Protein 2YWM (pdb70)

Secondary structure (DSSP, 8-state):
---TTT--HHHHHHHH--S-EEEEEE---TT-GGGGHHHHHHHHHHHHHHHHH-TTTEEEEEE-TTT-HHHHHHTT--BSSEEEEESSS---EEEES---TTHHHHHHHHHHHHHTT--S--HHHHHHHTT--S-EEEEEEE-TT-TTHHHHH--HHHHHH-TTEEEEEEEGGG-HHHHHHTT--SSSEEEEGGGTEEEES---HHHHHHH--HHHHHHHHHH-/---TTT--HHHHHHHH--S-EEEEEE--SSS-HHHHHHHHHHHHHHHHHHHHH-TTSEEEEEE-TTTTHHHHHHTT--SSSEEEEESSS---EEEES---TTHHHHHHHHHHHHHTT--S--HHHHHHGGG--S-EEEEEEE-TTBSSHHHHH--HHHHHH-TTEEEEEEETTTTHHHHHHTT--SSSEEEEGGGTEEEES---HHHHHHH--HHHHHHHHHT-/---TTT--HHHHHHHH--S-EEEEEE--SSS-TTHHHHHHHHHHHHHHHHHHH-GGGEEEEEE-TTT-HHHHHHTT--SSSEEEEESSS---EEEES---TTHHHHHHHHHHHHHTT--S--HHHHHHHTT--S-EEEEEEE-SSBTTHHHHH--HHHHHH-TTEEEEEEETGGGHHHHHHTT--SSSEEEEGGGTEEEES---HHHHHHH--HHHHHHHHHH-/---TTT--HHHHHHHH--S-EEEEEE---TT-SGGGHHHHHHHHHHHHHHHHH-TTSEEEEEE-TTT-HHHHHHTT--BSSEEEEESSS---EEEES---TTHHHHHHHHHHHHHHT--S--HHHHHHHTT--S-EEEEEEE-SS-TTHHHHH--HHHHHH-TTEEEEEEESGGGHHHHHHTT--SSSEEEEGGGTEEEES---HHHHHHH--HHHHHHHHT-

Sequence (895 aa):
LLNLDVRQLKELAQKEFKEPVSIKLFSQAIGCESCQTAEELLKETVEVIGEAVGQDKIKLDIYSPFTHKEETEKYGVDRVPTIVIEGDKDYGIRYIGLPAGLEFTTLINGIFHVSQRKPQLSEKTLELLQVVDIPIEIWVFVTTSCGYCPSAAVAWDFALANDYITSKVIDASENQDLAEQFQVVGVPKIVINKGVAEFVGAQPENAFLGYIAVYEKLKREKEQLLNLDVRQLKELAQKEFKEPVSIKLFSQAIGCESCQTAEELLKETVEVIGEAVGQDKIKLDIYSPFTHKEETEKYGVDRVPTIVIEGDKDYGIRYIGLPAGLEFTTLINGIFHVSQRKPQLSEKTLELLQVVDIPIEIWVFVTTSCGYCPSAAVAWDFALANDYITSKVIDASENQDLAEQFQVVGVPKIVINKGVAEFVGAQPENAFLGYIAVYEKLKREKEQLLNLDVRQLKELAQKEFKEPVSIKLFSQAIGCESCQTAEELLKETVEVIGEAVGQDKIKLDIYSPFTHKEETEKYGVDRVPTIVIEGDKDYGIRYIGLPAGLEFTTLINGIFHVSQRKPQLSEKTLELLQVVDIPIEIWVFVTTSCGYCPSAAVAWDFALANDYITSKVIDASENQDLAEQFQVVGVPKIVINKGVAEFVGAQPENAFLGYIAVYEKLKREKEQLLNLDVRQLKELAQKEFKEPVSIKLFSQAIGCESCQTAEELLKETVEVIGEAVGQDKIKLDIYSPFTHKEETEKYGVDRVPTIVIEGDKDYGIRYIGLPAGLEFTTLINGIFHVSQRKPQLSEKTLELLQVVDIPIEIWVFVTTSCGYCPSAAVAWDFALANDYITSKVIDASENQDLAEQFQVVGVPKIVINKGVAEFVGAQPENAFLGYIAVYEKLKREKE

InterPro domains:
  IPR011903 Disulfide oxidoreductase TON_0319-like [TIGR02187] (7-217)
  IPR012336 Thioredoxin-like fold [PF13192] (139-213)
  IPR036249 Thioredoxin-like superfamily [SSF52833] (3-120)
  IPR036249 Thioredoxin-like superfamily [SSF52833] (123-212)

CATH classification: 3.40.30.10 (+1 more: 3.40.30.10)

Nearest PDB structures (foldseek):
  1j08-assembly8_H  TM=9.215E-01  e=8.815E-21  Pyrococcus horikoshii
  5h29-assembly1_A  TM=9.176E-01  e=6.605E-17  Enterococcus faecalis V583
  1zyp-assembly2_B  TM=8.718E-01  e=2.520E-15  Salmonella enterica subsp. enterica serovar Typhimurium
  4o5q-assembly1_A  TM=8.727E-01  e=4.109E-14  Escherichia coli K-12
  1hyu-assembly1_A  TM=8.693E-01  e=3.867E-14  Salmonella enterica subsp. enterica serovar Typhimurium

B-factor: mean 41.68, std 13.96, range [17.23, 111.93]

Foldseek 3Di:
DQDPVNLCLLVVLLVQFAAAKEKEWEADCVPPPVRCVLVVVVVVSLVSSCVNPNNVSYDYDYHYCVVCVPVCVVQVNDDPGKMFMAGPDGLQEIEHDRCDAQSVVLVSVLNRCRRVLAAPADPVLLVVLAVQDAAKEKEWEDARHDPQRSLQQSLSSSSSSDSRYHYYYYHCVVCVVLCVQVVPDAPGKMDMPNHPFIDHTNDDRVVVSVRSPSSVVVVVVVVD/DQDPVRLCLLVVLLVQFAAAKEKEWEAAPPDDDCRVVQVVLVVSSLVSSCVNVNNVRYDYHYHYCVVCVPVCVVLVHDAPGKMFMAGPDGLQEIEGTRCDAQSVVLVSVLNRCRSVLHQPADPVLLVVLVPQDAAKEKEWEDANHDPFRSLQQSLSSSSSSDSRYHYYYYHCVVCVVLCVVVVPDADGKMDMPNHPDIDHTNDDNVVVSVRCVSSVVVVVVVVD/DQDDVRLCLLVVLLVFFAAAKEKEWEAAPPPDPCQVVQVVLVVSSLVSSCVNVNNVRYDYHYHYCVVCVPVCVVLVHDAPGKMFMAGPDGLQEIEGDHCDAQSVVLVSVLNRCRSVLAAPADPVLLVVLVPQDAAKEKEWEDARHDPFRSLQQSLSSSSSRDNRYHYYYYHCVVVVVLCVQVVPDADGKMDMPSHPFIDHTNDDPVVVSVRCPSSVVVVVVVVD/DQDPVRLVLLVVLLVQFAAAKEKEWEFACVPHDVRCVLVVVVVSSLVSSCVNPHNVRYDYHYHYCVVCVPVCVVLPHDDPGKMFMAHPDGLQEIEHDRCDAQSVVLVSLLNSCRRVLAFPDDPVLLVVLAVQDAAKEKEWEDANHDNQRSLQQSLSSSSSSDSRYHYYYYHCVVPVVLCVQVVPDADRWMDMPNHPFIDHTRDDNVVVSVRSPSSVVVVVVVD

Organism: Aquifex aeolicus (strain VF5) (NCBI:txid224324)

Radius of gyration: 29.7 Å; Cα contacts (8 Å, |Δi|>4): 1821; chains: 4; bounding box: 70×74×75 Å

Structure (mmCIF, N/CA/C/O backbone):
data_2YWM
#
_entry.id   2YWM
#
_cell.length_a   201.490
_cell.length_b   99.600
_cell.length_c   105.830
_cell.angle_alpha   90.00
_cell.angle_beta   116.12
_cell.angle_gamma   90.00
#
_symmetry.space_group_name_H-M   'C 1 2 1'
#
loop_
_entity.id
_entity.type
_entity.pdbx_description
1 polymer 'Glutaredoxin-like protein'
2 water water
#
loop_
_atom_site.group_PDB
_atom_site.id
_atom_site.type_symbol
_atom_site.label_atom_id
_atom_site.label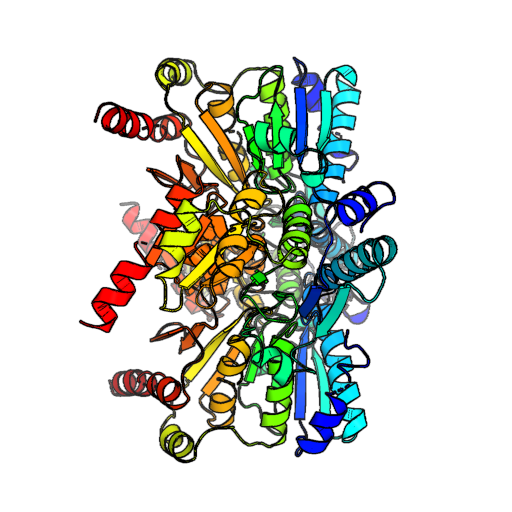_alt_id
_atom_site.label_comp_id
_atom_site.label_asym_id
_atom_site.label_entity_id
_atom_site.label_seq_id
_atom_site.pdbx_PDB_ins_code
_atom_site.Cartn_x
_atom_site.Cartn_y
_atom_site.Cartn_z
_atom_site.occupancy
_atom_site.B_iso_or_equiv
_atom_site.auth_seq_id
_atom_site.auth_comp_id
_atom_site.auth_asym_id
_atom_site.auth_atom_id
_atom_site.pdbx_PDB_model_num
ATOM 9 N N . LEU A 1 2 ? 69.435 58.767 54.273 1.00 65.61 2 LEU A N 1
ATOM 10 C CA . LEU A 1 2 ? 68.101 59.359 54.287 1.00 61.06 2 LEU A CA 1
ATOM 11 C C . LEU A 1 2 ? 67.418 59.214 55.644 1.00 58.74 2 LEU A C 1
ATOM 12 O O . LEU A 1 2 ? 66.707 60.114 56.088 1.00 56.91 2 LEU A O 1
ATOM 17 N N . LEU A 1 3 ? 67.640 58.076 56.296 1.00 56.70 3 LEU A N 1
ATOM 18 C CA . LEU A 1 3 ? 67.043 57.805 57.602 1.00 55.77 3 LEU A CA 1
ATOM 19 C C . LEU A 1 3 ? 68.051 58.074 58.721 1.00 55.18 3 LEU A C 1
ATOM 20 O O . LEU A 1 3 ? 69.023 57.326 58.886 1.00 54.59 3 LEU A O 1
ATOM 25 N N . ASN A 1 4 ? 67.818 59.135 59.491 1.00 54.33 4 ASN A N 1
ATOM 26 C CA . ASN A 1 4 ? 68.724 59.478 60.582 1.00 54.08 4 ASN A CA 1
ATOM 27 C C . ASN A 1 4 ? 68.509 58.557 61.775 1.00 54.45 4 ASN A C 1
ATOM 28 O O . ASN A 1 4 ? 67.581 57.743 61.785 1.00 54.79 4 ASN A O 1
ATOM 33 N N . LEU A 1 5 ? 69.362 58.703 62.785 1.00 53.24 5 LEU A N 1
ATOM 34 C CA . LEU A 1 5 ? 69.297 57.875 63.986 1.00 52.19 5 LEU A CA 1
ATOM 35 C C . LEU A 1 5 ? 67.925 57.817 64.673 1.00 51.40 5 LEU A C 1
ATOM 36 O O . LEU A 1 5 ? 67.461 56.735 65.045 1.00 48.71 5 LEU A O 1
ATOM 41 N N . ASP A 1 6 ? 67.279 58.968 64.838 1.00 51.88 6 ASP A N 1
ATOM 42 C CA . ASP A 1 6 ? 65.972 59.020 65.496 1.00 53.75 6 ASP A CA 1
ATOM 43 C C . ASP A 1 6 ? 64.898 58.203 64.796 1.00 52.88 6 ASP A C 1
ATOM 44 O O . ASP A 1 6 ? 64.146 57.465 65.436 1.00 51.99 6 ASP A O 1
ATOM 49 N N . VAL A 1 7 ? 64.814 58.354 63.481 1.00 52.31 7 VAL A N 1
ATOM 50 C CA . VAL A 1 7 ? 63.826 57.620 62.713 1.00 52.16 7 VAL A CA 1
ATOM 51 C C . VAL A 1 7 ? 64.119 56.128 62.819 1.00 51.18 7 VAL A C 1
ATOM 52 O O . VAL A 1 7 ? 63.214 55.333 63.065 1.00 51.41 7 VAL A O 1
ATOM 56 N N . ARG A 1 8 ? 65.386 55.755 62.657 1.00 50.05 8 ARG A N 1
ATOM 57 C CA . ARG A 1 8 ? 65.781 54.352 62.727 1.00 49.93 8 ARG A CA 1
ATOM 58 C C . ARG A 1 8 ? 65.383 53.653 64.025 1.00 49.41 8 ARG A C 1
ATOM 59 O O . ARG A 1 8 ? 65.006 52.481 64.015 1.00 48.32 8 ARG A O 1
ATOM 75 N N . GLN A 1 10 ? 62.830 54.518 66.088 1.00 49.27 10 GLN A N 1
ATOM 76 C CA . GLN A 1 10 ? 61.378 54.381 66.142 1.00 48.73 10 GLN A CA 1
ATOM 77 C C . GLN A 1 10 ? 60.938 53.231 65.255 1.00 45.15 10 GLN A C 1
ATOM 78 O O . GLN A 1 10 ? 60.069 52.448 65.629 1.00 44.92 10 GLN A O 1
ATOM 84 N N . LEU A 1 11 ? 61.550 53.137 64.079 1.00 42.88 11 LEU A N 1
ATOM 85 C CA . LEU A 1 11 ? 61.229 52.086 63.129 1.00 42.60 11 LEU A CA 1
ATOM 86 C C . LEU A 1 11 ? 61.518 50.718 63.734 1.00 43.49 11 LEU A C 1
ATOM 87 O O . LEU A 1 11 ? 60.712 49.795 63.605 1.00 42.86 11 LEU A O 1
ATOM 92 N N . LYS A 1 12 ? 62.664 50.596 64.401 1.00 44.85 12 LYS A N 1
ATOM 93 C CA . LYS A 1 12 ? 63.056 49.341 65.031 1.00 45.96 12 LYS A CA 1
ATOM 94 C C . LYS A 1 12 ? 62.041 48.830 66.042 1.00 45.33 12 LYS A C 1
ATOM 95 O O . LYS A 1 12 ? 61.667 47.657 66.004 1.00 45.49 12 LYS A O 1
ATOM 101 N N . GLU A 1 13 ? 61.595 49.689 66.952 1.00 45.40 13 GLU A N 1
ATOM 102 C CA . GLU A 1 13 ? 60.635 49.228 67.948 1.00 49.19 13 GLU A CA 1
ATOM 103 C C . GLU A 1 13 ? 59.265 48.958 67.348 1.00 48.95 13 GLU A C 1
ATOM 104 O O . GLU A 1 13 ? 58.566 48.042 67.784 1.00 49.32 13 GLU A O 1
ATOM 110 N N . LEU A 1 14 ? 58.880 49.742 66.345 1.00 47.42 14 LEU A N 1
ATOM 111 C CA . LEU A 1 14 ? 57.602 49.514 65.691 1.00 45.86 14 LEU A CA 1
ATOM 112 C C . LEU A 1 14 ? 57.660 48.130 65.060 1.00 43.86 14 LEU A C 1
ATOM 113 O O . LEU A 1 14 ? 56.730 47.344 65.189 1.00 42.39 14 LEU A O 1
ATOM 118 N N . ALA A 1 15 ? 58.775 47.834 64.400 1.00 42.32 15 ALA A N 1
ATOM 119 C CA . ALA A 1 15 ? 58.967 46.544 63.752 1.00 43.56 15 ALA A CA 1
ATOM 120 C C . ALA A 1 15 ? 58.915 45.391 64.755 1.00 46.02 15 ALA A C 1
ATOM 121 O O . ALA A 1 15 ? 58.291 44.360 64.497 1.00 45.46 15 ALA A O 1
ATOM 123 N N . GLN A 1 16 ? 59.577 45.561 65.896 1.00 47.16 16 GLN A N 1
ATOM 124 C CA . GLN A 1 16 ? 59.595 44.518 66.916 1.00 49.95 16 GLN A CA 1
ATOM 125 C C . GLN A 1 16 ? 58.184 44.254 67.420 1.00 49.60 16 GLN A C 1
ATOM 126 O O . GLN A 1 16 ? 57.819 43.119 67.721 1.00 49.90 16 GLN A O 1
ATOM 132 N N . LYS A 1 17 ? 57.385 45.310 67.478 1.00 48.67 17 LYS A N 1
ATOM 133 C CA . LYS A 1 17 ? 56.012 45.206 67.932 1.00 49.17 17 LYS A CA 1
ATOM 134 C C . LYS A 1 17 ? 55.034 44.719 66.853 1.00 48.28 17 LYS A C 1
ATOM 135 O O . LYS A 1 17 ? 54.083 44.002 67.152 1.00 46.84 17 LYS A O 1
ATOM 141 N N . GLU A 1 18 ? 55.283 45.094 65.601 1.00 47.49 18 GLU A N 1
ATOM 142 C CA . GLU A 1 18 ? 54.383 44.751 64.503 1.00 46.65 18 GLU A CA 1
ATOM 143 C C . GLU A 1 18 ? 54.760 43.614 63.561 1.00 45.15 18 GLU A C 1
ATOM 144 O O . GLU A 1 18 ? 53.880 42.942 63.035 1.00 46.92 18 GLU A O 1
ATOM 150 N N . PHE A 1 19 ? 56.048 43.397 63.331 1.00 43.17 19 PHE A N 1
ATOM 151 C CA . PHE A 1 19 ? 56.469 42.363 62.394 1.00 42.62 19 PHE A CA 1
ATOM 152 C C . PHE A 1 19 ? 56.074 40.947 62.788 1.00 43.61 19 PHE A C 1
ATOM 153 O O . PHE A 1 19 ? 56.050 40.605 63.967 1.00 43.71 19 PHE A O 1
ATOM 161 N N . LYS A 1 20 ? 55.776 40.128 61.782 1.00 44.48 20 LYS A N 1
ATOM 162 C CA . LYS A 1 20 ? 55.372 38.741 61.994 1.00 45.85 20 LYS A CA 1
ATOM 163 C C . LYS A 1 20 ? 55.971 37.830 60.917 1.00 44.29 20 LYS A C 1
ATOM 164 O O . LYS A 1 20 ? 57.112 37.387 61.054 1.00 44.64 20 LYS A O 1
ATOM 170 N N . GLU A 1 21 ? 55.221 37.560 59.850 1.00 42.44 21 GLU A N 1
ATOM 171 C CA . GLU A 1 21 ? 55.707 36.703 58.762 1.00 42.86 21 GLU A CA 1
ATOM 172 C C . GLU A 1 21 ? 56.703 37.413 57.837 1.00 41.61 21 GLU A C 1
ATOM 173 O O . GLU A 1 21 ? 56.777 38.639 57.813 1.00 41.34 21 GLU A O 1
ATOM 179 N N . PRO A 1 22 ? 57.477 36.645 57.051 1.00 41.35 22 PRO A N 1
ATOM 180 C CA . PRO A 1 22 ? 58.455 37.248 56.135 1.00 40.68 22 PRO A CA 1
ATOM 181 C C . PRO A 1 22 ? 57.808 38.134 55.065 1.00 39.06 22 PRO A C 1
ATOM 182 O O . PRO A 1 22 ? 56.658 37.923 54.678 1.00 38.72 22 PRO A O 1
ATOM 186 N N . VAL A 1 23 ? 58.562 39.121 54.594 1.00 36.56 23 VAL A N 1
ATOM 187 C CA . VAL A 1 23 ? 58.090 40.044 53.573 1.00 34.20 23 VAL A CA 1
ATOM 188 C C . VAL A 1 23 ? 59.157 40.209 52.510 1.00 33.94 23 VAL A C 1
ATOM 189 O O . VAL A 1 23 ? 60.337 40.347 52.817 1.00 35.20 23 VAL A O 1
ATOM 193 N N . SER A 1 24 ? 58.737 40.182 51.256 1.00 34.58 24 SER A N 1
ATOM 194 C CA . SER A 1 24 ? 59.658 40.346 50.144 1.00 36.06 24 SER A CA 1
ATOM 195 C C . SER A 1 24 ? 59.315 41.657 49.438 1.00 36.21 24 SER A C 1
ATOM 196 O O . SER A 1 24 ? 58.150 41.937 49.152 1.00 34.01 24 SER A O 1
ATOM 199 N N . ILE A 1 25 ? 60.334 42.466 49.178 1.00 36.67 25 ILE A N 1
ATOM 200 C CA . ILE A 1 25 ? 60.132 43.745 48.521 1.00 36.09 25 ILE A CA 1
ATOM 201 C C . ILE A 1 25 ? 60.924 43.848 47.226 1.00 36.81 25 ILE A C 1
ATOM 202 O O . ILE A 1 25 ? 62.139 43.643 47.221 1.00 36.75 25 ILE A O 1
ATOM 207 N N . LYS A 1 26 ? 60.219 44.158 46.137 1.00 35.66 26 LYS A N 1
ATOM 208 C CA . LYS A 1 26 ? 60.827 44.324 44.820 1.00 34.62 26 LYS A CA 1
ATOM 209 C C . LYS A 1 26 ? 60.681 45.761 44.340 1.00 35.43 26 LYS A C 1
ATOM 210 O O . LYS A 1 26 ? 59.600 46.361 44.415 1.00 34.63 26 LYS A O 1
ATOM 216 N N . LEU A 1 27 ? 61.782 46.308 43.842 1.00 34.23 27 LEU A N 1
ATOM 217 C CA . LEU A 1 27 ? 61.804 47.664 43.329 1.00 33.33 27 LEU A CA 1
ATOM 218 C C . LEU A 1 27 ? 62.210 47.557 41.872 1.00 33.54 27 LEU A C 1
ATOM 219 O O . LEU A 1 27 ? 63.224 46.941 41.530 1.00 34.51 27 LEU A O 1
ATOM 224 N N . PHE A 1 28 ? 61.395 48.133 41.009 1.00 30.69 28 PHE A N 1
ATOM 225 C CA . PHE A 1 28 ? 61.697 48.131 39.597 1.00 31.57 28 PHE A CA 1
ATOM 226 C C . PHE A 1 28 ? 62.004 49.581 39.273 1.00 31.30 28 PHE A C 1
ATOM 227 O O . PHE A 1 28 ? 61.181 50.463 39.505 1.00 31.42 28 PHE A O 1
ATOM 235 N N . SER A 1 29 ? 63.213 49.827 38.787 1.00 31.97 29 SER A N 1
ATOM 236 C CA . SER A 1 29 ? 63.632 51.174 38.441 1.00 35.41 29 SER A CA 1
ATOM 237 C C . SER A 1 29 ? 64.768 51.144 37.449 1.00 36.44 29 SER A C 1
ATOM 238 O O . SER A 1 29 ? 65.488 50.152 37.331 1.00 36.39 29 SER A O 1
ATOM 241 N N . GLN A 1 30 ? 64.923 52.252 36.740 1.00 38.71 30 GLN A N 1
ATOM 242 C CA . GLN A 1 30 ? 65.971 52.397 35.748 1.00 39.69 30 GLN A CA 1
ATOM 243 C C . GLN A 1 30 ? 66.338 53.877 35.782 1.00 41.73 30 GLN A C 1
ATOM 244 O O . GLN A 1 30 ? 65.777 54.699 35.049 1.00 41.10 30 GLN A O 1
ATOM 250 N N . ALA A 1 31 ? 67.279 54.206 36.661 1.00 43.62 31 ALA A N 1
ATOM 251 C CA . ALA A 1 31 ? 67.723 55.582 36.847 1.00 45.58 31 ALA A CA 1
ATOM 252 C C . ALA A 1 31 ? 68.769 56.053 35.835 1.00 46.08 31 ALA A C 1
ATOM 253 O O . ALA A 1 31 ? 69.324 57.140 35.973 1.00 46.76 31 ALA A O 1
ATOM 255 N N . ILE A 1 32 ? 69.034 55.244 34.817 1.00 47.22 32 ILE A N 1
ATOM 256 C CA . ILE A 1 32 ? 70.008 55.618 33.801 1.00 46.95 32 ILE A CA 1
ATOM 257 C C . ILE A 1 32 ? 69.845 57.079 33.392 1.00 49.31 32 ILE A C 1
ATOM 258 O O . ILE A 1 32 ? 68.776 57.484 32.935 1.00 48.19 32 ILE A O 1
ATOM 263 N N . GLY A 1 33 ? 70.904 57.866 33.569 1.00 51.66 33 GLY A N 1
ATOM 264 C CA . GLY A 1 33 ? 70.867 59.269 33.189 1.00 54.67 33 GLY A CA 1
ATOM 265 C C . GLY A 1 33 ? 70.138 60.222 34.119 1.00 57.81 33 GLY A C 1
ATOM 266 O O . GLY A 1 33 ? 70.032 61.412 33.821 1.00 57.65 33 GLY A O 1
ATOM 267 N N . CYS A 1 34 ? 69.626 59.711 35.233 1.00 60.16 34 CYS A N 1
ATOM 268 C CA . CYS A 1 34 ? 68.917 60.543 36.203 1.00 65.01 34 CYS A CA 1
ATOM 269 C C . CYS A 1 34 ? 69.327 60.179 37.630 1.00 65.91 34 CYS A C 1
ATOM 270 O O . CYS A 1 34 ? 68.745 59.285 38.248 1.00 65.89 34 CYS A O 1
ATOM 273 N N . GLU A 1 35 ? 70.327 60.877 38.157 1.00 67.20 35 GLU A N 1
ATOM 274 C CA . GLU A 1 35 ? 70.803 60.594 39.504 1.00 69.60 35 GLU A CA 1
ATOM 275 C C . GLU A 1 35 ? 69.766 60.813 40.602 1.00 68.91 35 GLU A C 1
ATOM 276 O O . GLU A 1 35 ? 69.834 60.176 41.650 1.00 69.39 35 GLU A O 1
ATOM 282 N N . SER A 1 36 ? 68.802 61.696 40.363 1.00 68.76 36 SER A N 1
ATOM 283 C CA . SER A 1 36 ? 67.756 61.958 41.351 1.00 68.52 36 SER A CA 1
ATOM 284 C C . SER A 1 36 ? 66.797 60.767 41.418 1.00 68.50 36 SER A C 1
ATOM 285 O O . SER A 1 36 ? 65.950 60.673 42.309 1.00 67.28 36 SER A O 1
ATOM 288 N N . CYS A 1 37 ? 66.953 59.851 40.468 1.00 68.49 37 CYS A N 1
ATOM 289 C CA . CYS A 1 37 ? 66.115 58.663 40.377 1.00 68.99 37 CYS A CA 1
ATOM 290 C C . CYS A 1 37 ? 66.648 57.478 41.189 1.00 67.90 37 CYS A C 1
ATOM 291 O O . CYS A 1 37 ? 66.075 56.386 41.151 1.00 68.71 37 CYS A O 1
ATOM 294 N N . GLN A 1 38 ? 67.735 57.692 41.923 1.00 65.30 38 GLN A N 1
ATOM 295 C CA . GLN A 1 38 ? 68.336 56.622 42.716 1.00 62.56 38 GLN A CA 1
ATOM 296 C C . GLN A 1 38 ? 67.915 56.668 44.181 1.00 59.45 38 GLN A C 1
ATOM 297 O O . GLN A 1 38 ? 68.269 55.786 44.961 1.00 57.16 38 GLN A O 1
ATOM 303 N N . THR A 1 39 ? 67.152 57.695 44.544 1.00 56.99 39 THR A N 1
ATOM 304 C CA . THR A 1 39 ? 66.693 57.862 45.917 1.00 54.90 39 THR A CA 1
ATOM 305 C C . THR A 1 39 ? 65.798 56.730 46.405 1.00 53.52 39 THR A C 1
ATOM 306 O O . THR A 1 39 ? 65.911 56.294 47.548 1.00 51.70 39 THR A O 1
ATOM 310 N N . ALA A 1 40 ? 64.904 56.253 45.548 1.00 53.21 40 ALA A N 1
ATOM 311 C CA . ALA A 1 40 ? 64.011 55.174 45.954 1.00 54.42 40 ALA A CA 1
ATOM 312 C C . ALA A 1 40 ? 64.836 53.963 46.381 1.00 54.54 40 ALA A C 1
ATOM 313 O O . ALA A 1 40 ? 64.539 53.322 47.392 1.00 52.14 40 ALA A O 1
ATOM 315 N N . GLU A 1 41 ? 65.883 53.669 45.615 1.00 55.34 41 GLU A N 1
ATOM 316 C CA . GLU A 1 41 ? 66.755 52.536 45.909 1.00 56.84 41 GLU A CA 1
ATOM 317 C C . GLU A 1 41 ? 67.425 52.683 47.273 1.00 56.29 41 GLU A C 1
ATOM 318 O O . GLU A 1 41 ? 67.456 51.742 48.067 1.00 55.28 41 GLU A O 1
ATOM 324 N N . GLU A 1 42 ? 67.953 53.872 47.541 1.00 55.28 42 GLU A N 1
ATOM 325 C CA . GLU A 1 42 ? 68.634 54.139 48.800 1.00 54.45 42 GLU A CA 1
ATOM 326 C C . GLU A 1 42 ? 67.682 54.088 49.987 1.00 52.52 42 GLU A C 1
ATOM 327 O O . GLU A 1 42 ? 68.010 53.518 51.030 1.00 51.26 42 GLU A O 1
ATOM 333 N N . LEU A 1 43 ? 66.503 54.682 49.826 1.00 50.80 43 LEU A N 1
ATOM 334 C CA . LEU A 1 43 ? 65.515 54.699 50.898 1.00 49.62 43 LEU A CA 1
ATOM 335 C C . LEU A 1 43 ? 65.054 53.283 51.243 1.00 49.38 43 LEU A C 1
ATOM 336 O O . LEU A 1 43 ? 64.986 52.904 52.412 1.00 48.29 43 LEU A O 1
ATOM 341 N N . LEU A 1 44 ? 64.743 52.495 50.224 1.00 47.58 44 LEU A N 1
ATOM 342 C CA . LEU A 1 44 ? 64.297 51.138 50.473 1.00 48.72 44 LEU A CA 1
ATOM 343 C C . LEU A 1 44 ? 65.398 50.301 51.111 1.00 48.62 44 LEU A C 1
ATOM 344 O O . LEU A 1 44 ? 65.129 49.510 52.013 1.00 48.56 44 LEU A O 1
ATOM 349 N N . LYS A 1 45 ? 66.634 50.474 50.648 1.00 48.00 45 LYS A N 1
ATOM 350 C CA . LYS A 1 45 ? 67.759 49.719 51.201 1.00 48.90 45 LYS A CA 1
ATOM 351 C C . LYS A 1 45 ? 67.937 49.965 52.697 1.00 47.95 45 LYS A C 1
ATOM 352 O O . LYS A 1 45 ? 68.137 49.025 53.469 1.00 46.79 45 LYS A O 1
ATOM 358 N N . GLU A 1 46 ? 67.862 51.230 53.101 1.00 48.29 46 GLU A N 1
ATOM 359 C CA . GLU A 1 46 ? 68.011 51.589 54.503 1.00 47.03 46 GLU A CA 1
ATOM 360 C C . GLU A 1 46 ? 66.826 51.073 55.300 1.00 46.88 46 GLU A C 1
ATOM 361 O O . GLU A 1 46 ? 67.001 50.473 56.362 1.00 47.16 46 GLU A O 1
ATOM 367 N N . THR A 1 47 ? 65.622 51.298 54.780 1.00 45.34 47 THR A N 1
ATOM 368 C CA . THR A 1 47 ? 64.404 50.853 55.446 1.00 42.85 47 THR A CA 1
ATOM 369 C C . THR A 1 47 ? 64.451 49.350 55.716 1.00 41.99 47 THR A C 1
ATOM 370 O O . THR A 1 47 ? 64.157 48.900 56.828 1.00 39.71 47 THR A O 1
ATOM 374 N N . VAL A 1 48 ? 64.833 48.585 54.699 1.00 40.45 48 VAL A N 1
ATOM 375 C CA . VAL A 1 48 ? 64.926 47.137 54.813 1.00 42.68 48 VAL A CA 1
ATOM 376 C C . VAL A 1 48 ? 66.074 46.704 55.728 1.00 44.78 48 VAL A C 1
ATOM 377 O O . VAL A 1 48 ? 65.961 45.709 56.442 1.00 44.19 48 VAL A O 1
ATOM 381 N N . GLU A 1 49 ? 67.175 47.448 55.705 1.00 46.56 49 GLU A N 1
ATOM 382 C CA . GLU A 1 49 ? 68.319 47.145 56.564 1.00 47.92 49 GLU A CA 1
ATOM 383 C C . GLU A 1 49 ? 67.887 47.313 58.027 1.00 46.07 49 GLU A C 1
ATOM 384 O O . GLU A 1 49 ? 68.108 46.433 58.859 1.00 45.58 49 GLU A O 1
ATOM 390 N N . VAL A 1 50 ? 67.248 48.439 58.326 1.00 42.97 50 VAL A N 1
ATOM 391 C CA . VAL A 1 50 ? 66.806 48.724 59.683 1.00 41.61 50 VAL A CA 1
ATOM 392 C C . VAL A 1 50 ? 65.769 47.746 60.223 1.00 41.62 50 VAL A C 1
ATOM 393 O O . VAL A 1 50 ? 65.829 47.347 61.387 1.00 41.06 50 VAL A O 1
ATOM 397 N N . ILE A 1 51 ? 64.812 47.360 59.388 1.00 40.84 51 ILE A N 1
ATOM 398 C CA . ILE A 1 51 ? 63.791 46.425 59.829 1.00 39.58 51 ILE A CA 1
ATOM 399 C C . ILE A 1 51 ? 64.438 45.058 60.041 1.00 39.48 51 ILE A C 1
ATOM 400 O O . ILE A 1 51 ? 64.153 44.376 61.021 1.00 38.07 51 ILE A O 1
ATOM 405 N N . GLY A 1 52 ? 65.320 44.678 59.120 1.00 41.38 52 GLY A N 1
ATOM 406 C CA . GLY A 1 52 ? 66.018 43.411 59.224 1.00 44.05 52 GLY A CA 1
ATOM 407 C C . GLY A 1 52 ? 66.830 43.325 60.507 1.00 46.60 52 GLY A C 1
ATOM 408 O O . GLY A 1 52 ? 66.877 42.274 61.148 1.00 46.76 52 GLY A O 1
ATOM 409 N N . GLU A 1 53 ? 67.469 44.432 60.885 1.00 47.97 53 GLU A N 1
ATOM 410 C CA . GLU A 1 53 ? 68.269 44.480 62.107 1.00 49.32 53 GLU A CA 1
ATOM 411 C C . GLU A 1 53 ? 67.408 44.216 63.332 1.00 49.69 53 GLU A C 1
ATOM 412 O O . GLU A 1 53 ? 67.887 43.684 64.334 1.00 50.84 53 GLU A O 1
ATOM 418 N N . ALA A 1 54 ? 66.139 44.601 63.254 1.00 48.60 54 ALA A N 1
ATOM 419 C CA . ALA A 1 54 ? 65.231 44.424 64.378 1.00 47.99 54 ALA A CA 1
ATOM 420 C C . ALA A 1 54 ? 64.522 43.082 64.416 1.00 48.56 54 ALA A C 1
ATOM 421 O O . ALA A 1 54 ? 64.166 42.611 65.490 1.00 48.82 54 ALA A O 1
ATOM 423 N N . VAL A 1 55 ? 64.331 42.454 63.261 1.00 49.93 55 VAL A N 1
ATOM 424 C CA . VAL A 1 55 ? 63.611 41.186 63.231 1.00 52.70 55 VAL A CA 1
ATOM 425 C C . VAL A 1 55 ? 64.333 40.019 62.564 1.00 55.02 55 VAL A C 1
ATOM 426 O O . VAL A 1 55 ? 63.797 38.910 62.498 1.00 56.42 55 VAL A O 1
ATOM 430 N N . GLY A 1 56 ? 65.545 40.260 62.080 1.00 56.88 56 GLY A N 1
ATOM 431 C CA . GLY A 1 56 ? 66.291 39.206 61.419 1.00 58.72 56 GLY A CA 1
ATOM 432 C C . GLY A 1 56 ? 66.443 39.542 59.953 1.00 61.25 56 GLY A C 1
ATOM 433 O O . GLY A 1 56 ? 65.453 39.634 59.227 1.00 60.48 56 GLY A O 1
ATOM 434 N N . GLN A 1 57 ? 67.685 39.728 59.516 1.00 63.85 57 GLN A N 1
ATOM 435 C CA . GLN A 1 57 ? 67.968 40.076 58.130 1.00 66.68 57 GLN A CA 1
ATOM 436 C C . GLN A 1 57 ? 67.836 38.884 57.198 1.00 66.82 57 GLN A C 1
ATOM 437 O O . GLN A 1 57 ? 68.766 38.538 56.471 1.00 68.74 57 GLN A O 1
ATOM 443 N N . ASP A 1 58 ? 66.666 38.260 57.241 1.00 65.70 58 ASP A N 1
ATOM 444 C CA . ASP A 1 58 ? 66.339 37.108 56.411 1.00 64.79 58 ASP A CA 1
ATOM 445 C C . ASP A 1 58 ? 64.821 37.006 56.445 1.00 62.73 58 ASP A C 1
ATOM 446 O O . ASP A 1 58 ? 64.214 36.174 55.769 1.00 62.13 58 ASP A O 1
ATOM 451 N N . LYS A 1 59 ? 64.224 37.872 57.257 1.00 60.58 59 LYS A N 1
ATOM 452 C CA . LYS A 1 59 ? 62.782 37.940 57.413 1.00 58.77 59 LYS A CA 1
ATOM 453 C C . LYS A 1 59 ? 62.232 38.950 56.408 1.00 56.43 59 LYS A C 1
ATOM 454 O O . LYS A 1 59 ? 61.043 38.944 56.092 1.00 56.74 59 LYS A O 1
ATOM 460 N N . ILE A 1 60 ? 63.108 39.819 55.910 1.00 52.38 60 ILE A N 1
ATOM 461 C CA . ILE A 1 60 ? 62.714 40.842 54.946 1.00 49.63 60 ILE A CA 1
ATOM 462 C C . ILE A 1 60 ? 63.845 41.104 53.951 1.00 49.24 60 ILE A C 1
ATOM 463 O O . ILE A 1 60 ? 64.960 41.446 54.344 1.00 49.58 60 ILE A O 1
ATOM 468 N N . LYS A 1 61 ? 63.570 40.927 52.663 1.00 47.47 61 LYS A N 1
ATOM 469 C CA . LYS A 1 61 ? 64.602 41.161 51.665 1.00 47.43 61 LYS A CA 1
ATOM 470 C C . LYS A 1 61 ? 64.182 42.146 50.580 1.00 46.50 61 LYS A C 1
ATOM 471 O O . LYS A 1 61 ? 63.002 42.286 50.262 1.00 44.88 61 LYS A O 1
ATOM 477 N N . LEU A 1 62 ? 65.176 42.825 50.019 1.00 45.33 62 LEU A N 1
ATOM 478 C CA . LEU A 1 62 ? 64.962 43.805 48.972 1.00 43.05 62 LEU A CA 1
ATOM 479 C C . LEU A 1 62 ? 65.686 43.434 47.686 1.00 43.28 62 LEU A C 1
ATOM 480 O O . LEU A 1 62 ? 66.914 43.351 47.651 1.00 44.98 62 LEU A O 1
ATOM 485 N N . ASP A 1 63 ? 64.931 43.199 46.627 1.00 41.70 63 ASP A N 1
ATOM 486 C CA . ASP A 1 63 ? 65.553 42.903 45.352 1.00 41.75 63 ASP A CA 1
ATOM 487 C C . ASP A 1 63 ? 65.261 44.087 44.439 1.00 41.42 63 ASP A C 1
ATOM 488 O O . ASP A 1 63 ? 64.118 44.538 44.331 1.00 38.70 63 ASP A O 1
ATOM 493 N N . ILE A 1 64 ? 66.305 44.604 43.807 1.00 40.48 64 ILE A N 1
ATOM 494 C CA . ILE A 1 64 ? 66.170 45.729 42.896 1.00 41.16 64 ILE A CA 1
ATOM 495 C C . ILE A 1 64 ? 66.396 45.230 41.479 1.00 41.22 64 ILE A C 1
ATOM 496 O O . ILE A 1 64 ? 67.407 44.590 41.192 1.00 40.48 64 ILE A O 1
ATOM 501 N N . TYR A 1 65 ? 65.449 45.515 40.595 1.00 41.73 65 TYR A N 1
ATOM 502 C CA . TYR A 1 65 ? 65.565 45.081 39.213 1.00 42.97 65 TYR A CA 1
ATOM 503 C C . TYR A 1 65 ? 65.477 46.237 38.231 1.00 43.66 65 TYR A C 1
ATOM 504 O O . TYR A 1 65 ? 64.695 47.169 38.411 1.00 44.07 65 TYR A O 1
ATOM 513 N N . SER A 1 66 ? 66.289 46.161 37.186 1.00 43.59 66 SER A N 1
ATOM 514 C CA . SER A 1 66 ? 66.279 47.159 36.133 1.00 43.95 66 SER A CA 1
ATOM 515 C C . SER A 1 66 ? 65.605 46.476 34.956 1.00 43.30 66 SER A C 1
ATOM 516 O O . SER A 1 66 ? 65.993 45.376 34.573 1.00 44.67 66 SER A O 1
ATOM 519 N N . PRO A 1 67 ? 64.565 47.098 34.384 1.00 42.98 67 PRO A N 1
ATOM 520 C CA . PRO A 1 67 ? 63.891 46.467 33.244 1.00 42.34 67 PRO A CA 1
ATOM 521 C C . PRO A 1 67 ? 64.846 46.154 32.087 1.00 41.81 67 PRO A C 1
ATOM 522 O O . PRO A 1 67 ? 64.603 45.233 31.306 1.00 41.83 67 PRO A O 1
ATOM 526 N N . PHE A 1 68 ? 65.933 46.917 31.992 1.00 41.04 68 PHE A N 1
ATOM 527 C CA . PHE A 1 68 ? 66.925 46.731 30.938 1.00 41.34 68 PHE A CA 1
ATOM 528 C C . PHE A 1 68 ? 67.649 45.396 31.091 1.00 43.50 68 PHE A C 1
ATOM 529 O O . PHE A 1 68 ? 67.921 44.715 30.104 1.00 43.43 68 PHE A O 1
ATOM 537 N N . THR A 1 69 ? 67.955 45.023 32.330 1.00 44.93 69 THR A N 1
ATOM 538 C CA . THR A 1 69 ? 68.658 43.772 32.593 1.00 47.36 69 THR A CA 1
ATOM 539 C C . THR A 1 69 ? 67.757 42.620 33.040 1.00 49.06 69 THR A C 1
ATOM 540 O O . THR A 1 69 ? 68.142 41.453 32.931 1.00 49.17 69 THR A O 1
ATOM 544 N N . HIS A 1 70 ? 66.565 42.938 33.542 1.00 49.58 70 HIS A N 1
ATOM 545 C CA . HIS A 1 70 ? 65.637 41.904 34.000 1.00 49.23 70 HIS A CA 1
ATOM 546 C C . HIS A 1 70 ? 64.248 42.065 33.393 1.00 49.06 70 HIS A C 1
ATOM 547 O O . HIS A 1 70 ? 63.262 42.209 34.113 1.00 47.68 70 HIS A O 1
ATOM 554 N N . LYS A 1 71 ? 64.169 42.015 32.070 1.00 49.31 71 LYS A N 1
ATOM 555 C CA . LYS A 1 71 ? 62.895 42.184 31.395 1.00 50.80 71 LYS A CA 1
ATOM 556 C C . LYS A 1 71 ? 61.848 41.146 31.786 1.00 50.42 71 LYS A C 1
ATOM 557 O O . LYS A 1 71 ? 60.670 41.474 31.916 1.00 49.53 71 LYS A O 1
ATOM 563 N N . GLU A 1 72 ? 62.260 39.897 31.977 1.00 50.92 72 GLU A N 1
ATOM 564 C CA . GLU A 1 72 ? 61.297 38.864 32.341 1.00 52.31 72 GLU A CA 1
ATOM 565 C C . GLU A 1 72 ? 60.691 39.085 33.723 1.00 50.13 72 GLU A C 1
ATOM 566 O O . GLU A 1 72 ? 59.481 38.956 33.905 1.00 49.12 72 GLU A O 1
ATOM 572 N N . GLU A 1 73 ? 61.531 39.425 34.693 1.00 48.26 73 GLU A N 1
ATOM 573 C CA . GLU A 1 73 ? 61.061 39.670 36.052 1.00 47.72 73 GLU A CA 1
ATOM 574 C C . GLU A 1 73 ? 60.087 40.845 36.042 1.00 46.17 73 GLU A C 1
ATOM 575 O O . GLU A 1 73 ? 59.060 40.827 36.729 1.00 45.42 73 GLU A O 1
ATOM 581 N N . THR A 1 74 ? 60.419 41.859 35.245 1.00 44.39 74 THR A N 1
ATOM 582 C CA . THR A 1 74 ? 59.597 43.055 35.122 1.00 42.59 74 THR A CA 1
ATOM 583 C C . THR A 1 74 ? 58.226 42.691 34.591 1.00 43.46 74 THR A C 1
ATOM 584 O O . THR A 1 74 ? 57.215 43.224 35.042 1.00 42.84 74 THR A O 1
ATOM 588 N N . GLU A 1 75 ? 58.199 41.783 33.626 1.00 44.97 75 GLU A N 1
ATOM 589 C CA . GLU A 1 75 ? 56.945 41.342 33.033 1.00 46.77 75 GLU A CA 1
ATOM 590 C C . GLU A 1 75 ? 56.153 40.426 33.963 1.00 45.46 75 GLU A C 1
ATOM 591 O O . GLU A 1 75 ? 54.929 40.503 34.004 1.00 44.04 75 GLU A O 1
ATOM 597 N N . LYS A 1 76 ? 56.852 39.575 34.713 1.00 45.53 76 LYS A N 1
ATOM 598 C CA . LYS A 1 76 ? 56.194 38.660 35.643 1.00 47.51 76 LYS A CA 1
ATOM 599 C C . LYS A 1 76 ? 55.222 39.469 36.505 1.00 47.15 76 LYS A C 1
ATOM 600 O O . LYS A 1 76 ? 54.047 39.117 36.648 1.00 46.70 76 LYS A O 1
ATOM 606 N N . TYR A 1 77 ? 55.721 40.549 37.092 1.00 45.20 77 TYR A N 1
ATOM 607 C CA . TYR A 1 77 ? 54.868 41.431 37.875 1.00 46.07 77 TYR A CA 1
ATOM 608 C C . TYR A 1 77 ? 54.380 42.376 36.779 1.00 46.92 77 TYR A C 1
ATOM 609 O O . TYR A 1 77 ? 55.112 42.638 35.832 1.00 51.30 77 TYR A O 1
ATOM 618 N N . GLY A 1 78 ? 53.154 42.867 36.854 1.00 46.37 78 GLY A N 1
ATOM 619 C CA . GLY A 1 78 ? 52.681 43.723 35.768 1.00 44.25 78 GLY A CA 1
ATOM 620 C C . GLY A 1 78 ? 53.271 45.120 35.719 1.00 41.20 78 GLY A C 1
ATOM 621 O O . GLY A 1 78 ? 52.534 46.089 35.559 1.00 43.05 78 GLY A O 1
ATOM 622 N N . VAL A 1 79 ? 54.591 45.228 35.837 1.00 38.67 79 VAL A N 1
ATOM 623 C CA . VAL A 1 79 ? 55.260 46.528 35.849 1.00 37.87 79 VAL A CA 1
ATOM 624 C C . VAL A 1 79 ? 55.275 47.238 34.499 1.00 35.80 79 VAL A C 1
ATOM 625 O O . VAL A 1 79 ? 55.900 46.767 33.549 1.00 34.87 79 VAL A O 1
ATOM 629 N N . ASP A 1 80 ? 54.593 48.378 34.426 1.00 34.44 80 ASP A N 1
ATOM 630 C CA . ASP A 1 80 ? 54.537 49.136 33.184 1.00 36.32 80 ASP A CA 1
ATOM 631 C C . ASP A 1 80 ? 55.120 50.540 33.272 1.00 35.10 80 ASP A C 1
ATOM 632 O O . ASP A 1 80 ? 54.981 51.339 32.348 1.00 34.82 80 ASP A O 1
ATOM 637 N N . ARG A 1 81 ? 55.768 50.845 34.387 1.00 32.95 81 ARG A N 1
ATOM 638 C CA . ARG A 1 81 ? 56.413 52.140 34.554 1.00 33.20 81 ARG A CA 1
ATOM 639 C C . ARG A 1 81 ? 57.288 52.092 35.794 1.00 33.00 81 ARG A C 1
ATOM 640 O O . ARG A 1 81 ? 57.060 51.284 36.688 1.00 33.45 81 ARG A O 1
ATOM 648 N N . VAL A 1 82 ? 58.304 52.942 35.833 1.00 31.60 82 VAL A N 1
ATOM 649 C CA . VAL A 1 82 ? 59.216 52.977 36.968 1.00 30.66 82 VAL A CA 1
ATOM 650 C C . VAL A 1 82 ? 59.259 54.384 37.559 1.00 30.42 82 VAL A C 1
ATOM 651 O O . VAL A 1 82 ? 59.074 55.371 36.842 1.00 31.28 82 VAL A O 1
ATOM 655 N N . PRO A 1 83 ? 59.502 54.493 38.878 1.00 30.15 83 PRO A N 1
ATOM 656 C CA . PRO A 1 83 ? 59.727 53.364 39.793 1.00 28.96 83 PRO A CA 1
ATOM 657 C C . PRO A 1 83 ? 58.449 52.677 40.284 1.00 29.98 83 PRO A C 1
ATOM 658 O O . PRO A 1 83 ? 57.450 53.336 40.583 1.00 31.61 83 PRO A O 1
ATOM 662 N N . THR A 1 84 ? 58.485 51.349 40.351 1.00 28.55 84 THR A N 1
ATOM 663 C CA . THR A 1 84 ? 57.362 50.561 40.845 1.00 28.24 84 THR A CA 1
ATOM 664 C C . THR A 1 84 ? 57.875 49.652 41.961 1.00 27.72 84 THR A C 1
ATOM 665 O O . THR A 1 84 ? 58.890 48.968 41.815 1.00 26.36 84 THR A O 1
ATOM 669 N N . ILE A 1 85 ? 57.167 49.664 43.079 1.00 26.83 85 ILE A N 1
ATOM 670 C CA . ILE A 1 85 ? 57.532 48.862 44.228 1.00 26.78 85 ILE A CA 1
ATOM 671 C C . ILE A 1 85 ? 56.493 47.774 44.516 1.00 26.90 85 ILE A C 1
ATOM 672 O O . ILE A 1 85 ? 55.291 48.041 44.557 1.00 26.77 85 ILE A O 1
ATOM 677 N N . VAL A 1 86 ? 56.971 46.552 44.711 1.00 27.55 86 VAL A N 1
ATOM 678 C CA . VAL A 1 86 ? 56.100 45.439 45.046 1.00 26.82 86 VAL A CA 1
ATOM 679 C C . VAL A 1 86 ? 56.385 45.067 46.504 1.00 28.21 86 VAL A C 1
ATOM 680 O O . VAL A 1 86 ? 57.545 44.981 46.917 1.00 27.79 86 VAL A O 1
ATOM 684 N N . ILE A 1 87 ? 55.325 44.889 47.282 1.00 27.45 87 ILE A N 1
ATOM 685 C CA . ILE A 1 87 ? 55.444 44.476 48.673 1.00 28.37 87 ILE A CA 1
ATOM 686 C C . ILE A 1 87 ? 54.601 43.206 48.738 1.00 29.68 87 ILE A C 1
ATOM 687 O O . ILE A 1 87 ? 53.391 43.248 48.521 1.00 28.59 87 ILE A O 1
ATOM 692 N N . GLU A 1 88 ? 55.241 42.079 49.022 1.00 31.51 88 GLU A N 1
ATOM 693 C CA . GLU A 1 88 ? 54.533 40.807 49.072 1.00 34.46 88 GLU A CA 1
ATOM 694 C C . GLU A 1 88 ? 55.074 39.858 50.138 1.00 36.54 88 GLU A C 1
ATOM 695 O O . GLU A 1 88 ? 56.129 40.100 50.734 1.00 36.52 88 GLU A O 1
ATOM 701 N N . GLY A 1 89 ? 54.335 38.777 50.371 1.00 38.83 89 GLY A N 1
ATOM 702 C CA . GLY A 1 89 ? 54.755 37.776 51.332 1.00 41.54 89 GLY A CA 1
ATOM 703 C C . GLY A 1 89 ? 55.264 36.594 50.528 1.00 44.52 89 GLY A C 1
ATOM 704 O O . GLY A 1 89 ? 56.205 36.719 49.743 1.00 44.67 89 GLY A O 1
ATOM 705 N N . ASP A 1 90 ? 54.636 35.442 50.710 1.00 46.77 90 ASP A N 1
ATOM 706 C CA . ASP A 1 90 ? 55.019 34.252 49.966 1.00 48.45 90 ASP A CA 1
ATOM 707 C C . ASP A 1 90 ? 54.209 34.299 48.676 1.00 46.35 90 ASP A C 1
ATOM 708 O O . ASP A 1 90 ? 54.531 33.641 47.690 1.00 46.80 90 ASP A O 1
ATOM 713 N N . LYS A 1 91 ? 53.157 35.109 48.705 1.00 43.81 91 LYS A N 1
ATOM 714 C CA . LYS A 1 91 ? 52.269 35.298 47.563 1.00 41.92 91 LYS A CA 1
ATOM 715 C C . LYS A 1 91 ? 52.165 36.793 47.229 1.00 38.53 91 LYS A C 1
ATOM 716 O O . LYS A 1 91 ? 52.256 37.641 48.121 1.00 34.51 91 LYS A O 1
ATOM 722 N N . ASP A 1 92 ? 51.985 37.108 45.947 1.00 35.92 92 ASP A N 1
ATOM 723 C CA . ASP A 1 92 ? 51.830 38.494 45.509 1.00 33.08 92 ASP A CA 1
ATOM 724 C C . ASP A 1 92 ? 50.355 38.857 45.649 1.00 31.83 92 ASP A C 1
ATOM 725 O O . ASP A 1 92 ? 49.503 38.256 45.012 1.00 34.15 92 ASP A O 1
ATOM 730 N N . TYR A 1 93 ? 50.058 39.828 46.503 1.00 31.30 93 TYR A N 1
ATOM 731 C CA . TYR A 1 93 ? 48.685 40.276 46.731 1.00 30.49 93 TYR A CA 1
ATOM 732 C C . TYR A 1 93 ? 48.276 41.428 45.808 1.00 28.96 93 TYR A C 1
ATOM 733 O O . TYR A 1 93 ? 47.191 41.969 45.951 1.00 29.09 93 TYR A O 1
ATOM 742 N N . GLY A 1 94 ? 49.140 41.819 44.876 1.00 28.63 94 GLY A N 1
ATOM 743 C CA . GLY A 1 94 ? 48.792 42.934 44.008 1.00 27.94 94 GLY A CA 1
ATOM 744 C C . GLY A 1 94 ? 48.955 44.289 44.700 1.00 27.83 94 GLY A C 1
ATOM 745 O O . GLY A 1 94 ? 48.272 45.263 44.378 1.00 26.22 94 GLY A O 1
ATOM 746 N N . ILE A 1 95 ? 49.843 44.347 45.682 1.00 26.14 95 ILE A N 1
ATOM 747 C CA . ILE A 1 95 ? 50.104 45.592 46.387 1.00 26.20 95 ILE A CA 1
ATOM 748 C C . ILE A 1 95 ? 51.265 46.268 45.672 1.00 24.81 95 ILE A C 1
ATOM 749 O O . ILE A 1 95 ? 52.312 45.659 45.459 1.00 22.92 95 ILE A O 1
ATOM 754 N N . ARG A 1 96 ? 51.063 47.529 45.299 1.00 23.15 96 ARG A N 1
ATOM 755 C CA . ARG A 1 96 ? 52.072 48.287 44.573 1.00 22.55 96 ARG A CA 1
ATOM 756 C C . ARG A 1 96 ? 52.165 49.755 44.979 1.00 23.49 96 ARG A C 1
ATOM 757 O O . ARG A 1 96 ? 51.170 50.398 45.346 1.00 22.43 96 ARG A O 1
ATOM 765 N N . TYR A 1 97 ? 53.380 50.282 44.906 1.00 23.71 97 TYR A N 1
ATOM 766 C CA . TYR A 1 97 ? 53.599 51.687 45.176 1.00 24.05 97 TYR A CA 1
ATOM 767 C C . TYR A 1 97 ? 54.290 52.229 43.927 1.00 25.28 97 TYR A C 1
ATOM 768 O O . TYR A 1 97 ? 55.346 51.729 43.533 1.00 23.51 97 TYR A O 1
ATOM 777 N N . ILE A 1 98 ? 53.687 53.229 43.292 1.00 25.46 98 ILE A N 1
ATOM 778 C CA . ILE A 1 98 ? 54.267 53.808 42.077 1.00 27.16 98 ILE A CA 1
ATOM 779 C C . ILE A 1 98 ? 54.864 55.169 42.390 1.00 28.38 98 ILE A C 1
ATOM 780 O O . ILE A 1 98 ? 54.145 56.173 42.432 1.00 28.41 98 ILE A O 1
ATOM 785 N N . GLY A 1 99 ? 56.178 55.193 42.604 1.00 30.95 99 GLY A N 1
ATOM 786 C CA . GLY A 1 99 ? 56.871 56.432 42.927 1.00 33.16 99 GLY A CA 1
ATOM 787 C C . GLY A 1 99 ? 57.839 56.303 44.099 1.00 34.41 99 GLY A C 1
ATOM 788 O O . GLY A 1 99 ? 58.233 55.197 44.477 1.00 35.38 99 GLY A O 1
ATOM 789 N N . LEU A 1 100 ? 58.220 57.440 44.674 1.00 34.61 100 LEU A N 1
ATOM 790 C CA . LEU A 1 100 ? 59.151 57.486 45.808 1.00 36.11 100 LEU A CA 1
ATOM 791 C C . LEU A 1 100 ? 58.370 57.703 47.099 1.00 34.89 100 LEU A C 1
ATOM 792 O O . LEU A 1 100 ? 57.806 58.778 47.315 1.00 35.72 100 LEU A O 1
ATOM 797 N N . PRO A 1 101 ? 58.315 56.687 47.971 1.00 33.76 101 PRO A N 1
ATOM 798 C CA . PRO A 1 101 ? 57.576 56.835 49.230 1.00 34.07 101 PRO A CA 1
ATOM 799 C C . PRO A 1 101 ? 58.290 57.668 50.290 1.00 34.86 101 PRO A C 1
ATOM 800 O O . PRO A 1 101 ? 58.645 57.155 51.347 1.00 38.02 101 PRO A O 1
ATOM 804 N N . ALA A 1 102 ? 58.477 58.957 50.008 1.00 34.79 102 ALA A N 1
ATOM 805 C CA . ALA A 1 102 ? 59.145 59.873 50.926 1.00 32.68 102 ALA A CA 1
ATOM 806 C C . ALA A 1 102 ? 58.131 60.663 51.745 1.00 31.26 102 ALA A C 1
ATOM 807 O O . ALA A 1 102 ? 56.919 60.504 51.573 1.00 28.38 102 ALA A O 1
ATOM 809 N N . GLY A 1 103 ? 58.636 61.519 52.633 1.00 31.50 103 GLY A N 1
ATOM 810 C CA . GLY A 1 103 ? 57.761 62.333 53.463 1.00 28.34 103 GLY A CA 1
ATOM 811 C C . GLY A 1 103 ? 56.766 61.483 54.232 1.00 29.08 103 GLY A C 1
ATOM 812 O O . GLY A 1 103 ? 57.119 60.437 54.781 1.00 27.60 103 GLY A O 1
ATOM 813 N N . LEU A 1 104 ? 55.516 61.924 54.264 1.00 27.23 104 LEU A N 1
ATOM 814 C CA . LEU A 1 104 ? 54.483 61.198 54.975 1.00 28.66 104 LEU A CA 1
ATOM 815 C C . LEU A 1 104 ? 54.164 59.830 54.382 1.00 29.27 104 LEU A C 1
ATOM 816 O O . LEU A 1 104 ? 53.645 58.956 55.078 1.00 27.11 104 LEU A O 1
ATOM 821 N N . GLU A 1 105 ? 54.486 59.631 53.107 1.00 28.23 105 GLU A N 1
ATOM 822 C CA . GLU A 1 105 ? 54.215 58.351 52.472 1.00 28.50 105 GLU A CA 1
ATOM 823 C C . GLU A 1 105 ? 55.178 57.287 52.968 1.00 29.99 105 GLU A C 1
ATOM 824 O O . GLU A 1 105 ? 55.069 56.113 52.610 1.00 27.75 105 GLU A O 1
ATOM 830 N N . PHE A 1 106 ? 56.130 57.704 53.794 1.00 30.43 106 PHE A N 1
ATOM 831 C CA . PHE A 1 106 ? 57.074 56.757 54.355 1.00 32.06 106 PHE A CA 1
ATOM 832 C C . PHE A 1 106 ? 56.288 55.889 55.330 1.00 31.44 106 PHE A C 1
ATOM 833 O O . PHE A 1 106 ? 56.532 54.688 55.432 1.00 32.37 106 PHE A O 1
ATOM 841 N N . THR A 1 107 ? 55.344 56.501 56.041 1.00 30.42 107 THR A N 1
ATOM 842 C CA . THR A 1 107 ? 54.526 55.759 56.995 1.00 32.96 107 THR A CA 1
ATOM 843 C C . THR A 1 107 ? 53.586 54.796 56.251 1.00 33.30 107 THR A C 1
ATOM 844 O O . THR A 1 107 ? 53.156 53.787 56.815 1.00 33.58 107 THR A O 1
ATOM 848 N N . THR A 1 108 ? 53.262 55.116 54.995 1.00 31.91 108 THR A N 1
ATOM 849 C CA . THR A 1 108 ? 52.408 54.248 54.182 1.00 29.80 108 THR A CA 1
ATOM 850 C C . THR A 1 108 ? 53.234 53.003 53.850 1.00 28.07 108 THR A C 1
ATOM 851 O O . THR A 1 108 ? 52.759 51.873 53.945 1.00 27.70 108 THR A O 1
ATOM 855 N N . LEU A 1 109 ? 54.484 53.224 53.470 1.00 27.85 109 LEU A N 1
ATOM 856 C CA . LEU A 1 109 ? 55.386 52.131 53.138 1.00 30.33 109 LEU A CA 1
ATOM 857 C C . LEU A 1 109 ? 55.574 51.193 54.337 1.00 30.52 109 LEU A C 1
ATOM 858 O O . LEU A 1 109 ? 55.486 49.980 54.209 1.00 31.60 109 LEU A O 1
ATOM 863 N N . ILE A 1 110 ? 55.840 51.780 55.495 1.00 31.05 110 ILE A N 1
ATOM 864 C CA . ILE A 1 110 ? 56.051 51.045 56.736 1.00 33.41 110 ILE A CA 1
ATOM 865 C C . ILE A 1 110 ? 54.816 50.229 57.144 1.00 33.18 110 ILE A C 1
ATOM 866 O O . ILE A 1 110 ? 54.922 49.023 57.382 1.00 32.06 110 ILE A O 1
ATOM 871 N N . ASN A 1 111 ? 53.656 50.881 57.230 1.00 32.43 111 ASN A N 1
ATOM 872 C CA . ASN A 1 111 ? 52.423 50.184 57.598 1.00 33.47 111 ASN A CA 1
ATOM 873 C C . ASN A 1 111 ? 52.108 49.093 56.586 1.00 32.83 111 ASN A C 1
ATOM 874 O O . ASN A 1 111 ? 51.646 48.008 56.949 1.00 33.87 111 ASN A O 1
ATOM 879 N N . GLY A 1 112 ? 52.347 49.385 55.313 1.00 29.80 112 GLY A N 1
ATOM 880 C CA . GLY A 1 112 ? 52.094 48.398 54.288 1.00 29.85 112 GLY A CA 1
ATOM 881 C C . GLY A 1 112 ? 52.932 47.159 54.546 1.00 30.83 112 GLY A C 1
ATOM 882 O O . GLY A 1 112 ? 52.439 46.033 54.462 1.00 29.23 112 GLY A O 1
ATOM 883 N N . ILE A 1 113 ? 54.205 47.366 54.872 1.00 29.65 113 ILE A N 1
ATOM 884 C CA . ILE A 1 113 ? 55.103 46.255 55.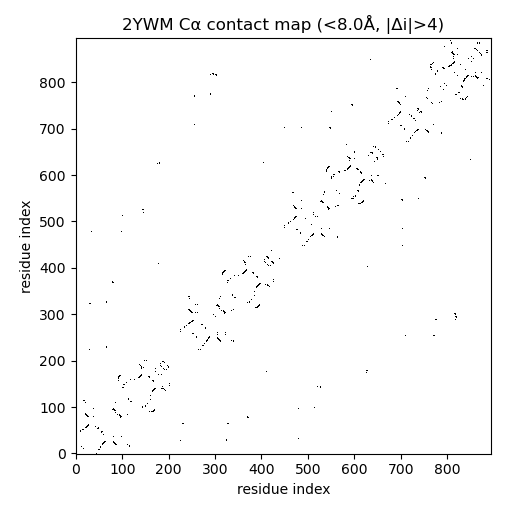139 1.00 29.02 113 ILE A CA 1
ATOM 885 C C . ILE A 1 113 ? 54.606 45.421 56.321 1.00 28.33 113 ILE A C 1
ATOM 886 O O . ILE A 1 113 ? 54.609 44.201 56.260 1.00 27.54 113 ILE A O 1
ATOM 891 N N . PHE A 1 114 ? 54.153 46.084 57.378 1.00 27.13 114 PHE A N 1
ATOM 892 C CA . PHE A 1 114 ? 53.665 45.378 58.547 1.00 29.62 114 PHE A CA 1
ATOM 893 C C . PHE A 1 114 ? 52.359 44.610 58.322 1.00 32.60 114 PHE A C 1
ATOM 894 O O . PHE A 1 114 ? 52.207 43.502 58.838 1.00 30.73 114 PHE A O 1
ATOM 902 N N . HIS A 1 115 ? 51.419 45.187 57.569 1.00 31.98 115 HIS A N 1
ATOM 903 C CA . HIS A 1 115 ? 50.158 44.491 57.317 1.00 32.57 115 HIS A CA 1
ATOM 904 C C . HIS A 1 115 ? 50.410 43.218 56.516 1.00 32.18 115 HIS A C 1
ATOM 905 O O . HIS A 1 115 ? 49.815 42.181 56.795 1.00 32.87 115 HIS A O 1
ATOM 912 N N . VAL A 1 116 ? 51.293 43.298 55.525 1.00 32.21 116 VAL A N 1
ATOM 913 C CA . VAL A 1 116 ? 51.615 42.138 54.710 1.00 32.95 116 VAL A CA 1
ATOM 914 C C . VAL A 1 116 ? 52.323 41.096 55.587 1.00 35.55 116 VAL A C 1
ATOM 915 O O . VAL A 1 116 ? 52.070 39.888 55.474 1.00 34.38 116 VAL A O 1
ATOM 919 N N . SER A 1 117 ? 53.196 41.576 56.468 1.00 34.48 117 SER A N 1
ATOM 920 C CA . SER A 1 117 ? 53.924 40.701 57.375 1.00 36.40 117 SER A CA 1
ATOM 921 C C . SER A 1 117 ? 52.930 39.929 58.250 1.00 36.22 117 SER A C 1
ATOM 922 O O . SER A 1 117 ? 53.083 38.731 58.456 1.00 33.77 117 SER A O 1
ATOM 925 N N . GLN A 1 118 ? 51.904 40.618 58.742 1.00 36.39 118 GLN A N 1
ATOM 926 C CA . GLN A 1 118 ? 50.897 39.981 59.587 1.00 38.36 118 GLN A CA 1
ATOM 927 C C . GLN A 1 118 ? 49.893 39.178 58.758 1.00 39.06 118 GLN A C 1
ATOM 928 O O . GLN A 1 118 ? 49.029 38.490 59.305 1.00 38.77 118 GLN A O 1
ATOM 934 N N . ARG A 1 119 ? 50.017 39.269 57.437 1.00 40.56 119 ARG A N 1
ATOM 935 C CA . ARG A 1 119 ? 49.137 38.549 56.530 1.00 42.44 119 ARG A CA 1
ATOM 936 C C . ARG A 1 119 ? 47.666 38.828 56.829 1.00 44.22 119 ARG A C 1
ATOM 937 O O . ARG A 1 119 ? 46.796 38.056 56.439 1.00 45.15 119 ARG A O 1
ATOM 945 N N . LYS A 1 120 ? 47.384 39.922 57.526 1.00 46.25 120 LYS A N 1
ATOM 946 C CA . LYS A 1 120 ? 46.004 40.240 57.855 1.00 47.41 120 LYS A CA 1
ATOM 947 C C . LYS A 1 120 ? 45.646 41.688 57.572 1.00 47.21 120 LYS A C 1
ATOM 948 O O . LYS A 1 120 ? 46.392 42.614 57.910 1.00 46.39 120 LYS A O 1
ATOM 954 N N . PRO A 1 121 ? 44.488 41.901 56.932 1.00 46.62 121 PRO A N 1
ATOM 955 C CA . PRO A 1 121 ? 44.031 43.251 56.609 1.00 45.76 121 PRO A CA 1
ATOM 956 C C . PRO A 1 121 ? 43.324 43.862 57.809 1.00 45.78 121 PRO A C 1
ATOM 957 O O . PRO A 1 121 ? 42.702 43.154 58.604 1.00 46.13 121 PRO A O 1
ATOM 961 N N . GLN A 1 122 ? 43.432 45.175 57.948 1.00 45.00 122 GLN A N 1
ATOM 962 C CA . GLN A 1 122 ? 42.763 45.861 59.039 1.00 43.03 122 GLN A CA 1
ATOM 963 C C . GLN A 1 122 ? 41.359 46.230 58.567 1.00 41.29 122 GLN A C 1
ATOM 964 O O . GLN A 1 122 ? 41.020 47.409 58.448 1.00 40.80 122 GLN A O 1
ATOM 970 N N . LEU A 1 123 ? 40.558 45.205 58.279 1.00 38.51 123 LEU A N 1
ATOM 971 C CA . LEU A 1 123 ? 39.183 45.388 57.814 1.00 37.03 123 LEU A CA 1
ATOM 972 C C . LEU A 1 123 ? 38.225 44.599 58.705 1.00 37.06 123 LEU A C 1
ATOM 973 O O . LEU A 1 123 ? 38.542 43.488 59.134 1.00 37.01 123 LEU A O 1
ATOM 978 N N . SER A 1 124 ? 37.053 45.171 58.970 1.00 37.82 124 SER A N 1
ATOM 979 C CA . SER A 1 124 ? 36.052 44.519 59.816 1.00 38.96 124 SER A CA 1
ATOM 980 C C . SER A 1 124 ? 35.590 43.196 59.227 1.00 38.97 124 SER A C 1
ATOM 981 O O . SER A 1 124 ? 35.762 42.937 58.032 1.00 38.73 124 SER A O 1
ATOM 984 N N . GLU A 1 125 ? 35.005 42.357 60.073 1.00 40.09 125 GLU A N 1
ATOM 985 C CA . GLU A 1 125 ? 34.505 41.062 59.625 1.00 42.34 125 GLU A CA 1
ATOM 986 C C . GLU A 1 125 ? 33.343 41.286 58.652 1.00 40.47 125 GLU A C 1
ATOM 987 O O . GLU A 1 125 ? 33.231 40.596 57.647 1.00 41.31 125 GLU A O 1
ATOM 993 N N . LYS A 1 126 ? 32.488 42.257 58.952 1.00 40.22 126 LYS A N 1
ATOM 994 C CA . LYS A 1 126 ? 31.353 42.567 58.086 1.00 40.47 126 LYS A CA 1
ATOM 995 C C . LYS A 1 126 ? 31.862 42.865 56.676 1.00 38.40 126 LYS A C 1
ATOM 996 O O . LYS A 1 126 ? 31.321 42.371 55.688 1.00 37.78 126 LYS A O 1
ATOM 1002 N N . THR A 1 127 ? 32.919 43.667 56.598 1.00 37.56 127 THR A N 1
ATOM 1003 C CA . THR A 1 127 ? 33.537 44.042 55.328 1.00 34.67 127 THR A CA 1
ATOM 1004 C C . THR A 1 127 ? 34.067 42.823 54.584 1.00 33.72 127 THR A C 1
ATOM 1005 O O . THR A 1 127 ? 33.765 42.614 53.405 1.00 32.76 127 THR A O 1
ATOM 1009 N N . LEU A 1 128 ? 34.856 42.015 55.284 1.00 33.97 128 LEU A N 1
ATOM 1010 C CA . LEU A 1 128 ? 35.436 40.828 54.685 1.00 34.67 128 LEU A CA 1
ATOM 1011 C C . LEU A 1 128 ? 34.374 39.839 54.186 1.00 35.74 128 LEU A C 1
ATOM 1012 O O . LEU A 1 128 ? 34.557 39.198 53.149 1.00 34.44 128 LEU A O 1
ATOM 1017 N N . GLU A 1 129 ? 33.258 39.724 54.900 1.00 36.53 129 GLU A N 1
ATOM 1018 C CA . GLU A 1 129 ? 32.216 38.782 54.488 1.00 38.74 129 GLU A CA 1
ATOM 1019 C C . GLU A 1 129 ? 31.615 39.119 53.123 1.00 37.47 129 GLU A C 1
ATOM 1020 O O . GLU A 1 129 ? 31.408 38.228 52.299 1.00 35.79 129 GLU A O 1
ATOM 1026 N N . LEU A 1 130 ? 31.356 40.402 52.881 1.00 36.63 130 LEU A N 1
ATOM 1027 C CA . LEU A 1 130 ? 30.788 40.841 51.608 1.00 36.14 130 LEU A CA 1
ATOM 1028 C C . LEU A 1 130 ? 31.860 40.896 50.518 1.00 36.00 130 LEU A C 1
ATOM 1029 O O . LEU A 1 130 ? 31.623 40.496 49.380 1.00 35.97 130 LEU A O 1
ATOM 1034 N N . LEU A 1 131 ? 33.044 41.376 50.879 1.00 35.80 131 LEU A N 1
ATOM 1035 C CA . LEU A 1 131 ? 34.147 41.498 49.929 1.00 37.14 131 LEU A CA 1
ATOM 1036 C C . LEU A 1 131 ? 34.497 40.177 49.255 1.00 37.50 131 LEU A C 1
ATOM 1037 O O . LEU A 1 131 ? 34.917 40.147 48.096 1.00 36.42 131 LEU A O 1
ATOM 1042 N N . GLN A 1 132 ? 34.325 39.088 49.993 1.00 38.34 132 GLN A N 1
ATOM 1043 C CA . GLN A 1 132 ? 34.637 37.758 49.492 1.00 40.35 132 GLN A CA 1
ATOM 1044 C C . GLN A 1 132 ? 33.873 37.358 48.221 1.00 38.80 132 GLN A C 1
ATOM 1045 O O . GLN A 1 132 ? 34.335 36.494 47.473 1.00 36.93 132 GLN A O 1
ATOM 1051 N N . VAL A 1 133 ? 32.720 37.980 47.969 1.00 36.07 133 VAL A N 1
ATOM 1052 C CA . VAL A 1 133 ? 31.949 37.659 46.763 1.00 36.57 133 VAL A CA 1
ATOM 1053 C C . VAL A 1 133 ? 32.552 38.260 45.489 1.00 36.87 133 VAL A C 1
ATOM 1054 O O . VAL A 1 133 ? 32.112 37.935 44.390 1.00 38.18 133 VAL A O 1
ATOM 1058 N N . VAL A 1 134 ? 33.549 39.135 45.632 1.00 36.70 134 VAL A N 1
ATOM 1059 C CA . VAL A 1 134 ? 34.192 39.771 44.474 1.00 34.74 134 VAL A CA 1
ATOM 1060 C C . VAL A 1 134 ? 35.106 38.805 43.736 1.00 35.75 134 VAL A C 1
ATOM 1061 O O . VAL A 1 134 ? 36.141 38.393 44.264 1.00 36.42 134 VAL A O 1
ATOM 1065 N N . ASP A 1 135 ? 34.740 38.460 42.505 1.00 36.66 135 ASP A N 1
ATOM 1066 C CA . ASP A 1 135 ? 35.534 37.520 41.720 1.00 37.93 135 ASP A CA 1
ATOM 1067 C C . ASP A 1 135 ? 35.879 37.982 40.306 1.00 38.90 135 ASP A C 1
ATOM 1068 O O . ASP A 1 135 ? 36.121 37.165 39.416 1.00 39.94 135 ASP A O 1
ATOM 1073 N N . ILE A 1 136 ? 35.894 39.295 40.105 1.00 38.96 136 ILE A N 1
ATOM 1074 C CA . ILE A 1 136 ? 36.255 39.892 38.823 1.00 36.85 136 ILE A CA 1
ATOM 1075 C C . ILE A 1 136 ? 37.389 40.876 39.144 1.00 35.38 136 ILE A C 1
ATOM 1076 O O . ILE A 1 136 ? 37.302 41.628 40.113 1.00 33.63 136 ILE A O 1
ATOM 1081 N N . PRO A 1 137 ? 38.465 40.882 38.343 1.00 34.53 137 PRO A N 1
ATOM 1082 C CA . PRO A 1 137 ? 39.581 41.798 38.614 1.00 33.04 137 PRO A CA 1
ATOM 1083 C C . PRO A 1 137 ? 39.173 43.248 38.888 1.00 33.28 137 PRO A C 1
ATOM 1084 O O . PRO A 1 137 ? 38.437 43.863 38.113 1.00 32.95 137 PRO A O 1
ATOM 1088 N N . ILE A 1 138 ? 39.633 43.769 40.020 1.00 31.99 138 ILE A N 1
ATOM 1089 C CA . ILE A 1 138 ? 39.365 45.147 40.418 1.00 32.85 138 ILE A CA 1
ATOM 1090 C C . ILE A 1 138 ? 40.731 45.809 40.602 1.00 34.26 138 ILE A C 1
ATOM 1091 O O . ILE A 1 138 ? 41.625 45.220 41.219 1.00 32.01 138 ILE A O 1
ATOM 1096 N N . GLU A 1 139 ? 40.895 47.016 40.057 1.00 32.95 139 GLU A N 1
ATOM 1097 C CA . GLU A 1 139 ? 42.153 47.755 40.189 1.00 31.50 139 GLU A CA 1
ATOM 1098 C C . GLU A 1 139 ? 41.901 49.081 40.917 1.00 30.20 139 GLU A C 1
ATOM 1099 O O . GLU A 1 139 ? 41.193 49.956 40.418 1.00 29.40 139 GLU A O 1
ATOM 1105 N N . ILE A 1 140 ? 42.477 49.218 42.107 1.00 28.21 140 ILE A N 1
ATOM 1106 C CA . ILE A 1 140 ? 42.297 50.431 42.903 1.00 26.55 140 ILE A CA 1
ATOM 1107 C C . ILE A 1 140 ? 43.557 51.285 42.856 1.00 25.55 140 ILE A C 1
ATOM 1108 O O . ILE A 1 140 ? 44.653 50.794 43.111 1.00 25.90 140 ILE A O 1
ATOM 1113 N N . TRP A 1 141 ? 43.399 52.550 42.489 1.00 23.97 141 TRP A N 1
ATOM 1114 C CA . TRP A 1 141 ? 44.522 53.473 42.447 1.00 24.30 141 TRP A CA 1
ATOM 1115 C C . TRP A 1 141 ? 44.259 54.552 43.472 1.00 23.46 141 TRP A C 1
ATOM 1116 O O . TRP A 1 141 ? 43.142 55.047 43.583 1.00 23.53 141 TRP A O 1
ATOM 1127 N N . VAL A 1 142 ? 45.291 54.907 44.224 1.00 22.79 142 VAL A N 1
ATOM 1128 C CA . VAL A 1 142 ? 45.174 55.969 45.199 1.00 22.52 142 VAL A CA 1
ATOM 1129 C C . VAL A 1 142 ? 46.267 56.986 44.882 1.00 23.89 142 VAL A C 1
ATOM 1130 O O . VAL A 1 142 ? 47.461 56.707 45.046 1.00 24.44 142 VAL A O 1
ATOM 1134 N N . PHE A 1 143 ? 45.851 58.149 44.400 1.00 22.90 143 PHE A N 1
ATOM 1135 C CA . PHE A 1 143 ? 46.775 59.227 44.079 1.00 23.99 143 PHE A CA 1
ATOM 1136 C C . PHE A 1 143 ? 47.064 59.996 45.364 1.00 23.63 143 PHE A C 1
ATOM 1137 O O . PHE A 1 143 ? 46.144 60.364 46.098 1.00 24.15 143 PHE A O 1
ATOM 1145 N N . VAL A 1 144 ? 48.344 60.220 45.635 1.00 23.13 144 VAL A N 1
ATOM 1146 C CA . VAL A 1 144 ? 48.767 60.928 46.836 1.00 24.32 144 VAL A CA 1
ATOM 1147 C C . VAL A 1 144 ? 49.961 61.827 46.525 1.00 24.74 144 VAL A C 1
ATOM 1148 O O . VAL A 1 144 ? 50.493 61.822 45.411 1.00 23.73 144 VAL A O 1
ATOM 1152 N N . THR A 1 145 ? 50.358 62.607 47.523 1.00 24.66 145 THR A N 1
ATOM 1153 C CA . THR A 1 145 ? 51.537 63.459 47.432 1.00 26.44 145 THR A CA 1
ATOM 1154 C C . THR A 1 145 ? 52.259 63.111 48.725 1.00 27.36 145 THR A C 1
ATOM 1155 O O . THR A 1 145 ? 51.635 62.597 49.661 1.00 25.96 145 THR A O 1
ATOM 1159 N N . THR A 1 146 ? 53.556 63.381 48.785 1.00 27.62 146 THR A N 1
ATOM 1160 C CA . THR A 1 146 ? 54.331 63.053 49.973 1.00 30.08 146 THR A CA 1
ATOM 1161 C C . THR A 1 146 ? 54.113 63.976 51.168 1.00 31.87 146 THR A C 1
ATOM 1162 O O . THR A 1 146 ? 54.726 63.775 52.215 1.00 32.00 146 THR A O 1
ATOM 1166 N N . SER A 1 147 ? 53.248 64.978 51.039 1.00 31.74 147 SER A N 1
ATOM 1167 C CA . SER A 1 147 ? 53.039 65.874 52.170 1.00 33.98 147 SER A CA 1
ATOM 1168 C C . SER A 1 147 ? 51.612 65.925 52.697 1.00 35.36 147 SER A C 1
ATOM 1169 O O . SER A 1 147 ? 51.358 66.532 53.731 1.00 36.08 147 SER A O 1
ATOM 1172 N N . CYS A 1 148 ? 50.687 65.276 51.995 1.00 35.68 148 CYS A N 1
ATOM 1173 C CA . CYS A 1 148 ? 49.293 65.250 52.417 1.00 36.15 148 CYS A CA 1
ATOM 1174 C C . CYS A 1 148 ? 49.119 64.303 53.605 1.00 36.50 148 CYS A C 1
ATOM 1175 O O . CYS A 1 148 ? 49.378 63.095 53.499 1.00 33.90 148 CYS A O 1
ATOM 1178 N N . GLY A 1 149 ? 48.664 64.857 54.727 1.00 36.64 149 GLY A N 1
ATOM 1179 C CA . GLY A 1 149 ? 48.484 64.068 55.932 1.00 37.36 149 GLY A CA 1
ATOM 1180 C C . GLY A 1 149 ? 47.396 63.010 55.895 1.00 37.85 149 GLY A C 1
ATOM 1181 O O . GLY A 1 149 ? 47.481 62.011 56.603 1.00 37.97 149 GLY A O 1
ATOM 1182 N N . TYR A 1 150 ? 46.378 63.213 55.070 1.00 37.20 150 TYR A N 1
ATOM 1183 C CA . TYR A 1 150 ? 45.281 62.257 54.988 1.00 38.01 150 TYR A CA 1
ATOM 1184 C C . TYR A 1 150 ? 45.506 61.111 54.016 1.00 36.80 150 TYR A C 1
ATOM 1185 O O . TYR A 1 150 ? 44.779 60.124 54.049 1.00 36.72 150 TYR A O 1
ATOM 1194 N N . CYS A 1 151 ? 46.522 61.224 53.169 1.00 35.31 151 CYS A N 1
ATOM 1195 C CA . CYS A 1 151 ? 46.786 60.181 52.188 1.00 35.10 151 CYS A CA 1
ATOM 1196 C C . CYS A 1 151 ? 47.182 58.809 52.734 1.00 34.16 151 CYS A C 1
ATOM 1197 O O . CYS A 1 151 ? 46.703 57.794 52.246 1.00 32.81 151 CYS A O 1
ATOM 1200 N N . PRO A 1 152 ? 48.061 58.758 53.750 1.00 33.14 152 PRO A N 1
ATOM 1201 C CA . PRO A 1 152 ? 48.468 57.459 54.293 1.00 32.37 152 PRO A CA 1
ATOM 1202 C C . PRO A 1 152 ? 47.310 56.527 54.660 1.00 32.80 152 PRO A C 1
ATOM 1203 O O . PRO A 1 152 ? 47.353 55.334 54.356 1.00 32.12 152 PRO A O 1
ATOM 1207 N N . SER A 1 153 ? 46.278 57.068 55.302 1.00 32.14 153 SER A N 1
ATOM 1208 C CA . SER A 1 153 ? 45.119 56.259 55.691 1.00 34.29 153 SER A CA 1
ATOM 1209 C C . SER A 1 153 ? 44.418 55.640 54.495 1.00 31.75 153 SER A C 1
ATOM 1210 O O . SER A 1 153 ? 44.100 54.454 54.499 1.00 32.82 153 SER A O 1
ATOM 1213 N N . ALA A 1 154 ? 44.159 56.455 53.480 1.00 30.00 154 ALA A N 1
ATOM 1214 C CA . ALA A 1 154 ? 43.480 55.971 52.287 1.00 28.01 154 ALA A CA 1
ATOM 1215 C C . ALA A 1 154 ? 44.370 54.970 51.555 1.00 26.96 154 ALA A C 1
ATOM 1216 O O . ALA A 1 154 ? 43.896 53.947 51.070 1.00 26.69 154 ALA A O 1
ATOM 1218 N N . ALA A 1 155 ? 45.663 55.265 51.495 1.00 25.03 155 ALA A N 1
ATOM 1219 C CA . ALA A 1 155 ? 46.617 54.387 50.823 1.00 26.42 155 ALA A CA 1
ATOM 1220 C C . ALA A 1 155 ? 46.695 52.993 51.449 1.00 26.31 155 ALA A C 1
ATOM 1221 O O . ALA A 1 155 ? 46.614 51.989 50.742 1.00 24.60 155 ALA A O 1
ATOM 1223 N N . VAL A 1 156 ? 46.852 52.934 52.769 1.00 26.57 156 VAL A N 1
ATOM 1224 C CA . VAL A 1 156 ? 46.956 51.657 53.463 1.00 28.90 156 VAL A CA 1
ATOM 1225 C C . VAL A 1 156 ? 45.634 50.899 53.356 1.00 29.90 156 VAL A C 1
ATOM 1226 O O . VAL A 1 156 ? 45.624 49.681 53.154 1.00 28.66 156 VAL A O 1
ATOM 1238 N N . ALA A 1 158 ? 43.474 50.940 50.961 1.00 25.70 158 ALA A N 1
ATOM 1239 C CA . ALA A 1 158 ? 43.380 50.338 49.632 1.00 24.81 158 ALA A CA 1
ATOM 1240 C C . ALA A 1 158 ? 44.246 49.075 49.593 1.00 24.88 158 ALA A C 1
ATOM 1241 O O . ALA A 1 158 ? 43.839 48.044 49.055 1.00 23.93 158 ALA A O 1
ATOM 1243 N N . TRP A 1 159 ? 45.445 49.163 50.165 1.00 24.50 159 TRP A N 1
ATOM 1244 C CA . TRP A 1 159 ? 46.336 48.019 50.202 1.00 24.56 159 TRP A CA 1
ATOM 1245 C C . TRP A 1 159 ? 45.712 46.863 50.997 1.00 25.41 159 TRP A C 1
ATOM 1246 O O . TRP A 1 159 ? 45.927 45.704 50.669 1.00 24.15 159 TRP A O 1
ATOM 1257 N N . ASP A 1 160 ? 44.940 47.179 52.036 1.00 26.64 160 ASP A N 1
ATOM 1258 C CA . ASP A 1 160 ? 44.295 46.139 52.835 1.00 29.22 160 ASP A CA 1
ATOM 1259 C C . ASP A 1 160 ? 43.250 45.384 52.017 1.00 29.16 160 ASP A C 1
ATOM 1260 O O . ASP A 1 160 ? 43.091 44.173 52.167 1.00 29.37 160 ASP A O 1
ATOM 1265 N N . PHE A 1 161 ? 42.540 46.103 51.151 1.00 27.36 161 PHE A N 1
ATOM 1266 C CA . PHE A 1 161 ? 41.546 45.480 50.299 1.00 27.08 161 PHE A CA 1
ATOM 1267 C C . PHE A 1 161 ? 42.261 44.540 49.317 1.00 29.19 161 PHE A C 1
ATOM 1268 O O . PHE A 1 161 ? 41.752 43.462 49.001 1.00 30.63 161 PHE A O 1
ATOM 1276 N N . ALA A 1 162 ? 43.447 44.933 48.849 1.00 27.67 162 ALA A N 1
ATOM 1277 C CA . ALA A 1 162 ? 44.204 44.088 47.926 1.00 27.65 162 ALA A CA 1
ATOM 1278 C C . ALA A 1 162 ? 44.708 42.851 48.658 1.00 29.50 162 ALA A C 1
ATOM 1279 O O . ALA A 1 162 ? 44.736 41.752 48.105 1.00 30.67 162 ALA A O 1
ATOM 1281 N N . LEU A 1 163 ? 45.115 43.052 49.907 1.00 30.01 163 LEU A N 1
ATOM 1282 C CA . LEU A 1 163 ? 45.629 41.974 50.739 1.00 32.25 163 LEU A CA 1
ATOM 1283 C C . LEU A 1 163 ? 44.527 40.947 51.017 1.00 32.26 163 LEU A C 1
ATOM 1284 O O . LEU A 1 163 ? 44.780 39.747 51.072 1.00 33.92 163 LEU A O 1
ATOM 1289 N N . ALA A 1 164 ? 43.303 41.437 51.163 1.00 31.47 164 ALA A N 1
ATOM 1290 C CA . ALA A 1 164 ? 42.155 40.600 51.465 1.00 32.73 164 ALA A CA 1
ATOM 1291 C C . ALA A 1 164 ? 41.504 39.853 50.302 1.00 33.67 164 ALA A C 1
ATOM 1292 O O . ALA A 1 164 ? 40.675 38.982 50.538 1.00 34.29 164 ALA A O 1
ATOM 1294 N N . ASN A 1 165 ? 41.869 40.165 49.061 1.00 34.00 165 ASN A N 1
ATOM 1295 C CA . ASN A 1 165 ? 41.205 39.519 47.931 1.00 34.09 165 ASN A CA 1
ATOM 1296 C C . ASN A 1 165 ? 42.119 39.303 46.724 1.00 33.25 165 ASN A C 1
ATOM 1297 O O . ASN A 1 165 ? 42.761 40.237 46.249 1.00 34.97 165 ASN A O 1
ATOM 1302 N N . ASP A 1 166 ? 42.153 38.062 46.236 1.00 33.38 166 ASP A N 1
ATOM 1303 C CA . ASP A 1 166 ? 42.987 37.664 45.100 1.00 34.15 166 ASP A CA 1
ATOM 1304 C C . ASP A 1 166 ? 42.627 38.301 43.763 1.00 32.90 166 ASP A C 1
ATOM 1305 O O . ASP A 1 166 ? 43.375 38.166 42.800 1.00 32.52 166 ASP A O 1
ATOM 1310 N N . TYR A 1 167 ? 41.485 38.973 43.692 1.00 32.23 167 TYR A N 1
ATOM 1311 C CA . TYR A 1 167 ? 41.062 39.618 42.453 1.00 33.26 167 TYR A CA 1
ATOM 1312 C C . TYR A 1 167 ? 41.295 41.131 42.501 1.00 33.22 167 TYR A C 1
ATOM 1313 O O . TYR A 1 167 ? 41.098 41.819 41.501 1.00 32.83 167 TYR A O 1
ATOM 1322 N N . ILE A 1 168 ? 41.717 41.640 43.657 1.00 30.10 168 ILE A N 1
ATOM 1323 C CA . ILE A 1 168 ? 41.936 43.073 43.822 1.00 28.39 168 ILE A CA 1
ATOM 1324 C C . ILE A 1 168 ? 43.405 43.503 43.845 1.00 28.30 168 ILE A C 1
ATOM 1325 O O . ILE A 1 168 ? 44.206 42.989 44.626 1.00 28.01 168 ILE A O 1
ATOM 1330 N N . THR A 1 169 ? 43.741 44.454 42.977 1.00 28.61 169 THR A N 1
ATOM 1331 C CA . THR A 1 169 ? 45.088 45.016 42.897 1.00 28.63 169 THR A CA 1
ATOM 1332 C C . THR A 1 169 ? 44.983 46.463 43.381 1.00 29.10 169 THR A C 1
ATOM 1333 O O . THR A 1 169 ? 44.046 47.180 43.015 1.00 29.24 169 THR A O 1
ATOM 1337 N N . SER A 1 170 ? 45.926 46.891 44.214 1.00 28.05 170 SER A N 1
ATOM 1338 C CA . SER A 1 170 ? 45.910 48.258 44.736 1.00 25.84 170 SER A CA 1
ATOM 1339 C C . SER A 1 170 ? 47.248 48.958 44.546 1.00 26.11 170 SER A C 1
ATOM 1340 O O . SER A 1 170 ? 48.294 48.481 44.999 1.00 25.42 170 SER A O 1
ATOM 1343 N N . LYS A 1 171 ? 47.203 50.104 43.881 1.00 24.89 171 LYS A N 1
ATOM 1344 C CA . LYS A 1 171 ? 48.406 50.861 43.617 1.00 24.25 171 LYS A CA 1
ATOM 1345 C C . LYS A 1 171 ? 48.327 52.283 44.151 1.00 24.75 171 LYS A C 1
ATOM 1346 O O . LYS A 1 171 ? 47.398 53.041 43.824 1.00 25.97 171 LYS A O 1
ATOM 1352 N N . VAL A 1 172 ? 49.295 52.626 44.994 1.00 22.72 172 VAL A N 1
ATOM 1353 C CA . VAL A 1 172 ? 49.383 53.958 45.553 1.00 22.15 172 VAL A CA 1
ATOM 1354 C C . VAL A 1 172 ? 50.294 54.656 44.558 1.00 24.24 172 VAL A C 1
ATOM 1355 O O . VAL A 1 172 ? 51.412 54.203 44.294 1.00 22.92 172 VAL A O 1
ATOM 1359 N N . ILE A 1 173 ? 49.796 55.747 43.993 1.00 23.40 173 ILE A N 1
ATOM 1360 C CA . ILE A 1 173 ? 50.526 56.472 42.972 1.00 24.00 173 ILE A CA 1
ATOM 1361 C C . ILE A 1 173 ? 50.860 57.905 43.350 1.00 24.26 173 ILE A C 1
ATOM 1362 O O . ILE A 1 173 ? 49.967 58.698 43.686 1.00 23.84 173 ILE A O 1
ATOM 1367 N N . ASP A 1 174 ? 52.145 58.238 43.283 1.00 24.34 174 ASP A N 1
ATOM 1368 C CA . ASP A 1 174 ? 52.570 59.600 43.579 1.00 26.08 174 ASP A CA 1
ATOM 1369 C C . ASP A 1 174 ? 52.225 60.468 42.362 1.00 24.88 174 ASP A C 1
ATOM 1370 O O . ASP A 1 174 ? 52.761 60.273 41.270 1.00 23.07 174 ASP A O 1
ATOM 1375 N N . ALA A 1 175 ? 51.304 61.402 42.565 1.00 25.12 175 ALA A N 1
ATOM 1376 C CA . ALA A 1 175 ? 50.843 62.295 41.516 1.00 28.18 175 ALA A CA 1
ATOM 1377 C C . ALA A 1 175 ? 51.967 63.075 40.842 1.00 30.94 175 ALA A C 1
ATOM 1378 O O . ALA A 1 175 ? 52.028 63.140 39.613 1.00 32.63 175 ALA A O 1
ATOM 1380 N N . SER A 1 176 ? 52.868 63.641 41.641 1.00 31.37 176 SER A N 1
ATOM 1381 C CA . SER A 1 176 ? 53.959 64.443 41.100 1.00 32.58 176 SER A CA 1
ATOM 1382 C C . SER A 1 176 ? 54.927 63.654 40.216 1.00 33.27 176 SER A C 1
ATOM 1383 O O . SER A 1 176 ? 55.526 64.219 39.307 1.00 34.46 176 SER A O 1
ATOM 1386 N N . GLU A 1 177 ? 55.086 62.356 40.462 1.00 32.27 177 GLU A N 1
ATOM 1387 C CA . GLU A 1 177 ? 55.998 61.565 39.636 1.00 32.16 177 GLU A CA 1
ATOM 1388 C C . GLU A 1 177 ? 55.266 60.896 38.480 1.00 30.54 177 GLU A C 1
ATOM 1389 O O . GLU A 1 177 ? 55.882 60.236 37.652 1.00 28.86 177 GLU A O 1
ATOM 1395 N N . ASN A 1 178 ? 53.951 61.069 38.434 1.00 29.38 178 ASN A N 1
ATOM 1396 C CA . ASN A 1 178 ? 53.125 60.448 37.403 1.00 28.74 178 ASN A CA 1
ATOM 1397 C C . ASN A 1 178 ? 52.077 61.439 36.907 1.00 28.26 178 ASN A C 1
ATOM 1398 O O . ASN A 1 178 ? 50.880 61.131 36.880 1.00 25.43 178 ASN A O 1
ATOM 1403 N N . GLN A 1 179 ? 52.541 62.621 36.505 1.00 28.70 179 GLN A N 1
ATOM 1404 C CA . GLN A 1 179 ? 51.659 63.695 36.060 1.00 30.69 179 GLN A CA 1
ATOM 1405 C C . GLN A 1 179 ? 50.735 63.325 34.919 1.00 30.48 179 GLN A C 1
ATOM 1406 O O . GLN A 1 179 ? 49.600 63.812 34.851 1.00 29.80 179 GLN A O 1
ATOM 1412 N N . ASP A 1 180 ? 51.210 62.466 34.025 1.00 28.36 180 ASP A N 1
ATOM 1413 C CA . ASP A 1 180 ? 50.382 62.032 32.911 1.00 31.07 180 ASP A CA 1
ATOM 1414 C C . ASP A 1 180 ? 49.116 61.361 33.457 1.00 30.67 180 ASP A C 1
ATOM 1415 O O . ASP A 1 180 ? 48.009 61.606 32.964 1.00 31.70 180 ASP A O 1
ATOM 1420 N N . LEU A 1 181 ? 49.271 60.537 34.493 1.00 28.66 181 LEU A N 1
ATOM 1421 C CA . LEU A 1 181 ? 48.116 59.868 35.097 1.00 27.07 181 LEU A CA 1
ATOM 1422 C C . LEU A 1 181 ? 47.312 60.839 35.950 1.00 25.98 181 LEU A C 1
ATOM 1423 O O . LEU A 1 181 ? 46.093 60.772 35.992 1.00 27.01 181 LEU A O 1
ATOM 1428 N N . ALA A 1 182 ? 47.994 61.748 36.636 1.00 25.43 182 ALA A N 1
ATOM 1429 C CA . ALA A 1 182 ? 47.291 62.707 37.476 1.00 27.34 182 ALA A CA 1
ATOM 1430 C C . ALA A 1 182 ? 46.410 63.633 36.621 1.00 27.94 182 ALA A C 1
ATOM 1431 O O . ALA A 1 182 ? 45.309 64.012 37.031 1.00 28.44 182 ALA A O 1
ATOM 1433 N N . GLU A 1 183 ? 46.901 63.999 35.439 1.00 27.38 183 GLU A N 1
ATOM 1434 C CA . GLU A 1 183 ? 46.144 64.877 34.548 1.00 29.04 183 GLU A CA 1
ATOM 1435 C C . GLU A 1 183 ? 44.982 64.125 33.929 1.00 30.54 183 GLU A C 1
ATOM 1436 O O . GLU A 1 183 ? 43.853 64.610 33.903 1.00 30.63 183 GLU A O 1
ATOM 1442 N N . GLN A 1 184 ? 45.268 62.921 33.452 1.00 32.15 184 GLN A N 1
ATOM 1443 C CA . GLN A 1 184 ? 44.267 62.091 32.816 1.00 33.38 184 GLN A CA 1
ATOM 1444 C C . GLN A 1 184 ? 43.084 61.813 33.731 1.00 33.84 184 GLN A C 1
ATOM 1445 O O . GLN A 1 184 ? 41.935 61.821 33.290 1.00 34.45 184 GLN A O 1
ATOM 1451 N N . PHE A 1 185 ? 43.355 61.574 35.009 1.00 31.07 185 PHE A N 1
ATOM 1452 C CA . PHE A 1 185 ? 42.278 61.283 35.940 1.00 29.71 185 PHE A CA 1
ATOM 1453 C C . PHE A 1 185 ? 41.879 62.443 36.833 1.00 29.87 185 PHE A C 1
ATOM 1454 O O . PHE A 1 185 ? 41.276 62.262 37.893 1.00 28.60 185 PHE A O 1
ATOM 1462 N N . GLN A 1 186 ? 42.227 63.640 36.370 1.00 28.67 186 GLN A N 1
ATOM 1463 C CA . GLN A 1 186 ? 41.879 64.888 37.033 1.00 30.01 186 GLN A CA 1
ATOM 1464 C C . GLN A 1 186 ? 42.145 64.948 38.531 1.00 28.94 186 GLN A C 1
ATOM 1465 O O . GLN A 1 186 ? 41.264 65.276 39.323 1.00 26.65 186 GLN A O 1
ATOM 1471 N N . VAL A 1 187 ? 43.375 64.644 38.913 1.00 28.82 187 VAL A N 1
ATOM 1472 C CA . VAL A 1 187 ? 43.737 64.669 40.315 1.00 28.49 187 VAL A CA 1
ATOM 1473 C C . VAL A 1 187 ? 44.059 66.097 40.729 1.00 28.57 187 VAL A C 1
ATOM 1474 O O . VAL A 1 187 ? 45.012 66.697 40.253 1.00 26.65 187 VAL A O 1
ATOM 1478 N N . VAL A 1 188 ? 43.230 66.644 41.600 1.00 28.86 188 VAL A N 1
ATOM 1479 C CA . VAL A 1 188 ? 43.441 67.987 42.104 1.00 31.53 188 VAL A CA 1
ATOM 1480 C C . VAL A 1 188 ? 43.611 67.806 43.607 1.00 31.43 188 VAL A C 1
ATOM 1481 O O . VAL A 1 188 ? 44.727 67.861 44.113 1.00 33.36 188 VAL A O 1
ATOM 1485 N N . GLY A 1 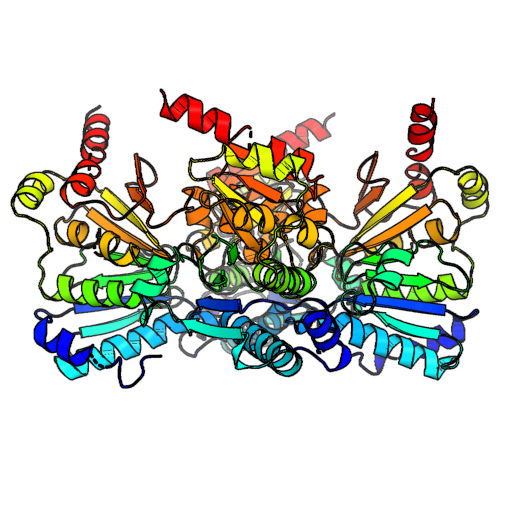189 ? 42.514 67.558 44.314 1.00 30.53 189 GLY A N 1
ATOM 1486 C CA . GLY A 1 189 ? 42.620 67.326 45.738 1.00 31.42 189 GLY A CA 1
ATOM 1487 C C . GLY A 1 189 ? 43.008 65.869 45.959 1.00 32.83 189 GLY A C 1
ATOM 1488 O O . GLY A 1 189 ? 42.569 64.989 45.219 1.00 32.29 189 GLY A O 1
ATOM 1489 N N . VAL A 1 190 ? 43.845 65.609 46.958 1.00 32.02 190 VAL A N 1
ATOM 1490 C CA . VAL A 1 190 ? 44.266 64.248 47.262 1.00 31.48 190 VAL A CA 1
ATOM 1491 C C . VAL A 1 190 ? 43.851 63.901 48.686 1.00 31.93 190 VAL A C 1
ATOM 1492 O O . VAL A 1 190 ? 43.634 64.788 49.506 1.00 33.81 190 VAL A O 1
ATOM 1496 N N . PRO A 1 191 ? 43.713 62.602 48.992 1.00 31.02 191 PRO A N 1
ATOM 1497 C CA . PRO A 1 191 ? 43.934 61.511 48.036 1.00 28.89 191 PRO A CA 1
ATOM 1498 C C . PRO A 1 191 ? 42.752 61.330 47.087 1.00 28.21 191 PRO A C 1
ATOM 1499 O O . PRO A 1 191 ? 41.609 61.609 47.438 1.00 27.36 191 PRO A O 1
ATOM 1503 N N . LYS A 1 192 ? 43.027 60.893 45.869 1.00 26.96 192 LYS A N 1
ATOM 1504 C CA . LYS A 1 192 ? 41.939 60.644 44.953 1.00 25.78 192 LYS A CA 1
ATOM 1505 C C . LYS A 1 192 ? 42.015 59.170 44.628 1.00 24.31 192 LYS A C 1
ATOM 1506 O O . LYS A 1 192 ? 43.079 58.661 44.257 1.00 22.00 192 LYS A O 1
ATOM 1512 N N . ILE A 1 193 ? 40.887 58.489 44.802 1.00 24.03 193 ILE A N 1
ATOM 1513 C CA . ILE A 1 193 ? 40.801 57.064 44.539 1.00 25.43 193 ILE A CA 1
ATOM 1514 C C . ILE A 1 193 ? 40.105 56.812 43.209 1.00 26.69 193 ILE A C 1
ATOM 1515 O O . ILE A 1 193 ? 39.008 57.310 42.965 1.00 28.21 193 ILE A O 1
ATOM 1520 N N . VAL A 1 194 ? 40.751 56.034 42.355 1.00 25.83 194 VAL A N 1
ATOM 1521 C CA . VAL A 1 194 ? 40.198 55.701 41.050 1.00 26.35 194 VAL A CA 1
ATOM 1522 C C . VAL A 1 194 ? 40.177 54.184 40.938 1.00 27.14 194 VAL A C 1
ATOM 1523 O O . VAL A 1 194 ? 41.222 53.538 41.054 1.00 28.61 194 VAL A O 1
ATOM 1527 N N . ILE A 1 195 ? 38.990 53.623 40.722 1.00 27.16 195 ILE A N 1
ATOM 1528 C CA . ILE A 1 195 ? 38.832 52.173 40.599 1.00 28.01 195 ILE A CA 1
ATOM 1529 C C . ILE A 1 195 ? 38.575 51.786 39.147 1.00 30.21 195 ILE A C 1
ATOM 1530 O O . ILE A 1 195 ? 37.681 52.333 38.502 1.00 30.66 195 ILE A O 1
ATOM 1535 N N . ASN A 1 196 ? 39.373 50.846 38.644 1.00 32.19 196 ASN A N 1
ATOM 1536 C CA . ASN A 1 196 ? 39.279 50.357 37.263 1.00 34.78 196 ASN A CA 1
ATOM 1537 C C . ASN A 1 196 ? 39.338 51.454 36.199 1.00 35.32 196 ASN A C 1
ATOM 1538 O O . ASN A 1 196 ? 38.564 51.465 35.241 1.00 35.25 196 ASN A O 1
ATOM 1543 N N . LYS A 1 197 ? 40.277 52.375 36.393 1.00 35.90 197 LYS A N 1
ATOM 1544 C CA . LYS A 1 197 ? 40.518 53.475 35.474 1.00 34.56 197 LYS A CA 1
ATOM 1545 C C . LYS A 1 197 ? 39.327 54.365 35.141 1.00 34.57 197 LYS A C 1
ATOM 1546 O O . LYS A 1 197 ? 39.175 54.803 34.001 1.00 35.11 197 LYS A O 1
ATOM 1552 N N . GLY A 1 198 ? 38.480 54.640 36.125 1.00 34.15 198 GLY A N 1
ATOM 1553 C CA . GLY A 1 198 ? 37.359 55.521 35.867 1.00 34.02 198 GLY A CA 1
ATOM 1554 C C . GLY A 1 198 ? 35.962 55.023 36.175 1.00 34.48 198 GLY A C 1
ATOM 1555 O O . GLY A 1 198 ? 35.032 55.827 36.264 1.00 35.90 198 GLY A O 1
ATOM 1556 N N . VAL A 1 199 ? 35.788 53.717 36.340 1.00 33.65 199 VAL A N 1
ATOM 1557 C CA . VAL A 1 199 ? 34.458 53.201 36.628 1.00 31.82 199 VAL A CA 1
ATOM 1558 C C . VAL A 1 199 ? 33.903 53.861 37.885 1.00 31.27 199 VAL A C 1
ATOM 1559 O O . VAL A 1 199 ? 32.709 54.139 37.972 1.00 32.19 199 VAL A O 1
ATOM 1563 N N . ALA A 1 200 ? 34.772 54.111 38.857 1.00 29.74 200 ALA A N 1
ATOM 1564 C CA . ALA A 1 200 ? 34.366 54.778 40.088 1.00 29.46 200 ALA A CA 1
ATOM 1565 C C . ALA A 1 200 ? 35.497 55.701 40.521 1.00 30.23 200 ALA A C 1
ATOM 1566 O O . ALA A 1 200 ? 36.671 55.381 40.344 1.00 30.02 200 ALA A O 1
ATOM 1568 N N . GLU A 1 201 ? 35.139 56.849 41.081 1.00 30.88 201 GLU A N 1
ATOM 1569 C CA . GLU A 1 201 ? 36.127 57.822 41.516 1.00 31.73 201 GLU A CA 1
ATOM 1570 C C . GLU A 1 201 ? 35.621 58.590 42.712 1.00 32.44 201 GLU A C 1
ATOM 1571 O O . GLU A 1 201 ? 34.450 58.948 42.768 1.00 33.89 201 GLU A O 1
ATOM 1577 N N . PHE A 1 202 ? 36.501 58.833 43.677 1.00 31.39 202 PHE A N 1
ATOM 1578 C CA . PHE A 1 202 ? 36.126 59.610 44.847 1.00 30.31 202 PHE A CA 1
ATOM 1579 C C . PHE A 1 202 ? 37.357 60.233 45.481 1.00 30.20 202 PHE A C 1
ATOM 1580 O O . PHE A 1 202 ? 38.482 59.779 45.263 1.00 29.02 202 PHE A O 1
ATOM 1588 N N . VAL A 1 203 ? 37.138 61.299 46.241 1.00 30.60 203 VAL A N 1
ATOM 1589 C CA . VAL A 1 203 ? 38.228 62.013 46.884 1.00 32.89 203 VAL A CA 1
ATOM 1590 C C . VAL A 1 203 ? 38.115 61.982 48.408 1.00 34.80 203 VAL A C 1
ATOM 1591 O O . VAL A 1 203 ? 37.015 61.978 48.957 1.00 35.46 203 VAL A O 1
ATOM 1595 N N . GLY A 1 204 ? 39.261 61.958 49.082 1.00 36.27 204 GLY A N 1
ATOM 1596 C CA . GLY A 1 204 ? 39.280 61.950 50.535 1.00 37.39 204 GLY A CA 1
ATOM 1597 C C . GLY A 1 204 ? 39.452 60.591 51.187 1.00 38.36 204 GLY A C 1
ATOM 1598 O O . GLY A 1 204 ? 39.135 59.557 50.597 1.00 38.13 204 GLY A O 1
ATOM 1599 N N . ALA A 1 205 ? 39.968 60.594 52.412 1.00 39.28 205 ALA A N 1
ATOM 1600 C CA . ALA A 1 205 ? 40.158 59.361 53.166 1.00 42.30 205 ALA A CA 1
ATOM 1601 C C . ALA A 1 205 ? 38.775 58.946 53.681 1.00 43.42 205 ALA A C 1
ATOM 1602 O O . ALA A 1 205 ? 38.311 59.430 54.705 1.00 45.87 205 ALA A O 1
ATOM 1604 N N . GLN A 1 206 ? 38.121 58.050 52.956 1.00 45.53 206 GLN A N 1
ATOM 1605 C CA . GLN A 1 206 ? 36.785 57.593 53.309 1.00 46.40 206 GLN A CA 1
ATOM 1606 C C . GLN A 1 206 ? 36.768 56.463 54.326 1.00 45.14 206 GLN A C 1
ATOM 1607 O O . GLN A 1 206 ? 37.747 55.741 54.483 1.00 45.78 206 GLN A O 1
ATOM 1613 N N . PRO A 1 207 ? 35.638 56.302 55.033 1.00 44.73 207 PRO A N 1
ATOM 1614 C CA . PRO A 1 207 ? 35.473 55.252 56.041 1.00 44.09 207 PRO A CA 1
ATOM 1615 C C . PRO A 1 207 ? 35.452 53.899 55.341 1.00 44.34 207 PRO A C 1
ATOM 1616 O O . PRO A 1 207 ? 35.082 53.802 54.168 1.00 45.66 207 PRO A O 1
ATOM 1620 N N . GLU A 1 208 ? 35.845 52.862 56.066 1.00 43.93 208 GLU A N 1
ATOM 1621 C CA . GLU A 1 208 ? 35.887 51.512 55.533 1.00 44.01 208 GLU A CA 1
ATOM 1622 C C . GLU A 1 208 ? 34.655 51.121 54.706 1.00 43.73 208 GLU A C 1
ATOM 1623 O O . GLU A 1 208 ? 34.781 50.661 53.569 1.00 41.83 208 GLU A O 1
ATOM 1629 N N . ASN A 1 209 ? 33.469 51.316 55.274 1.00 44.12 209 ASN A N 1
ATOM 1630 C CA . ASN A 1 209 ? 32.228 50.959 54.595 1.00 45.38 209 ASN A CA 1
ATOM 1631 C C . ASN A 1 209 ? 31.987 51.706 53.276 1.00 44.31 209 ASN A C 1
ATOM 1632 O O . ASN A 1 209 ? 31.433 51.137 52.332 1.00 44.78 209 ASN A O 1
ATOM 1637 N N . ALA A 1 210 ? 32.389 52.973 53.213 1.00 40.79 210 ALA A N 1
ATOM 1638 C CA . ALA A 1 210 ? 32.203 53.765 51.997 1.00 38.79 210 ALA A CA 1
ATOM 1639 C C . ALA A 1 210 ? 33.139 53.292 50.886 1.00 36.85 210 ALA A C 1
ATOM 1640 O O . ALA A 1 210 ? 32.768 53.258 49.711 1.00 37.03 210 ALA A O 1
ATOM 1642 N N . PHE A 1 211 ? 34.356 52.926 51.266 1.00 35.13 211 PHE A N 1
ATOM 1643 C CA . PHE A 1 211 ? 35.346 52.448 50.311 1.00 34.97 211 PHE A CA 1
ATOM 1644 C C . PHE A 1 211 ? 34.790 51.148 49.729 1.00 34.19 211 PHE A C 1
ATOM 1645 O O . PHE A 1 211 ? 34.837 50.912 48.518 1.00 32.67 211 PHE A O 1
ATOM 1653 N N . LEU A 1 212 ? 34.274 50.307 50.623 1.00 32.56 212 LEU A N 1
ATOM 1654 C CA . LEU A 1 212 ? 33.680 49.035 50.248 1.00 30.96 212 LEU A CA 1
ATOM 1655 C C . LEU A 1 212 ? 32.523 49.265 49.267 1.00 31.46 212 LEU A C 1
ATOM 1656 O O . LEU A 1 212 ? 32.391 48.545 48.273 1.00 31.56 212 LEU A O 1
ATOM 1661 N N . GLY A 1 213 ? 31.700 50.272 49.549 1.00 29.98 213 GLY A N 1
ATOM 1662 C CA . GLY A 1 213 ? 30.584 50.588 48.673 1.00 32.58 213 GLY A CA 1
ATOM 1663 C C . GLY A 1 213 ? 31.016 50.896 47.243 1.00 33.17 213 GLY A C 1
ATOM 1664 O O . GLY A 1 213 ? 30.358 50.496 46.280 1.00 34.66 213 GLY A O 1
ATOM 1665 N N . TYR A 1 214 ? 32.132 51.602 47.094 1.00 33.02 214 TYR A N 1
ATOM 1666 C CA . TYR A 1 214 ? 32.628 51.941 45.770 1.00 32.24 214 TYR A CA 1
ATOM 1667 C C . TYR A 1 214 ? 33.142 50.700 45.065 1.00 31.87 214 TYR A C 1
ATOM 1668 O O . TYR A 1 214 ? 32.935 50.525 43.862 1.00 32.74 214 TYR A O 1
ATOM 1677 N N . ILE A 1 215 ? 33.809 49.831 45.812 1.00 30.05 215 ILE A N 1
ATOM 1678 C CA . ILE A 1 215 ? 34.320 48.597 45.236 1.00 30.25 215 ILE A CA 1
ATOM 1679 C C . ILE A 1 215 ? 33.156 47.708 44.760 1.00 31.93 215 ILE A C 1
ATOM 1680 O O . ILE A 1 215 ? 33.211 47.110 43.677 1.00 28.86 215 ILE A O 1
ATOM 1693 N N . ALA A 1 217 ? 30.069 48.703 43.942 1.00 35.97 217 ALA A N 1
ATOM 1694 C CA . ALA A 1 217 ? 29.450 49.349 42.786 1.00 34.37 217 ALA A CA 1
ATOM 1695 C C . ALA A 1 217 ? 30.211 48.945 41.527 1.00 34.44 217 ALA A C 1
ATOM 1696 O O . ALA A 1 217 ? 29.612 48.572 40.516 1.00 35.65 217 ALA A O 1
ATOM 1698 N N . VAL A 1 218 ? 31.536 49.008 41.579 1.00 33.01 218 VAL A N 1
ATOM 1699 C CA . VAL A 1 218 ? 32.321 48.631 40.411 1.00 31.45 218 VAL A CA 1
ATOM 1700 C C . VAL A 1 218 ? 32.146 47.146 40.095 1.00 33.11 218 VAL A C 1
ATOM 1701 O O . VAL A 1 218 ? 31.990 46.768 38.930 1.00 33.13 218 VAL A O 1
ATOM 1705 N N . TYR A 1 219 ? 32.179 46.310 41.129 1.00 33.99 219 TYR A N 1
ATOM 1706 C CA . TYR A 1 219 ? 32.002 44.878 40.942 1.00 34.17 219 TYR A CA 1
ATOM 1707 C C . TYR A 1 219 ? 30.651 44.601 40.283 1.00 33.74 219 TYR A C 1
ATOM 1708 O O . TYR A 1 219 ? 30.558 43.824 39.341 1.00 32.79 219 TYR A O 1
ATOM 1717 N N . GLU A 1 220 ? 29.609 45.243 40.795 1.00 33.94 220 GLU A N 1
ATOM 1718 C CA . GLU A 1 220 ? 28.261 45.068 40.265 1.00 36.58 220 GLU A CA 1
ATOM 1719 C C . GLU A 1 220 ? 28.170 45.408 38.779 1.00 39.22 220 GLU A C 1
ATOM 1720 O O . GLU A 1 220 ? 27.635 44.623 37.992 1.00 38.83 220 GLU A O 1
ATOM 1726 N N . LYS A 1 221 ? 28.699 46.566 38.390 1.00 41.09 221 LYS A N 1
ATOM 1727 C CA . LYS A 1 221 ? 28.651 46.958 36.988 1.00 44.03 221 LYS A CA 1
ATOM 1728 C C . LYS A 1 221 ? 29.455 45.991 36.130 1.00 43.85 221 LYS A C 1
ATOM 1729 O O . LYS A 1 221 ? 29.030 45.632 35.038 1.00 44.10 221 LYS A O 1
ATOM 1735 N N . LEU A 1 222 ? 30.611 45.561 36.621 1.00 44.46 222 LEU A N 1
ATOM 1736 C CA . LEU A 1 222 ? 31.441 44.630 35.863 1.00 44.94 222 LEU A CA 1
ATOM 1737 C C . LEU A 1 222 ? 30.772 43.272 35.681 1.00 46.25 222 LEU A C 1
ATOM 1738 O O . LEU A 1 222 ? 30.902 42.649 34.626 1.00 47.10 222 LEU A O 1
ATOM 1743 N N . LYS A 1 223 ? 30.077 42.807 36.714 1.00 46.91 223 LYS A N 1
ATOM 1744 C CA . LYS A 1 223 ? 29.397 41.518 36.657 1.00 50.02 223 LYS A CA 1
ATOM 1745 C C . LYS A 1 223 ? 28.272 41.611 35.627 1.00 51.58 223 LYS A C 1
ATOM 1746 O O . LYS A 1 223 ? 28.164 40.784 34.721 1.00 50.21 223 LYS A O 1
ATOM 1752 N N . ARG A 1 224 ? 27.455 42.647 35.775 1.00 54.23 224 ARG A N 1
ATOM 1753 C CA . ARG A 1 224 ? 26.329 42.902 34.889 1.00 58.01 224 ARG A CA 1
ATOM 1754 C C . ARG A 1 224 ? 26.726 42.836 33.416 1.00 59.73 224 ARG A C 1
ATOM 1755 O O . ARG A 1 224 ? 26.136 42.083 32.648 1.00 60.64 224 ARG A O 1
ATOM 1763 N N . GLU A 1 225 ? 27.734 43.612 33.029 1.00 61.68 225 GLU A N 1
ATOM 1764 C CA . GLU A 1 225 ? 28.180 43.642 31.639 1.00 64.66 225 GLU A CA 1
ATOM 1765 C C . GLU A 1 225 ? 28.966 42.409 31.207 1.00 65.92 225 GLU A C 1
ATOM 1766 O O . GLU A 1 225 ? 29.263 42.239 30.026 1.00 65.98 225 GLU A O 1
ATOM 1772 N N . LYS A 1 226 ? 29.302 41.548 32.159 1.00 67.91 226 LYS A N 1
ATOM 1773 C CA . LYS A 1 226 ? 30.038 40.331 31.842 1.00 70.27 226 LYS A CA 1
ATOM 1774 C C . LYS A 1 226 ? 29.032 39.268 31.412 1.00 72.41 226 LYS A C 1
ATOM 1775 O O . LYS A 1 226 ? 29.323 38.419 30.568 1.00 72.65 226 LYS A O 1
ATOM 1781 N N . GLU A 1 227 ? 27.845 39.320 32.005 1.00 73.62 227 GLU A N 1
ATOM 1782 C CA . GLU A 1 227 ? 26.794 38.371 31.676 1.00 76.49 227 GLU A CA 1
ATOM 1783 C C . GLU A 1 227 ? 25.850 38.993 30.656 1.00 77.71 227 GLU A C 1
ATOM 1784 O O . GLU A 1 227 ? 25.052 38.297 30.028 1.00 77.84 227 GLU A O 1
ATOM 1790 N N . GLN A 1 228 ? 25.958 40.310 30.497 1.00 78.95 228 GLN A N 1
ATOM 1791 C CA . GLN A 1 228 ? 25.135 41.065 29.554 1.00 79.34 228 GLN A CA 1
ATOM 1792 C C . GLN A 1 228 ? 25.852 41.113 28.204 1.00 79.78 228 GLN A C 1
ATOM 1793 O O . GLN A 1 228 ? 26.076 42.239 27.711 1.00 80.72 228 GLN A O 1
ATOM 1807 N N . LEU B 1 2 ? 77.353 56.912 34.049 1.00 41.69 2 LEU B N 1
ATOM 1808 C CA . LEU B 1 2 ? 75.900 56.959 34.042 1.00 39.20 2 LEU B CA 1
ATOM 1809 C C . LEU B 1 2 ? 75.371 55.538 33.838 1.00 38.10 2 LEU B C 1
ATOM 1810 O O . LEU B 1 2 ? 74.255 55.221 34.236 1.00 38.43 2 LEU B O 1
ATOM 1815 N N . LEU B 1 3 ? 76.186 54.689 33.219 1.00 37.33 3 LEU B N 1
ATOM 1816 C CA . LEU B 1 3 ? 75.811 53.294 32.980 1.00 37.31 3 LEU B CA 1
ATOM 1817 C C . LEU B 1 3 ? 76.626 52.438 33.942 1.00 37.45 3 LEU B C 1
ATOM 1818 O O . LEU B 1 3 ? 77.847 52.341 33.802 1.00 35.93 3 LEU B O 1
ATOM 1823 N N . ASN B 1 4 ? 75.963 51.831 34.920 1.00 38.71 4 ASN B N 1
ATOM 1824 C CA . ASN B 1 4 ? 76.671 50.992 35.875 1.00 41.38 4 ASN B CA 1
ATOM 1825 C C . ASN B 1 4 ? 77.140 49.706 35.191 1.00 42.76 4 ASN B C 1
ATOM 1826 O O . ASN B 1 4 ? 76.753 49.426 34.052 1.00 41.55 4 ASN B O 1
ATOM 1831 N N . LEU B 1 5 ? 77.987 48.943 35.877 1.00 44.14 5 LEU B N 1
ATOM 1832 C CA . LEU B 1 5 ? 78.530 47.701 35.329 1.00 46.17 5 LEU B CA 1
ATOM 1833 C C . LEU B 1 5 ? 77.450 46.772 34.808 1.00 46.30 5 LEU B C 1
ATOM 1834 O O . LEU B 1 5 ? 77.581 46.189 33.737 1.00 47.01 5 LEU B O 1
ATOM 1839 N N . ASP B 1 6 ? 76.388 46.631 35.587 1.00 46.12 6 ASP B N 1
ATOM 1840 C CA . ASP B 1 6 ? 75.270 45.778 35.226 1.00 47.71 6 ASP B CA 1
ATOM 1841 C C . ASP B 1 6 ? 74.754 46.135 33.830 1.00 46.23 6 ASP B C 1
ATOM 1842 O O . ASP B 1 6 ? 74.647 45.275 32.954 1.00 46.30 6 ASP B O 1
ATOM 1847 N N . VAL B 1 7 ? 74.453 47.415 33.630 1.00 43.96 7 VAL B N 1
ATOM 1848 C CA . VAL B 1 7 ? 73.950 47.911 32.356 1.00 40.34 7 VAL B CA 1
ATOM 1849 C C . VAL B 1 7 ? 74.986 47.751 31.247 1.00 40.34 7 VAL B C 1
ATOM 1850 O O . VAL B 1 7 ? 74.654 47.316 30.143 1.00 37.62 7 VAL B O 1
ATOM 1854 N N . ARG B 1 8 ? 76.238 48.097 31.541 1.00 40.62 8 ARG B N 1
ATOM 1855 C CA . ARG B 1 8 ? 77.300 47.989 30.548 1.00 44.39 8 ARG B CA 1
ATOM 1856 C C . ARG B 1 8 ? 77.493 46.556 30.042 1.00 45.99 8 ARG B C 1
ATOM 1857 O O . ARG B 1 8 ? 77.633 46.339 28.836 1.00 46.58 8 ARG B O 1
ATOM 1873 N N . GLN B 1 10 ? 75.285 44.126 30.074 1.00 45.80 10 GLN B N 1
ATOM 1874 C CA . GLN B 1 10 ? 74.090 43.781 29.319 1.00 44.28 10 GLN B CA 1
ATOM 1875 C C . GLN B 1 10 ? 74.187 44.365 27.904 1.00 42.74 10 GLN B C 1
ATOM 1876 O O . GLN B 1 10 ? 73.923 43.680 26.914 1.00 40.90 10 GLN B O 1
ATOM 1882 N N . LEU B 1 11 ? 74.578 45.633 27.816 1.00 41.09 11 LEU B N 1
ATOM 1883 C CA . LEU B 1 11 ? 74.706 46.309 26.526 1.00 40.91 11 LEU B CA 1
ATOM 1884 C C . LEU B 1 11 ? 75.786 45.664 25.655 1.00 42.11 11 LEU B C 1
ATOM 1885 O O . LEU B 1 11 ? 75.600 45.508 24.448 1.00 42.19 11 LEU B O 1
ATOM 1890 N N . LYS B 1 12 ? 76.913 45.298 26.263 1.00 43.17 12 LYS B N 1
ATOM 1891 C CA . LYS B 1 12 ? 77.993 44.660 25.521 1.00 45.86 12 LYS B CA 1
ATOM 1892 C C . LYS B 1 12 ? 77.487 43.342 24.937 1.00 46.67 12 LYS B C 1
ATOM 1893 O O . LYS B 1 12 ? 77.711 43.042 23.765 1.00 46.22 12 LYS B O 1
ATOM 1899 N N . GLU B 1 13 ? 76.792 42.565 25.760 1.00 47.85 13 GLU B N 1
ATOM 1900 C CA . GLU B 1 13 ? 76.249 41.282 25.328 1.00 51.50 13 GLU B CA 1
ATOM 1901 C C . GLU B 1 13 ? 75.273 41.446 24.159 1.00 49.84 13 GLU B C 1
ATOM 1902 O O . GLU B 1 13 ? 75.355 40.722 23.170 1.00 49.81 13 GLU B O 1
ATOM 1908 N N . LEU B 1 14 ? 74.344 42.392 24.287 1.00 49.05 14 LEU B N 1
ATOM 1909 C CA . LEU B 1 14 ? 73.358 42.647 23.240 1.00 46.78 14 LEU B CA 1
ATOM 1910 C C . LEU B 1 14 ? 74.052 43.066 21.951 1.00 45.52 14 LEU B C 1
ATOM 1911 O O . LEU B 1 14 ? 73.687 42.617 20.869 1.00 45.67 14 LEU B O 1
ATOM 1916 N N . ALA B 1 15 ? 75.055 43.925 22.069 1.00 44.49 15 ALA B N 1
ATOM 1917 C CA . ALA B 1 15 ? 75.786 44.394 20.899 1.00 46.55 15 ALA B CA 1
ATOM 1918 C C . ALA B 1 15 ? 76.410 43.230 20.135 1.00 48.28 15 ALA B C 1
ATOM 1919 O O . ALA B 1 15 ? 76.358 43.187 18.908 1.00 48.42 15 ALA B O 1
ATOM 1921 N N . GLN B 1 16 ? 76.994 42.287 20.868 1.00 50.41 16 GLN B N 1
ATOM 1922 C CA . GLN B 1 16 ? 77.638 41.130 20.256 1.00 52.43 16 GLN B CA 1
ATOM 1923 C C . GLN B 1 16 ? 76.667 40.270 19.469 1.00 52.50 16 GLN B C 1
ATOM 1924 O O . GLN B 1 16 ? 77.043 39.664 18.471 1.00 52.10 16 GLN B O 1
ATOM 1930 N N . LYS B 1 17 ? 75.419 40.222 19.923 1.00 53.61 17 LYS B N 1
ATOM 1931 C CA . LYS B 1 17 ? 74.394 39.420 19.269 1.00 54.57 17 LYS B CA 1
ATOM 1932 C C . LYS B 1 17 ? 73.585 40.169 18.219 1.00 54.19 17 LYS B C 1
ATOM 1933 O O . LYS B 1 17 ? 73.000 39.547 17.338 1.00 54.35 17 LYS B O 1
ATOM 1939 N N . GLU B 1 18 ? 73.548 41.495 18.298 1.00 53.47 18 GLU B N 1
ATOM 1940 C CA . GLU B 1 18 ? 72.727 42.246 17.363 1.00 52.71 18 GLU B CA 1
ATOM 1941 C C . GLU B 1 18 ? 73.386 43.241 16.423 1.00 51.52 18 GLU B C 1
ATOM 1942 O O . GLU B 1 18 ? 72.816 43.563 15.386 1.00 52.49 18 GLU B O 1
ATOM 1948 N N . PHE B 1 19 ? 74.571 43.733 16.757 1.00 50.15 19 PHE B N 1
ATOM 1949 C CA . PHE B 1 19 ? 75.222 44.697 15.878 1.00 49.92 19 PHE B CA 1
ATOM 1950 C C . PHE B 1 19 ? 75.607 44.039 14.555 1.00 51.10 19 PHE B C 1
ATOM 1951 O O . PHE B 1 19 ? 75.852 42.836 14.504 1.00 51.18 19 PHE B O 1
ATOM 1959 N N . LYS B 1 20 ? 75.655 44.830 13.487 1.00 51.56 20 LYS B N 1
ATOM 1960 C CA . LYS B 1 20 ? 76.017 44.317 12.172 1.00 51.76 20 LYS B CA 1
ATOM 1961 C C . LYS B 1 20 ? 76.796 45.365 11.383 1.00 51.23 20 LYS B C 1
ATOM 1962 O O . LYS B 1 20 ? 78.020 45.435 11.477 1.00 51.40 20 LYS B O 1
ATOM 1968 N N . GLU B 1 21 ? 76.086 46.182 10.609 1.00 51.09 21 GLU B N 1
ATOM 1969 C CA . GLU B 1 21 ? 76.728 47.224 9.813 1.00 50.78 21 GLU B CA 1
ATOM 1970 C C . GLU B 1 21 ? 77.048 48.434 10.680 1.00 50.22 21 GLU B C 1
ATOM 1971 O O . GLU B 1 21 ? 76.434 48.633 11.730 1.00 50.21 21 GLU B O 1
ATOM 1977 N N . PRO B 1 22 ? 78.009 49.265 10.248 1.00 48.98 22 PRO B N 1
ATOM 1978 C CA . PRO B 1 22 ? 78.410 50.463 10.995 1.00 48.06 22 PRO B CA 1
ATOM 1979 C C . PRO B 1 22 ? 77.287 51.482 11.199 1.00 46.08 22 PRO B C 1
ATOM 1980 O O . PRO B 1 22 ? 76.406 51.647 10.354 1.00 45.23 22 PRO B O 1
ATOM 1984 N N . VAL B 1 23 ? 77.334 52.163 12.336 1.00 43.14 23 VAL B N 1
ATOM 1985 C CA . VAL B 1 23 ? 76.333 53.158 12.666 1.00 41.61 23 VAL B CA 1
ATOM 1986 C C . VAL B 1 23 ? 77.004 54.462 13.035 1.00 40.80 23 VAL B C 1
ATOM 1987 O O . VAL B 1 23 ? 78.071 54.476 13.645 1.00 42.32 23 VAL B O 1
ATOM 1991 N N . SER B 1 24 ? 76.377 55.562 12.649 1.00 39.21 24 SER B N 1
ATOM 1992 C CA . SER B 1 24 ? 76.911 56.877 12.955 1.00 39.11 24 SER B CA 1
ATOM 1993 C C . SER B 1 24 ? 75.888 57.645 13.787 1.00 37.77 24 SER B C 1
ATOM 1994 O O . SER B 1 24 ? 74.714 57.746 13.413 1.00 36.19 24 SER B O 1
ATOM 1997 N N . ILE B 1 25 ? 76.333 58.157 14.931 1.00 36.33 25 ILE B N 1
ATOM 1998 C CA . ILE B 1 25 ? 75.460 58.921 15.811 1.00 33.79 25 ILE B CA 1
ATOM 1999 C C . ILE B 1 25 ? 75.935 60.362 15.877 1.00 32.64 25 ILE B C 1
ATOM 2000 O O . ILE B 1 25 ? 77.124 60.629 16.039 1.00 30.72 25 ILE B O 1
ATOM 2005 N N . LYS B 1 26 ? 75.000 61.290 15.739 1.00 32.03 26 LYS B N 1
ATOM 2006 C CA . LYS B 1 26 ? 75.334 62.700 15.808 1.00 33.62 26 LYS B CA 1
ATOM 2007 C C . LYS B 1 26 ? 74.513 63.369 16.898 1.00 33.62 26 LYS B C 1
ATOM 2008 O O . LYS B 1 26 ? 73.287 63.248 16.945 1.00 34.00 26 LYS B O 1
ATOM 2014 N N . LEU B 1 27 ? 75.208 64.053 17.795 1.00 34.34 27 LEU B N 1
ATOM 2015 C CA . LEU B 1 27 ? 74.560 64.749 18.887 1.00 34.24 27 LEU B CA 1
ATOM 2016 C C . LEU B 1 27 ? 74.750 66.245 18.734 1.00 34.61 27 LEU B C 1
ATOM 2017 O O . LEU B 1 27 ? 75.870 66.725 18.552 1.00 33.67 27 LEU B O 1
ATOM 2022 N N . PHE B 1 28 ? 73.640 66.971 18.803 1.00 34.95 28 PHE B N 1
ATOM 2023 C CA . PHE B 1 28 ? 73.657 68.416 18.697 1.00 35.49 28 PHE B CA 1
ATOM 2024 C C . PHE B 1 28 ? 73.470 68.938 20.107 1.00 36.41 28 PHE B C 1
ATOM 2025 O O . PHE B 1 28 ? 72.419 68.760 20.722 1.00 35.67 28 PHE B O 1
ATOM 2033 N N . SER B 1 29 ? 74.520 69.570 20.618 1.00 37.62 29 SER B N 1
ATOM 2034 C CA . SER B 1 29 ? 74.516 70.072 21.978 1.00 40.00 29 SER B CA 1
ATOM 2035 C C . SER B 1 29 ? 74.942 71.531 22.101 1.00 40.45 29 SER B C 1
ATOM 2036 O O . SER B 1 29 ? 75.601 72.088 21.226 1.00 40.59 29 SER B O 1
ATOM 2039 N N . GLN B 1 30 ? 74.569 72.135 23.220 1.00 41.71 30 GLN B N 1
ATOM 2040 C CA . GLN B 1 30 ? 74.876 73.527 23.484 1.00 44.22 30 GLN B CA 1
ATOM 2041 C C . GLN B 1 30 ? 75.531 73.626 24.856 1.00 45.18 30 GLN B C 1
ATOM 2042 O O . GLN B 1 30 ? 75.023 73.074 25.832 1.00 44.17 30 GLN B O 1
ATOM 2048 N N . ALA B 1 31 ? 76.658 74.329 24.921 1.00 47.45 31 ALA B N 1
ATOM 2049 C CA . ALA B 1 31 ? 77.403 74.499 26.167 1.00 49.42 31 ALA B CA 1
ATOM 2050 C C . ALA B 1 31 ? 76.722 75.423 27.176 1.00 50.96 31 ALA B C 1
ATOM 2051 O O . ALA B 1 31 ? 76.943 75.308 28.383 1.00 51.03 31 ALA B O 1
ATOM 2053 N N . ILE B 1 32 ? 75.882 76.325 26.683 1.00 52.42 32 ILE B N 1
ATOM 2054 C CA . ILE B 1 32 ? 75.197 77.286 27.540 1.00 53.64 32 ILE B CA 1
ATOM 2055 C C . ILE B 1 32 ? 73.683 77.152 27.530 1.00 55.23 32 ILE B C 1
ATOM 2056 O O . ILE B 1 32 ? 73.073 76.974 26.476 1.00 55.81 32 ILE B O 1
ATOM 2061 N N . GLY B 1 33 ? 73.083 77.259 28.710 1.00 56.68 33 GLY B N 1
ATOM 2062 C CA . GLY B 1 33 ? 71.635 77.210 28.820 1.00 58.36 33 GLY B CA 1
ATOM 2063 C C . GLY B 1 33 ? 70.909 75.917 28.509 1.00 59.26 33 GLY B C 1
ATOM 2064 O O . GLY B 1 33 ? 69.694 75.928 28.297 1.00 60.11 33 GLY B O 1
ATOM 2065 N N . CYS B 1 34 ? 71.633 74.806 28.467 1.00 58.90 34 CYS B N 1
ATOM 2066 C CA . CYS B 1 34 ? 71.004 73.519 28.209 1.00 58.78 34 CYS B CA 1
ATOM 2067 C C . CYS B 1 34 ? 71.504 72.515 29.249 1.00 59.56 34 CYS B C 1
ATOM 2068 O O . CYS B 1 34 ? 72.618 71.992 29.156 1.00 57.67 34 CYS B O 1
ATOM 2071 N N . GLU B 1 35 ? 70.664 72.269 30.251 1.00 61.05 35 GLU B N 1
ATOM 2072 C CA . GLU B 1 35 ? 70.990 71.356 31.343 1.00 62.52 35 GLU B CA 1
ATOM 2073 C C . GLU B 1 35 ? 71.296 69.933 30.887 1.00 59.88 35 GLU B C 1
ATOM 2074 O O . GLU B 1 35 ? 72.403 69.419 31.082 1.00 60.44 35 GLU B O 1
ATOM 2080 N N . SER B 1 36 ? 70.301 69.310 30.271 1.00 55.66 36 SER B N 1
ATOM 2081 C CA . SER B 1 36 ? 70.408 67.939 29.798 1.00 52.80 36 SER B CA 1
ATOM 2082 C C . SER B 1 36 ? 71.433 67.680 28.695 1.00 50.09 36 SER B C 1
ATOM 2083 O O . SER B 1 36 ? 71.791 66.531 28.446 1.00 48.42 36 SER B O 1
ATOM 2086 N N . CYS B 1 37 ? 71.908 68.726 28.030 1.00 48.48 37 CYS B N 1
ATOM 2087 C CA . CYS B 1 37 ? 72.888 68.528 26.964 1.00 48.75 37 CYS B CA 1
ATOM 2088 C C . CYS B 1 37 ? 74.159 67.858 27.475 1.00 47.49 37 CYS B C 1
ATOM 2089 O O . CYS B 1 37 ? 74.680 66.940 26.836 1.00 46.45 37 CYS B O 1
ATOM 2092 N N . GLN B 1 38 ? 74.656 68.317 28.621 1.00 44.63 38 GLN B N 1
ATOM 2093 C CA . GLN B 1 38 ? 75.871 67.754 29.192 1.00 43.33 38 GLN B CA 1
ATOM 2094 C C . GLN B 1 38 ? 75.675 66.275 29.514 1.00 39.24 38 GLN B C 1
ATOM 2095 O O . GLN B 1 38 ? 76.521 65.444 29.187 1.00 37.11 38 GLN B O 1
ATOM 2101 N N . THR B 1 39 ? 74.558 65.945 30.148 1.00 35.57 39 THR B N 1
ATOM 2102 C CA . THR B 1 39 ? 74.282 64.559 30.483 1.00 35.07 39 THR B CA 1
ATOM 2103 C C . THR B 1 39 ? 74.149 63.745 29.189 1.00 35.51 39 THR B C 1
ATOM 2104 O O . THR B 1 39 ? 74.565 62.590 29.125 1.00 35.09 39 THR B O 1
ATOM 2108 N N . ALA B 1 40 ? 73.582 64.356 28.155 1.00 33.23 40 ALA B N 1
ATOM 2109 C CA . ALA B 1 40 ? 73.417 63.669 26.882 1.00 33.92 40 ALA B CA 1
ATOM 2110 C C . ALA B 1 40 ? 74.782 63.267 26.315 1.00 33.23 40 ALA B C 1
ATOM 2111 O O . ALA B 1 40 ? 74.984 62.120 25.911 1.00 32.64 40 ALA B O 1
ATOM 2113 N N . GLU B 1 41 ? 75.715 64.213 26.293 1.00 33.09 41 GLU B N 1
ATOM 2114 C CA . GLU B 1 41 ? 77.057 63.958 25.785 1.00 35.57 41 GLU B CA 1
ATOM 2115 C C . GLU B 1 41 ? 77.691 62.759 26.477 1.00 35.35 41 GLU B C 1
ATOM 2116 O O . GLU B 1 41 ? 78.163 61.822 25.828 1.00 36.67 41 GLU B O 1
ATOM 2122 N N . GLU B 1 42 ? 77.697 62.803 27.803 1.00 33.69 42 GLU B N 1
ATOM 2123 C CA . GLU B 1 42 ? 78.269 61.740 28.611 1.00 34.14 42 GLU B CA 1
ATOM 2124 C C . GLU B 1 42 ? 77.554 60.411 28.354 1.00 33.13 42 GLU B C 1
ATOM 2125 O O . GLU B 1 42 ? 78.196 59.377 28.195 1.00 33.88 42 GLU B O 1
ATOM 2131 N N . LEU B 1 43 ? 76.228 60.444 28.307 1.00 31.19 43 LEU B N 1
ATOM 2132 C CA . LEU B 1 43 ? 75.446 59.237 28.075 1.00 31.06 43 LEU B CA 1
ATOM 2133 C C . LEU B 1 43 ? 75.811 58.586 26.747 1.00 31.87 43 LEU B C 1
ATOM 2134 O O . LEU B 1 43 ? 75.995 57.367 26.670 1.00 29.89 43 LEU B O 1
ATOM 2139 N N . LEU B 1 44 ? 75.910 59.406 25.702 1.00 30.91 44 LEU B N 1
ATOM 2140 C CA . LEU B 1 44 ? 76.247 58.900 24.380 1.00 30.28 44 LEU B CA 1
ATOM 2141 C C . LEU B 1 44 ? 77.697 58.475 24.261 1.00 30.30 44 LEU B C 1
ATOM 2142 O O . LEU B 1 44 ? 77.996 57.503 23.570 1.00 29.33 44 LEU B O 1
ATOM 2147 N N . LYS B 1 45 ? 78.605 59.199 24.907 1.00 30.24 45 LYS B N 1
ATOM 2148 C CA . LYS B 1 45 ? 80.011 58.812 24.847 1.00 33.25 45 LYS B CA 1
ATOM 2149 C C . LYS B 1 45 ? 80.179 57.423 25.469 1.00 32.92 45 LYS B C 1
ATOM 2150 O O . LYS B 1 45 ? 80.826 56.555 24.892 1.00 33.90 45 LYS B O 1
ATOM 2156 N N . GLU B 1 46 ? 79.575 57.212 26.633 1.00 32.01 46 GLU B N 1
ATOM 2157 C CA . GLU B 1 46 ? 79.654 55.922 27.314 1.00 33.38 46 GLU B CA 1
ATOM 2158 C C . GLU B 1 46 ? 79.013 54.809 26.491 1.00 34.02 46 GLU B C 1
ATOM 2159 O O . GLU B 1 46 ? 79.562 53.713 26.371 1.00 34.55 46 GLU B O 1
ATOM 2165 N N . THR B 1 47 ? 77.840 55.092 25.934 1.00 32.38 47 THR B N 1
ATOM 2166 C CA . THR B 1 47 ? 77.125 54.103 25.140 1.00 31.41 47 THR B CA 1
ATOM 2167 C C . THR B 1 47 ? 77.939 53.653 23.932 1.00 31.95 47 THR B C 1
ATOM 2168 O O . THR B 1 47 ? 78.073 52.460 23.673 1.00 28.73 47 THR B O 1
ATOM 2172 N N . VAL B 1 48 ? 78.478 54.626 23.204 1.00 33.50 48 VAL B N 1
ATOM 2173 C CA . VAL B 1 48 ? 79.278 54.369 22.017 1.00 36.27 48 VAL B CA 1
ATOM 2174 C C . VAL B 1 48 ? 80.575 53.645 22.368 1.00 37.99 48 VAL B C 1
ATOM 2175 O O . VAL B 1 48 ? 81.037 52.792 21.613 1.00 38.29 48 VAL B O 1
ATOM 2179 N N . GLU B 1 49 ? 81.153 53.988 23.515 1.00 39.72 49 GLU B N 1
ATOM 2180 C CA . GLU B 1 49 ? 82.387 53.364 23.979 1.00 41.35 49 GLU B CA 1
ATOM 2181 C C . GLU B 1 49 ? 82.146 51.886 24.299 1.00 39.84 49 GLU B C 1
ATOM 2182 O O . GLU B 1 49 ? 82.894 51.018 23.855 1.00 39.06 49 GLU B O 1
ATOM 2188 N N . VAL B 1 50 ? 81.091 51.609 25.061 1.00 37.90 50 VAL B N 1
ATOM 2189 C CA . VAL B 1 50 ? 80.754 50.243 25.437 1.00 38.90 50 VAL B CA 1
ATOM 2190 C C . VAL B 1 50 ? 80.463 49.385 24.211 1.00 40.62 50 VAL B C 1
ATOM 2191 O O . VAL B 1 50 ? 80.922 48.245 24.117 1.00 41.41 50 VAL B O 1
ATOM 2195 N N . ILE B 1 51 ? 79.696 49.939 23.276 1.00 40.93 51 ILE B N 1
ATOM 2196 C CA . ILE B 1 51 ? 79.350 49.229 22.051 1.00 39.96 51 ILE B CA 1
ATOM 2197 C C . ILE B 1 51 ? 80.592 49.033 21.187 1.00 41.26 51 ILE B C 1
ATOM 2198 O O . ILE B 1 51 ? 80.776 47.976 20.597 1.00 41.50 51 ILE B O 1
ATOM 2203 N N . GLY B 1 52 ? 81.444 50.052 21.123 1.00 43.25 52 GLY B N 1
ATOM 2204 C CA . GLY B 1 52 ? 82.659 49.947 20.334 1.00 45.07 52 GLY B CA 1
ATOM 2205 C C . GLY B 1 52 ? 83.570 48.862 20.879 1.00 47.77 52 GLY B C 1
ATOM 2206 O O . GLY B 1 52 ? 84.212 48.144 20.120 1.00 47.43 52 GLY B O 1
ATOM 2207 N N . GLU B 1 53 ? 83.623 48.743 22.203 1.00 49.71 53 GLU B N 1
ATOM 2208 C CA . GLU B 1 53 ? 84.453 47.741 22.857 1.00 51.63 53 GLU B CA 1
ATOM 2209 C C . GLU B 1 53 ? 84.043 46.328 22.473 1.00 52.99 53 GLU B C 1
ATOM 2210 O O . GLU B 1 53 ? 84.890 45.450 22.303 1.00 53.60 53 GLU B O 1
ATOM 2216 N N . ALA B 1 54 ? 82.739 46.116 22.332 1.00 53.68 54 ALA B N 1
ATOM 2217 C CA . ALA B 1 54 ? 82.213 44.798 22.003 1.00 55.09 54 ALA B CA 1
ATOM 2218 C C . ALA B 1 54 ? 82.284 44.390 20.534 1.00 55.62 54 ALA B C 1
ATOM 2219 O O . ALA B 1 54 ? 82.514 43.222 20.233 1.00 56.04 54 ALA B O 1
ATOM 2221 N N . VAL B 1 55 ? 82.094 45.338 19.623 1.00 56.95 55 VAL B N 1
ATOM 2222 C CA . VAL B 1 55 ? 82.107 45.020 18.197 1.00 57.71 55 VAL B CA 1
ATOM 2223 C C . VAL B 1 55 ? 83.206 45.706 17.398 1.00 59.77 55 VAL B C 1
ATOM 2224 O O . VAL B 1 55 ? 83.292 45.523 16.186 1.00 60.05 55 VAL B O 1
ATOM 2228 N N . GLY B 1 56 ? 84.041 46.497 18.063 1.00 61.31 56 GLY B N 1
ATOM 2229 C CA . GLY B 1 56 ? 85.104 47.185 17.353 1.00 64.15 56 GLY B CA 1
ATOM 2230 C C . GLY B 1 56 ? 84.867 48.681 17.301 1.00 67.17 56 GLY B C 1
ATOM 2231 O O . GLY B 1 56 ? 83.833 49.140 16.814 1.00 68.23 56 GLY B O 1
ATOM 2232 N N . GLN B 1 57 ? 85.835 49.442 17.803 1.00 69.48 57 GLN B N 1
ATOM 2233 C CA . GLN B 1 57 ? 85.753 50.898 17.845 1.00 71.47 57 GLN B CA 1
ATOM 2234 C C . GLN B 1 57 ? 85.442 51.543 16.498 1.00 71.19 57 GLN B C 1
ATOM 2235 O O . GLN B 1 57 ? 84.953 52.672 16.444 1.00 71.07 57 GLN B O 1
ATOM 2241 N N . ASP B 1 58 ? 85.724 50.826 15.416 1.00 70.63 58 ASP B N 1
ATOM 2242 C CA . ASP B 1 58 ? 85.485 51.342 14.073 1.00 70.00 58 ASP B CA 1
ATOM 2243 C C . ASP B 1 58 ? 84.045 51.239 13.587 1.00 67.42 58 ASP B C 1
ATOM 2244 O O . ASP B 1 58 ? 83.603 52.051 12.774 1.00 68.05 58 ASP B O 1
ATOM 2249 N N . LYS B 1 59 ? 83.313 50.250 14.084 1.00 63.21 59 LYS B N 1
ATOM 2250 C CA . LYS B 1 59 ? 81.942 50.036 13.648 1.00 60.43 59 LYS B CA 1
ATOM 2251 C C . LYS B 1 59 ? 80.894 51.040 14.147 1.00 57.87 59 LYS B C 1
ATOM 2252 O O . LYS B 1 59 ? 79.756 51.039 13.676 1.00 57.30 59 LYS B O 1
ATOM 2258 N N . ILE B 1 60 ? 81.271 51.903 15.083 1.00 54.58 60 ILE B N 1
ATOM 2259 C CA . ILE B 1 60 ? 80.337 52.897 15.594 1.00 51.07 60 ILE B CA 1
ATOM 2260 C C . ILE B 1 60 ? 81.079 54.160 16.004 1.00 50.97 60 ILE B C 1
ATOM 2261 O O . ILE B 1 60 ? 82.135 54.094 16.631 1.00 52.21 60 ILE B O 1
ATOM 2266 N N . LYS B 1 61 ? 80.532 55.313 15.632 1.00 49.57 61 LYS B N 1
ATOM 2267 C CA . LYS B 1 61 ? 81.161 56.586 15.959 1.00 48.55 61 LYS B CA 1
ATOM 2268 C C . LYS B 1 61 ? 80.153 57.623 16.444 1.00 45.70 61 LYS B C 1
ATOM 2269 O O . LYS B 1 61 ? 78.956 57.519 16.186 1.00 44.58 61 LYS B O 1
ATOM 2275 N N . LEU B 1 62 ? 80.659 58.625 17.152 1.00 43.13 62 LEU B N 1
ATOM 2276 C CA . LEU B 1 62 ? 79.828 59.686 17.688 1.00 40.92 62 LEU B CA 1
ATOM 2277 C C . LEU B 1 62 ? 80.440 61.057 17.446 1.00 41.45 62 LEU B C 1
ATOM 2278 O O . LEU B 1 62 ? 81.593 61.303 17.807 1.00 40.90 62 LEU B O 1
ATOM 2283 N N . ASP B 1 63 ? 79.662 61.945 16.837 1.00 41.24 63 ASP B N 1
ATOM 2284 C CA . ASP B 1 63 ? 80.109 63.309 16.582 1.00 41.37 63 ASP B CA 1
ATOM 2285 C C . ASP B 1 63 ? 79.198 64.257 17.352 1.00 41.08 63 ASP B C 1
ATOM 2286 O O . ASP B 1 63 ? 77.973 64.123 17.312 1.00 38.68 63 ASP B O 1
ATOM 2291 N N . ILE B 1 64 ? 79.808 65.199 18.068 1.00 41.32 64 ILE B N 1
ATOM 2292 C CA . ILE B 1 64 ? 79.068 66.173 18.858 1.00 41.07 64 ILE B CA 1
ATOM 2293 C C . ILE B 1 64 ? 79.218 67.558 18.236 1.00 42.55 64 ILE B C 1
ATOM 2294 O O . ILE B 1 64 ? 80.332 68.057 18.077 1.00 42.22 64 ILE B O 1
ATOM 2299 N N . TYR B 1 65 ? 78.090 68.172 17.888 1.00 42.77 65 TYR B N 1
ATOM 2300 C CA . TYR B 1 65 ? 78.099 69.487 17.259 1.00 43.98 65 TYR B CA 1
ATOM 2301 C C . TYR B 1 65 ? 77.394 70.575 18.061 1.00 44.63 65 TYR B C 1
ATOM 2302 O O . TYR B 1 65 ? 76.332 70.354 18.651 1.00 43.91 65 TYR B O 1
ATOM 2311 N N . SER B 1 66 ? 78.004 71.754 18.072 1.00 45.57 66 SER B N 1
ATOM 2312 C CA . SER B 1 66 ? 77.433 72.922 18.720 1.00 48.02 66 SER B CA 1
ATOM 2313 C C . SER B 1 66 ? 76.871 73.696 17.540 1.00 47.80 66 SER B C 1
ATOM 2314 O O . SER B 1 66 ? 77.592 73.988 16.589 1.00 47.69 66 SER B O 1
ATOM 2317 N N . PRO B 1 67 ? 75.572 74.017 17.571 1.00 48.00 67 PRO B N 1
ATOM 2318 C CA . PRO B 1 67 ? 74.952 74.759 16.468 1.00 48.13 67 PRO B CA 1
ATOM 2319 C C . PRO B 1 67 ? 75.777 75.942 15.986 1.00 47.54 67 PRO B C 1
ATOM 2320 O O . PRO B 1 67 ? 75.932 76.154 14.786 1.00 47.55 67 PRO B O 1
ATOM 2324 N N . PHE B 1 68 ? 76.312 76.710 16.924 1.00 48.15 68 PHE B N 1
ATOM 2325 C CA . PHE B 1 68 ? 77.109 77.880 16.575 1.00 49.60 68 PHE B CA 1
ATOM 2326 C C . PHE B 1 68 ? 78.337 77.531 15.736 1.00 49.24 68 PHE B C 1
ATOM 2327 O O . PHE B 1 68 ? 78.600 78.164 14.720 1.00 49.05 68 PHE B O 1
ATOM 2335 N N . THR B 1 69 ? 79.081 76.519 16.167 1.00 49.79 69 THR B N 1
ATOM 2336 C CA . THR B 1 69 ? 80.291 76.100 15.468 1.00 51.29 69 THR B CA 1
ATOM 2337 C C . THR B 1 69 ? 80.011 75.343 14.173 1.00 50.53 69 THR B C 1
ATOM 2338 O O . THR B 1 69 ? 80.864 75.295 13.288 1.00 49.60 69 THR B O 1
ATOM 2342 N N . HIS B 1 70 ? 78.826 74.748 14.063 1.00 49.40 70 HIS B N 1
ATOM 2343 C CA . HIS B 1 70 ? 78.475 73.992 12.864 1.00 49.35 70 HIS B CA 1
ATOM 2344 C C . HIS B 1 70 ? 77.077 74.322 12.360 1.00 49.06 70 HIS B C 1
ATOM 2345 O O . HIS B 1 70 ? 76.169 73.492 12.428 1.00 48.71 70 HIS B O 1
ATOM 2352 N N . LYS B 1 71 ? 76.907 75.532 11.842 1.00 48.56 71 LYS B N 1
ATOM 2353 C CA . LYS B 1 71 ? 75.613 75.960 11.331 1.00 49.45 71 LYS B CA 1
ATOM 2354 C C . LYS B 1 71 ? 75.105 75.084 10.190 1.00 49.24 71 LYS B C 1
ATOM 2355 O O . LYS B 1 71 ? 73.930 74.742 10.148 1.00 49.40 71 LYS B O 1
ATOM 2361 N N . GLU B 1 72 ? 75.985 74.724 9.264 1.00 49.76 72 GLU B N 1
ATOM 2362 C CA . GLU B 1 72 ? 75.572 73.906 8.130 1.00 50.61 72 GLU B CA 1
ATOM 2363 C C . GLU B 1 72 ? 75.144 72.499 8.508 1.00 48.58 72 GLU B C 1
ATOM 2364 O O . GLU B 1 72 ? 74.168 71.976 7.970 1.00 46.92 72 GLU B O 1
ATOM 2370 N N . GLU B 1 73 ? 75.874 71.886 9.430 1.00 47.71 73 GLU B N 1
ATOM 2371 C CA . GLU B 1 73 ? 75.545 70.538 9.871 1.00 47.40 73 GLU B CA 1
ATOM 2372 C C . GLU B 1 73 ? 74.162 70.572 10.509 1.00 44.12 73 GLU B C 1
ATOM 2373 O O . GLU B 1 73 ? 73.341 69.683 10.300 1.00 43.76 73 GLU B O 1
ATOM 2379 N N . THR B 1 74 ? 73.915 71.622 11.280 1.00 42.56 74 THR B N 1
ATOM 2380 C CA . THR B 1 74 ? 72.646 71.795 11.968 1.00 42.48 74 THR B CA 1
ATOM 2381 C C . THR B 1 74 ? 71.471 71.908 11.005 1.00 41.69 74 THR B C 1
ATOM 2382 O O . THR B 1 74 ? 70.429 71.291 11.217 1.00 41.32 74 THR B O 1
ATOM 2386 N N . GLU B 1 75 ? 71.640 72.697 9.947 1.00 42.58 75 GLU B N 1
ATOM 2387 C CA . GLU B 1 75 ? 70.582 72.883 8.956 1.00 42.40 75 GLU B CA 1
ATOM 2388 C C . GLU B 1 75 ? 70.415 71.622 8.119 1.00 40.65 75 GLU B C 1
ATOM 2389 O O . GLU B 1 75 ? 69.298 71.251 7.746 1.00 39.10 75 GLU B O 1
ATOM 2395 N N . LYS B 1 76 ? 71.535 70.964 7.837 1.00 39.48 76 LYS B N 1
ATOM 2396 C CA . LYS B 1 76 ? 71.525 69.738 7.060 1.00 40.13 76 LYS B CA 1
ATOM 2397 C C . LYS B 1 76 ? 70.668 68.667 7.741 1.00 40.04 76 LYS B C 1
ATOM 2398 O O . LYS B 1 76 ? 70.004 67.876 7.074 1.00 40.60 76 LYS B O 1
ATOM 2404 N N . TYR B 1 77 ? 70.674 68.644 9.069 1.00 38.17 77 TYR B N 1
ATOM 2405 C CA . TYR B 1 77 ? 69.892 67.653 9.796 1.00 37.33 77 TYR B CA 1
ATOM 2406 C C . TYR B 1 77 ? 68.578 68.183 10.357 1.00 36.59 77 TYR B C 1
ATOM 2407 O O . TYR B 1 77 ? 67.932 67.515 11.161 1.00 37.61 77 TYR B O 1
ATOM 2416 N N . GLY B 1 78 ? 68.188 69.376 9.914 1.00 35.25 78 GLY B N 1
ATOM 2417 C CA . GLY B 1 78 ? 66.943 69.982 10.352 1.00 35.12 78 GLY B CA 1
ATOM 2418 C C . GLY B 1 78 ? 66.794 70.118 11.852 1.00 35.51 78 GLY B C 1
ATOM 2419 O O . GLY B 1 78 ? 65.697 69.985 12.386 1.00 36.06 78 GLY B O 1
ATOM 2420 N N . VAL B 1 79 ? 67.902 70.383 12.531 1.00 35.97 79 VAL B N 1
ATOM 2421 C CA . VAL B 1 79 ? 67.900 70.536 13.980 1.00 36.08 79 VAL B CA 1
ATOM 2422 C C . VAL B 1 79 ? 67.443 71.930 14.370 1.00 35.64 79 VAL B C 1
ATOM 2423 O O . VAL B 1 79 ? 67.915 72.918 13.814 1.00 37.84 79 VAL B O 1
ATOM 2427 N N . ASP B 1 80 ? 66.519 72.011 15.320 1.00 34.30 80 ASP B N 1
ATOM 2428 C CA . ASP B 1 80 ? 66.042 73.302 15.790 1.00 35.77 80 ASP B CA 1
ATOM 2429 C C . ASP B 1 80 ? 65.887 73.287 17.314 1.00 35.12 80 ASP B C 1
ATOM 2430 O O . ASP B 1 80 ? 65.413 74.253 17.905 1.00 33.56 80 ASP B O 1
ATOM 2435 N N . ARG B 1 81 ? 66.295 72.181 17.937 1.00 33.23 81 ARG B N 1
ATOM 2436 C CA . ARG B 1 81 ? 66.241 72.033 19.389 1.00 32.41 81 ARG B CA 1
ATOM 2437 C C . ARG B 1 81 ? 67.418 71.186 19.864 1.00 33.31 81 ARG B C 1
ATOM 2438 O O . ARG B 1 81 ? 67.921 70.345 19.123 1.00 34.41 81 ARG B O 1
ATOM 2446 N N . VAL B 1 82 ? 67.867 71.419 21.092 1.00 32.09 82 VAL B N 1
ATOM 2447 C CA . VAL B 1 82 ? 68.957 70.630 21.660 1.00 32.65 82 VAL B CA 1
ATOM 2448 C C . VAL B 1 82 ? 68.597 70.197 23.077 1.00 31.30 82 VAL B C 1
ATOM 2449 O O . VAL B 1 82 ? 67.962 70.933 23.824 1.00 31.93 82 VAL B O 1
ATOM 2453 N N . PRO B 1 83 ? 69.007 68.985 23.466 1.00 31.03 83 PRO B N 1
ATOM 2454 C CA . PRO B 1 83 ? 69.773 68.073 22.615 1.00 30.60 83 PRO B CA 1
ATOM 2455 C C . PRO B 1 83 ? 68.926 67.307 21.589 1.00 30.20 83 PRO B C 1
ATOM 2456 O O . PRO B 1 83 ? 67.786 66.929 21.865 1.00 28.76 83 PRO B O 1
ATOM 2460 N N . THR B 1 84 ? 69.496 67.093 20.406 1.00 30.13 84 THR B N 1
ATOM 2461 C CA . THR B 1 84 ? 68.836 66.326 19.354 1.00 30.06 84 THR B CA 1
ATOM 2462 C C . THR B 1 84 ? 69.821 65.251 18.934 1.00 28.85 84 THR B C 1
ATOM 2463 O O . THR B 1 84 ? 70.996 65.520 18.690 1.00 27.25 84 THR B O 1
ATOM 2467 N N . ILE B 1 85 ? 69.337 64.022 18.864 1.00 27.34 85 ILE B N 1
ATOM 2468 C CA . ILE B 1 85 ? 70.180 62.905 18.499 1.00 28.27 85 ILE B CA 1
ATOM 2469 C C . ILE B 1 85 ? 69.815 62.346 17.130 1.00 28.98 85 ILE B C 1
ATOM 2470 O O . ILE B 1 85 ? 68.642 62.125 16.828 1.00 28.86 85 ILE B O 1
ATOM 2475 N N . VAL B 1 86 ? 70.834 62.131 16.310 1.00 29.78 86 VAL B N 1
ATOM 2476 C CA . VAL B 1 86 ? 70.663 61.565 14.981 1.00 30.65 86 VAL B CA 1
ATOM 2477 C C . VAL B 1 86 ? 71.321 60.188 14.973 1.00 31.70 86 VAL B C 1
ATOM 2478 O O . VAL B 1 86 ? 72.478 60.047 15.362 1.00 33.38 86 VAL B O 1
ATOM 2482 N N . ILE B 1 87 ? 70.575 59.175 14.551 1.00 32.34 87 ILE B N 1
ATOM 2483 C CA . ILE B 1 87 ? 71.109 57.828 14.444 1.00 33.34 87 ILE B CA 1
ATOM 2484 C C . ILE B 1 87 ? 70.977 57.468 12.965 1.00 35.57 87 ILE B C 1
ATOM 2485 O O . ILE B 1 87 ? 69.875 57.458 12.422 1.00 35.34 87 ILE B O 1
ATOM 2490 N N . GLU B 1 88 ? 72.096 57.187 12.309 1.00 37.68 88 GLU B N 1
ATOM 2491 C CA . GLU B 1 88 ? 72.050 56.850 10.894 1.00 41.63 88 GLU B CA 1
ATOM 2492 C C . GLU B 1 88 ? 73.083 55.796 10.510 1.00 43.80 88 GLU B C 1
ATOM 2493 O O . GLU B 1 88 ? 73.921 55.403 11.320 1.00 44.05 88 GLU B O 1
ATOM 2499 N N . GLY B 1 89 ? 72.999 55.326 9.271 1.00 46.29 89 GLY B N 1
ATOM 2500 C CA . GLY B 1 89 ? 73.950 54.348 8.781 1.00 48.62 89 GLY B CA 1
ATOM 2501 C C . GLY B 1 89 ? 74.779 55.059 7.732 1.00 50.67 89 GLY B C 1
ATOM 2502 O O . GLY B 1 89 ? 75.416 56.075 8.022 1.00 51.13 89 GLY B O 1
ATOM 2503 N N . ASP B 1 90 ? 74.760 54.538 6.509 1.00 52.90 90 ASP B N 1
ATOM 2504 C CA . ASP B 1 90 ? 75.493 55.151 5.407 1.00 53.26 90 ASP B CA 1
ATOM 2505 C C . ASP B 1 90 ? 74.741 56.424 5.028 1.00 51.23 90 ASP B C 1
ATOM 2506 O O . ASP B 1 90 ? 75.335 57.416 4.605 1.00 51.38 90 ASP B O 1
ATOM 2511 N N . LYS B 1 91 ? 73.424 56.384 5.192 1.00 48.46 91 LYS B N 1
ATOM 2512 C CA . LYS B 1 91 ? 72.571 57.527 4.884 1.00 47.41 91 LYS B CA 1
ATOM 2513 C C . LYS B 1 91 ? 71.725 57.899 6.101 1.00 44.23 91 LYS B C 1
ATOM 2514 O O . LYS B 1 91 ? 71.674 57.160 7.080 1.00 43.59 91 LYS B O 1
ATOM 2520 N N . ASP B 1 92 ? 71.056 59.043 6.014 1.00 40.94 92 ASP B N 1
ATOM 2521 C CA . ASP B 1 92 ? 70.191 59.525 7.077 1.00 38.18 92 ASP B CA 1
ATOM 2522 C C . ASP B 1 92 ? 68.752 59.113 6.781 1.00 37.06 92 ASP B C 1
ATOM 2523 O O . ASP B 1 92 ? 68.175 59.538 5.782 1.00 38.38 92 ASP B O 1
ATOM 2528 N N . TYR B 1 93 ? 68.184 58.279 7.649 1.00 34.06 93 TYR B N 1
ATOM 2529 C CA . TYR B 1 93 ? 66.820 57.789 7.483 1.00 31.70 93 TYR B CA 1
ATOM 2530 C C . TYR B 1 93 ? 65.795 58.697 8.134 1.00 30.45 93 TYR B C 1
ATOM 2531 O O . TYR B 1 93 ? 64.620 58.344 8.219 1.00 30.59 93 TYR B O 1
ATOM 2540 N N . GLY B 1 94 ? 66.236 59.856 8.612 1.00 30.53 94 GLY B N 1
ATOM 2541 C CA . GLY B 1 94 ? 65.315 60.773 9.265 1.00 29.39 94 GLY B CA 1
ATOM 2542 C C . GLY B 1 94 ? 64.939 60.310 10.664 1.00 29.70 94 GLY B C 1
ATOM 2543 O O . GLY B 1 94 ? 63.849 60.597 11.155 1.00 29.98 94 GLY B O 1
ATOM 2544 N N . ILE B 1 95 ? 65.833 59.567 11.306 1.00 29.30 95 ILE B N 1
ATOM 2545 C CA . ILE B 1 95 ? 65.576 59.096 12.662 1.00 30.43 95 ILE B CA 1
ATOM 2546 C C . ILE B 1 95 ? 66.103 60.145 13.655 1.00 29.43 95 ILE B C 1
ATOM 2547 O O . ILE B 1 95 ? 67.264 60.547 13.599 1.00 28.82 95 ILE B O 1
ATOM 2552 N N . ARG B 1 96 ? 65.244 60.585 14.563 1.00 27.16 96 ARG B N 1
ATOM 2553 C CA . ARG B 1 96 ? 65.654 61.590 15.536 1.00 28.06 96 ARG B CA 1
ATOM 2554 C C . ARG B 1 96 ? 65.140 61.345 16.951 1.00 26.50 96 ARG B C 1
ATOM 2555 O O . ARG B 1 96 ? 64.056 60.785 17.151 1.00 23.25 96 ARG B O 1
ATOM 2563 N N . TYR B 1 97 ? 65.942 61.771 17.927 1.00 26.09 97 TYR B N 1
ATOM 2564 C CA . TYR B 1 97 ? 65.546 61.715 19.320 1.00 25.44 97 TYR B CA 1
ATOM 2565 C C . TYR B 1 97 ? 65.728 63.144 19.790 1.00 25.73 97 TYR B C 1
ATOM 2566 O O . TYR B 1 97 ? 66.807 63.716 19.656 1.00 26.45 97 TYR B O 1
ATOM 2575 N N . ILE B 1 98 ? 64.669 63.729 20.325 1.00 26.69 98 ILE B N 1
ATOM 2576 C CA . ILE B 1 98 ? 64.736 65.094 20.812 1.00 25.47 98 ILE B CA 1
ATOM 2577 C C . ILE B 1 98 ? 64.549 65.067 22.331 1.00 26.71 98 ILE B C 1
ATOM 2578 O O . ILE B 1 98 ? 63.435 64.898 22.840 1.00 25.89 98 ILE B O 1
ATOM 2583 N N . GLY B 1 99 ? 65.670 65.222 23.035 1.00 26.88 99 GLY B N 1
ATOM 2584 C CA . GLY B 1 99 ? 65.682 65.192 24.483 1.00 27.41 99 GLY B CA 1
ATOM 2585 C C . GLY B 1 99 ? 66.747 64.216 24.966 1.00 28.25 99 GLY B C 1
ATOM 2586 O O . GLY B 1 99 ? 67.569 63.737 24.180 1.00 28.55 99 GLY B O 1
ATOM 2587 N N . LEU B 1 100 ? 66.729 63.911 26.259 1.00 28.65 100 LEU B N 1
ATOM 2588 C CA . LEU B 1 100 ? 67.695 62.988 26.848 1.00 28.56 100 LEU B CA 1
ATOM 2589 C C . LEU B 1 100 ? 67.075 61.595 26.911 1.00 27.74 100 LEU B C 1
ATOM 2590 O O . LEU B 1 100 ? 66.084 61.390 27.598 1.00 27.97 100 LEU B O 1
ATOM 2595 N N . PRO B 1 101 ? 67.645 60.623 26.181 1.00 29.15 101 PRO B N 1
ATOM 2596 C CA . PRO B 1 101 ? 67.108 59.255 26.187 1.00 28.39 101 PRO B CA 1
ATOM 2597 C C . PRO B 1 101 ? 67.473 58.516 27.473 1.00 29.68 101 PRO B C 1
ATOM 2598 O O . PRO B 1 101 ? 68.199 57.524 27.454 1.00 30.03 101 PRO B O 1
ATOM 2602 N N . ALA B 1 102 ? 66.954 59.016 28.586 1.00 28.63 102 ALA B N 1
ATOM 2603 C CA . ALA B 1 102 ? 67.221 58.440 29.897 1.00 29.46 102 ALA B CA 1
ATOM 2604 C C . ALA B 1 102 ? 66.111 57.485 30.328 1.00 29.11 102 ALA B C 1
ATOM 2605 O O . ALA B 1 102 ? 65.122 57.294 29.614 1.00 29.65 102 ALA B O 1
ATOM 2607 N N . GLY B 1 103 ? 66.281 56.893 31.505 1.00 28.25 103 GLY B N 1
ATOM 2608 C CA . GLY B 1 103 ? 65.292 55.967 32.017 1.00 26.93 103 GLY B CA 1
ATOM 2609 C C . GLY B 1 103 ? 65.005 54.862 31.024 1.00 26.59 103 GLY B C 1
ATOM 2610 O O . GLY B 1 103 ? 65.921 54.319 30.399 1.00 24.65 103 GLY B O 1
ATOM 2611 N N . LEU B 1 104 ? 63.726 54.539 30.870 1.00 26.47 104 LEU B N 1
ATOM 2612 C CA . LEU B 1 104 ? 63.310 53.489 29.957 1.00 27.31 104 LEU B CA 1
ATOM 2613 C C . LEU B 1 104 ? 63.627 53.817 28.501 1.00 28.57 104 LEU B C 1
ATOM 2614 O O . LEU B 1 104 ? 63.800 52.907 27.679 1.00 30.73 104 LEU B O 1
ATOM 2619 N N . GLU B 1 105 ? 63.729 55.108 28.184 1.00 28.64 105 GLU B N 1
ATOM 2620 C CA . GLU B 1 105 ? 64.041 55.527 26.818 1.00 27.15 105 GLU B CA 1
ATOM 2621 C C . GLU B 1 105 ? 65.468 55.175 26.416 1.00 28.61 105 GLU B C 1
ATOM 2622 O O . GLU B 1 105 ? 65.826 55.280 25.243 1.00 26.76 105 GLU B O 1
ATOM 2628 N N . PHE B 1 106 ? 66.289 54.755 27.380 1.00 29.13 106 PHE B N 1
ATOM 2629 C CA . PHE B 1 106 ? 67.651 54.349 27.043 1.00 28.70 106 PHE B CA 1
ATOM 2630 C C . PHE B 1 106 ? 67.508 53.100 26.155 1.00 29.34 106 PHE B C 1
ATOM 2631 O O . PHE B 1 106 ? 68.279 52.893 25.214 1.00 30.13 106 PHE B O 1
ATOM 2639 N N . THR B 1 107 ? 66.497 52.289 26.455 1.00 29.40 107 THR B N 1
ATOM 2640 C CA . THR B 1 107 ? 66.207 51.075 25.690 1.00 32.35 107 THR B CA 1
ATOM 2641 C C . THR B 1 107 ? 65.840 51.446 24.258 1.00 31.83 107 THR B C 1
ATOM 2642 O O . THR B 1 107 ? 66.238 50.771 23.303 1.00 33.09 107 THR B O 1
ATOM 2646 N N . THR B 1 108 ? 65.072 52.523 24.118 1.00 31.47 108 THR B N 1
ATOM 2647 C CA . THR B 1 108 ? 64.672 53.030 22.807 1.00 29.03 108 THR B CA 1
ATOM 2648 C C . THR B 1 108 ? 65.940 53.342 22.014 1.00 29.60 108 THR B C 1
ATOM 2649 O O . THR B 1 108 ? 66.110 52.896 20.875 1.00 28.84 108 THR B O 1
ATOM 2653 N N . LEU B 1 109 ? 66.823 54.123 22.630 1.00 29.19 109 LEU B N 1
ATOM 2654 C CA . LEU B 1 109 ? 68.079 54.512 22.005 1.00 28.47 109 LEU B CA 1
ATOM 2655 C C . LEU B 1 109 ? 68.839 53.291 21.502 1.00 29.84 109 LEU B C 1
ATOM 2656 O O . LEU B 1 109 ? 69.216 53.231 20.334 1.00 31.22 109 LEU B O 1
ATOM 2661 N N . ILE B 1 110 ? 69.057 52.326 22.396 1.00 30.81 110 ILE B N 1
ATOM 2662 C CA . ILE B 1 110 ? 69.790 51.107 22.077 1.00 32.22 110 ILE B CA 1
ATOM 2663 C C . ILE B 1 110 ? 69.190 50.326 20.910 1.00 32.97 110 ILE B C 1
ATOM 2664 O O . ILE B 1 110 ? 69.892 50.000 19.953 1.00 34.56 110 ILE B O 1
ATOM 2669 N N . ASN B 1 111 ? 67.899 50.025 20.988 1.00 32.97 111 ASN B N 1
ATOM 2670 C CA . ASN B 1 111 ? 67.240 49.279 19.924 1.00 34.57 111 ASN B CA 1
ATOM 2671 C C . ASN B 1 111 ? 67.295 50.040 18.607 1.00 34.96 111 ASN B C 1
ATOM 2672 O O . ASN B 1 111 ? 67.387 49.439 17.531 1.00 35.39 111 ASN B O 1
ATOM 2677 N N . GLY B 1 112 ? 67.249 51.364 18.699 1.00 33.99 112 GLY B N 1
ATOM 2678 C CA . GLY B 1 112 ? 67.305 52.175 17.502 1.00 33.62 112 GLY B CA 1
ATOM 2679 C C . GLY B 1 112 ? 68.656 51.981 16.851 1.00 34.16 112 GLY B C 1
ATOM 2680 O O . GLY B 1 112 ? 68.751 51.786 15.639 1.00 34.18 112 GLY B O 1
ATOM 2681 N N . ILE B 1 113 ? 69.706 52.030 17.667 1.00 32.68 113 ILE B N 1
ATOM 2682 C CA . ILE B 1 113 ? 71.058 51.850 17.168 1.00 31.89 113 ILE B CA 1
ATOM 2683 C C . ILE B 1 113 ? 71.222 50.467 16.530 1.00 32.77 113 ILE B C 1
ATOM 2684 O O . ILE B 1 113 ? 71.888 50.332 15.516 1.00 32.93 113 ILE B O 1
ATOM 2689 N N . PHE B 1 114 ? 70.618 49.445 17.125 1.00 34.10 114 PHE B N 1
ATOM 2690 C CA . PHE B 1 114 ? 70.719 48.098 16.582 1.00 36.39 114 PHE B CA 1
ATOM 2691 C C . PHE B 1 114 ? 69.896 47.899 15.317 1.00 38.55 114 PHE B C 1
ATOM 2692 O O . PHE B 1 114 ? 70.365 47.250 14.385 1.00 38.78 114 PHE B O 1
ATOM 2700 N N . HIS B 1 115 ? 68.677 48.443 15.276 1.00 38.69 115 HIS B N 1
ATOM 2701 C CA . HIS B 1 115 ? 67.850 48.297 14.082 1.00 38.21 115 HIS B CA 1
ATOM 2702 C C . HIS B 1 115 ? 68.545 48.976 12.915 1.00 39.73 115 HIS B C 1
ATOM 2703 O O . HIS B 1 115 ? 68.523 48.475 11.792 1.00 41.64 115 HIS B O 1
ATOM 2710 N N . VAL B 1 116 ? 69.174 50.113 13.187 1.00 39.09 116 VAL B N 1
ATOM 2711 C CA . VAL B 1 116 ? 69.876 50.847 12.149 1.00 39.68 116 VAL B CA 1
ATOM 2712 C C . VAL B 1 116 ? 71.138 50.100 11.720 1.00 41.54 116 VAL B C 1
ATOM 2713 O O . VAL B 1 116 ? 71.517 50.121 10.544 1.00 40.39 116 VAL B O 1
ATOM 2717 N N . SER B 1 117 ? 71.786 49.440 12.676 1.00 41.43 117 SER B N 1
ATOM 2718 C CA . SER B 1 117 ? 72.998 48.685 12.383 1.00 42.84 117 SER B CA 1
ATOM 2719 C C . SER B 1 117 ? 72.654 47.536 11.434 1.00 43.95 117 SER B C 1
ATOM 2720 O O . SER B 1 117 ? 73.411 47.223 10.516 1.00 44.61 117 SER B O 1
ATOM 2723 N N . GLN B 1 118 ? 71.498 46.925 11.668 1.00 43.03 118 GLN B N 1
ATOM 2724 C CA . GLN B 1 118 ? 71.024 45.817 10.862 1.00 45.29 118 GLN B CA 1
ATOM 2725 C C . GLN B 1 118 ? 70.391 46.258 9.544 1.00 46.21 118 GLN B C 1
ATOM 2726 O O . GLN B 1 118 ? 70.084 45.422 8.691 1.00 47.11 118 GLN B O 1
ATOM 2732 N N . ARG B 1 119 ? 70.203 47.564 9.375 1.00 45.69 119 ARG B N 1
ATOM 2733 C CA . ARG B 1 119 ? 69.596 48.097 8.159 1.00 46.21 119 ARG B CA 1
ATOM 2734 C C . ARG B 1 119 ? 68.299 47.329 7.918 1.00 47.01 119 ARG B C 1
ATOM 2735 O O . ARG B 1 119 ? 67.887 47.121 6.781 1.00 47.21 119 ARG B O 1
ATOM 2743 N N . LYS B 1 120 ? 67.656 46.920 9.006 1.00 48.24 120 LYS B N 1
ATOM 2744 C CA . LYS B 1 120 ? 66.430 46.138 8.927 1.00 49.62 120 LYS B CA 1
ATOM 2745 C C . LYS B 1 120 ? 65.353 46.602 9.906 1.00 48.79 120 LYS B C 1
ATOM 2746 O O . LYS B 1 120 ? 65.564 46.612 11.124 1.00 49.40 120 LYS B O 1
ATOM 2752 N N . PRO B 1 121 ? 64.183 47.000 9.382 1.00 47.89 121 PRO B N 1
ATOM 2753 C CA . PRO B 1 121 ? 63.074 47.455 10.224 1.00 46.17 121 PRO B CA 1
ATOM 2754 C C . PRO B 1 121 ? 62.371 46.223 10.781 1.00 46.18 121 PRO B C 1
ATOM 2755 O O . PRO B 1 121 ? 62.194 45.238 10.067 1.00 46.55 121 PRO B O 1
ATOM 2759 N N . GLN B 1 122 ? 61.979 46.261 12.049 1.00 45.39 122 GLN B N 1
ATOM 2760 C CA . GLN B 1 122 ? 61.272 45.124 12.623 1.00 43.00 122 GLN B CA 1
ATOM 2761 C C . GLN B 1 122 ? 59.801 45.247 12.236 1.00 42.44 122 GLN B C 1
ATOM 2762 O O . GLN B 1 122 ? 58.928 45.399 13.088 1.00 42.42 122 GLN B O 1
ATOM 2768 N N . LEU B 1 123 ? 59.554 45.202 10.929 1.00 41.51 123 LEU B N 1
ATOM 2769 C CA . LEU B 1 123 ? 58.211 45.294 10.362 1.00 41.49 123 LEU B CA 1
ATOM 2770 C C . LEU B 1 123 ? 57.978 44.110 9.412 1.00 41.05 123 LEU B C 1
ATOM 2771 O O . LEU B 1 123 ? 58.910 43.635 8.765 1.00 39.92 123 LEU B O 1
ATOM 2776 N N . SER B 1 124 ? 56.729 43.653 9.328 1.00 42.45 124 SER B N 1
ATOM 2777 C CA . SER B 1 124 ? 56.362 42.524 8.473 1.00 42.86 124 SER B CA 1
ATOM 2778 C C . SER B 1 124 ? 56.529 42.841 6.992 1.00 44.44 124 SER B C 1
ATOM 2779 O O . SER B 1 124 ? 56.529 44.006 6.588 1.00 44.40 124 SER B O 1
ATOM 2782 N N . GLU B 1 125 ? 56.678 41.791 6.188 1.00 46.21 125 GLU B N 1
ATOM 2783 C CA . GLU B 1 125 ? 56.851 41.937 4.747 1.00 46.86 125 GLU B CA 1
ATOM 2784 C C . GLU B 1 125 ? 55.641 42.650 4.169 1.00 44.89 125 GLU B C 1
ATOM 2785 O O . GLU B 1 125 ? 55.761 43.485 3.278 1.00 41.84 125 GLU B O 1
ATOM 2791 N N . LYS B 1 126 ? 54.472 42.307 4.691 1.00 45.04 126 LYS B N 1
ATOM 2792 C CA . LYS B 1 126 ? 53.226 42.920 4.256 1.00 46.59 126 LYS B CA 1
ATOM 2793 C C . LYS B 1 126 ? 53.338 44.441 4.428 1.00 45.02 126 LYS B C 1
ATOM 2794 O O . LYS B 1 126 ? 53.133 45.205 3.482 1.00 44.47 126 LYS B O 1
ATOM 2800 N N . THR B 1 127 ? 53.681 44.866 5.639 1.00 42.68 127 THR B N 1
ATOM 2801 C CA . THR B 1 127 ? 53.825 46.284 5.946 1.00 40.23 127 THR B CA 1
ATOM 2802 C C . THR B 1 127 ? 54.852 46.958 5.037 1.00 39.27 127 THR B C 1
ATOM 2803 O O . THR B 1 127 ? 54.604 48.036 4.498 1.00 37.89 127 THR B O 1
ATOM 2807 N N . LEU B 1 128 ? 56.002 46.322 4.862 1.00 38.74 128 LEU B N 1
ATOM 2808 C CA . LEU B 1 128 ? 57.045 46.894 4.024 1.00 40.98 128 LEU B CA 1
ATOM 2809 C C . LEU B 1 128 ? 56.655 47.002 2.553 1.00 42.93 128 LEU B C 1
ATOM 2810 O O . LEU B 1 128 ? 57.157 47.869 1.835 1.00 43.97 128 LEU B O 1
ATOM 2815 N N . GLU B 1 129 ? 55.774 46.117 2.099 1.00 42.89 129 GLU B N 1
ATOM 2816 C CA . GLU B 1 129 ? 55.344 46.149 0.707 1.00 44.69 129 GLU B CA 1
ATOM 2817 C C . GLU B 1 129 ? 54.442 47.351 0.459 1.00 41.76 129 GLU B C 1
ATOM 2818 O O . GLU B 1 129 ? 54.656 48.111 -0.476 1.00 41.03 129 GLU B O 1
ATOM 2824 N N . LEU B 1 130 ? 53.442 47.524 1.311 1.00 40.80 130 LEU B N 1
ATOM 2825 C CA . LEU B 1 130 ? 52.521 48.636 1.165 1.00 42.57 130 LEU B CA 1
ATOM 2826 C C . LEU B 1 130 ? 53.236 49.990 1.300 1.00 42.96 130 LEU B C 1
ATOM 2827 O O . LEU B 1 130 ? 52.994 50.901 0.510 1.00 43.55 130 LEU B O 1
ATOM 2832 N N . LEU B 1 131 ? 54.130 50.115 2.280 1.00 42.31 131 LEU B N 1
ATOM 2833 C CA . LEU B 1 131 ? 54.861 51.368 2.487 1.00 43.12 131 LEU B CA 1
ATOM 2834 C C . LEU B 1 131 ? 55.595 51.872 1.256 1.00 44.06 131 LEU B C 1
ATOM 2835 O O . LEU B 1 131 ? 55.973 53.040 1.198 1.00 43.55 131 LEU B O 1
ATOM 2840 N N . GLN B 1 132 ? 55.805 51.004 0.273 1.00 44.44 132 GLN B N 1
ATOM 2841 C CA . GLN B 1 132 ? 56.520 51.415 -0.931 1.00 45.10 132 GLN B CA 1
ATOM 2842 C C . GLN B 1 132 ? 55.762 52.472 -1.733 1.00 43.65 132 GLN B C 1
ATOM 2843 O O . GLN B 1 132 ? 56.362 53.215 -2.510 1.00 45.03 132 GLN B O 1
ATOM 2849 N N . VAL B 1 133 ? 54.451 52.546 -1.537 1.00 41.53 133 VAL B N 1
ATOM 2850 C CA . VAL B 1 133 ? 53.638 53.519 -2.250 1.00 41.15 133 VAL B CA 1
ATOM 2851 C C . VAL B 1 133 ? 53.731 54.939 -1.675 1.00 41.69 133 VAL B C 1
ATOM 2852 O O . VAL B 1 133 ? 53.372 55.901 -2.354 1.00 40.39 133 VAL B O 1
ATOM 2856 N N . VAL B 1 134 ? 54.205 55.073 -0.432 1.00 40.84 134 VAL B N 1
ATOM 2857 C CA . VAL B 1 134 ? 54.338 56.393 0.199 1.00 37.28 134 VAL B CA 1
ATOM 2858 C C . VAL B 1 134 ? 55.454 57.186 -0.461 1.00 36.46 134 VAL B C 1
ATOM 2859 O O . VAL B 1 134 ? 56.621 56.797 -0.401 1.00 37.00 134 VAL B O 1
ATOM 2863 N N . ASP B 1 135 ? 55.105 58.307 -1.079 1.00 36.36 135 ASP B N 1
ATOM 2864 C CA . ASP B 1 135 ? 56.107 59.126 -1.747 1.00 38.75 135 ASP B CA 1
ATOM 2865 C C . ASP B 1 135 ? 55.868 60.625 -1.548 1.00 40.50 135 ASP B C 1
ATOM 2866 O O . ASP B 1 135 ? 56.262 61.461 -2.369 1.00 41.82 135 ASP B O 1
ATOM 2871 N N . ILE B 1 136 ? 55.213 60.940 -0.436 1.00 39.88 136 ILE B N 1
ATOM 2872 C CA . ILE B 1 136 ? 54.929 62.309 -0.020 1.00 38.59 136 ILE B CA 1
ATOM 2873 C C . ILE B 1 136 ? 55.468 62.414 1.422 1.00 38.61 136 ILE B C 1
ATOM 2874 O O . ILE B 1 136 ? 55.179 61.563 2.265 1.00 36.01 136 ILE B O 1
ATOM 2879 N N . PRO B 1 137 ? 56.255 63.459 1.719 1.00 37.81 137 PRO B N 1
ATOM 2880 C CA . PRO B 1 137 ? 56.818 63.633 3.063 1.00 36.69 137 PRO B CA 1
ATOM 2881 C C . PRO B 1 137 ? 55.840 63.344 4.205 1.00 35.26 137 PRO B C 1
ATOM 2882 O O . PRO B 1 137 ? 54.766 63.933 4.295 1.00 34.54 137 PRO B O 1
ATOM 2886 N N . ILE B 1 138 ? 56.223 62.408 5.063 1.00 33.43 138 ILE B N 1
ATOM 2887 C CA . ILE B 1 138 ? 55.412 62.023 6.210 1.00 33.14 138 ILE B CA 1
ATOM 2888 C C . ILE B 1 138 ? 56.297 62.234 7.449 1.00 32.84 138 ILE B C 1
ATOM 2889 O O . ILE B 1 138 ? 57.449 61.785 7.491 1.00 31.94 138 ILE B O 1
ATOM 2894 N N . GLU B 1 139 ? 55.773 62.931 8.446 1.00 30.54 139 GLU B N 1
ATOM 2895 C CA . GLU B 1 139 ? 56.546 63.169 9.655 1.00 31.28 139 GLU B CA 1
ATOM 2896 C C . GLU B 1 139 ? 55.833 62.548 10.854 1.00 28.08 139 GLU B C 1
ATOM 2897 O O . GLU B 1 139 ? 54.661 62.829 11.114 1.00 26.14 139 GLU B O 1
ATOM 2903 N N . ILE B 1 140 ? 56.536 61.674 11.565 1.00 26.03 140 ILE B N 1
ATOM 2904 C CA . ILE B 1 140 ? 55.944 61.017 12.721 1.00 24.91 140 ILE B CA 1
ATOM 2905 C C . ILE B 1 140 ? 56.615 61.501 13.992 1.00 24.57 140 ILE B C 1
ATOM 2906 O O . ILE B 1 140 ? 57.845 61.507 14.103 1.00 22.94 140 ILE B O 1
ATOM 2911 N N . TRP B 1 141 ? 55.786 61.908 14.943 1.00 24.20 141 TRP B N 1
ATOM 2912 C CA . TRP B 1 141 ? 56.250 62.401 16.229 1.00 24.23 141 TRP B CA 1
ATOM 2913 C C . TRP B 1 141 ? 55.731 61.509 17.324 1.00 24.21 141 TRP B C 1
ATOM 2914 O O . TRP B 1 141 ? 54.528 61.267 17.407 1.00 25.09 141 TRP B O 1
ATOM 2925 N N . VAL B 1 142 ? 56.630 61.014 18.166 1.00 23.87 142 VAL B N 1
ATOM 2926 C CA . VAL B 1 142 ? 56.199 60.193 19.282 1.00 23.75 142 VAL B CA 1
ATOM 2927 C C . VAL B 1 142 ? 56.606 60.914 20.571 1.00 23.59 142 VAL B C 1
ATOM 2928 O O . VAL B 1 142 ? 57.798 61.052 20.874 1.00 20.26 142 VAL B O 1
ATOM 2932 N N . PHE B 1 143 ? 55.603 61.393 21.300 1.00 22.65 143 PHE B N 1
ATOM 2933 C CA . PHE B 1 143 ? 55.813 62.082 22.568 1.00 22.85 143 PHE B CA 1
ATOM 2934 C C . PHE B 1 143 ? 55.909 61.011 23.645 1.00 24.52 143 PHE B C 1
ATOM 2935 O O . PHE B 1 143 ? 55.009 60.174 23.780 1.00 23.00 143 PHE B O 1
ATOM 2943 N N . VAL B 1 144 ? 56.999 61.042 24.410 1.00 24.62 144 VAL B N 1
ATOM 2944 C CA . VAL B 1 144 ? 57.226 60.056 25.471 1.00 23.70 144 VAL B CA 1
ATOM 2945 C C . VAL B 1 144 ? 57.714 60.696 26.767 1.00 25.92 144 VAL B C 1
ATOM 2946 O O . VAL B 1 144 ? 57.983 61.897 26.827 1.00 24.75 144 VAL B O 1
ATOM 2950 N N . THR B 1 145 ? 57.815 59.870 27.802 1.00 27.69 145 THR B N 1
ATOM 2951 C CA . THR B 1 145 ? 58.374 60.279 29.091 1.00 29.12 145 THR B CA 1
ATOM 2952 C C . THR B 1 145 ? 59.362 59.154 29.375 1.00 28.25 145 THR B C 1
ATOM 2953 O O . THR B 1 145 ? 59.221 58.055 28.840 1.00 27.49 145 THR B O 1
ATOM 2957 N N . THR B 1 146 ? 60.348 59.421 30.215 1.00 26.85 146 THR B N 1
ATOM 2958 C CA . THR B 1 146 ? 61.365 58.431 30.533 1.00 27.67 146 THR B CA 1
ATOM 2959 C C . THR B 1 146 ? 60.911 57.345 31.502 1.00 27.28 146 THR B C 1
ATOM 2960 O O . THR B 1 146 ? 61.618 56.361 31.696 1.00 27.66 146 THR B O 1
ATOM 2964 N N . SER B 1 147 ? 59.732 57.519 32.089 1.00 26.76 147 SER B N 1
ATOM 2965 C CA . SER B 1 147 ? 59.214 56.568 33.069 1.00 31.64 147 SER B CA 1
ATOM 2966 C C . SER B 1 147 ? 58.150 55.597 32.587 1.00 32.07 147 SER B C 1
ATOM 2967 O O . SER B 1 147 ? 57.843 54.625 33.295 1.00 31.01 147 SER B O 1
ATOM 2970 N N . CYS B 1 148 ? 57.588 55.864 31.407 1.00 32.72 148 CYS B N 1
ATOM 2971 C CA . CYS B 1 148 ? 56.523 55.033 30.834 1.00 34.27 148 CYS B CA 1
ATOM 2972 C C . CYS B 1 148 ? 57.040 53.785 30.131 1.00 32.67 148 CYS B C 1
ATOM 2973 O O . CYS B 1 148 ? 57.867 53.872 29.226 1.00 32.21 148 CYS B O 1
ATOM 2976 N N . GLY B 1 149 ? 56.526 52.628 30.541 1.00 32.72 149 GLY B N 1
ATOM 2977 C CA . GLY B 1 149 ? 56.955 51.370 29.951 1.00 30.82 149 GLY B CA 1
ATOM 2978 C C . GLY B 1 149 ? 56.444 51.104 28.549 1.00 32.71 149 GLY B C 1
ATOM 2979 O O . GLY B 1 149 ? 57.017 50.286 27.824 1.00 32.16 149 GLY B O 1
ATOM 2980 N N . TYR B 1 150 ? 55.373 51.786 28.154 1.00 31.68 150 TYR B N 1
ATOM 2981 C CA . TYR B 1 150 ? 54.810 51.584 26.823 1.00 32.92 150 TYR B CA 1
ATOM 2982 C C . TYR B 1 150 ? 55.443 52.446 25.728 1.00 33.00 150 TYR B C 1
ATOM 2983 O O . TYR B 1 150 ? 55.311 52.129 24.546 1.00 35.10 150 TYR B O 1
ATOM 2992 N N . CYS B 1 151 ? 56.136 53.519 26.108 1.00 30.25 151 CYS B N 1
ATOM 2993 C CA . CYS B 1 151 ? 56.739 54.410 25.121 1.00 29.68 151 CYS B CA 1
ATOM 2994 C C . CYS B 1 151 ? 57.822 53.820 24.224 1.00 30.12 151 CYS B C 1
ATOM 2995 O O . CYS B 1 151 ? 57.855 54.103 23.023 1.00 30.25 151 CYS B O 1
ATOM 2998 N N . PRO B 1 152 ? 58.729 53.001 24.786 1.00 27.75 152 PRO B N 1
ATOM 2999 C CA . PRO B 1 152 ? 59.786 52.426 23.946 1.00 29.09 152 PRO B CA 1
ATOM 3000 C C . PRO B 1 152 ? 59.262 51.692 22.711 1.00 29.30 152 PRO B C 1
ATOM 3001 O O . PRO B 1 152 ? 59.781 51.866 21.615 1.00 29.22 152 PRO B O 1
ATOM 3005 N N . SER B 1 153 ? 58.234 50.877 22.898 1.00 29.75 153 SER B N 1
ATOM 3006 C CA . SER B 1 153 ? 57.639 50.132 21.797 1.00 32.07 153 SER B CA 1
ATOM 3007 C C . SER B 1 153 ? 57.184 51.077 20.683 1.00 29.99 153 SER B C 1
ATOM 3008 O O . SER B 1 153 ? 57.588 50.922 19.535 1.00 29.83 153 SER B O 1
ATOM 3011 N N . ALA B 1 154 ? 56.359 52.062 21.033 1.00 29.57 154 ALA B N 1
ATOM 3012 C CA . ALA B 1 154 ? 55.846 53.023 20.057 1.00 28.95 154 ALA B CA 1
ATOM 3013 C C . ALA B 1 154 ? 56.965 53.818 19.389 1.00 29.15 154 ALA B C 1
ATOM 3014 O O . ALA B 1 154 ? 56.962 54.004 18.178 1.00 28.80 154 ALA B O 1
ATOM 3016 N N . ALA B 1 155 ? 57.930 54.268 20.183 1.00 28.92 155 ALA B N 1
ATOM 3017 C CA . ALA B 1 155 ? 59.044 55.049 19.657 1.00 28.10 155 ALA B CA 1
ATOM 3018 C C . ALA B 1 155 ? 59.885 54.281 18.640 1.00 28.43 155 ALA B C 1
ATOM 3019 O O . ALA B 1 155 ? 60.223 54.810 17.578 1.00 29.19 155 ALA B O 1
ATOM 3021 N N . VAL B 1 156 ? 60.233 53.042 18.971 1.00 27.96 156 VAL B N 1
ATOM 3022 C CA . VAL B 1 156 ? 61.044 52.225 18.081 1.00 28.65 156 VAL B CA 1
ATOM 3023 C C . VAL B 1 156 ? 60.274 51.868 16.805 1.00 28.64 156 VAL B C 1
ATOM 3024 O O . VAL B 1 156 ? 60.863 51.786 15.732 1.00 28.90 156 VAL B O 1
ATOM 3036 N N . ALA B 1 158 ? 58.017 53.744 15.306 1.00 30.20 158 ALA B N 1
ATOM 3037 C CA . ALA B 1 158 ? 58.037 54.942 14.478 1.00 29.93 158 ALA B CA 1
ATOM 3038 C C . ALA B 1 158 ? 59.383 55.038 13.773 1.00 30.05 158 ALA B C 1
ATOM 3039 O O . ALA B 1 158 ? 59.452 55.410 12.600 1.00 30.44 158 ALA B O 1
ATOM 3041 N N . TRP B 1 159 ? 60.458 54.706 14.480 1.00 29.35 159 TRP B N 1
ATOM 3042 C CA . TRP B 1 159 ? 61.780 54.756 13.868 1.00 30.03 159 TRP B CA 1
ATOM 3043 C C . TRP B 1 159 ? 61.929 53.698 12.773 1.00 29.82 159 TRP B C 1
ATOM 3044 O O . TRP B 1 159 ? 62.647 53.906 11.795 1.00 29.07 159 TRP B O 1
ATOM 3055 N N . ASP B 1 160 ? 61.266 52.559 12.951 1.00 30.61 160 ASP B N 1
ATOM 3056 C CA . ASP B 1 160 ? 61.323 51.489 11.959 1.00 31.91 160 ASP B CA 1
ATOM 3057 C C . ASP B 1 160 ? 60.675 51.974 10.651 1.00 30.66 160 ASP B C 1
ATOM 3058 O O . ASP B 1 160 ? 61.190 51.732 9.565 1.00 31.25 160 ASP B O 1
ATOM 3063 N N . PHE B 1 161 ? 59.556 52.676 10.767 1.00 30.74 161 PHE B N 1
ATOM 3064 C CA . PHE B 1 161 ? 58.878 53.218 9.597 1.00 32.32 161 PHE B CA 1
ATOM 3065 C C . PHE B 1 161 ? 59.768 54.238 8.878 1.00 33.86 161 PHE B C 1
ATOM 3066 O O . PHE B 1 161 ? 59.775 54.305 7.646 1.00 35.14 161 PHE B O 1
ATOM 3074 N N . ALA B 1 162 ? 60.531 55.022 9.635 1.00 31.23 162 ALA B N 1
ATOM 3075 C CA . ALA B 1 162 ? 61.421 55.997 9.017 1.00 31.24 162 ALA B CA 1
ATOM 3076 C C . ALA B 1 162 ? 62.555 55.255 8.329 1.00 32.24 162 ALA B C 1
ATOM 3077 O O . ALA B 1 162 ? 62.998 55.626 7.236 1.00 32.95 162 ALA B O 1
ATOM 3079 N N . LEU B 1 163 ? 63.033 54.210 8.990 1.00 32.40 163 LEU B N 1
ATOM 3080 C CA . LEU B 1 163 ? 64.115 53.406 8.458 1.00 35.62 163 LEU B CA 1
ATOM 3081 C C . LEU B 1 163 ? 63.716 52.734 7.137 1.00 35.98 163 LEU B C 1
ATOM 3082 O O . LEU B 1 163 ? 64.541 52.551 6.251 1.00 36.53 163 LEU B O 1
ATOM 3087 N N . ALA B 1 164 ? 62.439 52.396 7.005 1.00 36.56 164 ALA B N 1
ATOM 3088 C CA . ALA B 1 164 ? 61.938 51.713 5.819 1.00 37.67 164 ALA B CA 1
ATOM 3089 C C . ALA B 1 164 ? 61.576 52.570 4.605 1.00 39.55 164 ALA B C 1
ATOM 3090 O O . ALA B 1 164 ? 61.479 52.048 3.491 1.00 39.49 164 ALA B O 1
ATOM 3092 N N . ASN B 1 165 ? 61.402 53.875 4.798 1.00 38.96 165 ASN B N 1
ATOM 3093 C CA . ASN B 1 165 ? 60.974 54.735 3.703 1.00 37.62 165 ASN B CA 1
ATOM 3094 C C . ASN B 1 165 ? 61.625 56.124 3.698 1.00 38.67 165 ASN B C 1
ATOM 3095 O O . ASN B 1 165 ? 61.526 56.862 4.683 1.00 39.51 165 ASN B O 1
ATOM 3100 N N . ASP B 1 166 ? 62.269 56.478 2.583 1.00 37.99 166 ASP B N 1
ATOM 3101 C CA . ASP B 1 166 ? 62.952 57.766 2.440 1.00 38.75 166 ASP B CA 1
ATOM 3102 C C . ASP B 1 166 ? 62.067 59.014 2.512 1.00 37.27 166 ASP B C 1
ATOM 3103 O O . ASP B 1 166 ? 62.578 60.133 2.456 1.00 36.52 166 ASP B O 1
ATOM 3108 N N . TYR B 1 167 ? 60.755 58.831 2.619 1.00 34.67 167 TYR B N 1
ATOM 3109 C CA . TYR B 1 167 ? 59.824 59.959 2.704 1.00 34.90 167 TYR B CA 1
ATOM 3110 C C . TYR B 1 167 ? 59.298 60.124 4.131 1.00 34.41 167 TYR B C 1
ATOM 3111 O O . TYR B 1 167 ? 58.586 61.084 4.449 1.00 31.27 167 TYR B O 1
ATOM 3120 N N . ILE B 1 168 ? 59.653 59.171 4.988 1.00 32.63 168 ILE B N 1
ATOM 3121 C CA . ILE B 1 168 ? 59.206 59.192 6.368 1.00 32.81 168 ILE B CA 1
ATOM 3122 C C . ILE B 1 168 ? 60.285 59.594 7.370 1.00 30.71 168 ILE B C 1
ATOM 3123 O O . ILE B 1 168 ? 61.379 59.030 7.395 1.00 31.05 168 ILE B O 1
ATOM 3128 N N . THR B 1 169 ? 59.958 60.589 8.186 1.00 30.48 169 THR B N 1
ATOM 3129 C CA . THR B 1 169 ? 60.859 61.071 9.225 1.00 30.00 169 THR B CA 1
ATOM 3130 C C . THR B 1 169 ? 60.166 60.812 10.552 1.00 28.08 169 THR B C 1
ATOM 3131 O O . THR B 1 169 ? 58.974 61.070 10.694 1.00 27.87 169 THR B O 1
ATOM 3135 N N . SER B 1 170 ? 60.913 60.297 11.522 1.00 28.51 170 SER B N 1
ATOM 3136 C CA . SER B 1 170 ? 60.347 59.990 12.832 1.00 28.47 170 SER B CA 1
ATOM 3137 C C . SER B 1 170 ? 61.163 60.587 13.977 1.00 27.61 170 SER B C 1
ATOM 3138 O O . SER B 1 170 ? 62.363 60.330 14.119 1.00 23.08 170 SER B O 1
ATOM 3141 N N . LYS B 1 171 ? 60.487 61.381 14.796 1.00 26.15 171 LYS B N 1
ATOM 3142 C CA . LYS B 1 171 ? 61.127 62.034 15.920 1.00 26.68 171 LYS B CA 1
ATOM 3143 C C . LYS B 1 171 ? 60.509 61.597 17.237 1.00 26.01 171 LYS B C 1
ATOM 3144 O O . LYS B 1 171 ? 59.291 61.685 17.420 1.00 25.86 171 LYS B O 1
ATOM 3150 N N . VAL B 1 172 ? 61.346 61.102 18.139 1.00 23.52 172 VAL B N 1
ATOM 3151 C CA . VAL B 1 172 ? 60.871 60.717 19.451 1.00 21.94 172 VAL B CA 1
ATOM 3152 C C . VAL B 1 172 ? 61.116 61.971 20.300 1.00 22.53 172 VAL B C 1
ATOM 3153 O O . VAL B 1 172 ? 62.249 62.450 20.439 1.00 21.13 172 VAL B O 1
ATOM 3157 N N . ILE B 1 173 ? 60.046 62.515 20.851 1.00 20.39 173 ILE B N 1
ATOM 3158 C CA . ILE B 1 173 ? 60.159 63.737 21.621 1.00 21.73 173 ILE B CA 1
ATOM 3159 C C . ILE B 1 173 ? 59.827 63.565 23.090 1.00 20.31 173 ILE B C 1
ATOM 3160 O O . ILE B 1 173 ? 58.737 63.109 23.430 1.00 18.20 173 ILE B O 1
ATOM 3165 N N . ASP B 1 174 ? 60.771 63.919 23.960 1.00 20.47 174 ASP B N 1
ATOM 3166 C CA . ASP B 1 174 ? 60.511 63.831 25.398 1.00 22.46 174 ASP B CA 1
ATOM 3167 C C . ASP B 1 174 ? 59.515 64.9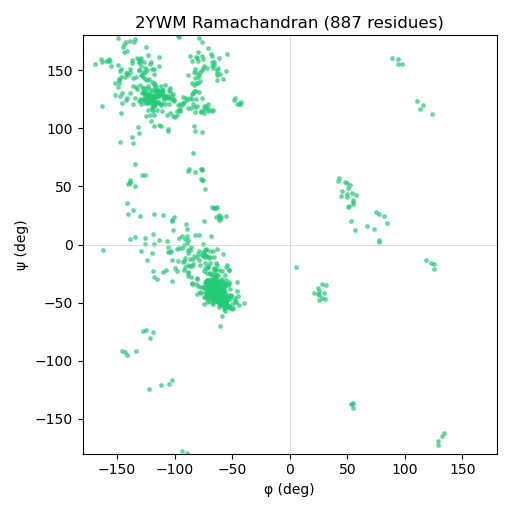38 25.731 1.00 22.13 174 ASP B C 1
ATOM 3168 O O . ASP B 1 174 ? 59.801 66.115 25.506 1.00 21.58 174 ASP B O 1
ATOM 3173 N N . ALA B 1 175 ? 58.354 64.568 26.266 1.00 22.69 175 ALA B N 1
ATOM 3174 C CA . ALA B 1 175 ? 57.323 65.548 26.593 1.00 24.48 175 ALA B CA 1
ATOM 3175 C C . ALA B 1 175 ? 57.695 66.506 27.733 1.00 28.34 175 ALA B C 1
ATOM 3176 O O . ALA B 1 175 ? 57.247 67.647 27.749 1.00 28.54 175 ALA B O 1
ATOM 3178 N N . SER B 1 176 ? 58.513 66.044 28.677 1.00 29.81 176 SER B N 1
ATOM 3179 C CA . SER B 1 176 ? 58.910 66.874 29.814 1.00 32.71 176 SER B CA 1
ATOM 3180 C C . SER B 1 176 ? 59.845 68.009 29.409 1.00 31.74 176 SER B C 1
ATOM 3181 O O . SER B 1 176 ? 59.751 69.108 29.937 1.00 32.50 176 SER B O 1
ATOM 3184 N N . GLU B 1 177 ? 60.749 67.732 28.478 1.00 29.56 177 GLU B N 1
ATOM 3185 C CA . GLU B 1 177 ? 61.705 68.730 28.022 1.00 30.87 177 GLU B CA 1
ATOM 3186 C C . GLU B 1 177 ? 61.180 69.605 26.885 1.00 31.17 177 GLU B C 1
ATOM 3187 O O . GLU B 1 177 ? 61.869 70.521 26.456 1.00 30.19 177 GLU B O 1
ATOM 3193 N N . ASN B 1 178 ? 59.982 69.311 26.386 1.00 29.99 178 ASN B N 1
ATOM 3194 C CA . ASN B 1 178 ? 59.414 70.075 25.278 1.00 30.35 178 ASN B CA 1
ATOM 3195 C C . ASN B 1 178 ? 57.926 70.308 25.532 1.00 30.27 178 ASN B C 1
ATOM 3196 O O . ASN B 1 178 ? 57.084 69.994 24.696 1.00 27.18 178 ASN B O 1
ATOM 3201 N N . GLN B 1 179 ? 57.633 70.872 26.702 1.00 31.26 179 GLN B N 1
ATOM 3202 C CA . GLN B 1 179 ? 56.274 71.141 27.151 1.00 33.32 179 GLN B CA 1
ATOM 3203 C C . GLN B 1 179 ? 55.467 72.049 26.245 1.00 30.79 179 GLN B C 1
ATOM 3204 O O . GLN B 1 179 ? 54.245 71.942 26.196 1.00 30.78 179 GLN B O 1
ATOM 3210 N N . ASP B 1 180 ? 56.142 72.951 25.545 1.00 30.25 180 ASP B N 1
ATOM 3211 C CA . ASP B 1 180 ? 55.448 73.861 24.645 1.00 30.52 180 ASP B CA 1
ATOM 3212 C C . ASP B 1 180 ? 54.789 73.037 23.534 1.00 28.94 180 ASP B C 1
ATOM 3213 O O . ASP B 1 180 ? 53.613 73.233 23.220 1.00 24.90 180 ASP B O 1
ATOM 3218 N N . LEU B 1 181 ? 55.544 72.096 22.970 1.00 27.72 181 LEU B N 1
ATOM 3219 C CA . LEU B 1 181 ? 55.028 71.236 21.915 1.00 28.01 181 LEU B CA 1
ATOM 3220 C C . LEU B 1 181 ? 53.969 70.294 22.450 1.00 28.15 181 LEU B C 1
ATOM 3221 O O . LEU B 1 181 ? 52.912 70.148 21.846 1.00 29.77 181 LEU B O 1
ATOM 3226 N N . ALA B 1 182 ? 54.246 69.665 23.589 1.00 26.21 182 ALA B N 1
ATOM 3227 C CA . ALA B 1 182 ? 53.296 68.732 24.190 1.00 26.53 182 ALA B CA 1
ATOM 3228 C C . ALA B 1 182 ? 51.957 69.399 24.478 1.00 27.44 182 ALA B C 1
ATOM 3229 O O . ALA B 1 182 ? 50.894 68.787 24.304 1.00 26.84 182 ALA B O 1
ATOM 3231 N N . GLU B 1 183 ? 51.999 70.646 24.932 1.00 24.84 183 GLU B N 1
ATOM 3232 C CA . GLU B 1 183 ? 50.762 71.357 25.228 1.00 24.52 183 GLU B CA 1
ATOM 3233 C C . GLU B 1 183 ? 49.997 71.659 23.931 1.00 25.68 183 GLU B C 1
ATOM 3234 O O . GLU B 1 183 ? 48.769 71.554 23.886 1.00 26.80 183 GLU B O 1
ATOM 3240 N N . GLN B 1 184 ? 50.723 72.012 22.876 1.00 23.63 184 GLN B N 1
ATOM 3241 C CA . GLN B 1 184 ? 50.081 72.339 21.603 1.00 26.99 184 GLN B CA 1
ATOM 3242 C C . GLN B 1 184 ? 49.402 71.142 20.937 1.00 28.29 184 GLN B C 1
ATOM 3243 O O . GLN B 1 184 ? 48.458 71.306 20.168 1.00 28.14 184 GLN B O 1
ATOM 3249 N N . PHE B 1 185 ? 49.876 69.939 21.243 1.00 28.08 185 PHE B N 1
ATOM 3250 C CA . PHE B 1 185 ? 49.297 68.751 20.659 1.00 27.86 185 PHE B CA 1
ATOM 3251 C C . PHE B 1 185 ? 48.530 67.914 21.672 1.00 28.26 185 PHE B C 1
ATOM 3252 O O . PHE B 1 185 ? 48.345 66.716 21.495 1.00 29.85 185 PHE B O 1
ATOM 3260 N N . GLN B 1 186 ? 48.059 68.588 22.718 1.00 28.55 186 GLN B N 1
ATOM 3261 C CA . GLN B 1 186 ? 47.269 67.979 23.787 1.00 30.74 186 GLN B CA 1
ATOM 3262 C C . GLN B 1 186 ? 47.807 66.647 24.305 1.00 28.89 186 GLN B C 1
ATOM 3263 O O . GLN B 1 186 ? 47.057 65.688 24.472 1.00 30.56 186 GLN B O 1
ATOM 3269 N N . VAL B 1 187 ? 49.108 66.591 24.548 1.00 26.56 187 VAL B N 1
ATOM 3270 C CA . VAL B 1 187 ? 49.729 65.389 25.066 1.00 26.67 187 VAL B CA 1
ATOM 3271 C C . VAL B 1 187 ? 49.437 65.270 26.567 1.00 28.18 187 VAL B C 1
ATOM 3272 O O . VAL B 1 187 ? 49.836 66.123 27.351 1.00 28.96 187 VAL B O 1
ATOM 3276 N N . VAL B 1 188 ? 48.695 64.240 26.949 1.00 27.38 188 VAL B N 1
ATOM 3277 C CA . VAL B 1 188 ? 48.397 63.985 28.351 1.00 27.20 188 VAL B CA 1
ATOM 3278 C C . VAL B 1 188 ? 48.973 62.586 28.530 1.00 29.10 188 VAL B C 1
ATOM 3279 O O . VAL B 1 188 ? 50.087 62.430 29.016 1.00 29.85 188 VAL B O 1
ATOM 3283 N N . GLY B 1 189 ? 48.224 61.573 28.099 1.00 29.31 189 GLY B N 1
ATOM 3284 C CA . GLY B 1 189 ? 48.714 60.213 28.184 1.00 26.64 189 GLY B CA 1
ATOM 3285 C C . GLY B 1 189 ? 49.806 60.001 27.152 1.00 27.40 189 GLY B C 1
ATOM 3286 O O . GLY B 1 189 ? 49.827 60.671 26.112 1.00 25.54 189 GLY B O 1
ATOM 3287 N N . VAL B 1 190 ? 50.724 59.083 27.442 1.00 25.99 190 VAL B N 1
ATOM 3288 C CA . VAL B 1 190 ? 51.824 58.770 26.538 1.00 26.29 190 VAL B CA 1
ATOM 3289 C C . VAL B 1 190 ? 51.920 57.256 26.364 1.00 24.89 190 VAL B C 1
ATOM 3290 O O . VAL B 1 190 ? 51.459 56.503 27.205 1.00 27.68 190 VAL B O 1
ATOM 3294 N N . PRO B 1 191 ? 52.508 56.793 25.257 1.00 25.27 191 PRO B N 1
ATOM 3295 C CA . PRO B 1 191 ? 53.072 57.624 24.189 1.00 23.42 191 PRO B CA 1
ATOM 3296 C C . PRO B 1 191 ? 51.947 58.218 23.361 1.00 24.17 191 PRO B C 1
ATOM 3297 O O . PRO B 1 191 ? 50.847 57.655 23.315 1.00 24.87 191 PRO B O 1
ATOM 3301 N N . LYS B 1 192 ? 52.204 59.363 22.741 1.00 22.59 192 LYS B N 1
ATOM 3302 C CA . LYS B 1 192 ? 51.214 59.981 21.873 1.00 23.10 192 LYS B CA 1
ATOM 3303 C C . LYS B 1 192 ? 51.888 60.202 20.538 1.00 22.49 192 LYS B C 1
ATOM 3304 O O . LYS B 1 192 ? 52.975 60.788 20.474 1.00 23.52 192 LYS B O 1
ATOM 3310 N N . ILE B 1 193 ? 51.240 59.713 19.484 1.00 21.34 193 ILE B N 1
ATOM 3311 C CA . ILE B 1 193 ? 51.765 59.815 18.131 1.00 21.78 193 ILE B CA 1
ATOM 3312 C C . ILE B 1 193 ? 51.011 60.889 17.359 1.00 21.23 193 ILE B C 1
ATOM 3313 O O . ILE B 1 193 ? 49.786 60.952 17.384 1.00 22.77 193 ILE B O 1
ATOM 3318 N N . VAL B 1 194 ? 51.766 61.739 16.681 1.00 21.21 194 VAL B N 1
ATOM 3319 C CA . VAL B 1 194 ? 51.210 62.841 15.907 1.00 20.85 194 VAL B CA 1
ATOM 3320 C C . VAL B 1 194 ? 51.865 62.755 14.541 1.00 21.72 194 VAL B C 1
ATOM 3321 O O . VAL B 1 194 ? 53.094 62.734 14.433 1.00 21.41 194 VAL B O 1
ATOM 3325 N N . ILE B 1 195 ? 51.045 62.685 13.498 1.00 23.70 195 ILE B N 1
ATOM 3326 C CA . ILE B 1 195 ? 51.579 62.577 12.140 1.00 26.91 195 ILE B CA 1
ATOM 3327 C C . ILE B 1 195 ? 51.324 63.854 11.350 1.00 25.62 195 ILE B C 1
ATOM 3328 O O . ILE B 1 195 ? 50.206 64.368 11.325 1.00 23.57 195 ILE B O 1
ATOM 3333 N N . ASN B 1 196 ? 52.379 64.361 10.724 1.00 25.20 196 ASN B N 1
ATOM 3334 C CA . ASN B 1 196 ? 52.301 65.594 9.956 1.00 31.09 196 ASN B CA 1
ATOM 3335 C C . ASN B 1 196 ? 51.628 66.715 10.754 1.00 31.49 196 ASN B C 1
ATOM 3336 O O . ASN B 1 196 ? 50.653 67.342 10.318 1.00 31.61 196 ASN B O 1
ATOM 3341 N N . LYS B 1 197 ? 52.171 66.929 11.949 1.00 30.82 197 LYS B N 1
ATOM 3342 C CA . LYS B 1 197 ? 51.711 67.955 12.868 1.00 30.72 197 LYS B CA 1
ATOM 3343 C C . LYS B 1 197 ? 50.209 68.078 13.043 1.00 29.91 197 LYS B C 1
ATOM 3344 O O . LYS B 1 197 ? 49.696 69.188 13.089 1.00 31.72 197 LYS B O 1
ATOM 3350 N N . GLY B 1 198 ? 49.497 66.958 13.139 1.00 30.30 198 GLY B N 1
ATOM 3351 C CA . GLY B 1 198 ? 48.061 67.042 13.351 1.00 29.55 198 GLY B CA 1
ATOM 3352 C C . GLY B 1 198 ? 47.125 66.324 12.393 1.00 33.03 198 GLY B C 1
ATOM 3353 O O . GLY B 1 198 ? 45.973 66.060 12.749 1.00 31.98 198 GLY B O 1
ATOM 3354 N N . VAL B 1 199 ? 47.583 66.006 11.185 1.00 33.54 199 VAL B N 1
ATOM 3355 C CA . VAL B 1 199 ? 46.706 65.315 10.243 1.00 35.69 199 VAL B CA 1
ATOM 3356 C C . VAL B 1 199 ? 46.131 64.052 10.880 1.00 35.98 199 VAL B C 1
ATOM 3357 O O . VAL B 1 199 ? 44.986 63.683 10.616 1.00 38.02 199 VAL B O 1
ATOM 3361 N N . ALA B 1 200 ? 46.928 63.390 11.717 1.00 34.53 200 ALA B N 1
ATOM 3362 C CA . ALA B 1 200 ? 46.479 62.184 12.414 1.00 32.59 200 ALA B CA 1
ATOM 3363 C C . ALA B 1 200 ? 47.165 62.104 13.768 1.00 31.83 200 ALA B C 1
ATOM 3364 O O . ALA B 1 200 ? 48.344 62.437 13.900 1.00 32.01 200 ALA B O 1
ATOM 3366 N N . GLU B 1 201 ? 46.418 61.658 14.768 1.00 31.46 201 GLU B N 1
ATOM 3367 C CA . GLU B 1 201 ? 46.926 61.540 16.125 1.00 31.74 201 GLU B CA 1
ATOM 3368 C C . GLU B 1 201 ? 46.276 60.349 16.817 1.00 33.32 201 GLU B C 1
ATOM 3369 O O . GLU B 1 201 ? 45.101 60.052 16.582 1.00 32.26 201 GLU B O 1
ATOM 3375 N N . PHE B 1 202 ? 47.049 59.667 17.659 1.00 31.78 202 PHE B N 1
ATOM 3376 C CA . PHE B 1 202 ? 46.535 58.547 18.437 1.00 32.66 202 PHE B CA 1
ATOM 3377 C C . PHE B 1 202 ? 47.456 58.300 19.633 1.00 32.03 202 PHE B C 1
ATOM 3378 O O . PHE B 1 202 ? 48.615 58.710 19.625 1.00 31.11 202 PHE B O 1
ATOM 3386 N N . VAL B 1 203 ? 46.929 57.657 20.670 1.00 34.62 203 VAL B N 1
ATOM 3387 C CA . VAL B 1 203 ? 47.716 57.384 21.870 1.00 36.36 203 VAL B CA 1
ATOM 3388 C C . VAL B 1 203 ? 47.886 55.894 22.138 1.00 37.43 203 VAL B C 1
ATOM 3389 O O . VAL B 1 203 ? 47.036 55.088 21.776 1.00 39.59 203 VAL B O 1
ATOM 3393 N N . GLY B 1 204 ? 48.992 55.541 22.784 1.00 38.65 204 GLY B N 1
ATOM 3394 C CA . GLY B 1 204 ? 49.254 54.155 23.123 1.00 37.36 204 GLY B CA 1
ATOM 3395 C C . GLY B 1 204 ? 50.097 53.435 22.098 1.00 38.47 204 GLY B C 1
ATOM 3396 O O . GLY B 1 204 ? 50.209 53.871 20.957 1.00 38.21 204 GLY B O 1
ATOM 3397 N N . ALA B 1 205 ? 50.714 52.338 22.518 1.00 40.40 205 ALA B N 1
ATOM 3398 C CA . ALA B 1 205 ? 51.530 51.534 21.622 1.00 43.30 205 ALA B CA 1
ATOM 3399 C C . ALA B 1 205 ? 50.563 50.620 20.870 1.00 44.58 205 ALA B C 1
ATOM 3400 O O . ALA B 1 205 ? 50.091 49.620 21.401 1.00 46.87 205 ALA B O 1
ATOM 3402 N N . GLN B 1 206 ? 50.264 50.985 19.634 1.00 45.88 206 GLN B N 1
ATOM 3403 C CA . GLN B 1 206 ? 49.338 50.231 18.805 1.00 46.28 206 GLN B CA 1
ATOM 3404 C C . GLN B 1 206 ? 50.065 49.118 18.066 1.00 43.99 206 GLN B C 1
ATOM 3405 O O . GLN B 1 206 ? 51.286 49.133 17.957 1.00 42.91 206 GLN B O 1
ATOM 3411 N N . PRO B 1 207 ? 49.317 48.121 17.569 1.00 43.02 207 PRO B N 1
ATOM 3412 C CA . PRO B 1 207 ? 49.934 47.013 16.830 1.00 41.33 207 PRO B CA 1
ATOM 3413 C C . PRO B 1 207 ? 50.477 47.579 15.521 1.00 40.61 207 PRO B C 1
ATOM 3414 O O . PRO B 1 207 ? 50.024 48.626 15.057 1.00 39.12 207 PRO B O 1
ATOM 3418 N N . GLU B 1 208 ? 51.444 46.889 14.936 1.00 41.55 208 GLU B N 1
ATOM 3419 C CA . GLU B 1 208 ? 52.069 47.317 13.689 1.00 42.76 208 GLU B CA 1
ATOM 3420 C C . GLU B 1 208 ? 51.058 47.731 12.612 1.00 44.37 208 GLU B C 1
ATOM 3421 O O . GLU B 1 208 ? 51.209 48.776 11.971 1.00 43.31 208 GLU B O 1
ATOM 3427 N N . ASN B 1 209 ? 50.027 46.913 12.422 1.00 44.10 209 ASN B N 1
ATOM 3428 C CA . ASN B 1 209 ? 49.012 47.175 11.413 1.00 44.17 209 ASN B CA 1
ATOM 3429 C C . ASN B 1 209 ? 48.178 48.418 11.651 1.00 42.79 209 ASN B C 1
ATOM 3430 O O . ASN B 1 209 ? 47.800 49.101 10.701 1.00 39.81 209 ASN B O 1
ATOM 3435 N N . ALA B 1 210 ? 47.871 48.704 12.911 1.00 41.38 210 ALA B N 1
ATOM 3436 C CA . ALA B 1 210 ? 47.093 49.890 13.235 1.00 40.62 210 ALA B CA 1
ATOM 3437 C C . ALA B 1 210 ? 47.954 51.111 12.910 1.00 40.06 210 ALA B C 1
ATOM 3438 O O . ALA B 1 210 ? 47.491 52.082 12.311 1.00 40.18 210 ALA B O 1
ATOM 3440 N N . PHE B 1 211 ? 49.224 51.032 13.289 1.00 38.36 211 PHE B N 1
ATOM 3441 C CA . PHE B 1 211 ? 50.168 52.110 13.054 1.00 37.97 211 PHE B CA 1
ATOM 3442 C C . PHE B 1 211 ? 50.202 52.408 11.557 1.00 37.88 211 PHE B C 1
ATOM 3443 O O . PHE B 1 211 ? 50.118 53.568 11.141 1.00 36.94 211 PHE B O 1
ATOM 3451 N N . LEU B 1 212 ? 50.327 51.346 10.759 1.00 37.92 212 LEU B N 1
ATOM 3452 C CA . LEU B 1 212 ? 50.368 51.451 9.30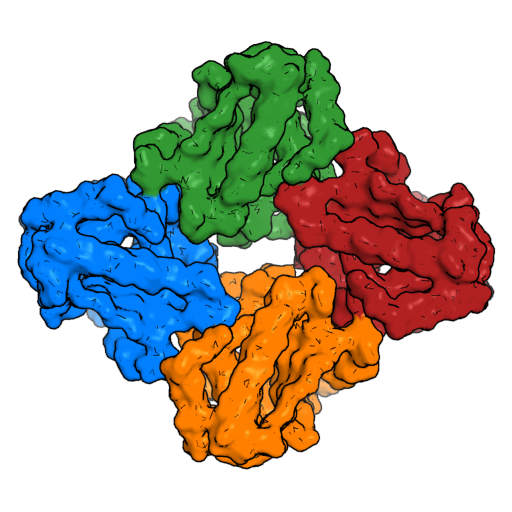5 1.00 36.19 212 LEU B CA 1
ATOM 3453 C C . LEU B 1 212 ? 49.083 52.111 8.782 1.00 35.47 212 LEU B C 1
ATOM 3454 O O . LEU B 1 212 ? 49.128 52.939 7.884 1.00 34.52 212 LEU B O 1
ATOM 3459 N N . GLY B 1 213 ? 47.943 51.736 9.355 1.00 34.67 213 GLY B N 1
ATOM 3460 C CA . GLY B 1 213 ? 46.675 52.315 8.947 1.00 35.53 213 GLY B CA 1
ATOM 3461 C C . GLY B 1 213 ? 46.692 53.837 9.003 1.00 36.54 213 GLY B C 1
ATOM 3462 O O . GLY B 1 213 ? 46.378 54.496 8.010 1.00 36.70 213 GLY B O 1
ATOM 3463 N N . TYR B 1 214 ? 47.054 54.393 10.161 1.00 33.93 214 TYR B N 1
ATOM 3464 C CA . TYR B 1 214 ? 47.125 55.841 10.336 1.00 31.23 214 TYR B CA 1
ATOM 3465 C C . TYR B 1 214 ? 48.038 56.477 9.295 1.00 30.06 214 TYR B C 1
ATOM 3466 O O . TYR B 1 214 ? 47.699 57.491 8.689 1.00 31.26 214 TYR B O 1
ATOM 3475 N N . ILE B 1 215 ? 49.203 55.882 9.094 1.00 28.56 215 ILE B N 1
ATOM 3476 C CA . ILE B 1 215 ? 50.140 56.393 8.108 1.00 29.84 215 ILE B CA 1
ATOM 3477 C C . ILE B 1 215 ? 49.522 56.371 6.707 1.00 33.88 215 ILE B C 1
ATOM 3478 O O . ILE B 1 215 ? 49.650 57.345 5.952 1.00 33.92 215 ILE B O 1
ATOM 3491 N N . ALA B 1 217 ? 46.293 56.314 5.958 1.00 33.05 217 ALA B N 1
ATOM 3492 C CA . ALA B 1 217 ? 45.178 57.255 5.937 1.00 33.76 217 ALA B CA 1
ATOM 3493 C C . ALA B 1 217 ? 45.693 58.676 5.697 1.00 35.45 217 ALA B C 1
ATOM 3494 O O . ALA B 1 217 ? 45.033 59.487 5.043 1.00 36.65 217 ALA B O 1
ATOM 3496 N N . VAL B 1 218 ? 46.880 58.973 6.221 1.00 35.39 218 VAL B N 1
ATOM 3497 C CA . VAL B 1 218 ? 47.465 60.294 6.037 1.00 34.86 218 VAL B CA 1
ATOM 3498 C C . VAL B 1 218 ? 47.985 60.418 4.616 1.00 36.17 218 VAL B C 1
ATOM 3499 O O . VAL B 1 218 ? 47.675 61.386 3.919 1.00 35.53 218 VAL B O 1
ATOM 3503 N N . TYR B 1 219 ? 48.777 59.440 4.187 1.00 35.44 219 TYR B N 1
ATOM 3504 C CA . TYR B 1 219 ? 49.322 59.467 2.839 1.00 36.30 219 TYR B CA 1
ATOM 3505 C C . TYR B 1 219 ? 48.217 59.659 1.812 1.00 36.27 219 TYR B C 1
ATOM 3506 O O . TYR B 1 219 ? 48.362 60.431 0.869 1.00 35.10 219 TYR B O 1
ATOM 3515 N N . GLU B 1 220 ? 47.115 58.946 2.005 1.00 37.00 220 GLU B N 1
ATOM 3516 C CA . GLU B 1 220 ? 45.980 59.028 1.099 1.00 39.52 220 GLU B CA 1
ATOM 3517 C C . GLU B 1 220 ? 45.340 60.416 1.096 1.00 41.32 220 GLU B C 1
ATOM 3518 O O . GLU B 1 220 ? 45.008 60.944 0.036 1.00 39.70 220 GLU B O 1
ATOM 3524 N N . LYS B 1 221 ? 45.175 61.007 2.278 1.00 43.67 221 LYS B N 1
ATOM 3525 C CA . LYS B 1 221 ? 44.581 62.334 2.371 1.00 44.05 221 LYS B CA 1
ATOM 3526 C C . LYS B 1 221 ? 45.491 63.336 1.674 1.00 43.63 221 LYS B C 1
ATOM 3527 O O . LYS B 1 221 ? 45.016 64.220 0.967 1.00 45.29 221 LYS B O 1
ATOM 3533 N N . LEU B 1 222 ? 46.800 63.183 1.846 1.00 42.72 222 LEU B N 1
ATOM 3534 C CA . LEU B 1 222 ? 47.754 64.090 1.217 1.00 43.47 222 LEU B CA 1
ATOM 3535 C C . LEU B 1 222 ? 47.812 63.863 -0.291 1.00 45.83 222 LEU B C 1
ATOM 3536 O O . LEU B 1 222 ? 48.058 64.793 -1.056 1.00 45.70 222 LEU B O 1
ATOM 3541 N N . LYS B 1 223 ? 47.600 62.619 -0.711 1.00 47.67 223 LYS B N 1
ATOM 3542 C CA . LYS B 1 223 ? 47.636 62.273 -2.128 1.00 49.26 223 LYS B CA 1
ATOM 3543 C C . LYS B 1 223 ? 46.450 62.929 -2.830 1.00 48.76 223 LYS B C 1
ATOM 3544 O O . LYS B 1 223 ? 46.623 63.598 -3.846 1.00 47.05 223 LYS B O 1
ATOM 3550 N N . ARG B 1 224 ? 45.252 62.744 -2.281 1.00 49.31 224 ARG B N 1
ATOM 3551 C CA . ARG B 1 224 ? 44.057 63.344 -2.861 1.00 52.04 224 ARG B CA 1
ATOM 3552 C C . ARG B 1 224 ? 44.238 64.851 -3.002 1.00 54.19 224 ARG B C 1
ATOM 3553 O O . ARG B 1 224 ? 43.972 65.418 -4.061 1.00 55.36 224 ARG B O 1
ATOM 3561 N N . GLU B 1 225 ? 44.698 65.494 -1.934 1.00 56.26 225 GLU B N 1
ATOM 3562 C CA . GLU B 1 225 ? 44.901 66.937 -1.944 1.00 58.83 225 GLU B CA 1
ATOM 3563 C C . GLU B 1 225 ? 45.928 67.345 -2.994 1.00 60.37 225 GLU B C 1
ATOM 3564 O O . GLU B 1 225 ? 45.768 68.369 -3.654 1.00 61.26 225 GLU B O 1
ATOM 3570 N N . LYS B 1 226 ? 46.973 66.539 -3.155 1.00 62.27 226 LYS B N 1
ATOM 3571 C CA . LYS B 1 226 ? 48.017 66.830 -4.133 1.00 64.61 226 LYS B CA 1
ATOM 3572 C C . LYS B 1 226 ? 47.507 66.639 -5.558 1.00 67.66 226 LYS B C 1
ATOM 3573 O O . LYS B 1 226 ? 48.089 67.157 -6.510 1.00 67.34 226 LYS B O 1
ATOM 3579 N N . GLU B 1 227 ? 46.419 65.887 -5.693 1.00 70.77 227 GLU B N 1
ATOM 3580 C CA . GLU B 1 227 ? 45.823 65.618 -6.996 1.00 74.04 227 GLU B CA 1
ATOM 3581 C C . GLU B 1 227 ? 44.790 66.684 -7.327 1.00 75.57 227 GLU B C 1
ATOM 3582 O O . GLU B 1 227 ? 43.941 66.484 -8.193 1.00 76.01 227 GLU B O 1
ATOM 3588 N N . GLN B 1 228 ? 44.862 67.814 -6.629 1.00 77.14 228 GLN B N 1
ATOM 3589 C CA . GLN B 1 228 ? 43.922 68.911 -6.845 1.00 77.86 228 GLN B CA 1
ATOM 3590 C C . GLN B 1 228 ? 44.588 70.262 -6.594 1.00 77.96 228 GLN B C 1
ATOM 3591 O O . GLN B 1 228 ? 44.115 70.988 -5.697 1.00 78.78 228 GLN B O 1
ATOM 3605 N N . LEU C 1 2 ? 71.783 84.437 48.061 1.00 52.92 2 LEU C N 1
ATOM 3606 C CA . LEU C 1 2 ? 70.734 84.597 47.064 1.00 48.11 2 LEU C CA 1
ATOM 3607 C C . LEU C 1 2 ? 70.386 86.061 46.858 1.00 46.03 2 LEU C C 1
ATOM 3608 O O . LEU C 1 2 ? 70.192 86.511 45.730 1.00 46.11 2 LEU C O 1
ATOM 3613 N N . LEU C 1 3 ? 70.301 86.805 47.954 1.00 43.67 3 LEU C N 1
ATOM 3614 C CA . LEU C 1 3 ? 69.983 88.223 47.881 1.00 42.19 3 LEU C CA 1
ATOM 3615 C C . LEU C 1 3 ? 71.294 88.991 47.957 1.00 43.68 3 LEU C C 1
ATOM 3616 O O . LEU C 1 3 ? 71.983 88.945 48.979 1.00 43.03 3 LEU C O 1
ATOM 3621 N N . ASN C 1 4 ? 71.654 89.687 46.883 1.00 43.46 4 ASN C N 1
ATOM 3622 C CA . ASN C 1 4 ? 72.904 90.428 46.900 1.00 44.99 4 ASN C CA 1
ATOM 3623 C C . ASN C 1 4 ? 72.751 91.736 47.657 1.00 45.30 4 ASN C C 1
ATOM 3624 O O . ASN C 1 4 ? 71.664 92.075 48.124 1.00 44.83 4 ASN C O 1
ATOM 3629 N N . LEU C 1 5 ? 73.851 92.468 47.770 1.00 47.35 5 LEU C N 1
ATOM 3630 C CA . LEU C 1 5 ? 73.869 93.719 48.508 1.00 48.39 5 LEU C CA 1
ATOM 3631 C C . LEU C 1 5 ? 72.808 94.740 48.139 1.00 47.87 5 LEU C C 1
ATOM 3632 O O . LEU C 1 5 ? 72.066 95.192 49.010 1.00 46.85 5 LEU C O 1
ATOM 3637 N N . ASP C 1 6 ? 72.714 95.110 46.865 1.00 47.65 6 ASP C N 1
ATOM 3638 C CA . ASP C 1 6 ? 71.728 96.117 46.492 1.00 48.57 6 ASP C CA 1
ATOM 3639 C C . ASP C 1 6 ? 70.282 95.666 46.714 1.00 45.58 6 ASP C C 1
ATOM 3640 O O . ASP C 1 6 ? 69.406 96.495 46.956 1.00 44.64 6 ASP C O 1
ATOM 3645 N N . VAL C 1 7 ? 70.033 94.359 46.659 1.00 43.80 7 VAL C N 1
ATOM 3646 C CA . VAL C 1 7 ? 68.684 93.849 46.889 1.00 41.50 7 VAL C CA 1
ATOM 3647 C C . VAL C 1 7 ? 68.371 93.935 48.382 1.00 41.02 7 VAL C C 1
ATOM 3648 O O . VAL C 1 7 ? 67.287 94.370 48.773 1.00 37.76 7 VAL C O 1
ATOM 3652 N N . ARG C 1 8 ? 69.328 93.523 49.208 1.00 41.86 8 ARG C N 1
ATOM 3653 C CA . ARG C 1 8 ? 69.155 93.568 50.656 1.00 43.63 8 ARG C CA 1
ATOM 3654 C C . ARG C 1 8 ? 68.939 95.011 51.093 1.00 43.93 8 ARG C C 1
ATOM 3655 O O . ARG C 1 8 ? 68.111 95.287 51.957 1.00 43.97 8 ARG C O 1
ATOM 3671 N N . GLN C 1 10 ? 67.732 97.479 49.268 1.00 43.24 10 GLN C N 1
ATOM 3672 C CA . GLN C 1 10 ? 66.419 97.879 48.784 1.00 41.34 10 GLN C CA 1
ATOM 3673 C C . GLN C 1 10 ? 65.371 97.309 49.737 1.00 38.32 10 GLN C C 1
ATOM 3674 O O . GLN C 1 10 ? 64.474 98.019 50.181 1.00 35.36 10 GLN C O 1
ATOM 3680 N N . LEU C 1 11 ? 65.504 96.024 50.055 1.00 36.37 11 LEU C N 1
ATOM 3681 C CA . LEU C 1 11 ? 64.566 95.350 50.953 1.00 36.16 11 LEU C CA 1
ATOM 3682 C C . LEU C 1 11 ? 64.512 96.022 52.329 1.00 35.44 11 LEU C C 1
ATOM 3683 O O . LEU C 1 11 ? 63.434 96.244 52.880 1.00 32.46 11 LEU C O 1
ATOM 3688 N N . LYS C 1 12 ? 65.682 96.351 52.866 1.00 36.97 12 LYS C N 1
ATOM 3689 C CA . LYS C 1 12 ? 65.792 97.013 54.162 1.00 38.89 12 LYS C CA 1
ATOM 3690 C C . LYS C 1 12 ? 65.063 98.361 54.134 1.00 39.21 12 LYS C C 1
ATOM 3691 O O . LYS C 1 12 ? 64.296 98.693 55.046 1.00 37.52 12 LYS C O 1
ATOM 3697 N N . GLU C 1 13 ? 65.303 99.128 53.075 1.00 40.58 13 GLU C N 1
ATOM 3698 C CA . GLU C 1 13 ? 64.669 100.433 52.905 1.00 43.48 13 GLU C CA 1
ATOM 3699 C C . GLU C 1 13 ? 63.147 100.295 52.896 1.00 41.78 13 GLU C C 1
ATOM 3700 O O . GLU C 1 13 ? 62.443 101.061 53.554 1.00 42.86 13 GLU C O 1
ATOM 3706 N N . LEU C 1 14 ? 62.641 99.307 52.162 1.00 39.20 14 LEU C N 1
ATOM 3707 C CA . LEU C 1 14 ? 61.201 99.081 52.085 1.00 37.19 14 LEU C CA 1
ATOM 3708 C C . LEU C 1 14 ? 60.609 98.703 53.440 1.00 35.64 14 LEU C C 1
ATOM 3709 O O . LEU C 1 14 ? 59.578 99.237 53.838 1.00 34.92 14 LEU C O 1
ATOM 3714 N N . ALA C 1 15 ? 61.263 97.783 54.145 1.00 35.77 15 ALA C N 1
ATOM 3715 C CA . ALA C 1 15 ? 60.774 97.334 55.446 1.00 36.00 15 ALA C CA 1
ATOM 3716 C C . ALA C 1 15 ? 60.664 98.479 56.444 1.00 37.41 15 ALA C C 1
ATOM 3717 O O . ALA C 1 15 ? 59.678 98.576 57.174 1.00 36.54 15 ALA C O 1
ATOM 3719 N N . GLN C 1 16 ? 61.668 99.350 56.473 1.00 39.55 16 GLN C N 1
ATOM 3720 C CA . GLN C 1 16 ? 61.645 100.478 57.401 1.00 43.80 16 GLN C CA 1
ATOM 3721 C C . GLN C 1 16 ? 60.492 101.417 57.074 1.00 44.81 16 GLN C C 1
ATOM 3722 O O . GLN C 1 16 ? 59.926 102.045 57.960 1.00 45.64 16 GLN C O 1
ATOM 3728 N N . LYS C 1 17 ? 60.134 101.502 55.799 1.00 46.26 17 LYS C N 1
ATOM 3729 C CA . LYS C 1 17 ? 59.040 102.371 55.396 1.00 48.19 17 LYS C CA 1
ATOM 3730 C C . LYS C 1 17 ? 57.676 101.707 55.535 1.00 48.36 17 LYS C C 1
ATOM 3731 O O . LYS C 1 17 ? 56.698 102.370 55.868 1.00 48.80 17 LYS C O 1
ATOM 3737 N N . GLU C 1 18 ? 57.615 100.397 55.308 1.00 47.59 18 GLU C N 1
ATOM 3738 C CA . GLU C 1 18 ? 56.338 99.688 55.328 1.00 47.11 18 GLU C CA 1
ATOM 3739 C C . GLU C 1 18 ? 55.980 98.702 56.436 1.00 45.63 18 GLU C C 1
ATOM 3740 O O . GLU C 1 18 ? 54.800 98.453 56.664 1.00 44.75 18 GLU C O 1
ATOM 3746 N N . PHE C 1 19 ? 56.960 98.122 57.115 1.00 43.80 19 PHE C N 1
ATOM 3747 C CA . PHE C 1 19 ? 56.622 97.160 58.155 1.00 43.78 19 PHE C CA 1
ATOM 3748 C C . PHE C 1 19 ? 55.836 97.814 59.286 1.00 43.95 19 PHE C C 1
ATOM 3749 O O . PHE C 1 19 ? 55.998 99.002 59.554 1.00 43.09 19 PHE C O 1
ATOM 3757 N N . LYS C 1 20 ? 54.978 97.034 59.937 1.00 44.17 20 LYS C N 1
ATOM 3758 C CA . LYS C 1 20 ? 54.171 97.529 61.044 1.00 44.71 20 LYS C CA 1
ATOM 3759 C C . LYS C 1 20 ? 54.010 96.463 62.133 1.00 44.99 20 LYS C C 1
ATOM 3760 O O . LYS C 1 20 ? 54.844 96.356 63.031 1.00 45.22 20 LYS C O 1
ATOM 3766 N N . GLU C 1 21 ? 52.940 95.675 62.055 1.00 45.10 21 GLU C N 1
ATOM 3767 C CA . GLU C 1 21 ? 52.692 94.624 63.042 1.00 44.54 21 GLU C CA 1
ATOM 3768 C C . GLU C 1 21 ? 53.550 93.400 62.738 1.00 43.34 21 GLU C C 1
ATOM 3769 O O . GLU C 1 21 ? 54.108 93.288 61.649 1.00 44.43 21 GLU C O 1
ATOM 3775 N N . PRO C 1 22 ? 53.667 92.469 63.701 1.00 42.04 22 PRO C N 1
ATOM 3776 C CA . PRO C 1 22 ? 54.460 91.243 63.548 1.00 40.64 22 PRO C CA 1
ATOM 3777 C C . PRO C 1 22 ? 53.935 90.316 62.447 1.00 39.72 22 PRO C C 1
ATOM 3778 O O . PRO C 1 22 ? 52.729 90.247 62.197 1.00 38.38 22 PRO C O 1
ATOM 3782 N N . VAL C 1 23 ? 54.853 89.601 61.804 1.00 37.44 23 VAL C N 1
ATOM 3783 C CA . VAL C 1 23 ? 54.496 88.669 60.748 1.00 35.18 23 VAL C CA 1
ATOM 3784 C C . VAL C 1 23 ? 55.135 87.311 60.989 1.00 35.79 23 VAL C C 1
ATOM 3785 O O . VAL C 1 23 ? 56.301 87.214 61.368 1.00 36.82 23 VAL C O 1
ATOM 3789 N N . SER C 1 24 ? 54.357 86.264 60.762 1.00 34.23 24 SER C N 1
ATOM 3790 C CA . SER C 1 24 ? 54.831 84.908 60.944 1.00 35.00 24 SER C CA 1
ATOM 3791 C C . SER C 1 24 ? 54.796 84.156 59.610 1.00 34.39 24 SER C C 1
ATOM 3792 O O . SER C 1 24 ? 53.749 84.052 58.965 1.00 33.87 24 SER C O 1
ATOM 3795 N N . ILE C 1 25 ? 55.952 83.643 59.202 1.00 33.47 25 ILE C N 1
ATOM 3796 C CA . ILE C 1 25 ? 56.073 82.904 57.951 1.00 32.39 25 ILE C CA 1
ATOM 3797 C C . ILE C 1 25 ? 56.345 81.424 58.193 1.00 33.04 25 ILE C C 1
ATOM 3798 O O . ILE C 1 25 ? 57.214 81.061 58.983 1.00 33.61 25 ILE C O 1
ATOM 3803 N N . LYS C 1 26 ? 55.598 80.569 57.511 1.00 34.11 26 LYS C N 1
ATOM 3804 C CA . LYS C 1 26 ? 55.782 79.134 57.649 1.00 35.21 26 LYS C CA 1
ATOM 3805 C C . LYS C 1 26 ? 56.072 78.478 56.309 1.00 34.33 26 LYS C C 1
ATOM 3806 O O . LYS C 1 26 ? 55.339 78.655 55.340 1.00 35.52 26 LYS C O 1
ATOM 3812 N N . LEU C 1 27 ? 57.162 77.731 56.260 1.00 32.80 27 LEU C N 1
ATOM 3813 C CA . LEU C 1 27 ? 57.549 77.043 55.050 1.00 32.57 27 LEU C CA 1
ATOM 3814 C C . LEU C 1 27 ? 57.489 75.538 55.268 1.00 33.81 27 LEU C C 1
ATOM 3815 O O . LEU C 1 27 ? 58.054 75.012 56.226 1.00 34.13 27 LEU C O 1
ATOM 3820 N N . PHE C 1 28 ? 56.772 74.855 54.387 1.00 32.38 28 PHE C N 1
ATOM 3821 C CA . PHE C 1 28 ? 56.669 73.409 54.441 1.00 32.20 28 PHE C CA 1
ATOM 3822 C C . PHE C 1 28 ? 57.597 72.916 53.338 1.00 33.34 28 PHE C C 1
ATOM 3823 O O . PHE C 1 28 ? 57.483 73.324 52.177 1.00 34.03 28 PHE C O 1
ATOM 3831 N N . SER C 1 29 ? 58.531 72.056 53.719 1.00 34.62 29 SER C N 1
ATOM 3832 C CA . SER C 1 29 ? 59.537 71.552 52.801 1.00 36.33 29 SER C CA 1
ATOM 3833 C C . SER C 1 29 ? 59.907 70.093 53.071 1.00 37.93 29 SER C C 1
ATOM 3834 O O . SER C 1 29 ? 59.568 69.541 54.118 1.00 38.86 29 SER C O 1
ATOM 3837 N N . GLN C 1 30 ? 60.594 69.466 52.119 1.00 40.20 30 GLN C N 1
ATOM 3838 C CA . GLN C 1 30 ? 61.026 68.078 52.277 1.00 44.09 30 GLN C CA 1
ATOM 3839 C C . GLN C 1 30 ? 62.506 67.939 51.933 1.00 44.49 30 GLN C C 1
ATOM 3840 O O . GLN C 1 30 ? 63.027 68.674 51.096 1.00 43.65 30 GLN C O 1
ATOM 3846 N N . ALA C 1 31 ? 63.169 66.983 52.576 1.00 47.55 31 ALA C N 1
ATOM 3847 C CA . ALA C 1 31 ? 64.594 66.734 52.349 1.00 49.90 31 ALA C CA 1
ATOM 3848 C C . ALA C 1 31 ? 64.864 66.107 50.984 1.00 51.82 31 ALA C C 1
ATOM 3849 O O . ALA C 1 31 ? 65.813 66.479 50.297 1.00 51.82 31 ALA C O 1
ATOM 3851 N N . ILE C 1 32 ? 64.027 65.155 50.589 1.00 54.23 32 ILE C N 1
ATOM 3852 C CA . ILE C 1 32 ? 64.200 64.491 49.302 1.00 56.26 32 ILE C CA 1
ATOM 3853 C C . ILE C 1 32 ? 62.978 64.646 48.404 1.00 57.62 32 ILE C C 1
ATOM 3854 O O . ILE C 1 32 ? 61.860 64.853 48.881 1.00 57.60 32 ILE C O 1
ATOM 3859 N N . GLY C 1 33 ? 63.202 64.551 47.097 1.00 59.50 33 GLY C N 1
ATOM 3860 C CA . GLY C 1 33 ? 62.110 64.658 46.145 1.00 60.22 33 GLY C CA 1
ATOM 3861 C C . GLY C 1 33 ? 61.620 66.066 45.869 1.00 60.97 33 GLY C C 1
ATOM 3862 O O . GLY C 1 33 ? 60.650 66.254 45.131 1.00 61.77 33 GLY C O 1
ATOM 3863 N N . CYS C 1 34 ? 62.274 67.060 46.458 1.00 60.22 34 CYS C N 1
ATOM 3864 C CA . CYS C 1 34 ? 61.877 68.445 46.244 1.00 58.84 34 CYS C CA 1
ATOM 3865 C C . CYS C 1 34 ? 63.095 69.288 45.878 1.00 57.85 34 CYS C C 1
ATOM 3866 O O . CYS C 1 34 ? 63.836 69.776 46.735 1.00 55.51 34 CYS C O 1
ATOM 3869 N N . GLU C 1 35 ? 63.275 69.451 44.575 1.00 57.68 35 GLU C N 1
ATOM 3870 C CA . GLU C 1 35 ? 64.394 70.187 44.008 1.00 57.89 35 GLU C CA 1
ATOM 3871 C C . GLU C 1 35 ? 64.528 71.653 44.458 1.00 55.16 35 GLU C C 1
ATOM 3872 O O . GLU C 1 35 ? 65.636 72.129 44.708 1.00 55.18 35 GLU C O 1
ATOM 3878 N N . SER C 1 36 ? 63.407 72.359 44.574 1.00 50.47 36 SER C N 1
ATOM 3879 C CA . SER C 1 36 ? 63.437 73.768 44.950 1.00 46.76 36 SER C CA 1
ATOM 3880 C C . SER C 1 36 ? 63.212 74.099 46.435 1.00 44.93 36 SER C C 1
ATOM 3881 O O . SER C 1 36 ? 63.273 75.269 46.825 1.00 39.21 36 SER C O 1
ATOM 3884 N N . CYS C 1 37 ? 62.954 73.085 47.259 1.00 44.15 37 CYS C N 1
ATOM 3885 C CA . CYS C 1 37 ? 62.728 73.310 48.687 1.00 45.37 37 CYS C CA 1
ATOM 3886 C C . CYS C 1 37 ? 63.927 73.920 49.405 1.00 45.30 37 CYS C C 1
ATOM 3887 O O . CYS C 1 37 ? 63.772 74.816 50.243 1.00 44.89 37 CYS C O 1
ATOM 3890 N N . GLN C 1 38 ? 65.119 73.431 49.085 1.00 43.59 38 GLN C N 1
ATOM 3891 C CA . GLN C 1 38 ? 66.325 73.936 49.717 1.00 44.14 38 GLN C CA 1
ATOM 3892 C C . GLN C 1 38 ? 66.601 75.380 49.315 1.00 42.34 38 GLN C C 1
ATOM 3893 O O . GLN C 1 38 ? 67.125 76.162 50.107 1.00 42.20 38 GLN C O 1
ATOM 3899 N N . THR C 1 39 ? 66.237 75.742 48.090 1.00 38.87 39 THR C N 1
ATOM 3900 C CA . THR C 1 39 ? 66.437 77.110 47.635 1.00 36.04 39 THR C CA 1
ATOM 3901 C C . THR C 1 39 ? 65.407 78.014 48.312 1.00 34.28 39 THR C C 1
ATOM 3902 O O . THR C 1 39 ? 65.683 79.179 48.585 1.00 32.47 39 THR C O 1
ATOM 3906 N N . ALA C 1 40 ? 64.222 77.469 48.583 1.00 30.39 40 ALA C N 1
ATOM 3907 C CA . ALA C 1 40 ? 63.173 78.243 49.233 1.00 32.20 40 ALA C CA 1
ATOM 3908 C C . ALA C 1 40 ? 63.551 78.530 50.688 1.00 32.81 40 ALA C C 1
ATOM 3909 O O . ALA C 1 40 ? 63.340 79.639 51.180 1.00 30.66 40 ALA C O 1
ATOM 3911 N N . GLU C 1 41 ? 64.113 77.530 51.370 1.00 33.66 41 GLU C N 1
ATOM 3912 C CA . GLU C 1 41 ? 64.515 77.702 52.764 1.00 35.75 41 GLU C CA 1
ATOM 3913 C C . GLU C 1 41 ? 65.530 78.835 52.869 1.00 35.06 41 GLU C C 1
ATOM 3914 O O . GLU C 1 41 ? 65.397 79.731 53.703 1.00 33.07 41 GLU C O 1
ATOM 3920 N N . GLU C 1 42 ? 66.538 78.792 52.004 1.00 34.79 42 GLU C N 1
ATOM 3921 C CA . GLU C 1 42 ? 67.582 79.807 52.001 1.00 36.26 42 GLU C CA 1
ATOM 3922 C C . GLU C 1 42 ? 67.028 81.185 51.636 1.00 36.58 42 GLU C C 1
ATOM 3923 O O . GLU C 1 42 ? 67.421 82.199 52.223 1.00 36.46 42 GLU C O 1
ATOM 3929 N N . LEU C 1 43 ? 66.115 81.221 50.669 1.00 35.54 43 LEU C N 1
ATOM 3930 C CA . LEU C 1 43 ? 65.527 82.487 50.249 1.00 34.79 43 LEU C CA 1
ATOM 3931 C C . LEU C 1 43 ? 64.746 83.115 51.398 1.00 33.13 43 LEU C C 1
ATOM 3932 O O . LEU C 1 43 ? 64.872 84.312 51.665 1.00 34.34 43 LEU C O 1
ATOM 3937 N N . LEU C 1 44 ? 63.943 82.310 52.081 1.00 31.95 44 LEU C N 1
ATOM 3938 C CA . LEU C 1 44 ? 63.148 82.827 53.184 1.00 33.29 44 LEU C CA 1
ATOM 3939 C C . LEU C 1 44 ? 64.010 83.218 54.385 1.00 33.19 44 LEU C C 1
ATOM 3940 O O . LEU C 1 44 ? 63.731 84.220 55.038 1.00 32.42 44 LEU C O 1
ATOM 3945 N N . LYS C 1 45 ? 65.050 82.439 54.675 1.00 32.60 45 LYS C N 1
ATOM 3946 C CA . LYS C 1 45 ? 65.940 82.770 55.789 1.00 33.77 45 LYS C CA 1
ATOM 3947 C C . LYS C 1 45 ? 66.576 84.138 55.568 1.00 32.72 45 LYS C C 1
ATOM 3948 O O . LYS C 1 45 ? 66.559 84.977 56.459 1.00 34.72 45 LYS C O 1
ATOM 3954 N N . GLU C 1 46 ? 67.123 84.368 54.378 1.00 32.96 46 GLU C N 1
ATOM 3955 C CA . GLU C 1 46 ? 67.749 85.656 54.070 1.00 33.60 46 GLU C CA 1
ATOM 3956 C C . GLU C 1 46 ? 66.754 86.809 54.118 1.00 33.69 46 GLU C C 1
ATOM 3957 O O . GLU C 1 46 ? 67.058 87.882 54.637 1.00 33.66 46 GLU C O 1
ATOM 3963 N N . THR C 1 47 ? 65.563 86.583 53.574 1.00 33.90 47 THR C N 1
ATOM 3964 C CA . THR C 1 47 ? 64.528 87.613 53.554 1.00 32.51 47 THR C CA 1
ATOM 3965 C C . THR C 1 47 ? 64.106 87.995 54.974 1.00 32.20 47 THR C C 1
ATOM 3966 O O . THR C 1 47 ? 63.999 89.171 55.307 1.00 30.39 47 THR C O 1
ATOM 3970 N N . VAL C 1 48 ? 63.863 86.991 55.803 1.00 32.23 48 VAL C N 1
ATOM 3971 C CA . VAL C 1 48 ? 63.447 87.230 57.171 1.00 33.31 48 VAL C CA 1
ATOM 3972 C C . VAL C 1 48 ? 64.582 87.864 57.966 1.00 36.00 48 VAL C C 1
ATOM 3973 O O . VAL C 1 48 ? 64.353 88.751 58.780 1.00 36.36 48 VAL C O 1
ATOM 3977 N N . GLU C 1 49 ? 65.809 87.431 57.702 1.00 37.14 49 GLU C N 1
ATOM 3978 C CA . GLU C 1 49 ? 66.973 87.977 58.381 1.00 39.40 49 GLU C CA 1
ATOM 3979 C C . GLU C 1 49 ? 67.095 89.473 58.054 1.00 38.96 49 GLU C C 1
ATOM 3980 O O . GLU C 1 49 ? 67.251 90.309 58.949 1.00 38.26 49 GLU C O 1
ATOM 3986 N N . VAL C 1 50 ? 67.003 89.808 56.770 1.00 37.22 50 VAL C N 1
ATOM 3987 C CA . VAL C 1 50 ? 67.121 91.196 56.330 1.00 36.45 50 VAL C CA 1
ATOM 3988 C C . VAL C 1 50 ? 66.030 92.124 56.865 1.00 36.18 50 VAL C C 1
ATOM 3989 O O . VAL C 1 50 ? 66.315 93.243 57.285 1.00 36.27 50 VAL C O 1
ATOM 3993 N N . ILE C 1 51 ? 64.783 91.669 56.849 1.00 35.71 51 ILE C N 1
ATOM 3994 C CA . ILE C 1 51 ? 63.693 92.501 57.336 1.00 35.81 51 ILE C CA 1
ATOM 3995 C C . ILE C 1 51 ? 63.803 92.691 58.847 1.00 38.33 51 ILE C C 1
ATOM 3996 O O . ILE C 1 51 ? 63.624 93.799 59.359 1.00 38.50 51 ILE C O 1
ATOM 4001 N N . GLY C 1 52 ? 64.100 91.602 59.552 1.00 39.83 52 GLY C N 1
ATOM 4002 C CA . GLY C 1 52 ? 64.232 91.662 60.995 1.00 41.98 52 GLY C CA 1
ATOM 4003 C C . GLY C 1 52 ? 65.343 92.607 61.404 1.00 44.06 52 GLY C C 1
ATOM 4004 O O . GLY C 1 52 ? 65.234 93.309 62.402 1.00 43.08 52 GLY C O 1
ATOM 4005 N N . GLU C 1 53 ? 66.413 92.627 60.620 1.00 46.16 53 GLU C N 1
ATOM 4006 C CA . GLU C 1 53 ? 67.544 93.495 60.900 1.00 49.51 53 GLU C CA 1
ATOM 4007 C C . GLU C 1 53 ? 67.107 94.954 60.803 1.00 48.77 53 GLU C C 1
ATOM 4008 O O . GLU C 1 53 ? 67.603 95.810 61.537 1.00 49.62 53 GLU C O 1
ATOM 4014 N N . ALA C 1 54 ? 66.165 95.229 59.905 1.00 47.55 54 ALA C N 1
ATOM 4015 C CA . ALA C 1 54 ? 65.685 96.590 59.695 1.00 45.90 54 ALA C CA 1
ATOM 4016 C C . ALA C 1 54 ? 64.532 97.031 60.586 1.00 44.99 54 ALA C C 1
ATOM 4017 O O . ALA C 1 54 ? 64.352 98.226 60.802 1.00 46.46 54 ALA C O 1
ATOM 4019 N N . VAL C 1 55 ? 63.757 96.089 61.113 1.00 43.46 55 VAL C N 1
ATOM 4020 C CA . VAL C 1 55 ? 62.617 96.457 61.954 1.00 43.34 55 VAL C CA 1
ATOM 4021 C C . VAL C 1 55 ? 62.621 95.841 63.349 1.00 44.10 55 VAL C C 1
ATOM 4022 O O . VAL C 1 55 ? 61.850 96.261 64.210 1.00 44.17 55 VAL C O 1
ATOM 4026 N N . GLY C 1 56 ? 63.472 94.842 63.566 1.00 44.44 56 GLY C N 1
ATOM 4027 C CA . GLY C 1 56 ? 63.527 94.174 64.855 1.00 44.73 56 GLY C CA 1
ATOM 4028 C C . GLY C 1 56 ? 63.295 92.683 64.675 1.00 46.39 56 GLY C C 1
ATOM 4029 O O . GLY C 1 56 ? 62.195 92.266 64.317 1.00 45.03 56 GLY C O 1
ATOM 4030 N N . GLN C 1 57 ? 64.327 91.882 64.924 1.00 47.48 57 GLN C N 1
ATOM 4031 C CA . GLN C 1 57 ? 64.247 90.433 64.764 1.00 51.10 57 GLN C CA 1
ATOM 4032 C C . GLN C 1 57 ? 62.999 89.787 65.345 1.00 51.36 57 GLN C C 1
ATOM 4033 O O . GLN C 1 57 ? 62.431 88.870 64.750 1.00 52.27 57 GLN C O 1
ATOM 4039 N N . ASP C 1 58 ? 62.576 90.259 66.509 1.00 49.64 58 ASP C N 1
ATOM 4040 C CA . ASP C 1 58 ? 61.412 89.695 67.169 1.00 50.59 58 ASP C CA 1
ATOM 4041 C C . ASP C 1 58 ? 60.089 89.998 66.464 1.00 49.11 58 ASP C C 1
ATOM 4042 O O . ASP C 1 58 ? 59.063 89.394 66.775 1.00 49.32 58 ASP C O 1
ATOM 4047 N N . LYS C 1 59 ? 60.119 90.917 65.503 1.00 47.86 59 LYS C N 1
ATOM 4048 C CA . LYS C 1 59 ? 58.916 91.296 64.763 1.00 46.46 59 LYS C CA 1
ATOM 4049 C C . LYS C 1 59 ? 58.556 90.380 63.593 1.00 45.12 59 LYS C C 1
ATOM 4050 O O . LYS C 1 59 ? 57.474 90.498 63.023 1.00 45.48 59 LYS C O 1
ATOM 4056 N N . ILE C 1 60 ? 59.456 89.473 63.233 1.00 42.72 60 ILE C N 1
ATOM 4057 C CA . ILE C 1 60 ? 59.198 88.558 62.131 1.00 41.44 60 ILE C CA 1
ATOM 4058 C C . ILE C 1 60 ? 59.949 87.244 62.311 1.00 42.67 60 ILE C C 1
ATOM 4059 O O . ILE C 1 60 ? 61.160 87.231 62.547 1.00 42.67 60 ILE C O 1
ATOM 4064 N N . LYS C 1 61 ? 59.224 86.134 62.208 1.00 42.31 61 LYS C N 1
ATOM 4065 C CA . LYS C 1 61 ? 59.839 84.825 62.372 1.00 43.16 61 LYS C CA 1
ATOM 4066 C C . LYS C 1 61 ? 59.520 83.857 61.242 1.00 41.71 61 LYS C C 1
ATOM 4067 O O . LYS C 1 61 ? 58.489 83.951 60.581 1.00 40.64 61 LYS C O 1
ATOM 4073 N N . LEU C 1 62 ? 60.429 82.914 61.045 1.00 40.87 62 LEU C N 1
ATOM 4074 C CA . LEU C 1 62 ? 60.294 81.894 60.026 1.00 39.69 62 LEU C CA 1
ATOM 4075 C C . LEU C 1 62 ? 60.358 80.511 60.654 1.00 39.86 62 LEU C C 1
ATOM 4076 O O . LEU C 1 62 ? 61.305 80.198 61.372 1.00 40.62 62 LEU C O 1
ATOM 4081 N N . ASP C 1 63 ? 59.351 79.690 60.387 1.00 39.03 63 ASP C N 1
ATOM 4082 C CA . ASP C 1 63 ? 59.338 78.326 60.882 1.00 39.46 63 ASP C CA 1
ATOM 4083 C C . ASP C 1 63 ? 59.330 77.407 59.673 1.00 39.74 63 ASP C C 1
ATOM 4084 O O . ASP C 1 63 ? 58.519 77.572 58.760 1.00 37.43 63 ASP C O 1
ATOM 4089 N N . ILE C 1 64 ? 60.257 76.456 59.664 1.00 39.28 64 ILE C N 1
ATOM 4090 C CA . ILE C 1 64 ? 60.375 75.497 58.579 1.00 39.94 64 ILE C CA 1
ATOM 4091 C C . ILE C 1 64 ? 59.913 74.129 59.086 1.00 42.42 64 ILE C C 1
ATOM 4092 O O . ILE C 1 64 ? 60.451 73.605 60.057 1.00 43.58 64 ILE C O 1
ATOM 4097 N N . TYR C 1 65 ? 58.899 73.570 58.437 1.00 42.51 65 TYR C N 1
ATOM 4098 C CA . TYR C 1 65 ? 58.353 72.278 58.831 1.00 42.66 65 TYR C CA 1
ATOM 4099 C C . TYR C 1 65 ? 58.482 71.262 57.711 1.00 44.29 65 TYR C C 1
ATOM 4100 O O . TYR C 1 65 ? 58.272 71.580 56.538 1.00 44.55 65 TYR C O 1
ATOM 4109 N N . SER C 1 66 ? 58.827 70.037 58.074 1.00 42.98 66 SER C N 1
ATOM 4110 C CA . SER C 1 66 ? 58.908 68.974 57.094 1.00 44.01 66 SER C CA 1
ATOM 4111 C C . SER C 1 66 ? 57.621 68.217 57.415 1.00 43.48 66 SER C C 1
ATOM 4112 O O . SER C 1 66 ? 57.326 67.944 58.578 1.00 43.62 66 SER C O 1
ATOM 4115 N N . PRO C 1 67 ? 56.816 67.900 56.395 1.00 43.52 67 PRO C N 1
ATOM 4116 C CA . PRO C 1 67 ? 55.564 67.184 56.645 1.00 42.10 67 PRO C CA 1
ATOM 4117 C C . PRO C 1 67 ? 55.686 65.912 57.470 1.00 41.26 67 PRO C C 1
ATOM 4118 O O . PRO C 1 67 ? 54.823 65.626 58.294 1.00 39.69 67 PRO C O 1
ATOM 4122 N N . PHE C 1 68 ? 56.751 65.148 57.257 1.00 41.46 68 PHE C N 1
ATOM 4123 C CA . PHE C 1 68 ? 56.915 63.903 57.993 1.00 43.49 68 PHE C CA 1
ATOM 4124 C C . PHE C 1 68 ? 57.015 64.067 59.515 1.00 44.11 68 PHE C C 1
ATOM 4125 O O . PHE C 1 68 ? 56.403 63.302 60.262 1.00 41.80 68 PHE C O 1
ATOM 4133 N N . THR C 1 69 ? 57.784 65.053 59.972 1.00 45.09 69 THR C N 1
ATOM 4134 C CA . THR C 1 69 ? 57.941 65.272 61.406 1.00 47.43 69 THR C CA 1
ATOM 4135 C C . THR C 1 69 ? 56.884 66.194 61.999 1.00 48.19 69 THR C C 1
ATOM 4136 O O . THR C 1 69 ? 56.847 66.385 63.213 1.00 48.10 69 THR C O 1
ATOM 4140 N N . HIS C 1 70 ? 56.021 66.759 61.154 1.00 48.05 70 HIS C N 1
ATOM 4141 C CA . HIS C 1 70 ? 54.967 67.652 61.638 1.00 47.94 70 HIS C CA 1
ATOM 4142 C C . HIS C 1 70 ? 53.631 67.434 60.941 1.00 47.11 70 HIS C C 1
ATOM 4143 O O . HIS C 1 70 ? 53.051 68.369 60.396 1.00 47.32 70 HIS C O 1
ATOM 4150 N N . LYS C 1 71 ? 53.139 66.204 60.975 1.00 47.34 71 LYS C N 1
ATOM 4151 C CA . LYS C 1 71 ? 51.872 65.860 60.340 1.00 47.46 71 LYS C CA 1
ATOM 4152 C C . LYS C 1 71 ? 50.732 66.826 60.665 1.00 47.41 71 LYS C C 1
ATOM 4153 O O . LYS C 1 71 ? 50.040 67.301 59.766 1.00 46.74 71 LYS C O 1
ATOM 4159 N N . GLU C 1 72 ? 50.541 67.120 61.946 1.00 47.41 72 GLU C N 1
ATOM 4160 C CA . GLU C 1 72 ? 49.450 67.997 62.361 1.00 48.27 72 GLU C CA 1
ATOM 4161 C C . GLU C 1 72 ? 49.557 69.429 61.859 1.00 45.58 72 GLU C C 1
ATOM 4162 O O . GLU C 1 72 ? 48.563 70.017 61.447 1.00 44.12 72 GLU C O 1
ATOM 4168 N N . GLU C 1 73 ? 50.757 69.993 61.902 1.00 44.50 73 GLU C N 1
ATOM 4169 C CA . GLU C 1 73 ? 50.957 71.358 61.439 1.00 45.04 73 GLU C CA 1
ATOM 4170 C C . GLU C 1 73 ? 50.632 71.412 59.942 1.00 43.23 73 GLU C C 1
ATOM 4171 O O . GLU C 1 73 ? 50.034 72.372 59.454 1.00 41.92 73 GLU C O 1
ATOM 4177 N N . THR C 1 74 ? 51.014 70.364 59.221 1.00 41.40 74 THR C N 1
ATOM 4178 C CA . THR C 1 74 ? 50.764 70.297 57.792 1.00 40.78 74 THR C CA 1
ATOM 4179 C C . THR C 1 74 ? 49.270 70.261 57.470 1.00 40.30 74 THR C C 1
ATOM 4180 O O . THR C 1 74 ? 48.818 70.919 56.537 1.00 39.24 74 THR C O 1
ATOM 4184 N N . GLU C 1 75 ? 48.501 69.504 58.245 1.00 40.44 75 GLU C N 1
ATOM 4185 C CA . GLU C 1 75 ? 47.065 69.408 58.006 1.00 40.63 75 GLU C CA 1
ATOM 4186 C C . GLU C 1 75 ? 46.371 70.692 58.445 1.00 40.50 75 GLU C C 1
ATOM 4187 O O . GLU C 1 75 ? 45.398 71.127 57.831 1.00 41.17 75 GLU C O 1
ATOM 4193 N N . LYS C 1 76 ? 46.882 71.298 59.509 1.00 39.25 76 LYS C N 1
ATOM 4194 C CA . LYS C 1 76 ? 46.303 72.527 60.023 1.00 40.19 76 LYS C CA 1
ATOM 4195 C C . LYS C 1 76 ? 46.270 73.586 58.924 1.00 39.11 76 LYS C C 1
ATOM 4196 O O . LYS C 1 76 ? 45.279 74.290 58.763 1.00 40.28 76 LYS C O 1
ATOM 4202 N N . TYR C 1 77 ? 47.351 73.682 58.158 1.00 36.61 77 TYR C N 1
ATOM 4203 C CA . TYR C 1 77 ? 47.438 74.662 57.082 1.00 35.60 77 TYR C CA 1
ATOM 4204 C C . TYR C 1 77 ? 47.007 74.152 55.701 1.00 34.73 77 TYR C C 1
ATOM 4205 O O . TYR C 1 77 ? 47.163 74.845 54.704 1.00 35.53 77 TYR C O 1
ATOM 4214 N N . GLY C 1 78 ? 46.464 72.939 55.663 1.00 34.65 78 GLY C N 1
ATOM 4215 C CA . GLY C 1 78 ? 45.989 72.355 54.422 1.00 32.24 78 GLY C CA 1
ATOM 4216 C C . GLY C 1 78 ? 47.040 72.242 53.345 1.00 31.40 78 GLY C C 1
ATOM 4217 O O . GLY C 1 78 ? 46.764 72.515 52.182 1.00 30.35 78 GLY C O 1
ATOM 4218 N N . VAL C 1 79 ? 48.241 71.828 53.735 1.00 30.89 79 VAL C N 1
ATOM 4219 C CA . VAL C 1 79 ? 49.348 71.678 52.805 1.00 31.16 79 VAL C CA 1
ATOM 4220 C C . VAL C 1 79 ? 49.330 70.318 52.105 1.00 34.43 79 VAL C C 1
ATOM 4221 O O . VAL C 1 79 ? 49.199 69.283 52.759 1.00 37.26 79 VAL C O 1
ATOM 4225 N N . ASP C 1 80 ? 49.438 70.316 50.779 1.00 33.73 80 ASP C N 1
ATOM 4226 C CA . ASP C 1 80 ? 49.487 69.052 50.048 1.00 36.46 80 ASP C CA 1
ATOM 4227 C C . ASP C 1 80 ? 50.593 69.059 49.001 1.00 35.58 80 ASP C C 1
ATOM 4228 O O . ASP C 1 80 ? 50.708 68.128 48.216 1.00 35.88 80 ASP C O 1
ATOM 4233 N N . ARG C 1 81 ? 51.403 70.115 49.009 1.00 34.60 81 ARG C N 1
ATOM 4234 C CA . ARG C 1 81 ? 52.520 70.263 48.079 1.00 34.07 81 ARG C CA 1
ATOM 4235 C C . ARG C 1 81 ? 53.625 71.062 48.751 1.00 34.11 81 ARG C C 1
ATOM 4236 O O . ARG C 1 81 ? 53.368 71.843 49.664 1.00 32.93 81 ARG C O 1
ATOM 4244 N N . VAL C 1 82 ? 54.854 70.858 48.293 1.00 33.33 82 VAL C N 1
ATOM 4245 C CA . VAL C 1 82 ? 56.005 71.572 48.824 1.00 32.56 82 VAL C CA 1
ATOM 4246 C C . VAL C 1 82 ? 56.875 72.009 47.655 1.00 32.30 82 VAL C C 1
ATOM 4247 O O . VAL C 1 82 ? 57.012 71.296 46.672 1.00 34.49 82 VAL C O 1
ATOM 4251 N N . PRO C 1 83 ? 57.484 73.193 47.754 1.00 32.25 83 PRO C N 1
ATOM 4252 C CA . PRO C 1 83 ? 57.368 74.085 48.912 1.00 30.41 83 PRO C CA 1
ATOM 4253 C C . PRO C 1 83 ? 56.066 74.880 48.979 1.00 30.90 83 PRO C C 1
ATOM 4254 O O . PRO C 1 83 ? 55.553 75.321 47.952 1.00 33.64 83 PRO C O 1
ATOM 4258 N N . THR C 1 84 ? 55.526 75.036 50.187 1.00 28.58 84 THR C N 1
ATOM 4259 C CA . THR C 1 84 ? 54.319 75.830 50.393 1.00 28.12 84 THR C CA 1
ATOM 4260 C C . THR C 1 84 ? 54.653 76.856 51.464 1.00 30.19 84 THR C C 1
ATOM 4261 O O . THR C 1 84 ? 55.206 76.533 52.517 1.00 28.91 84 THR C O 1
ATOM 4265 N N . ILE C 1 85 ? 54.304 78.099 51.182 1.00 28.50 85 ILE C N 1
ATOM 4266 C CA . ILE C 1 85 ? 54.590 79.183 52.087 1.00 27.40 85 ILE C CA 1
ATOM 4267 C C . ILE C 1 85 ? 53.314 79.809 52.625 1.00 28.75 85 ILE C C 1
ATOM 4268 O O . ILE C 1 85 ? 52.393 80.113 51.870 1.00 29.85 85 ILE C O 1
ATOM 4273 N N . VAL C 1 86 ? 53.278 79.981 53.941 1.00 29.11 86 VAL C N 1
ATOM 4274 C CA . VAL C 1 86 ? 52.158 80.598 54.631 1.00 29.13 86 VAL C CA 1
ATOM 4275 C C . VAL C 1 86 ? 52.645 81.930 55.181 1.00 30.35 86 VAL C C 1
ATOM 4276 O O . VAL C 1 86 ? 53.695 81.995 55.811 1.00 31.26 86 VAL C O 1
ATOM 4280 N N . ILE C 1 87 ? 51.910 82.997 54.913 1.00 30.95 87 ILE C N 1
ATOM 4281 C CA . ILE C 1 87 ? 52.263 84.298 55.457 1.00 31.33 87 ILE C CA 1
ATOM 4282 C C . ILE C 1 87 ? 51.055 84.679 56.295 1.00 33.85 87 ILE C C 1
ATOM 4283 O O . ILE C 1 87 ? 49.944 84.814 55.774 1.00 35.54 87 ILE C O 1
ATOM 4288 N N . GLU C 1 88 ? 51.260 84.831 57.597 1.00 34.70 88 GLU C N 1
ATOM 4289 C CA . GLU C 1 88 ? 50.152 85.162 58.474 1.00 36.60 88 GLU C CA 1
ATOM 4290 C C . GLU C 1 88 ? 50.546 86.145 59.564 1.00 37.76 88 GLU C C 1
ATOM 4291 O O . GLU C 1 88 ? 51.730 86.402 59.785 1.00 38.35 88 GLU C O 1
ATOM 4297 N N . GLY C 1 89 ? 49.539 86.706 60.227 1.00 39.27 89 GLY C N 1
ATOM 4298 C CA . GLY C 1 89 ? 49.791 87.637 61.309 1.00 43.99 89 GLY C CA 1
ATOM 4299 C C . GLY C 1 89 ? 49.568 86.858 62.588 1.00 47.28 89 GLY C C 1
ATOM 4300 O O . GLY C 1 89 ? 50.282 85.894 62.864 1.00 47.91 89 GLY C O 1
ATOM 4301 N N . ASP C 1 90 ? 48.578 87.268 63.371 1.00 49.60 90 ASP C N 1
ATOM 4302 C CA . ASP C 1 90 ? 48.249 86.562 64.601 1.00 51.79 90 ASP C CA 1
ATOM 4303 C C . ASP C 1 90 ? 47.304 85.449 64.167 1.00 50.80 90 ASP C C 1
ATOM 4304 O O . ASP C 1 90 ? 47.229 84.387 64.783 1.00 51.97 90 ASP C O 1
ATOM 4309 N N . LYS C 1 91 ? 46.597 85.718 63.074 1.00 47.72 91 LYS C N 1
ATOM 4310 C CA . LYS C 1 91 ? 45.621 84.804 62.500 1.00 45.53 91 LYS C CA 1
ATOM 4311 C C . LYS C 1 91 ? 46.118 84.318 61.133 1.00 42.29 91 LYS C C 1
ATOM 4312 O O . LYS C 1 91 ? 47.009 84.924 60.546 1.00 41.28 91 LYS C O 1
ATOM 4318 N N . ASP C 1 92 ? 45.555 83.216 60.644 1.00 40.00 92 ASP C N 1
ATOM 4319 C CA . ASP C 1 92 ? 45.904 82.707 59.320 1.00 37.57 92 ASP C CA 1
ATOM 4320 C C . ASP C 1 92 ? 44.835 83.275 58.402 1.00 37.01 92 ASP C C 1
ATOM 4321 O O . ASP C 1 92 ? 43.653 83.042 58.609 1.00 39.35 92 ASP C O 1
ATOM 4326 N N . TYR C 1 93 ? 45.255 84.034 57.401 1.00 35.96 93 TYR C N 1
ATOM 4327 C CA . TYR C 1 93 ? 44.332 84.657 56.462 1.00 34.46 93 TYR C CA 1
ATOM 4328 C C . TYR C 1 93 ? 44.050 83.824 55.214 1.00 33.37 93 TYR C C 1
ATOM 4329 O O . TYR C 1 93 ? 43.290 84.242 54.341 1.00 34.16 93 TYR C O 1
ATOM 4338 N N . GLY C 1 94 ? 44.664 82.650 55.124 1.00 32.48 94 GLY C N 1
ATOM 4339 C CA . GLY C 1 94 ? 44.457 81.809 53.960 1.00 29.80 94 GLY C CA 1
ATOM 4340 C C . GLY C 1 94 ? 45.379 82.189 52.815 1.00 28.59 94 GLY C C 1
ATOM 4341 O O . GLY C 1 94 ? 45.129 81.838 51.665 1.00 29.06 94 GLY C O 1
ATOM 4342 N N . ILE C 1 95 ? 46.441 82.919 53.134 1.00 27.65 95 ILE C N 1
ATOM 4343 C CA . ILE C 1 95 ? 47.426 83.345 52.143 1.00 28.05 95 ILE C CA 1
ATOM 4344 C C . ILE C 1 95 ? 48.491 82.252 51.954 1.00 28.91 95 ILE C C 1
ATOM 4345 O O . ILE C 1 95 ? 49.123 81.814 52.926 1.00 29.04 95 ILE C O 1
ATOM 4350 N N . ARG C 1 96 ? 48.702 81.832 50.709 1.00 26.93 96 ARG C N 1
ATOM 4351 C CA . ARG C 1 96 ? 49.682 80.789 50.411 1.00 26.61 96 ARG C CA 1
ATOM 4352 C C . ARG C 1 96 ? 50.474 81.018 49.137 1.00 26.80 96 ARG C C 1
ATOM 4353 O O . ARG C 1 96 ? 49.973 81.598 48.178 1.00 28.82 96 ARG C O 1
ATOM 4361 N N . TYR C 1 97 ? 51.724 80.566 49.134 1.00 26.40 97 TYR C N 1
ATOM 4362 C CA . TYR C 1 97 ? 52.528 80.618 47.926 1.00 23.92 97 TYR C CA 1
ATOM 4363 C C . TYR C 1 97 ? 52.960 79.164 47.745 1.00 25.22 97 TYR C C 1
ATOM 4364 O O . TYR C 1 97 ? 53.539 78.551 48.647 1.00 25.30 97 TYR C O 1
ATOM 4373 N N . ILE C 1 98 ? 52.643 78.600 46.590 1.00 25.67 98 ILE C N 1
ATOM 4374 C CA . ILE C 1 98 ? 52.991 77.221 46.293 1.00 24.94 98 ILE C CA 1
ATOM 4375 C C . ILE C 1 98 ? 54.041 77.224 45.194 1.00 26.33 98 ILE C C 1
ATOM 4376 O O . ILE C 1 98 ? 53.737 77.429 44.020 1.00 25.78 98 ILE C O 1
ATOM 4381 N N . GLY C 1 99 ? 55.289 77.018 45.604 1.00 26.61 99 GLY C N 1
ATOM 4382 C CA . GLY C 1 99 ? 56.400 77.025 44.678 1.00 25.01 99 GLY C CA 1
ATOM 4383 C C . GLY C 1 99 ? 57.472 77.954 45.203 1.00 26.32 99 GLY C C 1
ATOM 4384 O O . GLY C 1 99 ? 57.377 78.446 46.330 1.00 27.20 99 GLY C O 1
ATOM 4385 N N . LEU C 1 100 ? 58.492 78.202 44.395 1.00 26.22 100 LEU C N 1
ATOM 4386 C CA . LEU C 1 100 ? 59.586 79.081 44.788 1.00 28.52 100 LEU C CA 1
ATOM 4387 C C . LEU C 1 100 ? 59.366 80.511 44.277 1.00 29.69 100 LEU C C 1
ATOM 4388 O O . LEU C 1 100 ? 59.366 80.752 43.067 1.00 30.52 100 LEU C O 1
ATOM 4393 N N . PRO C 1 101 ? 59.184 81.478 45.198 1.00 30.01 101 PRO C N 1
ATOM 4394 C CA . PRO C 1 101 ? 58.965 82.886 44.849 1.00 29.09 101 PRO C CA 1
ATOM 4395 C C . PRO C 1 101 ? 60.225 83.616 44.387 1.00 30.06 101 PRO C C 1
ATOM 4396 O O . PRO C 1 101 ? 60.592 84.651 44.940 1.00 30.58 101 PRO C O 1
ATOM 4400 N N . ALA C 1 102 ? 60.868 83.069 43.361 1.00 29.50 102 ALA C N 1
ATOM 4401 C CA . ALA C 1 102 ? 62.079 83.640 42.790 1.00 28.45 102 ALA C CA 1
ATOM 4402 C C . ALA C 1 102 ? 61.734 84.641 41.683 1.00 29.18 102 ALA C C 1
ATOM 4403 O O . ALA C 1 102 ? 60.556 84.880 41.379 1.00 28.96 102 ALA C O 1
ATOM 4405 N N . GLY C 1 103 ? 62.772 85.212 41.079 1.00 27.62 103 GLY C N 1
ATOM 4406 C CA . GLY C 1 103 ? 62.579 86.174 40.010 1.00 27.61 103 GLY C CA 1
ATOM 4407 C C . GLY C 1 103 ? 61.651 87.296 40.423 1.00 29.12 103 GLY C C 1
ATOM 4408 O O . GLY C 1 103 ? 61.746 87.810 41.540 1.00 29.03 103 GLY C O 1
ATOM 4409 N N . LEU C 1 104 ? 60.745 87.668 39.522 1.00 29.24 104 LEU C N 1
ATOM 4410 C CA . LEU C 1 104 ? 59.789 88.737 39.780 1.00 29.41 104 LEU C CA 1
ATOM 4411 C C . LEU C 1 104 ? 58.798 88.382 40.890 1.00 29.43 104 LEU C C 1
ATOM 4412 O O . LEU C 1 104 ? 58.185 89.267 41.489 1.00 27.36 104 LEU C O 1
ATOM 4417 N N . GLU C 1 105 ? 58.639 87.093 41.173 1.00 28.55 105 GLU C N 1
ATOM 4418 C CA . GLU C 1 105 ? 57.721 86.711 42.233 1.00 30.64 105 GLU C CA 1
ATOM 4419 C C . GLU C 1 105 ? 58.290 87.004 43.621 1.00 30.31 105 GLU C C 1
ATOM 4420 O O . GLU C 1 105 ? 57.584 86.886 44.620 1.00 29.10 105 GLU C O 1
ATOM 4426 N N . PHE C 1 106 ? 59.562 87.393 43.683 1.00 29.89 106 PHE C N 1
ATOM 4427 C CA . PHE C 1 106 ? 60.164 87.751 44.964 1.00 30.99 106 PHE C CA 1
ATOM 4428 C C . PHE C 1 106 ? 59.412 88.992 45.440 1.00 30.25 106 PHE C C 1
ATOM 4429 O O . PHE C 1 106 ? 59.108 89.146 46.628 1.00 30.71 106 PHE C O 1
ATOM 4437 N N . THR C 1 107 ? 59.100 89.865 44.487 1.00 28.87 107 THR C N 1
ATOM 4438 C CA . THR C 1 107 ? 58.364 91.093 44.760 1.00 29.85 107 THR C CA 1
ATOM 4439 C C . THR C 1 107 ? 56.999 90.771 45.358 1.00 29.59 107 THR C C 1
ATOM 4440 O O . THR C 1 107 ? 56.510 91.485 46.235 1.00 31.62 107 THR C O 1
ATOM 4444 N N . THR C 1 108 ? 56.389 89.691 44.876 1.00 27.77 108 THR C N 1
ATOM 4445 C CA . THR C 1 108 ? 55.086 89.251 45.365 1.00 26.90 108 THR C CA 1
ATOM 4446 C C . THR C 1 108 ? 55.219 88.873 46.839 1.00 26.91 108 THR C C 1
ATOM 4447 O O . THR C 1 108 ? 54.408 89.277 47.680 1.00 24.80 108 THR C O 1
ATOM 4451 N N . LEU C 1 109 ? 56.247 88.082 47.135 1.00 26.39 109 LEU C N 1
ATOM 4452 C CA . LEU C 1 109 ? 56.513 87.630 48.496 1.00 27.30 109 LEU C CA 1
ATOM 4453 C C . LEU C 1 109 ? 56.663 88.828 49.433 1.00 27.50 109 LEU C C 1
ATOM 4454 O O . LEU C 1 109 ? 55.998 88.920 50.461 1.00 29.64 109 LEU C O 1
ATOM 4459 N N . ILE C 1 110 ? 57.543 89.743 49.053 1.00 29.57 110 ILE C N 1
ATOM 4460 C CA . ILE C 1 110 ? 57.827 90.938 49.835 1.00 32.04 110 ILE C CA 1
ATOM 4461 C C . ILE C 1 110 ? 56.570 91.758 50.121 1.00 33.04 110 ILE C C 1
ATOM 4462 O O . ILE C 1 110 ? 56.296 92.103 51.273 1.00 33.06 110 ILE C O 1
ATOM 4467 N N . ASN C 1 111 ? 55.798 92.056 49.082 1.00 33.97 111 ASN C N 1
ATOM 4468 C CA . ASN C 1 111 ? 54.581 92.832 49.270 1.00 34.40 111 ASN C CA 1
ATOM 4469 C C . ASN C 1 111 ? 53.561 92.093 50.118 1.00 33.86 111 ASN C C 1
ATOM 4470 O O . ASN C 1 111 ? 52.861 92.702 50.931 1.00 33.79 111 ASN C O 1
ATOM 4475 N N . GLY C 1 112 ? 53.482 90.780 49.942 1.00 32.51 112 GLY C N 1
ATOM 4476 C CA . GLY C 1 112 ? 52.554 90.009 50.745 1.00 32.08 112 GLY C CA 1
ATOM 4477 C C . GLY C 1 112 ? 52.917 90.131 52.217 1.00 31.49 112 GLY C C 1
ATOM 4478 O O . GLY C 1 112 ? 52.048 90.239 53.085 1.00 30.99 112 GLY C O 1
ATOM 4479 N N . ILE C 1 113 ? 54.213 90.106 52.506 1.00 31.95 113 ILE C N 1
ATOM 4480 C CA . ILE C 1 113 ? 54.668 90.230 53.885 1.00 31.76 113 ILE C CA 1
ATOM 4481 C C . ILE C 1 113 ? 54.257 91.601 54.445 1.00 31.28 113 ILE C C 1
ATOM 4482 O O . ILE C 1 113 ? 53.701 91.688 55.532 1.00 31.04 113 ILE C O 1
ATOM 4487 N N . PHE C 1 114 ? 54.501 92.660 53.684 1.00 30.88 114 PHE C N 1
ATOM 4488 C CA . PHE C 1 114 ? 54.154 94.001 54.136 1.00 32.53 114 PHE C CA 1
ATOM 4489 C C . PHE C 1 114 ? 52.654 94.280 54.244 1.00 33.25 114 PHE C C 1
ATOM 4490 O O . PHE C 1 114 ? 52.232 94.998 55.147 1.00 32.90 114 PHE C O 1
ATOM 4498 N N . HIS C 1 115 ? 51.842 93.726 53.346 1.00 33.76 115 HIS C N 1
ATOM 4499 C CA . HIS C 1 115 ? 50.400 93.950 53.450 1.00 33.50 115 HIS C CA 1
ATOM 4500 C C . HIS C 1 115 ? 49.890 93.254 54.703 1.00 34.66 115 HIS C C 1
ATOM 4501 O O . HIS C 1 115 ? 49.066 93.804 55.427 1.00 35.35 115 HIS C O 1
ATOM 4508 N N . VAL C 1 116 ? 50.374 92.039 54.954 1.00 33.58 116 VAL C N 1
ATOM 4509 C CA . VAL C 1 116 ? 49.952 91.300 56.141 1.00 34.77 116 VAL C CA 1
ATOM 4510 C C . VAL C 1 116 ? 50.439 92.029 57.396 1.00 34.52 116 VAL C C 1
ATOM 4511 O O . VAL C 1 116 ? 49.726 92.103 58.396 1.00 34.34 116 VAL C O 1
ATOM 4515 N N . SER C 1 117 ? 51.649 92.574 57.327 1.00 34.75 117 SER C N 1
ATOM 4516 C CA . SER C 1 117 ? 52.226 93.312 58.441 1.00 35.74 117 SER C CA 1
ATOM 4517 C C . SER C 1 117 ? 51.326 94.499 58.775 1.00 36.58 117 SER C C 1
ATOM 4518 O O . SER C 1 117 ? 51.027 94.758 59.939 1.00 34.45 117 SER C O 1
ATOM 4521 N N . GLN C 1 118 ? 50.893 95.207 57.737 1.00 37.59 118 GLN C N 1
ATOM 4522 C CA . GLN C 1 118 ? 50.020 96.361 57.899 1.00 39.12 118 GLN C CA 1
ATOM 4523 C C . GLN C 1 118 ? 48.591 95.955 58.224 1.00 40.33 118 GLN C C 1
ATOM 4524 O O . GLN C 1 118 ? 47.751 96.808 58.508 1.00 43.34 118 GLN C O 1
ATOM 4530 N N . ARG C 1 119 ? 48.318 94.655 58.180 1.00 41.18 119 ARG C N 1
ATOM 4531 C CA . ARG C 1 119 ? 46.988 94.137 58.482 1.00 41.66 119 ARG C CA 1
ATOM 4532 C C . ARG C 1 119 ? 45.929 94.864 57.669 1.00 43.19 119 ARG C C 1
ATOM 4533 O O . ARG C 1 119 ? 44.814 95.061 58.138 1.00 44.15 119 ARG C O 1
ATOM 4541 N N . LYS C 1 120 ? 46.280 95.272 56.454 1.00 44.72 120 LYS C N 1
ATOM 4542 C CA . LYS C 1 120 ? 45.336 95.980 55.602 1.00 46.17 120 LYS C CA 1
ATOM 4543 C C . LYS C 1 120 ? 45.505 95.655 54.123 1.00 44.87 120 LYS C C 1
ATOM 4544 O O . LYS C 1 120 ? 46.612 95.709 53.576 1.00 44.96 120 LYS C O 1
ATOM 4550 N N . PRO C 1 121 ? 44.399 95.312 53.454 1.00 43.52 121 PRO C N 1
ATOM 4551 C CA . PRO C 1 121 ? 44.447 94.988 52.027 1.00 42.99 121 PRO C CA 1
ATOM 4552 C C . PRO C 1 121 ? 44.356 96.258 51.185 1.00 42.83 121 PRO C C 1
ATOM 4553 O O . PRO C 1 121 ? 43.585 97.162 51.504 1.00 43.94 121 PRO C O 1
ATOM 4557 N N . GLN C 1 122 ? 45.154 96.332 50.123 1.00 41.75 122 GLN C N 1
ATOM 4558 C CA . GLN C 1 122 ? 45.123 97.493 49.246 1.00 41.71 122 GLN C CA 1
ATOM 4559 C C . GLN C 1 122 ? 43.895 97.417 48.344 1.00 40.51 122 GLN C C 1
ATOM 4560 O O . GLN C 1 122 ? 44.005 97.283 47.124 1.00 40.51 122 GLN C O 1
ATOM 4566 N N . LEU C 1 123 ? 42.727 97.495 48.972 1.00 38.56 123 LEU C N 1
ATOM 4567 C CA . LEU C 1 123 ? 41.448 97.446 48.276 1.00 38.26 123 LEU C CA 1
ATOM 4568 C C . LEU C 1 123 ? 40.621 98.644 48.742 1.00 39.24 123 LEU C C 1
ATOM 4569 O O . LEU C 1 123 ? 40.721 99.058 49.897 1.00 40.31 123 LEU C O 1
ATOM 4574 N N . SER C 1 124 ? 39.809 99.197 47.847 1.00 40.07 124 SER C N 1
ATOM 4575 C CA . SER C 1 124 ? 38.975 100.354 48.177 1.00 42.12 124 SER C CA 1
ATOM 4576 C C . SER C 1 124 ? 37.867 100.027 49.175 1.00 42.93 124 SER C C 1
ATOM 4577 O O . SER C 1 124 ? 37.544 98.858 49.404 1.00 42.17 124 SER C O 1
ATOM 4580 N N . GLU C 1 125 ? 37.296 101.072 49.772 1.00 45.12 125 GLU C N 1
ATOM 4581 C CA . GLU C 1 125 ? 36.196 100.913 50.726 1.00 46.39 125 GLU C CA 1
ATOM 4582 C C . GLU C 1 125 ? 34.985 100.334 50.009 1.00 43.55 125 GLU C C 1
ATOM 4583 O O . GLU C 1 125 ? 34.211 99.583 50.592 1.00 42.54 125 GLU C O 1
ATOM 4589 N N . LYS C 1 126 ? 34.822 100.707 48.745 1.00 43.44 126 LYS C N 1
ATOM 4590 C CA . LYS C 1 126 ? 33.717 100.207 47.937 1.00 43.77 126 LYS C CA 1
ATOM 4591 C C . LYS C 1 126 ? 33.820 98.684 47.950 1.00 41.40 126 LYS C C 1
ATOM 4592 O O . LYS C 1 126 ? 32.889 97.989 48.332 1.00 40.28 126 LYS C O 1
ATOM 4598 N N . THR C 1 127 ? 34.984 98.185 47.546 1.00 39.70 127 THR C N 1
ATOM 4599 C CA . THR C 1 127 ? 35.255 96.757 47.501 1.00 37.10 127 THR C CA 1
ATOM 4600 C C . THR C 1 127 ? 35.103 96.067 48.858 1.00 35.82 127 THR C C 1
ATOM 4601 O O . THR C 1 127 ? 34.455 95.027 48.966 1.00 33.96 127 THR C O 1
ATOM 4605 N N . LEU C 1 128 ? 35.690 96.645 49.897 1.00 34.37 128 LEU C N 1
ATOM 4606 C CA . LEU C 1 128 ? 35.609 96.023 51.213 1.00 36.13 128 LEU C CA 1
ATOM 4607 C C . LEU C 1 128 ? 34.194 95.931 51.783 1.00 38.16 128 LEU C C 1
ATOM 4608 O O . LEU C 1 128 ? 33.873 94.981 52.497 1.00 38.71 128 LEU C O 1
ATOM 4613 N N . GLU C 1 129 ? 33.339 96.898 51.468 1.00 38.49 129 GLU C N 1
ATOM 4614 C CA . GLU C 1 129 ? 31.979 96.865 51.995 1.00 40.42 129 GLU C CA 1
ATOM 4615 C C . GLU C 1 129 ? 31.158 95.730 51.400 1.00 37.77 129 GLU C C 1
ATOM 4616 O O . GLU C 1 129 ? 30.426 95.051 52.113 1.00 35.33 129 GLU C O 1
ATOM 4622 N N . LEU C 1 130 ? 31.281 95.523 50.096 1.00 36.45 130 LEU C N 1
ATOM 4623 C CA . LEU C 1 130 ? 30.535 94.455 49.450 1.00 37.86 130 LEU C CA 1
ATOM 4624 C C . LEU C 1 130 ? 31.105 93.081 49.830 1.00 38.32 130 LEU C C 1
ATOM 4625 O O . LEU C 1 130 ? 30.356 92.148 50.133 1.00 36.86 130 LEU C O 1
ATOM 4630 N N . LEU C 1 131 ? 32.430 92.971 49.833 1.00 37.45 131 LEU C N 1
ATOM 4631 C CA . LEU C 1 131 ? 33.098 91.720 50.169 1.00 39.24 131 LEU C CA 1
ATOM 4632 C C . LEU C 1 131 ? 32.607 91.159 51.508 1.00 41.49 131 LEU C C 1
ATOM 4633 O O . LEU C 1 131 ? 32.716 89.956 51.763 1.00 40.58 131 LEU C O 1
ATOM 4638 N N . GLN C 1 132 ? 32.055 92.031 52.353 1.00 42.61 132 GLN C N 1
ATOM 4639 C CA . GLN C 1 132 ? 31.547 91.630 53.666 1.00 45.04 132 GLN C CA 1
ATOM 4640 C C . GLN C 1 132 ? 30.459 90.564 53.596 1.00 44.26 132 GLN C C 1
ATOM 4641 O O . GLN C 1 132 ? 30.312 89.762 54.523 1.00 43.62 132 GLN C O 1
ATOM 4647 N N . VAL C 1 133 ? 29.677 90.579 52.521 1.00 42.81 133 VAL C N 1
ATOM 4648 C CA . VAL C 1 133 ? 28.594 89.615 52.372 1.00 43.65 133 VAL C CA 1
ATOM 4649 C C . VAL C 1 133 ? 29.067 88.190 52.079 1.00 43.37 133 VAL C C 1
ATOM 4650 O O . VAL C 1 133 ? 28.316 87.237 52.292 1.00 44.09 133 VAL C O 1
ATOM 4654 N N . VAL C 1 134 ? 30.301 88.044 51.594 1.00 40.28 134 VAL C N 1
ATOM 4655 C CA . VAL C 1 134 ? 30.839 86.721 51.278 1.00 38.69 134 VAL C CA 1
ATOM 4656 C C . VAL C 1 134 ? 31.029 85.889 52.543 1.00 38.74 134 VAL C C 1
ATOM 4657 O O . VAL C 1 134 ? 31.837 86.234 53.405 1.00 39.36 134 VAL C O 1
ATOM 4661 N N . ASP C 1 135 ? 30.281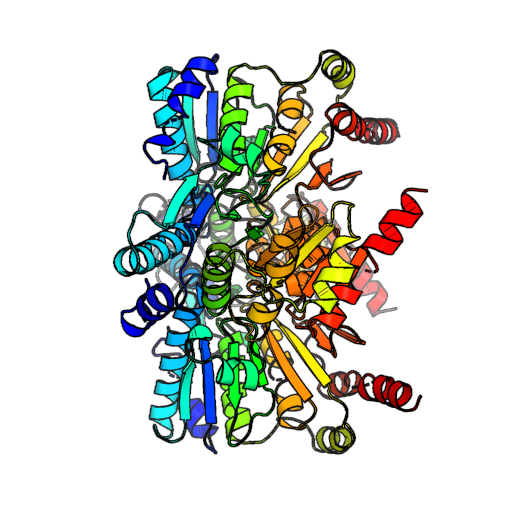 84.795 52.655 1.00 37.16 135 ASP C N 1
ATOM 4662 C CA . ASP C 1 135 ? 30.386 83.937 53.827 1.00 38.54 135 ASP C CA 1
ATOM 4663 C C . ASP C 1 135 ? 30.299 82.436 53.520 1.00 38.13 135 ASP C C 1
ATOM 4664 O O . ASP C 1 135 ? 29.739 81.650 54.290 1.00 40.09 135 ASP C O 1
ATOM 4669 N N . ILE C 1 136 ? 30.855 82.056 52.377 1.00 37.54 136 ILE C N 1
ATOM 4670 C CA . ILE C 1 136 ? 30.931 80.665 51.941 1.00 35.80 136 ILE C CA 1
ATOM 4671 C C . ILE C 1 136 ? 32.367 80.550 51.418 1.00 36.08 136 ILE C C 1
ATOM 4672 O O . ILE C 1 136 ? 32.852 81.449 50.726 1.00 34.00 136 ILE C O 1
ATOM 4677 N N . PRO C 1 137 ? 33.066 79.452 51.749 1.00 35.40 137 PRO C N 1
ATOM 4678 C CA . PRO C 1 137 ? 34.449 79.258 51.309 1.00 34.95 137 PRO C CA 1
ATOM 4679 C C . PRO C 1 137 ? 34.735 79.554 49.846 1.00 33.07 137 PRO C C 1
ATOM 4680 O O . PRO C 1 137 ? 34.144 78.965 48.940 1.00 34.52 137 PRO C O 1
ATOM 4684 N N . ILE C 1 138 ? 35.640 80.494 49.627 1.00 31.21 138 ILE C N 1
ATOM 4685 C CA . ILE C 1 138 ? 36.044 80.863 48.284 1.00 31.75 138 ILE C CA 1
ATOM 4686 C C . ILE C 1 138 ? 37.550 80.621 48.230 1.00 31.28 138 ILE C C 1
ATOM 4687 O O . ILE C 1 138 ? 38.295 81.064 49.108 1.00 30.67 138 ILE C O 1
ATOM 4692 N N . GLU C 1 139 ? 37.987 79.910 47.204 1.00 30.44 139 GLU C N 1
ATOM 4693 C CA . GLU C 1 139 ? 39.392 79.596 47.039 1.00 30.67 139 GLU C CA 1
ATOM 4694 C C . GLU C 1 139 ? 39.880 80.221 45.741 1.00 29.00 139 GLU C C 1
ATOM 4695 O O . GLU C 1 139 ? 39.379 79.913 44.666 1.00 29.35 139 GLU C O 1
ATOM 4701 N N . ILE C 1 140 ? 40.852 81.120 45.847 1.00 28.26 140 ILE C N 1
ATOM 4702 C CA . ILE C 1 140 ? 41.387 81.784 44.668 1.00 26.71 140 ILE C CA 1
ATOM 4703 C C . ILE C 1 140 ? 42.791 81.292 44.341 1.00 25.07 140 ILE C C 1
ATOM 4704 O O . ILE C 1 140 ? 43.673 81.293 45.198 1.00 25.29 140 ILE C O 1
ATOM 4709 N N . TRP C 1 141 ? 42.984 80.871 43.097 1.00 23.47 141 TRP C N 1
ATOM 4710 C CA . TRP C 1 141 ? 44.287 80.416 42.631 1.00 25.58 141 TRP C CA 1
ATOM 4711 C C . TRP C 1 141 ? 44.799 81.350 41.540 1.00 25.23 141 TRP C C 1
ATOM 4712 O O . TRP C 1 141 ? 44.080 81.659 40.586 1.00 26.52 141 TRP C O 1
ATOM 4723 N N . VAL C 1 142 ? 46.047 81.776 41.666 1.00 23.52 142 VAL C N 1
ATOM 4724 C CA . VAL C 1 142 ? 46.651 82.619 40.656 1.00 22.21 142 VAL C CA 1
ATOM 4725 C C . VAL C 1 142 ? 47.887 81.883 40.143 1.00 23.45 142 VAL C C 1
ATOM 4726 O O . VAL C 1 142 ? 48.857 81.716 40.881 1.00 24.98 142 VAL C O 1
ATOM 4730 N N . PHE C 1 143 ? 47.841 81.428 38.892 1.00 21.62 143 PHE C N 1
ATOM 4731 C CA . PHE C 1 143 ? 48.963 80.732 38.282 1.00 21.35 143 PHE C CA 1
ATOM 4732 C C . PHE C 1 143 ? 49.925 81.789 37.759 1.00 23.43 143 PHE C C 1
ATOM 4733 O O . PHE C 1 143 ? 49.509 82.734 37.088 1.00 24.60 143 PHE C O 1
ATOM 4741 N N . VAL C 1 144 ? 51.209 81.629 38.065 1.00 21.53 144 VAL C N 1
ATOM 4742 C CA . VAL C 1 144 ? 52.220 82.588 37.641 1.00 21.69 144 VAL C CA 1
ATOM 4743 C C . VAL C 1 144 ? 53.492 81.889 37.176 1.00 24.04 144 VAL C C 1
ATOM 4744 O O . VAL C 1 144 ? 53.617 80.658 37.252 1.00 25.30 144 VAL C O 1
ATOM 4748 N N . THR C 1 145 ? 54.419 82.696 36.672 1.00 24.32 145 THR C N 1
ATOM 4749 C CA . THR C 1 145 ? 55.745 82.242 36.276 1.00 24.88 145 THR C CA 1
ATOM 4750 C C . THR C 1 145 ? 56.621 83.302 36.943 1.00 26.90 145 THR C C 1
ATOM 4751 O O . THR C 1 145 ? 56.136 84.388 37.293 1.00 27.22 145 THR C O 1
ATOM 4755 N N . THR C 1 146 ? 57.897 82.993 37.119 1.00 28.20 146 THR C N 1
ATOM 4756 C CA . THR C 1 146 ? 58.831 83.900 37.774 1.00 31.48 146 THR C CA 1
ATOM 4757 C C . THR C 1 146 ? 59.338 85.026 36.882 1.00 32.44 146 THR C C 1
ATOM 4758 O O . THR C 1 146 ? 59.920 85.994 37.367 1.00 34.11 146 THR C O 1
ATOM 4762 N N . SER C 1 147 ? 59.110 84.913 35.582 1.00 31.98 147 SER C N 1
ATOM 4763 C CA . SER C 1 147 ? 59.590 85.934 34.663 1.00 33.31 147 SER C CA 1
ATOM 4764 C C . SER C 1 147 ? 58.537 86.903 34.119 1.00 32.64 147 SER C C 1
ATOM 4765 O O . SER C 1 147 ? 58.885 87.869 33.437 1.00 33.65 147 SER C O 1
ATOM 4768 N N . CYS C 1 148 ? 57.263 86.664 34.425 1.00 33.11 148 CYS C N 1
ATOM 4769 C CA . CYS C 1 148 ? 56.178 87.526 33.931 1.00 33.87 148 CYS C CA 1
ATOM 4770 C C . CYS C 1 148 ? 55.926 88.773 34.778 1.00 32.63 148 CYS C C 1
ATOM 4771 O O . CYS C 1 148 ? 55.590 88.674 35.955 1.00 30.55 148 CYS C O 1
ATOM 4774 N N . GLY C 1 149 ? 56.055 89.943 34.161 1.00 30.88 149 GLY C N 1
ATOM 4775 C CA . GLY C 1 149 ? 55.852 91.184 34.885 1.00 30.30 149 GLY C CA 1
ATOM 4776 C C . GLY C 1 149 ? 54.437 91.509 35.335 1.00 31.89 149 GLY C C 1
ATOM 4777 O O . GLY C 1 149 ? 54.259 92.372 36.190 1.00 31.46 149 GLY C O 1
ATOM 4778 N N . TYR C 1 150 ? 53.431 90.834 34.783 1.00 31.94 150 TYR C N 1
ATOM 4779 C CA . TYR C 1 150 ? 52.047 91.112 35.158 1.00 34.01 150 TYR C CA 1
ATOM 4780 C C . TYR C 1 150 ? 51.508 90.229 36.289 1.00 33.83 150 TYR C C 1
ATOM 4781 O O . TYR C 1 150 ? 50.473 90.540 36.889 1.00 33.61 150 TYR C O 1
ATOM 4790 N N . CYS C 1 151 ? 52.205 89.138 36.589 1.00 32.17 151 CYS C N 1
ATOM 4791 C CA . CYS C 1 151 ? 51.748 88.231 37.639 1.00 32.76 151 CYS C CA 1
ATOM 4792 C C . CYS C 1 151 ? 51.744 88.784 39.070 1.00 30.31 151 CYS C C 1
ATOM 4793 O O . CYS C 1 151 ? 50.793 88.557 39.814 1.00 31.15 151 CYS C O 1
ATOM 4796 N N . PRO C 1 152 ? 52.794 89.520 39.470 1.00 29.60 152 PRO C N 1
ATOM 4797 C CA . PRO C 1 152 ? 52.828 90.063 40.836 1.00 30.01 152 PRO C CA 1
ATOM 4798 C C . PRO C 1 152 ? 51.595 90.854 41.266 1.00 30.34 152 PRO C C 1
ATOM 4799 O O . PRO C 1 152 ? 51.070 90.635 42.358 1.00 30.49 152 PRO C O 1
ATOM 4803 N N . SER C 1 153 ? 51.124 91.766 40.419 1.00 31.30 153 SER C N 1
ATOM 4804 C CA . SER C 1 153 ? 49.960 92.568 40.783 1.00 31.45 153 SER C CA 1
ATOM 4805 C C . SER C 1 153 ? 48.714 91.705 40.920 1.00 28.98 153 SER C C 1
ATOM 4806 O O . SER C 1 153 ? 47.866 91.951 41.785 1.00 29.84 153 SER C O 1
ATOM 4809 N N . ALA C 1 154 ? 48.602 90.683 40.081 1.00 27.63 154 ALA C N 1
ATOM 4810 C CA . ALA C 1 154 ? 47.455 89.786 40.166 1.00 25.93 154 ALA C CA 1
ATOM 4811 C C . ALA C 1 154 ? 47.578 88.920 41.433 1.00 24.82 154 ALA C C 1
ATOM 4812 O O . ALA C 1 154 ? 46.605 88.712 42.156 1.00 23.87 154 ALA C O 1
ATOM 4814 N N . ALA C 1 155 ? 48.781 88.425 41.698 1.00 22.55 155 ALA C N 1
ATOM 4815 C CA . ALA C 1 155 ? 49.020 87.583 42.872 1.00 24.62 155 ALA C CA 1
ATOM 4816 C C . ALA C 1 155 ? 48.743 88.328 44.180 1.00 25.37 155 ALA C C 1
ATOM 4817 O O . ALA C 1 155 ? 48.029 87.832 45.064 1.00 24.49 155 ALA C O 1
ATOM 4819 N N . VAL C 1 156 ? 49.313 89.521 44.302 1.00 26.15 156 VAL C N 1
ATOM 4820 C CA . VAL C 1 156 ? 49.128 90.316 45.508 1.00 28.27 156 VAL C CA 1
ATOM 4821 C C . VAL C 1 156 ? 47.667 90.702 45.696 1.00 29.62 156 VAL C C 1
ATOM 4822 O O . VAL C 1 156 ? 47.166 90.703 46.827 1.00 32.03 156 VAL C O 1
ATOM 4834 N N . ALA C 1 158 ? 45.087 88.978 44.844 1.00 25.35 158 ALA C N 1
ATOM 4835 C CA . ALA C 1 158 ? 44.353 87.813 45.328 1.00 24.74 158 ALA C CA 1
ATOM 4836 C C . ALA C 1 158 ? 44.588 87.688 46.827 1.00 23.02 158 ALA C C 1
ATOM 4837 O O . ALA C 1 158 ? 43.656 87.429 47.585 1.00 22.47 158 ALA C O 1
ATOM 4839 N N . TRP C 1 159 ? 45.837 87.877 47.246 1.00 22.95 159 TRP C N 1
ATOM 4840 C CA . TRP C 1 159 ? 46.189 87.806 48.659 1.00 24.29 159 TRP C CA 1
ATOM 4841 C C . TRP C 1 159 ? 45.437 88.868 49.469 1.00 24.56 159 TRP C C 1
ATOM 4842 O O . TRP C 1 159 ? 44.963 88.584 50.564 1.00 23.99 159 TRP C O 1
ATOM 4853 N N . ASP C 1 160 ? 45.308 90.079 48.927 1.00 26.70 160 ASP C N 1
ATOM 4854 C CA . ASP C 1 160 ? 44.580 91.123 49.643 1.00 29.73 160 ASP C CA 1
ATOM 4855 C C . ASP C 1 160 ? 43.144 90.684 49.905 1.00 30.26 160 ASP C C 1
ATOM 4856 O O . ASP C 1 160 ? 42.624 90.880 51.004 1.00 31.90 160 ASP C O 1
ATOM 4861 N N . PHE C 1 161 ? 42.510 90.070 48.910 1.00 29.87 161 PHE C N 1
ATOM 4862 C CA . PHE C 1 161 ? 41.145 89.596 49.088 1.00 30.79 161 PHE C CA 1
ATOM 4863 C C . PHE C 1 161 ? 41.096 88.553 50.198 1.00 31.12 161 PHE C C 1
ATOM 4864 O O . PHE C 1 161 ? 40.154 88.528 50.981 1.00 30.86 161 PHE C O 1
ATOM 4872 N N . ALA C 1 162 ? 42.118 87.699 50.278 1.00 31.04 162 ALA C N 1
ATOM 4873 C CA . ALA C 1 162 ? 42.150 86.675 51.320 1.00 30.26 162 ALA C CA 1
ATOM 4874 C C . ALA C 1 162 ? 42.363 87.353 52.664 1.00 30.01 162 ALA C C 1
ATOM 4875 O O . ALA C 1 162 ? 41.788 86.958 53.679 1.00 31.58 162 ALA C O 1
ATOM 4877 N N . LEU C 1 163 ? 43.200 88.381 52.655 1.00 30.14 163 LEU C N 1
ATOM 4878 C CA . LEU C 1 163 ? 43.498 89.132 53.862 1.00 32.88 163 LEU C CA 1
ATOM 4879 C C . LEU C 1 163 ? 42.252 89.851 54.389 1.00 33.33 163 LEU C C 1
ATOM 4880 O O . LEU C 1 163 ? 42.082 90.010 55.593 1.00 32.62 163 LEU C O 1
ATOM 4885 N N . ALA C 1 164 ? 41.371 90.255 53.478 1.00 33.40 164 ALA C N 1
ATOM 4886 C CA . ALA C 1 164 ? 40.167 90.992 53.847 1.00 34.55 164 ALA C CA 1
ATOM 4887 C C . ALA C 1 164 ? 38.940 90.183 54.283 1.00 35.42 164 ALA C C 1
ATOM 4888 O O . ALA C 1 164 ? 38.043 90.725 54.931 1.00 35.48 164 ALA C O 1
ATOM 4890 N N . ASN C 1 165 ? 38.893 88.898 53.947 1.00 35.48 165 ASN C N 1
ATOM 4891 C CA . ASN C 1 165 ? 37.730 88.076 54.288 1.00 34.70 165 ASN C CA 1
ATOM 4892 C C . ASN C 1 165 ? 38.126 86.675 54.769 1.00 35.07 165 ASN C C 1
ATOM 4893 O O . ASN C 1 165 ? 38.903 85.980 54.113 1.00 36.04 165 ASN C O 1
ATOM 4898 N N . ASP C 1 166 ? 37.570 86.269 55.910 1.00 36.69 166 ASP C N 1
ATOM 4899 C CA . ASP C 1 166 ? 37.862 84.972 56.527 1.00 37.87 166 ASP C CA 1
ATOM 4900 C C . ASP C 1 166 ? 37.353 83.732 55.800 1.00 36.65 166 ASP C C 1
ATOM 4901 O O . ASP C 1 166 ? 37.636 82.611 56.217 1.00 36.18 166 ASP C O 1
ATOM 4906 N N . TYR C 1 167 ? 36.593 83.922 54.733 1.00 35.27 167 TYR C N 1
ATOM 4907 C CA . TYR C 1 167 ? 36.069 82.793 53.970 1.00 32.98 167 TYR C CA 1
ATOM 4908 C C . TYR C 1 167 ? 36.821 82.668 52.655 1.00 32.25 167 TYR C C 1
ATOM 4909 O O . TYR C 1 167 ? 36.516 81.808 51.830 1.00 32.71 167 TYR C O 1
ATOM 4918 N N . ILE C 1 168 ? 37.815 83.531 52.473 1.00 30.24 168 ILE C N 1
ATOM 4919 C CA . ILE C 1 168 ? 38.606 83.534 51.254 1.00 28.84 168 ILE C CA 1
ATOM 4920 C C . ILE C 1 168 ? 40.050 83.098 51.478 1.00 26.86 168 ILE C C 1
ATOM 4921 O O . ILE C 1 168 ? 40.748 83.614 52.348 1.00 27.53 168 ILE C O 1
ATOM 4926 N N . THR C 1 169 ? 40.472 82.131 50.669 1.00 27.86 169 THR C N 1
ATOM 4927 C CA . THR C 1 169 ? 41.818 81.581 50.694 1.00 26.40 169 THR C CA 1
ATOM 4928 C C . THR C 1 169 ? 42.409 81.881 49.327 1.00 25.82 169 THR C C 1
ATOM 4929 O O . THR C 1 169 ? 41.768 81.658 48.303 1.00 26.50 169 THR C O 1
ATOM 4933 N N . SER C 1 170 ? 43.626 82.398 49.299 1.00 26.06 170 SER C N 1
ATOM 4934 C CA . SER C 1 170 ? 44.245 82.711 48.027 1.00 26.47 170 SER C CA 1
ATOM 4935 C C . SER C 1 170 ? 45.607 82.065 47.887 1.00 26.14 170 SER C C 1
ATOM 4936 O O . SER C 1 170 ? 46.490 82.238 48.734 1.00 24.83 170 SER C O 1
ATOM 4939 N N . LYS C 1 171 ? 45.769 81.324 46.800 1.00 25.35 171 LYS C N 1
ATOM 4940 C CA . LYS C 1 171 ? 47.018 80.627 46.541 1.00 23.74 171 LYS C CA 1
ATOM 4941 C C . LYS C 1 171 ? 47.669 81.030 45.232 1.00 24.80 171 LYS C C 1
ATOM 4942 O O . LYS C 1 171 ? 47.069 80.907 44.153 1.00 26.07 171 LYS C O 1
ATOM 4948 N N . VAL C 1 172 ? 48.903 81.507 45.337 1.00 22.20 172 VAL C N 1
ATOM 4949 C CA . VAL C 1 172 ? 49.666 81.891 44.174 1.00 22.62 172 VAL C CA 1
ATOM 4950 C C . VAL C 1 172 ? 50.431 80.625 43.859 1.00 25.42 172 VAL C C 1
ATOM 4951 O O . VAL C 1 172 ? 51.178 80.125 44.695 1.00 24.77 172 VAL C O 1
ATOM 4955 N N . ILE C 1 173 ? 50.244 80.108 42.651 1.00 25.40 173 ILE C N 1
ATOM 4956 C CA . ILE C 1 173 ? 50.868 78.856 42.261 1.00 23.11 173 ILE C CA 1
ATOM 4957 C C . ILE C 1 173 ? 51.800 78.989 41.073 1.00 24.92 173 ILE C C 1
ATOM 4958 O O . ILE C 1 173 ? 51.401 79.504 40.031 1.00 23.97 173 ILE C O 1
ATOM 4963 N N . ASP C 1 174 ? 53.035 78.517 41.221 1.00 23.78 174 ASP C N 1
ATOM 4964 C CA . ASP C 1 174 ? 53.981 78.565 40.115 1.00 26.73 174 ASP C CA 1
ATOM 4965 C C . ASP C 1 174 ? 53.534 77.502 39.105 1.00 25.77 174 ASP C C 1
ATOM 4966 O O . ASP C 1 174 ? 53.482 76.318 39.432 1.00 25.22 174 ASP C O 1
ATOM 4971 N N . ALA C 1 175 ? 53.212 77.924 37.887 1.00 24.19 175 ALA C N 1
ATOM 4972 C CA . ALA C 1 175 ? 52.758 76.992 36.850 1.00 25.59 175 ALA C CA 1
ATOM 4973 C C . ALA C 1 175 ? 53.824 75.986 36.426 1.00 25.23 175 ALA C C 1
ATOM 4974 O O . ALA C 1 175 ? 53.522 74.818 36.208 1.00 28.66 175 ALA C O 1
ATOM 4976 N N . SER C 1 176 ? 55.071 76.435 36.319 1.00 27.61 176 SER C N 1
ATOM 4977 C CA . SER C 1 176 ? 56.168 75.560 35.902 1.00 30.57 176 SER C CA 1
ATOM 4978 C C . SER C 1 176 ? 56.439 74.437 36.897 1.00 31.50 176 SER C C 1
ATOM 4979 O O . SER C 1 176 ? 56.796 73.336 36.495 1.00 32.84 176 SER C O 1
ATOM 4982 N N . GLU C 1 177 ? 56.270 74.717 38.189 1.00 29.96 177 GLU C N 1
ATOM 4983 C CA . GLU C 1 177 ? 56.512 73.710 39.221 1.00 29.87 177 GLU C CA 1
ATOM 4984 C C . GLU C 1 177 ? 55.267 72.879 39.503 1.00 29.32 177 GLU C C 1
ATOM 4985 O O . GLU C 1 177 ? 55.323 71.908 40.251 1.00 27.05 177 GLU C O 1
ATOM 4991 N N . ASN C 1 178 ? 54.140 73.270 38.917 1.00 28.13 178 ASN C N 1
ATOM 4992 C CA . ASN C 1 178 ? 52.892 72.565 39.152 1.00 28.50 178 ASN C CA 1
ATOM 4993 C C . ASN C 1 178 ? 52.150 72.329 37.834 1.00 28.72 178 ASN C C 1
ATOM 4994 O O . ASN C 1 178 ? 50.953 72.606 37.707 1.00 28.35 178 ASN C O 1
ATOM 4999 N N . GLN C 1 179 ? 52.881 71.790 36.865 1.00 30.67 179 GLN C N 1
ATOM 5000 C CA . GLN C 1 179 ? 52.360 71.519 35.534 1.00 32.75 179 GLN C CA 1
ATOM 5001 C C . GLN C 1 179 ? 51.082 70.704 35.478 1.00 32.10 179 GLN C C 1
ATOM 5002 O O . GLN C 1 179 ? 50.256 70.918 34.593 1.00 32.95 179 GLN C O 1
ATOM 5008 N N . ASP C 1 180 ? 50.915 69.773 36.409 1.00 30.30 180 ASP C N 1
ATOM 5009 C CA . ASP C 1 180 ? 49.724 68.947 36.417 1.00 30.17 180 ASP C CA 1
ATOM 5010 C C . ASP C 1 180 ? 48.479 69.796 36.628 1.00 30.08 180 ASP C C 1
ATOM 5011 O O . ASP C 1 180 ? 47.465 69.586 35.965 1.00 30.45 180 ASP C O 1
ATOM 5016 N N . LEU C 1 181 ? 48.556 70.757 37.546 1.00 28.66 181 LEU C N 1
ATOM 5017 C CA . LEU C 1 181 ? 47.418 71.625 37.821 1.00 28.17 181 LEU C CA 1
ATOM 5018 C C . LEU C 1 181 ? 47.216 72.607 36.684 1.00 28.62 181 LEU C C 1
ATOM 5019 O O . LEU C 1 181 ? 46.088 72.867 36.282 1.00 29.23 181 LEU C O 1
ATOM 5024 N N . ALA C 1 182 ? 48.318 73.146 36.172 1.00 26.34 182 ALA C N 1
ATOM 5025 C CA . ALA C 1 182 ? 48.256 74.108 35.089 1.00 28.66 182 ALA C CA 1
ATOM 5026 C C . ALA C 1 182 ? 47.592 73.499 33.862 1.00 28.95 182 ALA C C 1
ATOM 5027 O O . ALA C 1 182 ? 46.773 74.146 33.215 1.00 29.01 182 ALA C O 1
ATOM 5029 N N . GLU C 1 183 ? 47.941 72.256 33.548 1.00 28.28 183 GLU C N 1
ATOM 5030 C CA . GLU C 1 183 ? 47.367 71.574 32.393 1.00 28.46 183 GLU C CA 1
ATOM 5031 C C . GLU C 1 183 ? 45.868 71.335 32.592 1.00 27.89 183 GLU C C 1
ATOM 5032 O O . GLU C 1 183 ? 45.085 71.484 31.660 1.00 29.34 183 GLU C O 1
ATOM 5038 N N . GLN C 1 184 ? 45.467 70.997 33.811 1.00 25.54 184 GLN C N 1
ATOM 5039 C CA . GLN C 1 184 ? 44.061 70.721 34.078 1.00 26.56 184 GLN C CA 1
ATOM 5040 C C . GLN C 1 184 ? 43.172 71.957 34.040 1.00 27.69 184 GLN C C 1
ATOM 5041 O O . GLN C 1 184 ? 41.956 71.837 33.923 1.00 27.18 184 GLN C O 1
ATOM 5047 N N . PHE C 1 185 ? 43.770 73.140 34.146 1.00 27.09 185 PHE C N 1
ATOM 5048 C CA . PHE C 1 185 ? 42.985 74.360 34.110 1.00 26.50 185 PHE C CA 1
ATOM 5049 C C . PHE C 1 185 ? 43.388 75.213 32.919 1.00 27.63 185 PHE C C 1
ATOM 5050 O O . PHE C 1 185 ? 43.219 76.430 32.920 1.00 27.41 185 PHE C O 1
ATOM 5058 N N . GLN C 1 186 ? 43.907 74.527 31.901 1.00 27.18 186 GLN C N 1
ATOM 5059 C CA . GLN C 1 186 ? 44.349 75.124 30.646 1.00 29.46 186 GLN C CA 1
ATOM 5060 C C . GLN C 1 186 ? 45.108 76.431 30.825 1.00 28.99 186 GLN C C 1
ATOM 5061 O O . GLN C 1 186 ? 44.747 77.453 30.237 1.00 30.83 186 GLN C O 1
ATOM 5067 N N . VAL C 1 187 ? 46.154 76.402 31.640 1.00 26.70 187 VAL C N 1
ATOM 5068 C CA . VAL C 1 187 ? 46.960 77.589 31.863 1.00 26.38 187 VAL C CA 1
ATOM 5069 C C . VAL C 1 187 ? 47.924 77.749 30.697 1.00 27.13 187 VAL C C 1
ATOM 5070 O O . VAL C 1 187 ? 48.740 76.879 30.437 1.00 28.63 187 VAL C O 1
ATOM 5074 N N . VAL C 1 188 ? 47.816 78.852 29.975 1.00 27.61 188 VAL C N 1
ATOM 5075 C CA . VAL C 1 188 ? 48.728 79.105 28.868 1.00 28.43 188 VAL C CA 1
ATOM 5076 C C . VAL C 1 188 ? 49.275 80.493 29.167 1.00 30.52 188 VAL C C 1
ATOM 5077 O O . VAL C 1 188 ? 50.414 80.643 29.597 1.00 31.64 188 VAL C O 1
ATOM 5081 N N . GLY C 1 189 ? 48.449 81.510 28.953 1.00 30.28 189 GLY C N 1
ATOM 5082 C CA . GLY C 1 189 ? 48.874 82.853 29.262 1.00 27.70 189 GLY C CA 1
ATOM 5083 C C . GLY C 1 189 ? 48.738 83.019 30.766 1.00 27.43 189 GLY C C 1
ATOM 5084 O O . GLY C 1 189 ? 47.850 82.427 31.386 1.00 23.90 189 GLY C O 1
ATOM 5085 N N . VAL C 1 190 ? 49.642 83.787 31.357 1.00 24.74 190 VAL C N 1
ATOM 5086 C CA . VAL C 1 190 ? 49.608 84.050 32.794 1.00 25.63 190 VAL C CA 1
ATOM 5087 C C . VAL C 1 190 ? 49.634 85.559 32.987 1.00 25.67 190 VAL C C 1
ATOM 5088 O O . VAL C 1 190 ? 50.053 86.297 32.101 1.00 27.09 190 VAL C O 1
ATOM 5092 N N . PRO C 1 191 ? 49.148 86.037 34.137 1.00 25.54 191 PRO C N 1
ATOM 5093 C CA . PRO C 1 191 ? 48.596 85.184 35.199 1.00 24.90 191 PRO C CA 1
ATOM 5094 C C . PRO C 1 191 ? 47.205 84.661 34.851 1.00 25.13 191 PRO C C 1
ATOM 5095 O O . PRO C 1 191 ? 46.466 85.298 34.100 1.00 25.76 191 PRO C O 1
ATOM 5099 N N . LYS C 1 192 ? 46.851 83.500 35.388 1.00 24.19 192 LYS C N 1
ATOM 5100 C CA . LYS C 1 192 ? 45.517 82.973 35.171 1.00 23.92 192 LYS C CA 1
ATOM 5101 C C . LYS C 1 192 ? 44.919 82.760 36.544 1.00 23.39 192 LYS C C 1
ATOM 5102 O O . LYS C 1 192 ? 45.533 82.146 37.419 1.00 25.34 192 LYS C O 1
ATOM 5108 N N . ILE C 1 193 ? 43.722 83.290 36.731 1.00 23.12 193 ILE C N 1
ATOM 5109 C CA . ILE C 1 193 ? 43.021 83.174 37.989 1.00 23.17 193 ILE C CA 1
ATOM 5110 C C . ILE C 1 193 ? 41.914 82.131 37.870 1.00 24.59 193 ILE C C 1
ATOM 5111 O O . ILE C 1 193 ? 41.160 82.112 36.894 1.00 25.33 193 ILE C O 1
ATOM 5116 N N . VAL C 1 194 ? 41.830 81.264 38.873 1.00 23.97 194 VAL C N 1
ATOM 5117 C CA . VAL C 1 194 ? 40.829 80.209 38.909 1.00 22.57 194 VAL C CA 1
ATOM 5118 C C . VAL C 1 194 ? 40.189 80.266 40.278 1.00 23.19 194 VAL C C 1
ATOM 5119 O O . VAL C 1 194 ? 40.879 80.187 41.287 1.00 23.28 194 VAL C O 1
ATOM 5123 N N . ILE C 1 195 ? 38.870 80.409 40.312 1.00 24.71 195 ILE C N 1
ATOM 5124 C CA . ILE C 1 195 ? 38.155 80.488 41.572 1.00 25.39 195 ILE C CA 1
ATOM 5125 C C . ILE C 1 195 ? 37.345 79.218 41.797 1.00 26.48 195 ILE C C 1
ATOM 5126 O O . ILE C 1 195 ? 36.565 78.809 40.940 1.00 27.02 195 ILE C O 1
ATOM 5131 N N . ASN C 1 196 ? 37.544 78.606 42.962 1.00 26.76 196 ASN C N 1
ATOM 5132 C CA . ASN C 1 196 ? 36.869 77.369 43.329 1.00 29.03 196 ASN C CA 1
ATOM 5133 C C . ASN C 1 196 ? 36.993 76.261 42.292 1.00 30.14 196 ASN C C 1
ATOM 5134 O O . ASN C 1 196 ? 36.004 75.665 41.875 1.00 30.56 196 ASN C O 1
ATOM 5139 N N . LYS C 1 197 ? 38.230 76.007 41.884 1.00 31.57 197 LYS C N 1
ATOM 5140 C CA . LYS C 1 197 ? 38.548 74.963 40.928 1.00 33.49 197 LYS C CA 1
ATOM 5141 C C . LYS C 1 197 ? 37.713 74.967 39.652 1.00 33.97 197 LYS C C 1
ATOM 5142 O O . LYS C 1 197 ? 37.300 73.908 39.169 1.00 33.36 197 LYS C O 1
ATOM 5148 N N . GLY C 1 198 ? 37.456 76.152 39.105 1.00 34.17 198 GLY C N 1
ATOM 5149 C CA . GLY C 1 198 ? 36.700 76.219 37.870 1.00 33.37 198 GLY C CA 1
ATOM 5150 C C . GLY C 1 198 ? 35.367 76.947 37.826 1.00 33.87 198 GLY C C 1
ATOM 5151 O O . GLY C 1 198 ? 34.865 77.202 36.735 1.00 33.59 198 GLY C O 1
ATOM 5152 N N . VAL C 1 199 ? 34.769 77.283 38.961 1.00 33.97 199 VAL C N 1
ATOM 5153 C CA . VAL C 1 199 ? 33.487 77.977 38.896 1.00 34.49 199 VAL C CA 1
ATOM 5154 C C . VAL C 1 199 ? 33.645 79.283 38.114 1.00 34.97 199 VAL C C 1
ATOM 5155 O O . VAL C 1 199 ? 32.722 79.726 37.433 1.00 36.90 199 VAL C O 1
ATOM 5159 N N . ALA C 1 200 ? 34.823 79.889 38.210 1.00 34.11 200 ALA C N 1
ATOM 5160 C CA . ALA C 1 200 ? 35.119 81.121 37.490 1.00 33.26 200 ALA C CA 1
ATOM 5161 C C . ALA C 1 200 ? 36.606 81.124 37.165 1.00 32.58 200 ALA C C 1
ATOM 5162 O O . ALA C 1 200 ? 37.420 80.668 37.963 1.00 33.49 200 ALA C O 1
ATOM 5164 N N . GLU C 1 201 ? 36.945 81.622 35.983 1.00 30.52 201 GLU C N 1
ATOM 5165 C CA . GLU C 1 201 ? 38.324 81.694 35.527 1.00 30.73 201 GLU C CA 1
ATOM 5166 C C . GLU C 1 201 ? 38.482 82.929 34.651 1.00 30.71 201 GLU C C 1
ATOM 5167 O O . GLU C 1 201 ? 37.535 83.343 33.992 1.00 31.18 201 GLU C O 1
ATOM 5173 N N . PHE C 1 202 ? 39.672 83.519 34.662 1.00 30.18 202 PHE C N 1
ATOM 5174 C CA . PHE C 1 202 ? 39.972 84.677 33.826 1.00 29.66 202 PHE C CA 1
ATOM 5175 C C . PHE C 1 202 ? 41.480 84.865 33.744 1.00 30.11 202 PHE C C 1
ATOM 5176 O O . PHE C 1 202 ? 42.227 84.387 34.599 1.00 26.54 202 PHE C O 1
ATOM 5184 N N . VAL C 1 203 ? 41.921 85.537 32.690 1.00 31.90 203 VAL C N 1
ATOM 5185 C CA . VAL C 1 203 ? 43.335 85.766 32.451 1.00 32.39 203 VAL C CA 1
ATOM 5186 C C . VAL C 1 203 ? 43.703 87.239 32.563 1.00 34.73 203 VAL C C 1
ATOM 5187 O O . VAL C 1 203 ? 42.856 88.112 32.356 1.00 35.97 203 VAL C O 1
ATOM 5191 N N . GLY C 1 204 ? 44.965 87.499 32.910 1.00 35.43 204 GLY C N 1
ATOM 5192 C CA . GLY C 1 204 ? 45.471 88.858 33.025 1.00 35.96 204 GLY C CA 1
ATOM 5193 C C . GLY C 1 204 ? 45.327 89.531 34.376 1.00 37.75 204 GLY C C 1
ATOM 5194 O O . GLY C 1 204 ? 44.534 89.113 35.209 1.00 36.24 204 GLY C O 1
ATOM 5195 N N . ALA C 1 205 ? 46.119 90.574 34.601 1.00 39.94 205 ALA C N 1
ATOM 5196 C CA . ALA C 1 205 ? 46.046 91.325 35.850 1.00 43.40 205 ALA C CA 1
ATOM 5197 C C . ALA C 1 205 ? 44.921 92.350 35.697 1.00 44.65 205 ALA C C 1
ATOM 5198 O O . ALA C 1 205 ? 45.170 93.524 35.450 1.00 47.69 205 ALA C O 1
ATOM 5200 N N . GLN C 1 206 ? 43.684 91.899 35.847 1.00 45.30 206 GLN C N 1
ATOM 5201 C CA . GLN C 1 206 ? 42.530 92.770 35.699 1.00 47.23 206 GLN C CA 1
ATOM 5202 C C . GLN C 1 206 ? 42.283 93.709 36.877 1.00 46.89 206 GLN C C 1
ATOM 5203 O O . GLN C 1 206 ? 42.772 93.478 37.978 1.00 47.16 206 GLN C O 1
ATOM 5209 N N . PRO C 1 207 ? 41.525 94.798 36.643 1.00 45.60 207 PRO C N 1
ATOM 5210 C CA . PRO C 1 207 ? 41.185 95.807 37.653 1.00 43.77 207 PRO C CA 1
ATOM 5211 C C . PRO C 1 207 ? 40.514 95.247 38.898 1.00 43.52 207 PRO C C 1
ATOM 5212 O O . PRO C 1 207 ? 39.783 94.258 38.842 1.00 44.28 207 PRO C O 1
ATOM 5216 N N . GLU C 1 208 ? 40.762 95.906 40.021 1.00 41.78 208 GLU C N 1
ATOM 5217 C CA . GLU C 1 208 ? 40.201 95.506 41.300 1.00 41.16 208 GLU C CA 1
ATOM 5218 C C . GLU C 1 208 ? 38.712 95.198 41.211 1.00 42.34 208 GLU C C 1
ATOM 5219 O O . GLU C 1 208 ? 38.253 94.161 41.693 1.00 41.72 208 GLU C O 1
ATOM 5225 N N . ASN C 1 209 ? 37.957 96.107 40.599 1.00 42.71 209 ASN C N 1
ATOM 5226 C CA . ASN C 1 209 ? 36.513 95.935 40.485 1.00 42.98 209 ASN C CA 1
ATOM 5227 C C . ASN C 1 209 ? 36.107 94.703 39.683 1.00 40.18 209 ASN C C 1
ATOM 5228 O O . ASN C 1 209 ? 35.123 94.044 40.006 1.00 37.87 209 ASN C O 1
ATOM 5233 N N . ALA C 1 210 ? 36.861 94.400 38.635 1.00 39.23 210 ALA C N 1
ATOM 5234 C CA . ALA C 1 210 ? 36.575 93.228 37.816 1.00 39.22 210 ALA C CA 1
ATOM 5235 C C . ALA C 1 210 ? 36.817 91.971 38.667 1.00 39.35 210 ALA C C 1
ATOM 5236 O O . ALA C 1 210 ? 36.018 91.035 38.662 1.00 38.52 210 ALA C O 1
ATOM 5238 N N . PHE C 1 211 ? 37.924 91.973 39.404 1.00 38.13 211 PHE C N 1
ATOM 5239 C CA . PHE C 1 211 ? 38.285 90.857 40.268 1.00 37.55 211 PHE C CA 1
ATOM 5240 C C . PHE C 1 211 ? 37.130 90.590 41.234 1.00 36.46 211 PHE C C 1
ATOM 5241 O O . PHE C 1 211 ? 36.701 89.455 41.416 1.00 34.40 211 PHE C O 1
ATOM 5249 N N . LEU C 1 212 ? 36.637 91.657 41.856 1.00 35.71 212 LEU C N 1
ATOM 5250 C CA . LEU C 1 212 ? 35.529 91.565 42.800 1.00 34.31 212 LEU C CA 1
ATOM 5251 C C . LEU C 1 212 ? 34.297 90.975 42.118 1.00 34.01 212 LEU C C 1
ATOM 5252 O O . LEU C 1 212 ? 33.547 90.210 42.728 1.00 33.17 212 LEU C O 1
ATOM 5257 N N . GLY C 1 213 ? 34.096 91.345 40.854 1.00 34.01 213 GLY C N 1
ATOM 5258 C CA . GLY C 1 213 ? 32.962 90.847 40.093 1.00 34.36 213 GLY C CA 1
ATOM 5259 C C . GLY C 1 213 ? 32.970 89.336 39.952 1.00 34.13 213 GLY C C 1
ATOM 5260 O O . GLY C 1 213 ? 31.961 88.669 40.200 1.00 32.81 213 GLY C O 1
ATOM 5261 N N . TYR C 1 214 ? 34.109 88.786 39.542 1.00 33.42 214 TYR C N 1
ATOM 5262 C CA . TYR C 1 214 ? 34.230 87.341 39.393 1.00 32.15 214 TYR C CA 1
ATOM 5263 C C . TYR C 1 214 ? 33.968 86.676 40.737 1.00 31.26 214 TYR C C 1
ATOM 5264 O O . TYR C 1 214 ? 33.235 85.690 40.820 1.00 31.65 214 TYR C O 1
ATOM 5273 N N . ILE C 1 215 ? 34.551 87.232 41.792 1.00 29.95 215 ILE C N 1
ATOM 5274 C CA . ILE C 1 215 ? 34.362 86.680 43.125 1.00 30.81 215 ILE C CA 1
ATOM 5275 C C . ILE C 1 215 ? 32.906 86.708 43.555 1.00 33.10 215 ILE C C 1
ATOM 5276 O O . ILE C 1 215 ? 32.417 85.757 44.170 1.00 32.26 215 ILE C O 1
ATOM 5289 N N . ALA C 1 217 ? 30.304 86.754 41.550 1.00 35.21 217 ALA C N 1
ATOM 5290 C CA . ALA C 1 217 ? 29.559 85.835 40.698 1.00 35.75 217 ALA C CA 1
ATOM 5291 C C . ALA C 1 217 ? 29.645 84.418 41.267 1.00 36.48 217 ALA C C 1
ATOM 5292 O O . ALA C 1 217 ? 28.651 83.689 41.294 1.00 36.78 217 ALA C O 1
ATOM 5294 N N . VAL C 1 218 ? 30.831 84.041 41.736 1.00 35.61 218 VAL C N 1
ATOM 5295 C CA . VAL C 1 218 ? 31.037 82.719 42.308 1.00 35.12 218 VAL C CA 1
ATOM 5296 C C . VAL C 1 218 ? 30.257 82.581 43.603 1.00 35.66 218 VAL C C 1
ATOM 5297 O O . VAL C 1 218 ? 29.605 81.561 43.839 1.00 36.59 218 VAL C O 1
ATOM 5301 N N . TYR C 1 219 ? 30.330 83.605 44.446 1.00 35.31 219 TYR C N 1
ATOM 5302 C CA . TYR C 1 219 ? 29.615 83.578 45.711 1.00 34.75 219 TYR C CA 1
ATOM 5303 C C . TYR C 1 219 ? 28.106 83.437 45.486 1.00 35.44 219 TYR C C 1
ATOM 5304 O O . TYR C 1 219 ? 27.435 82.648 46.153 1.00 34.60 219 TYR C O 1
ATOM 5313 N N . GLU C 1 220 ? 27.576 84.211 44.548 1.00 36.54 220 GLU C N 1
ATOM 5314 C CA . GLU C 1 220 ? 26.149 84.166 44.241 1.00 39.00 220 GLU C CA 1
ATOM 5315 C C . GLU C 1 220 ? 25.724 82.756 43.819 1.00 40.74 220 GLU C C 1
ATOM 5316 O O . GLU C 1 220 ? 24.711 82.235 44.297 1.00 39.51 220 GLU C O 1
ATOM 5322 N N . LYS C 1 221 ? 26.508 82.139 42.937 1.00 42.40 221 LYS C N 1
ATOM 5323 C CA . LYS C 1 221 ? 26.206 80.790 42.478 1.00 43.42 221 LYS C CA 1
ATOM 5324 C C . LYS C 1 221 ? 26.257 79.790 43.631 1.00 43.42 221 LYS C C 1
ATOM 5325 O O . LYS C 1 221 ? 25.392 78.923 43.746 1.00 43.18 221 LYS C O 1
ATOM 5331 N N . LEU C 1 222 ? 27.263 79.912 44.491 1.00 43.10 222 LEU C N 1
ATOM 5332 C CA . LEU C 1 222 ? 27.378 79.005 45.625 1.00 44.61 222 LEU C CA 1
ATOM 5333 C C . LEU C 1 222 ? 26.201 79.224 46.569 1.00 45.15 222 LEU C C 1
ATOM 5334 O O . LEU C 1 222 ? 25.649 78.278 47.119 1.00 45.47 222 LEU C O 1
ATOM 5339 N N . LYS C 1 223 ? 25.826 80.485 46.748 1.00 46.85 223 LYS C N 1
ATOM 5340 C CA . LYS C 1 223 ? 24.717 80.851 47.621 1.00 48.05 223 LYS C CA 1
ATOM 5341 C C . LYS C 1 223 ? 23.426 80.196 47.131 1.00 48.16 223 LYS C C 1
ATOM 5342 O O . LYS C 1 223 ? 22.683 79.624 47.922 1.00 45.84 223 LYS C O 1
ATOM 5348 N N . ARG C 1 224 ? 23.160 80.278 45.828 1.00 50.15 224 ARG C N 1
ATOM 5349 C CA . ARG C 1 224 ? 21.958 79.665 45.263 1.00 52.59 224 ARG C CA 1
ATOM 5350 C C . ARG C 1 224 ? 21.917 78.176 45.588 1.00 54.06 224 ARG C C 1
ATOM 5351 O O . ARG C 1 224 ? 20.964 77.687 46.198 1.00 54.51 224 ARG C O 1
ATOM 5359 N N . GLU C 1 225 ? 22.964 77.467 45.178 1.00 55.51 225 GLU C N 1
ATOM 5360 C CA . GLU C 1 225 ? 23.071 76.031 45.401 1.00 58.03 225 GLU C CA 1
ATOM 5361 C C . GLU C 1 225 ? 22.976 75.674 46.880 1.00 60.12 225 GLU C C 1
ATOM 5362 O O . GLU C 1 225 ? 22.360 74.673 47.240 1.00 60.50 225 GLU C O 1
ATOM 5368 N N . LYS C 1 226 ? 23.581 76.493 47.737 1.00 62.38 226 LYS C N 1
ATOM 5369 C CA . LYS C 1 226 ? 23.537 76.245 49.175 1.00 65.70 226 LYS C CA 1
ATOM 5370 C C . LYS C 1 226 ? 22.091 76.304 49.674 1.00 68.71 226 LYS C C 1
ATOM 5371 O O . LYS C 1 226 ? 21.708 75.565 50.582 1.00 68.76 226 LYS C O 1
ATOM 5377 N N . GLU C 1 227 ? 21.291 77.182 49.074 1.00 72.18 227 GLU C N 1
ATOM 5378 C CA . GLU C 1 227 ? 19.890 77.318 49.455 1.00 75.50 227 GLU C CA 1
ATOM 5379 C C . GLU C 1 227 ? 19.084 76.261 48.698 1.00 77.34 227 GLU C C 1
ATOM 5380 O O . GLU C 1 227 ? 17.919 76.011 49.012 1.00 77.09 227 GLU C O 1
ATOM 5386 N N . GLN C 1 228 ? 19.723 75.653 47.699 1.00 79.49 228 GLN C N 1
ATOM 5387 C CA . GLN C 1 228 ? 19.124 74.599 46.876 1.00 81.59 228 GLN C CA 1
ATOM 5388 C C . GLN C 1 228 ? 18.105 75.099 45.858 1.00 82.09 228 GLN C C 1
ATOM 5389 O O . GLN C 1 228 ? 16.922 74.717 45.987 1.00 83.45 228 GLN C O 1
ATOM 5403 N N . LEU D 1 2 ? 83.504 81.888 29.218 1.00 93.93 2 LEU D N 1
ATOM 5404 C CA . LEU D 1 2 ? 82.212 81.405 28.757 1.00 91.99 2 LEU D CA 1
ATOM 5405 C C . LEU D 1 2 ? 82.265 81.411 27.226 1.00 91.37 2 LEU D C 1
ATOM 5406 O O . LEU D 1 2 ? 81.537 80.675 26.563 1.00 90.89 2 LEU D O 1
ATOM 5411 N N . LEU D 1 3 ? 83.147 82.249 26.683 1.00 90.97 3 LEU D N 1
ATOM 5412 C CA . LEU D 1 3 ? 83.369 82.351 25.242 1.00 90.88 3 LEU D CA 1
ATOM 5413 C C . LEU D 1 3 ? 84.836 82.013 24.999 1.00 91.19 3 LEU D C 1
ATOM 5414 O O . LEU D 1 3 ? 85.718 82.818 25.297 1.00 91.13 3 LEU D O 1
ATOM 5419 N N . ASN D 1 4 ? 85.099 80.826 24.464 1.00 91.73 4 ASN D N 1
ATOM 5420 C CA . ASN D 1 4 ? 86.473 80.412 24.202 1.00 92.31 4 ASN D CA 1
ATOM 5421 C C . ASN D 1 4 ? 87.218 81.428 23.341 1.00 92.31 4 ASN D C 1
ATOM 5422 O O . ASN D 1 4 ? 86.607 82.286 22.704 1.00 92.24 4 ASN D O 1
ATOM 5427 N N . LEU D 1 5 ? 88.543 81.319 23.330 1.00 92.07 5 LEU D N 1
ATOM 5428 C CA . LEU D 1 5 ? 89.399 82.215 22.560 1.00 91.74 5 LEU D CA 1
ATOM 5429 C C . LEU D 1 5 ? 88.972 82.359 21.100 1.00 91.46 5 LEU D C 1
ATOM 5430 O O . LEU D 1 5 ? 88.747 83.469 20.621 1.00 91.62 5 LEU D O 1
ATOM 5435 N N . ASP D 1 6 ? 88.872 81.232 20.400 1.00 91.26 6 ASP D N 1
ATOM 5436 C CA . ASP D 1 6 ? 88.488 81.219 18.990 1.00 91.13 6 ASP D CA 1
ATOM 5437 C C . ASP D 1 6 ? 87.384 82.225 18.674 1.00 90.27 6 ASP D C 1
ATOM 5438 O O . ASP D 1 6 ? 87.502 83.017 17.738 1.00 89.81 6 ASP D O 1
ATOM 5443 N N . VAL D 1 7 ? 86.317 82.187 19.464 1.00 89.45 7 VAL D N 1
ATOM 5444 C CA . VAL D 1 7 ? 85.177 83.078 19.278 1.00 88.68 7 VAL D CA 1
ATOM 5445 C C . VAL D 1 7 ? 85.491 84.531 19.634 1.00 88.81 7 VAL D C 1
ATOM 5446 O O . VAL D 1 7 ? 85.075 85.451 18.931 1.00 88.38 7 VAL D O 1
ATOM 5450 N N . ARG D 1 8 ? 86.220 84.737 20.727 1.00 89.34 8 ARG D N 1
ATOM 5451 C CA . ARG D 1 8 ? 86.573 86.086 21.153 1.00 89.80 8 ARG D CA 1
ATOM 5452 C C . ARG D 1 8 ? 87.510 86.759 20.155 1.00 90.07 8 ARG D C 1
ATOM 5453 O O . ARG D 1 8 ? 87.512 87.982 20.023 1.00 89.69 8 ARG D O 1
ATOM 5469 N N . GLN D 1 10 ? 87.647 86.299 16.626 1.00 87.23 10 GLN D N 1
ATOM 5470 C CA . GLN D 1 10 ? 86.951 86.773 15.440 1.00 84.78 10 GLN D CA 1
ATOM 5471 C C . GLN D 1 10 ? 85.928 87.850 15.774 1.00 82.25 10 GLN D C 1
ATOM 5472 O O . GLN D 1 10 ? 85.516 88.608 14.899 1.00 82.00 10 GLN D O 1
ATOM 5478 N N . LEU D 1 11 ? 85.519 87.924 17.036 1.00 79.29 11 LEU D N 1
ATOM 5479 C CA . LEU D 1 11 ? 84.552 88.933 17.438 1.00 77.06 11 LEU D CA 1
ATOM 5480 C C . LEU D 1 11 ? 85.183 90.322 17.442 1.00 77.29 11 LEU D C 1
ATOM 5481 O O . LEU D 1 11 ? 84.592 91.274 16.938 1.00 76.93 11 LEU D O 1
ATOM 5486 N N . LYS D 1 12 ? 86.379 90.444 18.010 1.00 77.92 12 LYS D N 1
ATOM 5487 C CA . LYS D 1 12 ? 87.044 91.741 18.047 1.00 79.11 12 LYS D CA 1
ATOM 5488 C C . LYS D 1 12 ? 87.428 92.120 16.622 1.00 79.15 12 LYS D C 1
ATOM 5489 O O . LYS D 1 12 ? 87.479 93.299 16.270 1.00 78.15 12 LYS D O 1
ATOM 5495 N N . GLU D 1 13 ? 87.695 91.101 15.810 1.00 79.65 13 GLU D N 1
ATOM 5496 C CA . GLU D 1 13 ? 88.058 91.296 14.413 1.00 80.46 13 GLU D CA 1
ATOM 5497 C C . GLU D 1 13 ? 86.882 91.931 13.671 1.00 80.02 13 GLU D C 1
ATOM 5498 O O . GLU D 1 13 ? 87.061 92.850 12.869 1.00 80.23 13 GLU D O 1
ATOM 5504 N N . LEU D 1 14 ? 85.679 91.430 13.943 1.00 78.81 14 LEU D N 1
ATOM 5505 C CA . LEU D 1 14 ? 84.469 91.954 13.320 1.00 77.57 14 LEU D CA 1
ATOM 5506 C C . LEU D 1 14 ? 84.153 93.321 13.898 1.00 76.40 14 LEU D C 1
ATOM 5507 O O . LEU D 1 14 ? 83.648 94.195 13.200 1.00 76.25 14 LEU D O 1
ATOM 5512 N N . ALA D 1 15 ? 84.454 93.498 15.179 1.00 75.60 15 ALA D N 1
ATOM 5513 C CA . ALA D 1 15 ? 84.192 94.755 15.865 1.00 75.02 15 ALA D CA 1
ATOM 5514 C C . ALA D 1 15 ? 84.942 95.922 15.231 1.00 74.88 15 ALA D C 1
ATOM 5515 O O . ALA D 1 15 ? 84.347 96.947 14.903 1.00 74.52 15 ALA D O 1
ATOM 5517 N N . GLN D 1 16 ? 86.248 95.766 15.058 1.00 74.70 16 GLN D N 1
ATOM 5518 C CA . GLN D 1 16 ? 87.054 96.827 14.472 1.00 75.39 16 GLN D CA 1
ATOM 5519 C C . GLN D 1 16 ? 86.733 97.013 12.993 1.00 75.02 16 GLN D C 1
ATOM 5520 O O . GLN D 1 16 ? 86.918 98.096 12.433 1.00 74.75 16 GLN D O 1
ATOM 5526 N N . LYS D 1 17 ? 86.225 95.953 12.375 1.00 73.86 17 LYS D N 1
ATOM 5527 C CA . LYS D 1 17 ? 85.871 95.978 10.963 1.00 72.33 17 LYS D CA 1
ATOM 5528 C C . LYS D 1 17 ? 84.440 96.455 10.691 1.00 70.74 17 LYS D C 1
ATOM 5529 O O . LYS D 1 17 ? 84.153 96.964 9.610 1.00 70.45 17 LYS D O 1
ATOM 5535 N N . GLU D 1 18 ? 83.551 96.312 11.672 1.00 68.68 18 GLU D N 1
ATOM 5536 C CA . GLU D 1 18 ? 82.151 96.694 11.491 1.00 66.48 18 GLU D CA 1
ATOM 5537 C C . GLU D 1 18 ? 81.620 97.799 12.398 1.00 64.23 18 GLU D C 1
ATOM 5538 O O . GLU D 1 18 ? 80.694 98.513 12.019 1.00 63.38 18 GLU D O 1
ATOM 5544 N N . PHE D 1 19 ? 82.187 97.939 13.592 1.00 62.08 19 PHE D N 1
ATOM 5545 C CA . PHE D 1 19 ? 81.709 98.946 14.534 1.00 59.76 19 PHE D CA 1
ATOM 5546 C C . PHE D 1 19 ? 81.882 100.371 14.021 1.00 59.53 19 PHE D C 1
ATOM 5547 O O . PHE D 1 19 ? 82.884 100.695 13.387 1.00 59.69 19 PHE D O 1
ATOM 5555 N N . LYS D 1 20 ? 80.895 101.217 14.300 1.00 58.53 20 LYS D N 1
ATOM 5556 C CA . LYS D 1 20 ? 80.932 102.612 13.876 1.00 59.04 20 LYS D CA 1
ATOM 5557 C C . LYS D 1 20 ? 80.543 103.539 15.028 1.00 57.47 20 LYS D C 1
ATOM 5558 O O . LYS D 1 20 ? 81.404 103.950 15.801 1.00 56.32 20 LYS D O 1
ATOM 5564 N N . GLU D 1 21 ? 79.255 103.862 15.147 1.00 56.77 21 GLU D N 1
ATOM 5565 C CA . GLU D 1 21 ? 78.780 104.739 16.219 1.00 56.29 21 GLU D CA 1
ATOM 5566 C C . GLU D 1 21 ? 78.598 103.985 17.540 1.00 55.50 21 GLU D C 1
ATOM 5567 O O . GLU D 1 21 ? 78.486 102.760 17.560 1.00 55.51 21 GLU D O 1
ATOM 5573 N N . PRO D 1 22 ? 78.563 104.719 18.663 1.00 54.32 22 PRO D N 1
ATOM 5574 C CA . PRO D 1 22 ? 78.398 104.147 20.004 1.00 53.33 22 PRO D CA 1
ATOM 5575 C C . PRO D 1 22 ? 77.124 103.321 20.191 1.00 52.11 22 PRO D C 1
ATOM 5576 O O . PRO D 1 22 ? 76.061 103.667 19.670 1.00 51.68 22 PRO D O 1
ATOM 5580 N N . VAL D 1 23 ? 77.239 102.231 20.947 1.00 49.82 23 VAL D N 1
ATOM 5581 C CA . VAL D 1 23 ? 76.096 101.365 21.221 1.00 47.19 23 VAL D CA 1
ATOM 5582 C C . VAL D 1 23 ? 75.855 101.225 22.724 1.00 46.63 23 VAL D C 1
ATOM 5583 O O . VAL D 1 23 ? 76.789 101.043 23.508 1.00 46.54 23 VAL D O 1
ATOM 5587 N N . SER D 1 24 ? 74.587 101.305 23.106 1.00 45.02 24 SER D N 1
ATOM 5588 C CA . SER D 1 24 ? 74.170 101.195 24.496 1.00 43.98 24 SER D CA 1
ATOM 5589 C C . SER D 1 24 ? 73.297 99.941 24.675 1.00 44.11 24 SER D C 1
ATOM 5590 O O . SER D 1 24 ? 72.262 99.802 24.023 1.00 43.93 24 SER D O 1
ATOM 5593 N N . ILE D 1 25 ? 73.720 99.035 25.553 1.00 42.78 25 ILE D N 1
ATOM 5594 C CA . ILE D 1 25 ? 72.985 97.800 25.810 1.00 41.05 25 ILE D CA 1
ATOM 5595 C C . ILE D 1 25 ? 72.483 97.717 27.251 1.00 41.78 25 ILE D C 1
ATOM 5596 O O . ILE D 1 25 ? 73.261 97.842 28.196 1.00 40.92 25 ILE D O 1
ATOM 5601 N N . LYS D 1 26 ? 71.181 97.500 27.414 1.00 41.46 26 LYS D N 1
ATOM 5602 C CA . LYS D 1 26 ? 70.592 97.393 28.744 1.00 41.72 26 LYS D CA 1
ATOM 5603 C C . LYS D 1 26 ? 69.918 96.043 28.967 1.00 42.51 26 LYS D C 1
ATOM 5604 O O . LYS D 1 26 ? 69.096 95.598 28.166 1.00 42.80 26 LYS D O 1
ATOM 5610 N N . LEU D 1 27 ? 70.279 95.394 30.067 1.00 42.53 27 LEU D N 1
ATOM 5611 C CA . LEU D 1 27 ? 69.710 94.107 30.417 1.00 41.82 27 LEU D CA 1
ATOM 5612 C C . LEU D 1 27 ? 68.796 94.247 31.618 1.00 42.65 27 LEU D C 1
ATOM 5613 O O . LEU D 1 27 ? 69.197 94.787 32.648 1.00 43.53 27 LEU D O 1
ATOM 5618 N N . PHE D 1 28 ? 67.561 93.782 31.477 1.00 41.56 28 PHE D N 1
ATOM 5619 C CA . PHE D 1 28 ? 66.621 93.819 32.580 1.00 43.18 28 PHE D CA 1
ATOM 5620 C C . PHE D 1 28 ? 66.403 92.380 33.012 1.00 44.59 28 PHE D C 1
ATOM 5621 O O . PHE D 1 28 ? 65.887 91.562 32.248 1.00 45.60 28 PHE D O 1
ATOM 5629 N N . SER D 1 29 ? 66.831 92.065 34.228 1.00 44.82 29 SER D N 1
ATOM 5630 C CA . SER D 1 29 ? 66.682 90.719 34.759 1.00 46.72 29 SER D CA 1
ATOM 5631 C C . SER D 1 29 ? 66.667 90.742 36.276 1.00 47.23 29 SER D C 1
ATOM 5632 O O . SER D 1 29 ? 67.217 91.650 36.904 1.00 47.74 29 SER D O 1
ATOM 5635 N N . GLN D 1 30 ? 66.022 89.736 36.850 1.00 47.51 30 GLN D N 1
ATOM 5636 C CA . GLN D 1 30 ? 65.924 89.592 38.291 1.00 48.93 30 GLN D CA 1
ATOM 5637 C C . GLN D 1 30 ? 66.180 88.115 38.585 1.00 50.10 30 GLN D C 1
ATOM 5638 O O . GLN D 1 30 ? 65.250 87.310 38.659 1.00 49.58 30 GLN D O 1
ATOM 5644 N N . ALA D 1 31 ? 67.459 87.776 38.738 1.00 51.10 31 ALA D N 1
ATOM 5645 C CA . ALA D 1 31 ? 67.890 86.402 38.991 1.00 53.67 31 ALA D CA 1
ATOM 5646 C C . ALA D 1 31 ? 67.718 85.910 40.432 1.00 53.96 31 ALA D C 1
ATOM 5647 O O . ALA D 1 31 ? 68.187 84.822 40.779 1.00 53.64 31 ALA D O 1
ATOM 5649 N N . ILE D 1 32 ? 67.052 86.699 41.268 1.00 54.19 32 ILE D N 1
ATOM 5650 C CA . ILE D 1 32 ? 66.846 86.304 42.657 1.00 55.15 32 ILE D CA 1
ATOM 5651 C C . ILE D 1 32 ? 66.326 84.868 42.732 1.00 56.76 32 ILE D C 1
ATOM 5652 O O . ILE D 1 32 ? 65.320 84.532 42.112 1.00 55.72 32 ILE D O 1
ATOM 5657 N N . GLY D 1 33 ? 67.035 84.025 43.478 1.00 59.06 33 GLY D N 1
ATOM 5658 C CA . GLY D 1 33 ? 66.633 82.639 43.645 1.00 62.21 33 GLY D CA 1
ATOM 5659 C C . GLY D 1 33 ? 66.827 81.726 42.449 1.00 65.11 33 GLY D C 1
ATOM 5660 O O . GLY D 1 33 ? 66.302 80.613 42.436 1.00 64.80 33 GLY D O 1
ATOM 5661 N N . CYS D 1 34 ? 67.578 82.175 41.448 1.00 68.43 34 CYS D N 1
ATOM 5662 C CA . CYS D 1 34 ? 67.805 81.356 40.260 1.00 73.06 34 CYS D CA 1
ATOM 5663 C C . CYS D 1 34 ? 69.189 81.544 39.623 1.00 73.91 34 CYS D C 1
ATOM 5664 O O . CYS D 1 34 ? 69.505 82.604 39.082 1.00 73.31 34 CYS D O 1
ATOM 5667 N N . GLU D 1 35 ? 70.005 80.495 39.691 1.00 75.92 35 GLU D N 1
ATOM 5668 C CA . GLU D 1 35 ? 71.358 80.521 39.142 1.00 78.01 35 GLU D CA 1
ATOM 5669 C C . GLU D 1 35 ? 71.430 80.777 37.642 1.00 77.91 35 GLU D C 1
ATOM 5670 O O . GLU D 1 35 ? 71.874 81.838 37.214 1.00 78.97 35 GLU D O 1
ATOM 5676 N N . SER D 1 36 ? 71.000 79.802 36.848 1.00 77.59 36 SER D N 1
ATOM 5677 C CA . SER D 1 36 ? 71.035 79.926 35.392 1.00 77.77 36 SER D CA 1
ATOM 5678 C C . SER D 1 36 ? 70.517 81.273 34.878 1.00 77.68 36 SER D C 1
ATOM 5679 O O . SER D 1 36 ? 70.987 81.771 33.854 1.00 77.09 36 SER D O 1
ATOM 5682 N N . CYS D 1 37 ? 69.557 81.857 35.592 1.00 77.25 37 CYS D N 1
ATOM 5683 C CA . CYS D 1 37 ? 68.966 83.137 35.203 1.00 77.70 37 CYS D CA 1
ATOM 5684 C C . CYS D 1 37 ? 69.977 84.268 35.011 1.00 76.68 37 CYS D C 1
ATOM 5685 O O . CYS D 1 37 ? 69.683 85.270 34.352 1.00 76.58 37 CYS D O 1
ATOM 5688 N N . GLN D 1 38 ? 71.163 84.109 35.585 1.00 74.64 38 GLN D N 1
ATOM 5689 C CA . GLN D 1 38 ? 72.183 85.138 35.477 1.00 73.52 38 GLN D CA 1
ATOM 5690 C C . GLN D 1 38 ? 73.277 84.820 34.464 1.00 71.27 38 GLN D C 1
ATOM 5691 O O . GLN D 1 38 ? 74.368 85.379 34.522 1.00 69.96 38 GLN D O 1
ATOM 5697 N N . THR D 1 39 ? 72.978 83.922 33.535 1.00 69.73 39 THR D N 1
ATOM 5698 C CA . THR D 1 39 ? 73.932 83.564 32.493 1.00 68.31 39 THR D CA 1
ATOM 5699 C C . THR D 1 39 ? 73.873 84.644 31.415 1.00 67.61 39 THR D C 1
ATOM 5700 O O . THR D 1 39 ? 74.861 84.923 30.737 1.00 66.62 39 THR D O 1
ATOM 5704 N N . ALA D 1 40 ? 72.698 85.248 31.269 1.00 67.37 40 ALA D N 1
ATOM 5705 C CA . ALA D 1 40 ? 72.492 86.303 30.285 1.00 67.89 40 ALA D CA 1
ATOM 5706 C C . ALA D 1 40 ? 73.432 87.467 30.581 1.00 67.87 40 ALA D C 1
ATOM 5707 O O . ALA D 1 40 ? 73.983 88.088 29.669 1.00 67.20 40 ALA D O 1
ATOM 5709 N N . GLU D 1 41 ? 73.613 87.751 31.867 1.00 68.04 41 GLU D N 1
ATOM 5710 C CA . GLU D 1 41 ? 74.484 88.835 32.306 1.00 67.75 41 GLU D CA 1
ATOM 5711 C C . GLU D 1 41 ? 75.939 88.542 31.950 1.00 66.01 41 GLU D C 1
ATOM 5712 O O . GLU D 1 41 ? 76.645 89.395 31.418 1.00 65.16 41 GLU D O 1
ATOM 5718 N N . GLU D 1 42 ? 76.379 87.325 32.236 1.00 64.42 42 GLU D N 1
ATOM 5719 C CA . GLU D 1 42 ? 77.754 86.934 31.956 1.00 63.62 42 GLU D CA 1
ATOM 5720 C C . GLU D 1 42 ? 78.057 86.944 30.461 1.00 61.66 42 GLU D C 1
ATOM 5721 O O . GLU D 1 42 ? 79.116 87.412 30.042 1.00 60.94 42 GLU D O 1
ATOM 5727 N N . LEU D 1 43 ? 77.125 86.430 29.662 1.00 59.37 43 LEU D N 1
ATOM 5728 C CA . LEU D 1 43 ? 77.299 86.380 28.211 1.00 57.03 43 LEU D CA 1
ATOM 5729 C C . LEU D 1 43 ? 77.404 87.790 27.635 1.00 54.82 43 LEU D C 1
ATOM 5730 O O . LEU D 1 43 ? 78.266 88.069 26.798 1.00 52.72 43 LEU D O 1
ATOM 5735 N N . LEU D 1 44 ? 76.520 88.674 28.088 1.00 53.39 44 LEU D N 1
ATOM 5736 C CA . LEU D 1 44 ? 76.522 90.054 27.631 1.00 53.44 44 LEU D CA 1
ATOM 5737 C C . LEU D 1 44 ? 77.789 90.775 28.082 1.00 54.46 44 LEU D C 1
ATOM 5738 O O . LEU D 1 44 ? 78.425 91.474 27.290 1.00 53.28 44 LEU D O 1
ATOM 5743 N N . LYS D 1 45 ? 78.157 90.601 29.351 1.00 54.93 45 LYS D N 1
ATOM 5744 C CA . LYS D 1 45 ? 79.357 91.235 29.885 1.00 55.41 45 LYS D CA 1
ATOM 5745 C C . LYS D 1 45 ? 80.567 90.863 29.048 1.00 53.70 45 LYS D C 1
ATOM 5746 O O . LYS D 1 45 ? 81.334 91.727 28.639 1.00 51.84 45 LYS D O 1
ATOM 5752 N N . GLU D 1 46 ? 80.727 89.573 28.784 1.00 54.37 46 GLU D N 1
ATOM 5753 C CA . GLU D 1 46 ? 81.857 89.098 28.001 1.00 56.46 46 GLU D CA 1
ATOM 5754 C C . GLU D 1 46 ? 81.895 89.623 26.568 1.00 57.46 46 GLU D C 1
ATOM 5755 O O . GLU D 1 46 ? 82.966 89.956 26.055 1.00 58.19 46 GLU D O 1
ATOM 5761 N N . THR D 1 47 ? 80.738 89.705 25.919 1.00 57.11 47 THR D N 1
ATOM 5762 C CA . THR D 1 47 ? 80.702 90.190 24.547 1.00 56.86 47 THR D CA 1
ATOM 5763 C C . THR D 1 47 ? 80.987 91.695 24.465 1.00 55.12 47 THR D C 1
ATOM 5764 O O . THR D 1 47 ? 81.678 92.146 23.552 1.00 53.58 47 THR D O 1
ATOM 5768 N N . VAL D 1 48 ? 80.470 92.468 25.416 1.00 54.03 48 VAL D N 1
ATOM 5769 C CA . VAL D 1 48 ? 80.714 93.910 25.427 1.00 54.45 48 VAL D CA 1
ATOM 5770 C C . VAL D 1 48 ? 82.167 94.191 25.814 1.00 55.90 48 VAL D C 1
ATOM 5771 O O . VAL D 1 48 ? 82.757 95.182 25.383 1.00 55.51 48 VAL D O 1
ATOM 5775 N N . GLU D 1 49 ? 82.737 93.308 26.629 1.00 57.11 49 GLU D N 1
ATOM 5776 C CA . GLU D 1 49 ? 84.116 93.454 27.079 1.00 57.93 49 GLU D CA 1
ATOM 5777 C C . GLU D 1 49 ? 85.040 93.207 25.895 1.00 57.06 49 GLU D C 1
ATOM 5778 O O . GLU D 1 49 ? 85.986 93.958 25.675 1.00 57.99 49 GLU D O 1
ATOM 5784 N N . VAL D 1 50 ? 84.757 92.161 25.123 1.00 55.60 50 VAL D N 1
ATOM 5785 C CA . VAL D 1 50 ? 85.578 91.837 23.965 1.00 55.68 50 VAL D CA 1
ATOM 5786 C C . VAL D 1 50 ? 85.467 92.908 22.884 1.00 56.59 50 VAL D C 1
ATOM 5787 O O . VAL D 1 50 ? 86.467 93.287 22.273 1.00 57.58 50 VAL D O 1
ATOM 5791 N N . ILE D 1 51 ? 84.253 93.389 22.639 1.00 56.39 51 ILE D N 1
ATOM 5792 C CA . ILE D 1 51 ? 84.060 94.422 21.632 1.00 56.92 51 ILE D CA 1
ATOM 5793 C C . ILE D 1 51 ? 84.797 95.672 22.093 1.00 58.14 51 ILE D C 1
ATOM 5794 O O . ILE D 1 51 ? 85.507 96.305 21.316 1.00 56.97 51 ILE D O 1
ATOM 5799 N N . GLY D 1 52 ? 84.626 96.008 23.369 1.00 60.47 52 GLY D N 1
ATOM 5800 C CA . GLY D 1 52 ? 85.278 97.177 23.930 1.00 63.91 52 GLY D CA 1
ATOM 5801 C C . GLY D 1 52 ? 86.789 97.195 23.767 1.00 66.06 52 GLY D C 1
ATOM 5802 O O . GLY D 1 52 ? 87.349 98.179 23.287 1.00 66.43 52 GLY D O 1
ATOM 5803 N N . GLU D 1 53 ? 87.458 96.115 24.161 1.00 67.98 53 GLU D N 1
ATOM 5804 C CA . GLU D 1 53 ? 88.910 96.051 24.041 1.00 70.46 53 GLU D CA 1
ATOM 5805 C C . GLU D 1 53 ? 89.345 95.980 22.582 1.00 70.89 53 GLU D C 1
ATOM 5806 O O . GLU D 1 53 ? 90.526 95.803 22.280 1.00 71.02 53 GLU D O 1
ATOM 5812 N N . ALA D 1 54 ? 88.384 96.137 21.680 1.00 71.11 54 ALA D N 1
ATOM 5813 C CA . ALA D 1 54 ? 88.664 96.091 20.253 1.00 71.50 54 ALA D CA 1
ATOM 5814 C C . ALA D 1 54 ? 88.391 97.431 19.570 1.00 71.36 54 ALA D C 1
ATOM 5815 O O . ALA D 1 54 ? 89.042 97.772 18.584 1.00 71.99 54 ALA D O 1
ATOM 5817 N N . VAL D 1 55 ? 87.436 98.191 20.096 1.00 71.03 55 VAL D N 1
ATOM 5818 C CA . VAL D 1 55 ? 87.088 99.480 19.511 1.00 71.94 55 VAL D CA 1
ATOM 5819 C C . VAL D 1 55 ? 87.057 100.610 20.534 1.00 73.04 55 VAL D C 1
ATOM 5820 O O . VAL D 1 55 ? 86.879 101.772 20.173 1.00 72.85 55 VAL D O 1
ATOM 5824 N N . GLY D 1 56 ? 87.223 100.267 21.808 1.00 74.63 56 GLY D N 1
ATOM 5825 C CA . GLY D 1 56 ? 87.211 101.277 22.851 1.00 76.57 56 GLY D CA 1
ATOM 5826 C C . GLY D 1 56 ? 86.058 101.123 23.823 1.00 77.66 56 GLY D C 1
ATOM 5827 O O . GLY D 1 56 ? 84.894 101.176 23.433 1.00 78.21 56 GLY D O 1
ATOM 5828 N N . GLN D 1 57 ? 86.387 100.942 25.098 1.00 79.05 57 GLN D N 1
ATOM 5829 C CA . GLN D 1 57 ? 85.385 100.772 26.145 1.00 80.21 57 GLN D CA 1
ATOM 5830 C C . GLN D 1 57 ? 84.428 101.960 26.226 1.00 79.73 57 GLN D C 1
ATOM 5831 O O . GLN D 1 57 ? 83.432 101.914 26.949 1.00 79.79 57 GLN D O 1
ATOM 5837 N N . ASP D 1 58 ? 84.729 103.016 25.477 1.00 79.51 58 ASP D N 1
ATOM 5838 C CA . ASP D 1 58 ? 83.903 104.222 25.474 1.00 79.53 58 ASP D CA 1
ATOM 5839 C C . ASP D 1 58 ? 82.913 104.235 24.313 1.00 78.27 58 ASP D C 1
ATOM 5840 O O . ASP D 1 58 ? 82.208 105.225 24.098 1.00 78.74 58 ASP D O 1
ATOM 5845 N N . LYS D 1 59 ? 82.862 103.142 23.562 1.00 76.02 59 LYS D N 1
ATOM 5846 C CA . LYS D 1 59 ? 81.968 103.067 22.418 1.00 74.09 59 LYS D CA 1
ATOM 5847 C C . LYS D 1 59 ? 80.848 102.040 22.582 1.00 71.38 59 LYS D C 1
ATOM 5848 O O . LYS D 1 59 ? 80.046 101.829 21.672 1.00 70.70 59 LYS D O 1
ATOM 5854 N N . ILE D 1 60 ? 80.789 101.413 23.751 1.00 68.35 60 ILE D N 1
ATOM 5855 C CA . ILE D 1 60 ? 79.759 100.424 24.036 1.00 65.34 60 ILE D CA 1
ATOM 5856 C C . ILE D 1 60 ? 79.662 100.172 25.540 1.00 64.14 60 ILE D C 1
ATOM 5857 O O . ILE D 1 60 ? 80.626 99.744 26.176 1.00 63.92 60 ILE D O 1
ATOM 5862 N N . LYS D 1 61 ? 78.495 100.453 26.107 1.00 61.93 61 LYS D N 1
ATOM 5863 C CA . LYS D 1 61 ? 78.288 100.263 27.532 1.00 60.50 61 LYS D CA 1
ATOM 5864 C C . LYS D 1 61 ? 77.133 99.316 27.825 1.00 59.72 61 LYS D C 1
ATOM 5865 O O . LYS D 1 61 ? 76.114 99.338 27.140 1.00 60.53 61 LYS D O 1
ATOM 5871 N N . LEU D 1 62 ? 77.304 98.491 28.854 1.00 57.91 62 LEU D N 1
ATOM 5872 C CA . LEU D 1 62 ? 76.281 97.542 29.275 1.00 55.17 62 LEU D CA 1
ATOM 5873 C C . LEU D 1 62 ? 75.774 97.907 30.664 1.00 54.67 62 LEU D C 1
ATOM 5874 O O . LEU D 1 62 ? 76.554 97.997 31.606 1.00 56.03 62 LEU D O 1
ATOM 5879 N N . ASP D 1 63 ? 74.474 98.135 30.787 1.00 53.69 63 ASP D N 1
ATOM 5880 C CA . ASP D 1 63 ? 73.884 98.455 32.079 1.00 53.47 63 ASP D CA 1
ATOM 5881 C C . ASP D 1 63 ? 72.898 97.354 32.438 1.00 53.89 63 ASP D C 1
ATOM 5882 O O . ASP D 1 63 ? 71.969 97.071 31.677 1.00 52.73 63 ASP D O 1
ATOM 5887 N N . ILE D 1 64 ? 73.109 96.729 33.593 1.00 52.85 64 ILE D N 1
ATOM 5888 C CA . ILE D 1 64 ? 72.234 95.663 34.055 1.00 51.74 64 ILE D CA 1
ATOM 5889 C C . ILE D 1 64 ? 71.285 96.230 35.097 1.00 52.36 64 ILE D C 1
ATOM 5890 O O . ILE D 1 64 ? 71.715 96.800 36.095 1.00 52.85 64 ILE D O 1
ATOM 5895 N N . TYR D 1 65 ? 69.989 96.081 34.851 1.00 52.90 65 TYR D N 1
ATOM 5896 C CA . TYR D 1 65 ? 68.977 96.598 35.756 1.00 52.50 65 TYR D CA 1
ATOM 5897 C C . TYR D 1 65 ? 68.087 95.502 36.317 1.00 53.24 65 TYR D C 1
ATOM 5898 O O . TYR D 1 65 ? 67.599 94.636 35.590 1.00 52.92 65 TYR D O 1
ATOM 5907 N N . SER D 1 66 ? 67.886 95.550 37.625 1.00 52.33 66 SER D N 1
ATOM 5908 C CA . SER D 1 66 ? 67.013 94.615 38.305 1.00 51.23 66 SER D CA 1
ATOM 5909 C C . SER D 1 66 ? 65.734 95.420 38.492 1.00 48.99 66 SER D C 1
ATOM 5910 O O . SER D 1 66 ? 65.772 96.529 39.018 1.00 49.36 66 SER D O 1
ATOM 5913 N N . PRO D 1 67 ? 64.591 94.902 38.021 1.00 48.04 67 PRO D N 1
ATOM 5914 C CA . PRO D 1 67 ? 63.355 95.670 38.199 1.00 47.72 67 PRO D CA 1
ATOM 5915 C C . PRO D 1 67 ? 62.970 95.876 39.668 1.00 47.85 67 PRO D C 1
ATOM 5916 O O . PRO D 1 67 ? 62.168 96.755 39.992 1.00 48.35 67 PRO D O 1
ATOM 5920 N N . PHE D 1 68 ? 63.547 95.067 40.553 1.00 47.66 68 PHE D N 1
ATOM 5921 C CA . PHE D 1 68 ? 63.267 95.180 41.982 1.00 47.95 68 PHE D CA 1
ATOM 5922 C C . PHE D 1 68 ? 63.934 96.443 42.533 1.00 49.57 68 PHE D C 1
ATOM 5923 O O . PHE D 1 68 ? 63.374 97.132 43.386 1.00 49.60 68 PHE D O 1
ATOM 5931 N N . THR D 1 69 ? 65.132 96.740 42.033 1.00 50.38 69 THR D N 1
ATOM 5932 C CA . THR D 1 69 ? 65.879 97.915 42.467 1.00 51.60 69 THR D CA 1
ATOM 5933 C C . THR D 1 69 ? 65.738 99.117 41.526 1.00 53.11 69 THR D C 1
ATOM 5934 O O . THR D 1 69 ? 65.933 100.258 41.947 1.00 52.97 69 THR D O 1
ATOM 5938 N N . HIS D 1 70 ? 65.394 98.865 40.262 1.00 54.30 70 HIS D N 1
ATOM 5939 C CA . HIS D 1 70 ? 65.220 99.940 39.278 1.00 54.55 70 HIS D CA 1
ATOM 5940 C C . HIS D 1 70 ? 63.853 99.880 38.604 1.00 54.89 70 HIS D C 1
ATOM 5941 O O . HIS D 1 70 ? 63.761 99.750 37.383 1.00 54.61 70 HIS D O 1
ATOM 5948 N N . LYS D 1 71 ? 62.795 99.985 39.399 1.00 54.76 71 LYS D N 1
ATOM 5949 C CA . LYS D 1 71 ? 61.440 99.926 38.873 1.00 56.67 71 LYS D CA 1
ATOM 5950 C C . LYS D 1 71 ? 61.139 100.965 37.794 1.00 56.50 71 LYS D C 1
ATOM 5951 O O . LYS D 1 71 ? 60.402 100.689 36.850 1.00 55.81 71 LYS D O 1
ATOM 5957 N N . GLU D 1 72 ? 61.712 102.156 37.936 1.00 57.52 72 GLU D N 1
ATOM 5958 C CA . GLU D 1 72 ? 61.472 103.243 36.990 1.00 57.97 72 GLU D CA 1
ATOM 5959 C C . GLU D 1 72 ? 62.131 103.041 35.622 1.00 55.52 72 GLU D C 1
ATOM 5960 O O . GLU D 1 72 ? 61.504 103.278 34.592 1.00 53.47 72 GLU D O 1
ATOM 5966 N N . GLU D 1 73 ? 63.389 102.609 35.612 1.00 53.95 73 GLU D N 1
ATOM 5967 C CA . GLU D 1 73 ? 64.094 102.378 34.358 1.00 53.38 73 GLU D CA 1
ATOM 5968 C C . GLU D 1 73 ? 63.388 101.263 33.578 1.00 52.98 73 GLU D C 1
ATOM 5969 O O . GLU D 1 73 ? 63.338 101.282 32.347 1.00 51.65 73 GLU D O 1
ATOM 5975 N N . THR D 1 74 ? 62.838 100.302 34.316 1.00 51.60 74 THR D N 1
ATOM 5976 C CA . THR D 1 74 ? 62.118 99.168 33.745 1.00 50.14 74 THR D CA 1
ATOM 5977 C C . THR D 1 74 ? 60.848 99.620 33.019 1.00 50.30 74 THR D C 1
ATOM 5978 O O . THR D 1 74 ? 60.549 99.150 31.920 1.00 49.72 74 THR D O 1
ATOM 5982 N N . GLU D 1 75 ? 60.104 100.529 33.639 1.00 50.46 75 GLU D N 1
ATOM 5983 C CA . GLU D 1 75 ? 58.872 101.035 33.047 1.00 53.02 75 GLU D CA 1
ATOM 5984 C C . GLU D 1 75 ? 59.165 101.957 31.863 1.00 53.05 75 GLU D C 1
ATOM 5985 O O . GLU D 1 75 ? 58.385 102.036 30.915 1.00 52.91 75 GLU D O 1
ATOM 5991 N N . LYS D 1 76 ? 60.298 102.647 31.929 1.00 52.73 76 LYS D N 1
ATOM 5992 C CA . LYS D 1 76 ? 60.710 103.575 30.887 1.00 52.59 76 LYS D CA 1
ATOM 5993 C C . LYS D 1 76 ? 60.879 102.842 29.557 1.00 50.91 76 LYS D C 1
ATOM 5994 O O . LYS D 1 76 ? 60.400 103.294 28.513 1.00 50.23 76 LYS D O 1
ATOM 6000 N N . TYR D 1 77 ? 61.552 101.700 29.605 1.00 47.97 77 TYR D N 1
ATOM 6001 C CA . TYR 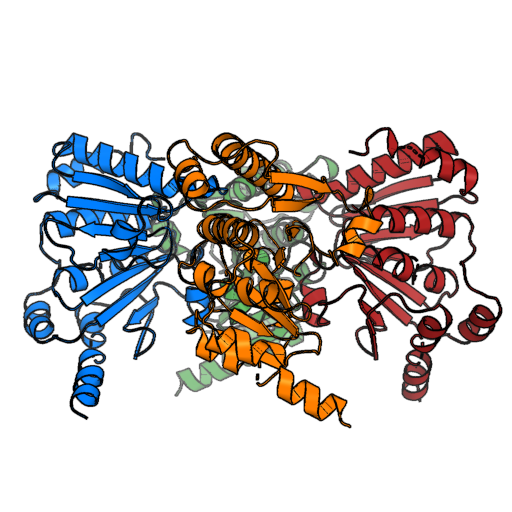D 1 77 ? 61.793 100.909 28.409 1.00 46.50 77 TYR D CA 1
ATOM 6002 C C . TYR D 1 77 ? 60.689 99.893 28.112 1.00 44.93 77 TYR D C 1
ATOM 6003 O O . TYR D 1 77 ? 60.864 99.003 27.286 1.00 45.15 77 TYR D O 1
ATOM 6012 N N . GLY D 1 78 ? 59.551 100.042 28.782 1.00 43.95 78 GLY D N 1
ATOM 6013 C CA . GLY D 1 78 ? 58.424 99.144 28.570 1.00 44.35 78 GLY D CA 1
ATOM 6014 C C . GLY D 1 78 ? 58.664 97.647 28.736 1.00 43.44 78 GLY D C 1
ATOM 6015 O O . GLY D 1 78 ? 58.084 96.848 28.001 1.00 45.29 78 GLY D O 1
ATOM 6016 N N . VAL D 1 79 ? 59.507 97.259 29.691 1.00 41.60 79 VAL D N 1
ATOM 6017 C CA . VAL D 1 79 ? 59.799 95.847 29.930 1.00 38.73 79 VAL D CA 1
ATOM 6018 C C . VAL D 1 79 ? 58.670 95.193 30.727 1.00 37.52 79 VAL D C 1
ATOM 6019 O O . VAL D 1 79 ? 58.234 95.728 31.745 1.00 38.21 79 VAL D O 1
ATOM 6023 N N . ASP D 1 80 ? 58.189 94.041 30.268 1.00 35.25 80 ASP D N 1
ATOM 6024 C CA . ASP D 1 80 ? 57.110 93.360 30.982 1.00 35.14 80 ASP D CA 1
ATOM 6025 C C . ASP D 1 80 ? 57.437 91.919 31.335 1.00 32.05 80 ASP D C 1
ATOM 6026 O O . ASP D 1 80 ? 56.589 91.185 31.827 1.00 31.62 80 ASP D O 1
ATOM 6031 N N . ARG D 1 81 ? 58.670 91.516 31.065 1.00 30.08 81 ARG D N 1
ATOM 6032 C CA . ARG D 1 81 ? 59.122 90.179 31.395 1.00 30.88 81 ARG D CA 1
ATOM 6033 C C . ARG D 1 81 ? 60.632 90.186 31.335 1.00 30.87 81 ARG D C 1
ATOM 6034 O O . ARG D 1 81 ? 61.223 91.069 30.721 1.00 30.27 81 ARG D O 1
ATOM 6042 N N . VAL D 1 82 ? 61.256 89.217 31.992 1.00 29.51 82 VAL D N 1
ATOM 6043 C CA . VAL D 1 82 ? 62.711 89.138 32.029 1.00 30.53 82 VAL D CA 1
ATOM 6044 C C . VAL D 1 82 ? 63.169 87.726 31.677 1.00 30.26 82 VAL D C 1
ATOM 6045 O O . VAL D 1 82 ? 62.459 86.756 31.937 1.00 30.19 82 VAL D O 1
ATOM 6049 N N . PRO D 1 83 ? 64.366 87.595 31.081 1.00 29.19 83 PRO D N 1
ATOM 6050 C CA . PRO D 1 83 ? 65.257 88.714 30.745 1.00 31.96 83 PRO D CA 1
ATOM 6051 C C . PRO D 1 83 ? 64.935 89.414 29.414 1.00 34.11 83 PRO D C 1
ATOM 6052 O O . PRO D 1 83 ? 64.652 88.758 28.404 1.00 35.66 83 PRO D O 1
ATOM 6056 N N . THR D 1 84 ? 64.984 90.744 29.429 1.00 34.58 84 THR D N 1
ATOM 6057 C CA . THR D 1 84 ? 64.744 91.554 28.240 1.00 33.29 84 THR D CA 1
ATOM 6058 C C . THR D 1 84 ? 65.986 92.402 27.987 1.00 35.05 84 THR D C 1
ATOM 6059 O O . THR D 1 84 ? 66.466 93.102 28.877 1.00 35.35 84 THR D O 1
ATOM 6063 N N . ILE D 1 85 ? 66.505 92.320 26.769 1.00 33.61 85 ILE D N 1
ATOM 6064 C CA . ILE D 1 85 ? 67.677 93.068 26.373 1.00 32.44 85 ILE D CA 1
ATOM 6065 C C . ILE D 1 85 ? 67.292 94.185 25.402 1.00 35.08 85 ILE D C 1
ATOM 6066 O O . ILE D 1 85 ? 66.479 93.984 24.501 1.00 35.64 85 ILE D O 1
ATOM 6071 N N . VAL D 1 86 ? 67.881 95.363 25.603 1.00 36.62 86 VAL D N 1
ATOM 6072 C CA . VAL D 1 86 ? 67.635 96.526 24.758 1.00 35.28 86 VAL D CA 1
ATOM 6073 C C . VAL D 1 86 ? 68.944 96.897 24.085 1.00 37.78 86 VAL D C 1
ATOM 6074 O O . VAL D 1 86 ? 69.972 97.033 24.749 1.00 38.03 86 VAL D O 1
ATOM 6078 N N . ILE D 1 87 ? 68.914 97.019 22.761 1.00 37.81 87 ILE D N 1
ATOM 6079 C CA . ILE D 1 87 ? 70.090 97.420 22.007 1.00 37.58 87 ILE D CA 1
ATOM 6080 C C . ILE D 1 87 ? 69.669 98.744 21.381 1.00 38.95 87 ILE D C 1
ATOM 6081 O O . ILE D 1 87 ? 68.684 98.802 20.637 1.00 39.18 87 ILE D O 1
ATOM 6086 N N . GLU D 1 88 ? 70.396 99.809 21.700 1.00 38.24 88 GLU D N 1
ATOM 6087 C CA . GLU D 1 88 ? 70.054 101.123 21.189 1.00 39.76 88 GLU D CA 1
ATOM 6088 C C . GLU D 1 88 ? 71.283 101.997 21.000 1.00 40.89 88 GLU D C 1
ATOM 6089 O O . GLU D 1 88 ? 72.400 101.590 21.301 1.00 39.68 88 GLU D O 1
ATOM 6095 N N . GLY D 1 89 ? 71.060 103.202 20.484 1.00 44.74 89 GLY D N 1
ATOM 6096 C CA . GLY D 1 89 ? 72.146 104.146 20.269 1.00 47.90 89 GLY D CA 1
ATOM 6097 C C . GLY D 1 89 ? 71.813 105.401 21.054 1.00 50.16 89 GLY D C 1
ATOM 6098 O O . GLY D 1 89 ? 71.577 105.331 22.260 1.00 51.24 89 GLY D O 1
ATOM 6099 N N . ASP D 1 90 ? 71.784 106.547 20.382 1.00 51.96 90 ASP D N 1
ATOM 6100 C CA . ASP D 1 90 ? 71.441 107.800 21.048 1.00 53.45 90 ASP D CA 1
ATOM 6101 C C . ASP D 1 90 ? 69.946 107.727 21.341 1.00 51.82 90 ASP D C 1
ATOM 6102 O O . ASP D 1 90 ? 69.459 108.293 22.324 1.00 51.97 90 ASP D O 1
ATOM 6107 N N . LYS D 1 91 ? 69.226 107.019 20.472 1.00 48.86 91 LYS D N 1
ATOM 6108 C CA . LYS D 1 91 ? 67.786 106.838 20.625 1.00 47.02 91 LYS D CA 1
ATOM 6109 C C . LYS D 1 91 ? 67.458 105.346 20.678 1.00 44.09 91 LYS D C 1
ATOM 6110 O O . LYS D 1 91 ? 68.276 104.503 20.292 1.00 41.81 91 LYS D O 1
ATOM 6116 N N . ASP D 1 92 ? 66.259 105.033 21.160 1.00 41.06 92 ASP D N 1
ATOM 6117 C CA . ASP D 1 92 ? 65.798 103.654 21.245 1.00 38.73 92 ASP D CA 1
ATOM 6118 C C . ASP D 1 92 ? 64.934 103.368 20.015 1.00 36.78 92 ASP D C 1
ATOM 6119 O O . ASP D 1 92 ? 63.924 104.027 19.788 1.00 35.89 92 ASP D O 1
ATOM 6124 N N . TYR D 1 93 ? 65.348 102.387 19.226 1.00 35.30 93 TYR D N 1
ATOM 6125 C CA . TYR D 1 93 ? 64.635 102.011 18.012 1.00 36.46 93 TYR D CA 1
ATOM 6126 C C . TYR D 1 93 ? 63.551 100.960 18.237 1.00 35.73 93 TYR D C 1
ATOM 6127 O O . TYR D 1 93 ? 62.892 100.535 17.293 1.00 37.02 93 TYR D O 1
ATOM 6136 N N . GLY D 1 94 ? 63.370 100.541 19.484 1.00 35.01 94 GLY D N 1
ATOM 6137 C CA . GLY D 1 94 ? 62.376 99.527 19.770 1.00 31.48 94 GLY D CA 1
ATOM 6138 C C . GLY D 1 94 ? 62.930 98.140 19.487 1.00 29.32 94 GLY D C 1
ATOM 6139 O O . GLY D 1 94 ? 62.189 97.204 19.197 1.00 28.08 94 GLY D O 1
ATOM 6140 N N . ILE D 1 95 ? 64.247 98.016 19.541 1.00 28.51 95 ILE D N 1
ATOM 6141 C CA . ILE D 1 95 ? 64.904 96.733 19.319 1.00 30.61 95 ILE D CA 1
ATOM 6142 C C . ILE D 1 95 ? 65.020 95.997 20.662 1.00 33.36 95 ILE D C 1
ATOM 6143 O O . ILE D 1 95 ? 65.575 96.530 21.636 1.00 34.60 95 ILE D O 1
ATOM 6148 N N . ARG D 1 96 ? 64.489 94.776 20.705 1.00 31.72 96 ARG D N 1
ATOM 6149 C CA . ARG D 1 96 ? 64.501 93.970 21.924 1.00 30.35 96 ARG D CA 1
ATOM 6150 C C . ARG D 1 96 ? 64.812 92.500 21.690 1.00 29.40 96 ARG D C 1
ATOM 6151 O O . ARG D 1 96 ? 64.530 91.951 20.628 1.00 30.85 96 ARG D O 1
ATOM 6159 N N . TYR D 1 97 ? 65.415 91.875 22.694 1.00 29.13 97 TYR D N 1
ATOM 6160 C CA . TYR D 1 97 ? 65.696 90.445 22.663 1.00 29.61 97 TYR D CA 1
ATOM 6161 C C . TYR D 1 97 ? 65.121 89.933 23.990 1.00 30.53 97 TYR D C 1
ATOM 6162 O O . TYR D 1 97 ? 65.504 90.407 25.062 1.00 28.88 97 TYR D O 1
ATOM 6171 N N . ILE D 1 98 ? 64.172 89.007 23.914 1.00 30.09 98 ILE D N 1
ATOM 6172 C CA . ILE D 1 98 ? 63.548 88.451 25.108 1.00 30.68 98 ILE D CA 1
ATOM 6173 C C . ILE D 1 98 ? 64.104 87.042 25.297 1.00 34.03 98 ILE D C 1
ATOM 6174 O O . ILE D 1 98 ? 63.653 86.101 24.638 1.00 34.54 98 ILE D O 1
ATOM 6179 N N . GLY D 1 99 ? 65.086 86.906 26.188 1.00 34.62 99 GLY D N 1
ATOM 6180 C CA . GLY D 1 99 ? 65.695 85.612 26.434 1.00 36.21 99 GLY D CA 1
ATOM 6181 C C . GLY D 1 99 ? 67.216 85.638 26.429 1.00 38.27 99 GLY D C 1
ATOM 6182 O O . GLY D 1 99 ? 67.841 86.704 26.497 1.00 38.16 99 GLY D O 1
ATOM 6183 N N . LEU D 1 100 ? 67.806 84.449 26.341 1.00 39.67 100 LEU D N 1
ATOM 6184 C CA . LEU D 1 100 ? 69.260 84.264 26.338 1.00 41.98 100 LEU D CA 1
ATOM 6185 C C . LEU D 1 100 ? 69.785 84.116 24.913 1.00 42.13 100 LEU D C 1
ATOM 6186 O O . LEU D 1 100 ? 69.524 83.110 24.248 1.00 43.57 100 LEU D O 1
ATOM 6191 N N . PRO D 1 101 ? 70.536 85.115 24.424 1.00 41.94 101 PRO D N 1
ATOM 6192 C CA . PRO D 1 101 ? 71.078 85.056 23.062 1.00 41.93 101 PRO D CA 1
ATOM 6193 C C . PRO D 1 101 ? 72.300 84.156 22.883 1.00 40.77 101 PRO D C 1
ATOM 6194 O O . PRO D 1 101 ? 73.339 84.603 22.404 1.00 43.11 101 PRO D O 1
ATOM 6198 N N . ALA D 1 102 ? 72.165 82.889 23.254 1.00 40.08 102 ALA D N 1
ATOM 6199 C CA . ALA D 1 102 ? 73.257 81.928 23.128 1.00 38.69 102 ALA D CA 1
ATOM 6200 C C . ALA D 1 102 ? 73.166 81.163 21.807 1.00 37.39 102 ALA D C 1
ATOM 6201 O O . ALA D 1 102 ? 72.278 81.418 20.993 1.00 37.56 102 ALA D O 1
ATOM 6203 N N . GLY D 1 103 ? 74.087 80.226 21.601 1.00 38.07 103 GLY D N 1
ATOM 6204 C CA . GLY D 1 103 ? 74.093 79.448 20.373 1.00 37.33 103 GLY D CA 1
ATOM 6205 C C . GLY D 1 103 ? 74.138 80.318 19.122 1.00 37.25 103 GLY D C 1
ATOM 6206 O O . GLY D 1 103 ? 74.832 81.337 19.079 1.00 35.32 103 GLY D O 1
ATOM 6207 N N . LEU D 1 104 ? 73.392 79.913 18.101 1.00 37.06 104 LEU D N 1
ATOM 6208 C CA . LEU D 1 104 ? 73.353 80.655 16.850 1.00 37.60 104 LEU D CA 1
ATOM 6209 C C . LEU D 1 104 ? 72.741 82.039 17.019 1.00 37.72 104 LEU D C 1
ATOM 6210 O O . LEU D 1 104 ? 72.968 82.925 16.199 1.00 37.97 104 LEU D O 1
ATOM 6215 N N . GLU D 1 105 ? 71.969 82.232 18.084 1.00 37.83 105 GLU D N 1
ATOM 6216 C CA . GLU D 1 105 ? 71.371 83.533 18.322 1.00 37.63 105 GLU D CA 1
ATOM 6217 C C . GLU D 1 105 ? 72.424 84.523 18.791 1.00 37.94 105 GLU D C 1
ATOM 6218 O O . GLU D 1 105 ? 72.135 85.697 18.983 1.00 35.11 105 GLU D O 1
ATOM 6224 N N . PHE D 1 106 ? 73.649 84.040 18.981 1.00 38.40 106 PHE D N 1
ATOM 6225 C CA . PHE D 1 106 ? 74.735 84.918 19.383 1.00 39.02 106 PHE D CA 1
ATOM 6226 C C . PHE D 1 106 ? 75.054 85.741 18.133 1.00 38.43 106 PHE D C 1
ATOM 6227 O O . PHE D 1 106 ? 75.458 86.901 18.218 1.00 36.72 106 PHE D O 1
ATOM 6235 N N . THR D 1 107 ? 74.861 85.121 16.972 1.00 37.85 107 THR D N 1
ATOM 6236 C CA . THR D 1 107 ? 75.086 85.792 15.697 1.00 37.65 107 THR D CA 1
ATOM 6237 C C . THR D 1 107 ? 74.073 86.924 15.598 1.00 36.02 107 THR D C 1
ATOM 6238 O O . THR D 1 107 ? 74.384 88.021 15.134 1.00 36.09 107 THR D O 1
ATOM 6242 N N . THR D 1 108 ? 72.857 86.647 16.044 1.00 33.63 108 THR D N 1
ATOM 6243 C CA . THR D 1 108 ? 71.804 87.646 16.022 1.00 33.91 108 THR D CA 1
ATOM 6244 C C . THR D 1 108 ? 72.166 88.868 16.872 1.00 35.49 108 THR D C 1
ATOM 6245 O O . THR D 1 108 ? 72.018 90.012 16.430 1.00 33.36 108 THR D O 1
ATOM 6249 N N . LEU D 1 109 ? 72.627 88.617 18.097 1.00 35.48 109 LEU D N 1
ATOM 6250 C CA . LEU D 1 109 ? 73.008 89.692 19.009 1.00 36.27 109 LEU D CA 1
ATOM 6251 C C . LEU D 1 109 ? 74.126 90.553 18.413 1.00 36.04 109 LEU D C 1
ATOM 6252 O O . LEU D 1 109 ? 74.039 91.774 18.397 1.00 36.06 109 LEU D O 1
ATOM 6257 N N . ILE D 1 110 ? 75.170 89.900 17.921 1.00 37.50 110 ILE D N 1
ATOM 6258 C CA . ILE D 1 110 ? 76.311 90.587 17.329 1.00 40.20 110 ILE D CA 1
ATOM 6259 C C . ILE D 1 110 ? 75.929 91.486 16.153 1.00 40.45 110 ILE D C 1
ATOM 6260 O O . ILE D 1 110 ? 76.293 92.664 16.125 1.00 40.81 110 ILE D O 1
ATOM 6265 N N . ASN D 1 111 ? 75.204 90.933 15.183 1.00 40.68 111 ASN D N 1
ATOM 6266 C CA . ASN D 1 111 ? 74.785 91.710 14.021 1.00 40.96 111 ASN D CA 1
ATOM 6267 C C . ASN D 1 111 ? 73.873 92.862 14.437 1.00 39.12 111 ASN D C 1
ATOM 6268 O O . ASN D 1 111 ? 73.967 93.968 13.903 1.00 37.79 111 ASN D O 1
ATOM 6273 N N . GLY D 1 112 ? 72.991 92.604 15.393 1.00 37.49 112 GLY D N 1
ATOM 6274 C CA . GLY D 1 112 ? 72.111 93.657 15.850 1.00 38.90 112 GLY D CA 1
ATOM 6275 C C . GLY D 1 112 ? 72.947 94.809 16.381 1.00 40.54 112 GLY D C 1
ATOM 6276 O O . GLY D 1 112 ? 72.681 95.971 16.080 1.00 39.80 112 GLY D O 1
ATOM 6277 N N . ILE D 1 113 ? 73.974 94.484 17.163 1.00 39.57 113 ILE D N 1
ATOM 6278 C CA . ILE D 1 113 ? 74.837 95.508 17.735 1.00 39.01 113 ILE D CA 1
ATOM 6279 C C . ILE D 1 113 ? 75.527 96.315 16.637 1.00 38.47 113 ILE D C 1
ATOM 6280 O O . ILE D 1 113 ? 75.545 97.542 16.689 1.00 37.55 113 ILE D O 1
ATOM 6285 N N . PHE D 1 114 ? 76.086 95.629 15.647 1.00 36.74 114 PHE D N 1
ATOM 6286 C CA . PHE D 1 114 ? 76.754 96.319 14.555 1.00 38.46 114 PHE D CA 1
ATOM 6287 C C . PHE D 1 114 ? 75.804 97.142 13.684 1.00 39.12 114 PHE D C 1
ATOM 6288 O O . PHE D 1 114 ? 76.191 98.197 13.185 1.00 38.59 114 PHE D O 1
ATOM 6296 N N . HIS D 1 115 ? 74.569 96.676 13.497 1.00 39.14 115 HIS D N 1
ATOM 6297 C CA . HIS D 1 115 ? 73.622 97.432 12.679 1.00 38.32 115 HIS D CA 1
ATOM 6298 C C . HIS D 1 115 ? 73.193 98.695 13.402 1.00 38.73 115 HIS D C 1
ATOM 6299 O O . HIS D 1 115 ? 72.998 99.736 12.778 1.00 39.26 115 HIS D O 1
ATOM 6306 N N . VAL D 1 116 ? 73.031 98.600 14.718 1.00 38.13 116 VAL D N 1
ATOM 6307 C CA . VAL D 1 116 ? 72.646 99.760 15.508 1.00 38.18 116 VAL D CA 1
ATOM 6308 C C . VAL D 1 116 ? 73.841 100.725 15.535 1.00 39.97 116 VAL D C 1
ATOM 6309 O O . VAL D 1 116 ? 73.676 101.947 15.533 1.00 39.07 116 VAL D O 1
ATOM 6313 N N . SER D 1 117 ? 75.043 100.159 15.531 1.00 39.93 117 SER D N 1
ATOM 6314 C CA . SER D 1 117 ? 76.261 100.948 15.532 1.00 43.03 117 SER D CA 1
ATOM 6315 C C . SER D 1 117 ? 76.396 101.700 14.207 1.00 44.93 117 SER D C 1
ATOM 6316 O O . SER D 1 117 ? 76.723 102.888 14.189 1.00 45.48 117 SER D O 1
ATOM 6319 N N . GLN D 1 118 ? 76.136 101.004 13.102 1.00 45.91 118 GLN D N 1
ATOM 6320 C CA . GLN D 1 118 ? 76.222 101.601 11.769 1.00 46.89 118 GLN D CA 1
ATOM 6321 C C . GLN D 1 118 ? 75.051 102.547 11.505 1.00 47.44 118 GLN D C 1
ATOM 6322 O O . GLN D 1 118 ? 75.045 103.285 10.528 1.00 49.30 118 GLN D O 1
ATOM 6328 N N . ARG D 1 119 ? 74.060 102.516 12.384 1.00 48.78 119 ARG D N 1
ATOM 6329 C CA . ARG D 1 119 ? 72.896 103.383 12.266 1.00 51.04 119 ARG D CA 1
ATOM 6330 C C . ARG D 1 119 ? 72.137 103.252 10.941 1.00 53.11 119 ARG D C 1
ATOM 6331 O O . ARG D 1 119 ? 71.285 104.079 10.623 1.00 53.38 119 ARG D O 1
ATOM 6339 N N . LYS D 1 120 ? 72.439 102.215 10.169 1.00 54.86 120 LYS D N 1
ATOM 6340 C CA . LYS D 1 120 ? 71.751 102.010 8.898 1.00 56.06 120 LYS D CA 1
ATOM 6341 C C . LYS D 1 120 ? 71.174 100.601 8.821 1.00 55.35 120 LYS D C 1
ATOM 6342 O O . LYS D 1 120 ? 71.836 99.624 9.183 1.00 54.13 120 LYS D O 1
ATOM 6348 N N . PRO D 1 121 ? 69.917 100.479 8.372 1.00 54.80 121 PRO D N 1
ATOM 6349 C CA . PRO D 1 121 ? 69.318 99.148 8.269 1.00 54.28 121 PRO D CA 1
ATOM 6350 C C . PRO D 1 121 ? 69.778 98.524 6.960 1.00 53.88 121 PRO D C 1
ATOM 6351 O O . PRO D 1 121 ? 70.074 99.236 6.001 1.00 52.99 121 PRO D O 1
ATOM 6355 N N . GLN D 1 122 ? 69.865 97.203 6.918 1.00 53.70 122 GLN D N 1
ATOM 6356 C CA . GLN D 1 122 ? 70.269 96.543 5.687 1.00 53.01 122 GLN D CA 1
ATOM 6357 C C . GLN D 1 122 ? 69.023 96.296 4.841 1.00 51.23 122 GLN D C 1
ATOM 6358 O O . GLN D 1 122 ? 68.635 95.152 4.603 1.00 51.42 122 GLN D O 1
ATOM 6364 N N . LEU D 1 123 ? 68.395 97.385 4.405 1.00 48.43 123 LEU D N 1
ATOM 6365 C CA . LEU D 1 123 ? 67.192 97.312 3.584 1.00 46.97 123 LEU D CA 1
ATOM 6366 C C . LEU D 1 123 ? 67.361 98.174 2.328 1.00 46.74 123 LEU D C 1
ATOM 6367 O O . LEU D 1 123 ? 68.006 99.222 2.364 1.00 47.01 123 LEU D O 1
ATOM 6372 N N . SER D 1 124 ? 66.776 97.722 1.222 1.00 45.63 124 SER D N 1
ATOM 6373 C CA . SER D 1 124 ? 66.853 98.432 -0.054 1.00 45.27 124 SER D CA 1
ATOM 6374 C C . SER D 1 124 ? 66.101 99.756 -0.028 1.00 45.68 124 SER D C 1
ATOM 6375 O O . SER D 1 124 ? 65.234 99.987 0.826 1.00 45.48 124 SER D O 1
ATOM 6378 N N . GLU D 1 125 ? 66.427 100.613 -0.991 1.00 46.75 125 GLU D N 1
ATOM 6379 C CA . GLU D 1 125 ? 65.786 101.916 -1.118 1.00 46.74 125 GLU D CA 1
ATOM 6380 C C . GLU D 1 125 ? 64.300 101.732 -1.422 1.00 44.59 125 GLU D C 1
ATOM 6381 O O . GLU D 1 125 ? 63.459 102.421 -0.853 1.00 44.55 125 GLU D O 1
ATOM 6387 N N . LYS D 1 126 ? 63.968 100.790 -2.300 1.00 44.08 126 LYS D N 1
ATOM 6388 C CA . LYS D 1 126 ? 62.564 100.559 -2.629 1.00 45.46 126 LYS D CA 1
ATOM 6389 C C . LYS D 1 126 ? 61.757 100.155 -1.393 1.00 42.70 126 LYS D C 1
ATOM 6390 O O . LYS D 1 126 ? 60.617 100.588 -1.223 1.00 41.44 126 LYS D O 1
ATOM 6396 N N . THR D 1 127 ? 62.349 99.325 -0.536 1.00 41.22 127 THR D N 1
ATOM 6397 C CA . THR D 1 127 ? 61.682 98.895 0.694 1.00 37.82 127 THR D CA 1
ATOM 6398 C C . THR D 1 127 ? 61.482 100.103 1.601 1.00 34.95 127 THR D C 1
ATOM 6399 O O . THR D 1 127 ? 60.391 100.328 2.123 1.00 32.46 127 THR D O 1
ATOM 6403 N N . LEU D 1 128 ? 62.541 100.887 1.773 1.00 35.03 128 LEU D N 1
ATOM 6404 C CA . LEU D 1 128 ? 62.470 102.068 2.627 1.00 37.93 128 LEU D CA 1
ATOM 6405 C C . LEU D 1 128 ? 61.519 103.143 2.102 1.00 39.68 128 LEU D C 1
ATOM 6406 O O . LEU D 1 128 ? 60.954 103.903 2.884 1.00 41.08 128 LEU D O 1
ATOM 6411 N N . GLU D 1 129 ? 61.326 103.211 0.788 1.00 41.13 129 GLU D N 1
ATOM 6412 C CA . GLU D 1 129 ? 60.427 104.225 0.249 1.00 42.31 129 GLU D CA 1
ATOM 6413 C C . GLU D 1 129 ? 58.984 103.927 0.633 1.00 39.83 129 GLU D C 1
ATOM 6414 O O . GLU D 1 129 ? 58.225 104.835 0.969 1.00 38.12 129 GLU D O 1
ATOM 6420 N N . LEU D 1 130 ? 58.609 102.654 0.594 1.00 38.24 130 LEU D N 1
ATOM 6421 C CA . LEU D 1 130 ? 57.251 102.274 0.963 1.00 37.43 130 LEU D CA 1
ATOM 6422 C C . LEU D 1 130 ? 57.113 102.209 2.487 1.00 36.91 130 LEU D C 1
ATOM 6423 O O . LEU D 1 130 ? 56.122 102.683 3.048 1.00 34.85 130 LEU D O 1
ATOM 6428 N N . LEU D 1 131 ? 58.118 101.639 3.154 1.00 37.83 131 LEU D N 1
ATOM 6429 C CA . LEU D 1 131 ? 58.088 101.508 4.615 1.00 39.25 131 LEU D CA 1
ATOM 6430 C C . LEU D 1 131 ? 57.821 102.832 5.323 1.00 39.73 131 LEU D C 1
ATOM 6431 O O . LEU D 1 131 ? 57.203 102.858 6.385 1.00 38.68 131 LEU D O 1
ATOM 6436 N N . GLN D 1 132 ? 58.288 103.926 4.727 1.00 41.09 132 GLN D N 1
ATOM 6437 C CA . GLN D 1 132 ? 58.107 105.254 5.301 1.00 42.34 132 GLN D CA 1
ATOM 6438 C C . GLN D 1 132 ? 56.644 105.675 5.454 1.00 41.95 132 GLN D C 1
ATOM 6439 O O . GLN D 1 132 ? 56.332 106.536 6.276 1.00 43.14 132 GLN D O 1
ATOM 6445 N N . VAL D 1 133 ? 55.742 105.072 4.686 1.00 40.00 133 VAL D N 1
ATOM 6446 C CA . VAL D 1 133 ? 54.332 105.441 4.790 1.00 39.92 133 VAL D CA 1
ATOM 6447 C C . VAL D 1 133 ? 53.667 104.903 6.062 1.00 39.33 133 VAL D C 1
ATOM 6448 O O . VAL D 1 133 ? 52.588 105.361 6.444 1.00 39.48 133 VAL D O 1
ATOM 6452 N N . VAL D 1 134 ? 54.311 103.933 6.712 1.00 38.72 134 VAL D N 1
ATOM 6453 C CA . VAL D 1 134 ? 53.775 103.336 7.941 1.00 36.29 134 VAL D CA 1
ATOM 6454 C C . VAL D 1 134 ? 53.885 104.294 9.125 1.00 36.43 134 VAL D C 1
ATOM 6455 O O . VAL D 1 134 ? 54.983 104.673 9.527 1.00 37.46 134 VAL D O 1
ATOM 6459 N N . ASP D 1 135 ? 52.747 104.682 9.685 1.00 38.26 135 ASP D N 1
ATOM 6460 C CA . ASP D 1 135 ? 52.745 105.606 10.813 1.00 40.29 135 ASP D CA 1
ATOM 6461 C C . ASP D 1 135 ? 51.794 105.213 11.940 1.00 40.63 135 ASP D C 1
ATOM 6462 O O . ASP D 1 135 ? 51.263 106.072 12.649 1.00 41.20 135 ASP D O 1
ATOM 6467 N N . ILE D 1 136 ? 51.568 103.913 12.089 1.00 39.44 136 ILE D N 1
ATOM 6468 C CA . ILE D 1 136 ? 50.734 103.400 13.167 1.00 38.60 136 ILE D CA 1
ATOM 6469 C C . ILE D 1 136 ? 51.603 102.337 13.835 1.00 38.00 136 ILE D C 1
ATOM 6470 O O . ILE D 1 136 ? 52.243 101.535 13.146 1.00 36.09 136 ILE D O 1
ATOM 6475 N N . PRO D 1 137 ? 51.653 102.327 15.182 1.00 37.47 137 PRO D N 1
ATOM 6476 C CA . PRO D 1 137 ? 52.459 101.366 15.947 1.00 36.59 137 PRO D CA 1
ATOM 6477 C C . PRO D 1 137 ? 52.376 99.928 15.449 1.00 35.97 137 PRO D C 1
ATOM 6478 O O . PRO D 1 137 ? 51.295 99.340 15.391 1.00 34.45 137 PRO D O 1
ATOM 6482 N N . ILE D 1 138 ? 53.526 99.380 15.074 1.00 35.54 138 ILE D N 1
ATOM 6483 C CA . ILE D 1 138 ? 53.610 98.006 14.594 1.00 37.46 138 ILE D CA 1
ATOM 6484 C C . ILE D 1 138 ? 54.614 97.261 15.466 1.00 36.48 138 ILE D C 1
ATOM 6485 O O . ILE D 1 138 ? 55.736 97.728 15.675 1.00 36.18 138 ILE D O 1
ATOM 6490 N N . GLU D 1 139 ? 54.196 96.103 15.968 1.00 34.79 139 GLU D N 1
ATOM 6491 C CA . GLU D 1 139 ? 55.036 95.274 16.824 1.00 33.63 139 GLU D CA 1
ATOM 6492 C C . GLU D 1 139 ? 55.356 93.936 16.154 1.00 30.49 139 GLU D C 1
ATOM 6493 O O . GLU D 1 139 ? 54.473 93.122 15.886 1.00 29.66 139 GLU D O 1
ATOM 6499 N N . ILE D 1 140 ? 56.632 93.717 15.879 1.00 27.98 140 ILE D N 1
ATOM 6500 C CA . ILE D 1 140 ? 57.069 92.488 15.239 1.00 28.02 140 ILE D CA 1
ATOM 6501 C C . ILE D 1 140 ? 57.750 91.540 16.227 1.00 28.72 140 ILE D C 1
ATOM 6502 O O . ILE D 1 140 ? 58.754 91.904 16.846 1.00 29.70 140 ILE D O 1
ATOM 6507 N N . TRP D 1 141 ? 57.202 90.333 16.362 1.00 27.79 141 TRP D N 1
ATOM 6508 C CA . TRP D 1 141 ? 57.773 89.307 17.232 1.00 27.02 141 TRP D CA 1
ATOM 6509 C C . TRP D 1 141 ? 58.377 88.197 16.377 1.00 28.15 141 TRP D C 1
ATOM 6510 O O . TRP D 1 141 ? 57.711 87.664 15.480 1.00 28.20 141 TRP D O 1
ATOM 6521 N N . VAL D 1 142 ? 59.632 87.853 16.647 1.00 26.87 142 VAL D N 1
ATOM 6522 C CA . VAL D 1 142 ? 60.288 86.781 15.922 1.00 26.76 142 VAL D CA 1
ATOM 6523 C C . VAL D 1 142 ? 60.655 85.657 16.903 1.00 28.93 142 VAL D C 1
ATOM 6524 O O . VAL D 1 142 ? 61.637 85.753 17.640 1.00 28.97 142 VAL D O 1
ATOM 6528 N N . PHE D 1 143 ? 59.858 84.595 16.907 1.00 28.73 143 PHE D N 1
ATOM 6529 C CA . PHE D 1 143 ? 60.109 83.456 17.779 1.00 28.29 143 PHE D CA 1
ATOM 6530 C C . PHE D 1 143 ? 61.250 82.613 17.230 1.00 29.07 143 PHE D C 1
ATOM 6531 O O . PHE D 1 143 ? 61.213 82.183 16.072 1.00 30.47 143 PHE D O 1
ATOM 6539 N N . VAL D 1 144 ? 62.262 82.378 18.065 1.00 26.64 144 VAL D N 1
ATOM 6540 C CA . VAL D 1 144 ? 63.441 81.615 17.664 1.00 25.75 144 VAL D CA 1
ATOM 6541 C C . VAL D 1 144 ? 63.873 80.571 18.706 1.00 26.99 144 VAL D C 1
ATOM 6542 O O . VAL D 1 144 ? 63.273 80.445 19.774 1.00 26.00 144 VAL D O 1
ATOM 6546 N N . THR D 1 145 ? 64.909 79.812 18.358 1.00 26.42 145 THR D N 1
ATOM 6547 C CA . THR D 1 145 ? 65.522 78.851 19.265 1.00 27.80 145 THR D CA 1
ATOM 6548 C C . THR D 1 145 ? 66.992 79.114 18.997 1.00 29.02 145 THR D C 1
ATOM 6549 O O . THR D 1 145 ? 67.342 79.627 17.932 1.00 30.29 145 THR D O 1
ATOM 6553 N N . THR D 1 146 ? 67.849 78.781 19.951 1.00 29.46 146 THR D N 1
ATOM 6554 C CA . THR D 1 146 ? 69.282 79.000 19.811 1.00 31.40 146 THR D CA 1
ATOM 6555 C C . THR D 1 146 ? 69.960 78.028 18.848 1.00 32.63 146 THR D C 1
ATOM 6556 O O . THR D 1 146 ? 71.150 78.167 18.558 1.00 33.31 146 THR D O 1
ATOM 6560 N N . SER D 1 147 ? 69.210 77.053 18.344 1.00 32.91 147 SER D N 1
ATOM 6561 C CA . SER D 1 147 ? 69.776 76.056 17.437 1.00 36.04 147 SER D CA 1
ATOM 6562 C C . SER D 1 147 ? 69.378 76.173 15.975 1.00 36.80 147 SER D C 1
ATOM 6563 O O . SER D 1 147 ? 70.076 75.655 15.105 1.00 37.48 147 SER D O 1
ATOM 6566 N N . CYS D 1 148 ? 68.261 76.837 15.703 1.00 36.32 148 CYS D N 1
ATOM 6567 C CA . CYS D 1 148 ? 67.790 76.986 14.334 1.00 37.82 148 CYS D CA 1
ATOM 6568 C C . CYS D 1 148 ? 68.715 77.873 13.514 1.00 37.13 148 CYS D C 1
ATOM 6569 O O . CYS D 1 148 ? 68.844 79.069 13.781 1.00 36.47 148 CYS D O 1
ATOM 6572 N N . GLY D 1 149 ? 69.349 77.284 12.507 1.00 37.19 149 GLY D N 1
ATOM 6573 C CA . GLY D 1 149 ? 70.264 78.042 11.670 1.00 37.47 149 GLY D CA 1
ATOM 6574 C C . GLY D 1 149 ? 69.649 79.159 10.835 1.00 37.25 149 GLY D C 1
ATOM 6575 O O . GLY D 1 149 ? 70.356 80.077 10.426 1.00 36.95 149 GLY D O 1
ATOM 6576 N N . TYR D 1 150 ? 68.343 79.097 10.593 1.00 36.63 150 TYR D N 1
ATOM 6577 C CA . TYR D 1 150 ? 67.665 80.111 9.788 1.00 38.72 150 TYR D CA 1
ATOM 6578 C C . TYR D 1 150 ? 67.080 81.291 10.564 1.00 38.64 150 TYR D C 1
ATOM 6579 O O . TYR D 1 150 ? 66.733 82.306 9.966 1.00 38.94 150 TYR D O 1
ATOM 6588 N N . CYS D 1 151 ? 66.973 81.165 11.885 1.00 36.78 151 CYS D N 1
ATOM 6589 C CA . CYS D 1 151 ? 66.404 82.229 12.711 1.00 36.03 151 CYS D CA 1
ATOM 6590 C C . CYS D 1 151 ? 67.152 83.560 12.714 1.00 34.29 151 CYS D C 1
ATOM 6591 O O . CYS D 1 151 ? 66.536 84.620 12.665 1.00 33.54 151 CYS D O 1
ATOM 6594 N N . PRO D 1 152 ? 68.488 83.523 12.780 1.00 33.60 152 PRO D N 1
ATOM 6595 C CA . PRO D 1 152 ? 69.260 84.768 12.791 1.00 35.36 152 PRO D CA 1
ATOM 6596 C C . PRO D 1 152 ? 68.915 85.756 11.672 1.00 36.64 152 PRO D C 1
ATOM 6597 O O . PRO D 1 152 ? 68.783 86.958 11.924 1.00 37.29 152 PRO D O 1
ATOM 6601 N N . SER D 1 153 ? 68.758 85.263 10.446 1.00 36.62 153 SER D N 1
ATOM 6602 C CA . SER D 1 153 ? 68.451 86.159 9.331 1.00 36.11 153 SER D CA 1
ATOM 6603 C C . SER D 1 153 ? 67.073 86.792 9.467 1.00 34.42 153 SER D C 1
ATOM 6604 O O . SER D 1 153 ? 66.872 87.940 9.065 1.00 36.01 153 SER D O 1
ATOM 6607 N N . ALA D 1 154 ? 66.122 86.063 10.044 1.00 32.08 154 ALA D N 1
ATOM 6608 C CA . ALA D 1 154 ? 64.787 86.623 10.226 1.00 30.20 154 ALA D CA 1
ATOM 6609 C C . ALA D 1 154 ? 64.785 87.598 11.412 1.00 30.81 154 ALA D C 1
ATOM 6610 O O . ALA D 1 154 ? 64.102 88.622 11.384 1.00 29.92 154 ALA D O 1
ATOM 6612 N N . ALA D 1 155 ? 65.549 87.273 12.453 1.00 29.33 155 ALA D N 1
ATOM 6613 C CA . ALA D 1 155 ? 65.622 88.118 13.649 1.00 30.68 155 ALA D CA 1
ATOM 6614 C C . ALA D 1 155 ? 66.283 89.461 13.346 1.00 30.47 155 ALA D C 1
ATOM 6615 O O . ALA D 1 155 ? 65.772 90.513 13.728 1.00 30.14 155 ALA D O 1
ATOM 6617 N N . VAL D 1 156 ? 67.422 89.421 12.666 1.00 31.26 156 VAL D N 1
ATOM 6618 C CA . VAL D 1 156 ? 68.132 90.643 12.318 1.00 33.54 156 VAL D CA 1
ATOM 6619 C C . VAL D 1 156 ? 67.290 91.489 11.360 1.00 35.62 156 VAL D C 1
ATOM 6620 O O . VAL D 1 156 ? 67.207 92.716 11.510 1.00 35.64 156 VAL D O 1
ATOM 6632 N N . ALA D 1 158 ? 64.137 91.688 11.208 1.00 30.24 158 ALA D N 1
ATOM 6633 C CA . ALA D 1 158 ? 63.055 92.317 11.953 1.00 28.47 158 ALA D CA 1
ATOM 6634 C C . ALA D 1 158 ? 63.612 93.521 12.710 1.00 27.46 158 ALA D C 1
ATOM 6635 O O . ALA D 1 158 ? 62.948 94.556 12.837 1.00 25.37 158 ALA D O 1
ATOM 6637 N N . TRP D 1 159 ? 64.833 93.387 13.213 1.00 27.04 159 TRP D N 1
ATOM 6638 C CA . TRP D 1 159 ? 65.456 94.490 13.929 1.00 28.55 159 TRP D CA 1
ATOM 6639 C C . TRP D 1 159 ? 65.719 95.631 12.944 1.00 28.85 159 TRP D C 1
ATOM 6640 O O . TRP D 1 159 ? 65.514 96.802 13.275 1.00 26.61 159 TRP D O 1
ATOM 6651 N N . ASP D 1 160 ? 66.148 95.285 11.731 1.00 30.65 160 ASP D N 1
ATOM 6652 C CA . ASP D 1 160 ? 66.401 96.297 10.708 1.00 33.59 160 ASP D CA 1
ATOM 6653 C C . ASP D 1 160 ? 65.151 97.128 10.433 1.00 33.37 160 ASP D C 1
ATOM 6654 O O . ASP D 1 160 ? 65.231 98.344 10.287 1.00 34.32 160 ASP D O 1
ATOM 6659 N N . PHE D 1 161 ? 63.992 96.481 10.381 1.00 33.33 161 PHE D N 1
ATOM 6660 C CA . PHE D 1 161 ? 62.748 97.209 10.143 1.00 33.57 161 PHE D CA 1
ATOM 6661 C C . PHE D 1 161 ? 62.423 98.180 11.282 1.00 33.59 161 PHE D C 1
ATOM 6662 O O . PHE D 1 161 ? 61.940 99.283 11.040 1.00 35.70 161 PHE D O 1
ATOM 6670 N N . ALA D 1 162 ? 62.683 97.777 12.521 1.00 32.77 162 ALA D N 1
ATOM 6671 C CA . ALA D 1 162 ? 62.393 98.638 13.666 1.00 32.62 162 ALA D CA 1
ATOM 6672 C C . ALA D 1 162 ? 63.407 99.780 13.715 1.00 32.28 162 ALA D C 1
ATOM 6673 O O . ALA D 1 162 ? 63.103 100.889 14.145 1.00 31.20 162 ALA D O 1
ATOM 6675 N N . LEU D 1 163 ? 64.620 99.476 13.276 1.00 33.49 163 LEU D N 1
ATOM 6676 C CA . LEU D 1 163 ? 65.692 100.447 13.228 1.00 36.73 163 LEU D CA 1
ATOM 6677 C C . LEU D 1 163 ? 65.359 101.528 12.196 1.00 39.22 163 LEU D C 1
ATOM 6678 O O . LEU D 1 163 ? 65.751 102.683 12.351 1.00 38.19 163 LEU D O 1
ATOM 6683 N N . ALA D 1 164 ? 64.613 101.142 11.159 1.00 38.79 164 ALA D N 1
ATOM 6684 C CA . ALA D 1 164 ? 64.259 102.050 10.073 1.00 39.66 164 ALA D CA 1
ATOM 6685 C C . ALA D 1 164 ? 62.963 102.829 10.226 1.00 39.86 164 ALA D C 1
ATOM 6686 O O . ALA D 1 164 ? 62.724 103.762 9.467 1.00 41.80 164 ALA D O 1
ATOM 6688 N N . ASN D 1 165 ? 62.129 102.471 11.195 1.00 38.77 165 ASN D N 1
ATOM 6689 C CA . ASN D 1 165 ? 60.863 103.172 11.360 1.00 37.21 165 ASN D CA 1
ATOM 6690 C C . ASN D 1 165 ? 60.499 103.384 12.832 1.00 37.41 165 ASN D C 1
ATOM 6691 O O . ASN D 1 165 ? 60.442 102.428 13.609 1.00 38.04 165 ASN D O 1
ATOM 6696 N N . ASP D 1 166 ? 60.239 104.639 13.197 1.00 36.69 166 ASP D N 1
ATOM 6697 C CA . ASP D 1 166 ? 59.894 105.004 14.574 1.00 37.09 166 ASP D CA 1
ATOM 6698 C C . ASP D 1 166 ? 58.564 104.456 15.073 1.00 36.86 166 ASP D C 1
ATOM 6699 O O . ASP D 1 166 ? 58.218 104.637 16.237 1.00 37.49 166 ASP D O 1
ATOM 6704 N N . TYR D 1 167 ? 57.805 103.804 14.206 1.00 34.95 167 TYR D N 1
ATOM 6705 C CA . TYR D 1 167 ? 56.526 103.255 14.626 1.00 34.40 167 TYR D CA 1
ATOM 6706 C C . TYR D 1 167 ? 56.621 101.740 14.757 1.00 33.34 167 TYR D C 1
ATOM 6707 O O . TYR D 1 167 ? 55.656 101.080 15.147 1.00 32.79 167 TYR D O 1
ATOM 6716 N N . ILE D 1 168 ? 57.794 101.197 14.443 1.00 30.79 168 ILE D N 1
ATOM 6717 C CA . ILE D 1 168 ? 57.996 99.755 14.492 1.00 32.07 168 ILE D CA 1
ATOM 6718 C C . ILE D 1 168 ? 58.889 99.244 15.624 1.00 30.95 168 ILE D C 1
ATOM 6719 O O . ILE D 1 168 ? 60.032 99.669 15.776 1.00 29.27 168 ILE D O 1
ATOM 6724 N N . THR D 1 169 ? 58.351 98.312 16.404 1.00 32.74 169 THR D N 1
ATOM 6725 C CA . THR D 1 169 ? 59.094 97.697 17.501 1.00 31.87 169 THR D CA 1
ATOM 6726 C C . THR D 1 169 ? 59.299 96.232 17.139 1.00 29.61 169 THR D C 1
ATOM 6727 O O . THR D 1 169 ? 58.340 95.545 16.812 1.00 30.32 169 THR D O 1
ATOM 6731 N N . SER D 1 170 ? 60.536 95.752 17.203 1.00 28.90 170 SER D N 1
ATOM 6732 C CA . SER D 1 170 ? 60.823 94.361 16.873 1.00 28.61 170 SER D CA 1
ATOM 6733 C C . SER D 1 170 ? 61.478 93.602 18.021 1.00 29.06 170 SER D C 1
ATOM 6734 O O . SER D 1 170 ? 62.559 93.963 18.488 1.00 27.82 170 SER D O 1
ATOM 6737 N N . LYS D 1 171 ? 60.831 92.524 18.446 1.00 29.15 171 LYS D N 1
ATOM 6738 C CA . LYS D 1 171 ? 61.338 91.715 19.551 1.00 27.71 171 LYS D CA 1
ATOM 6739 C C . LYS D 1 171 ? 61.641 90.286 19.139 1.00 26.25 171 LYS D C 1
ATOM 6740 O O . LYS D 1 171 ? 60.759 89.573 18.660 1.00 27.54 171 LYS D O 1
ATOM 6746 N N . VAL D 1 172 ? 62.892 89.874 19.316 1.00 26.53 172 VAL D N 1
ATOM 6747 C CA . VAL D 1 172 ? 63.294 88.504 19.016 1.00 26.34 172 VAL D CA 1
ATOM 6748 C C . VAL D 1 172 ? 63.024 87.733 20.311 1.00 29.51 172 VAL D C 1
ATOM 6749 O O . VAL D 1 172 ? 63.604 88.029 21.355 1.00 28.44 172 VAL D O 1
ATOM 6753 N N . ILE D 1 173 ? 62.126 86.757 20.241 1.00 29.70 173 ILE D N 1
ATOM 6754 C CA . ILE D 1 173 ? 61.746 85.994 21.416 1.00 28.66 173 ILE D CA 1
ATOM 6755 C C . ILE D 1 173 ? 62.181 84.537 21.394 1.00 29.54 173 ILE D C 1
ATOM 6756 O O . ILE D 1 173 ? 61.801 83.795 20.498 1.00 27.37 173 ILE D O 1
ATOM 6761 N N . ASP D 1 174 ? 62.984 84.139 22.383 1.00 30.27 174 ASP D N 1
ATOM 6762 C CA . ASP D 1 174 ? 63.426 82.752 22.493 1.00 30.13 174 ASP D CA 1
ATOM 6763 C C . ASP D 1 174 ? 62.223 81.958 22.990 1.00 30.09 174 ASP D C 1
ATOM 6764 O O . ASP D 1 174 ? 61.731 82.186 24.099 1.00 28.74 174 ASP D O 1
ATOM 6769 N N . ALA D 1 175 ? 61.751 81.029 22.166 1.00 30.62 175 ALA D N 1
ATOM 6770 C CA . ALA D 1 175 ? 60.574 80.233 22.506 1.00 33.17 175 ALA D CA 1
ATOM 6771 C C . ALA D 1 175 ? 60.662 79.404 23.793 1.00 32.67 175 ALA D C 1
ATOM 6772 O O . ALA D 1 175 ? 59.708 79.373 24.570 1.00 33.09 175 ALA D O 1
ATOM 6774 N N . SER D 1 176 ? 61.794 78.745 24.021 1.00 33.03 176 SER D N 1
ATOM 6775 C CA . SER D 1 176 ? 61.944 77.904 25.207 1.00 35.39 176 SER D CA 1
ATOM 6776 C C . SER D 1 176 ? 61.860 78.708 26.509 1.00 35.47 176 SER D C 1
ATOM 6777 O O . SER D 1 176 ? 61.324 78.229 27.508 1.00 36.37 176 SER D O 1
ATOM 6780 N N . GLU D 1 177 ? 62.362 79.936 26.499 1.00 34.24 177 GLU D N 1
ATOM 6781 C CA . GLU D 1 177 ? 62.297 80.751 27.700 1.00 33.81 177 GLU D CA 1
ATOM 6782 C C . GLU D 1 177 ? 60.970 81.490 27.793 1.00 33.29 177 GLU D C 1
ATOM 6783 O O . GLU D 1 177 ? 60.721 82.189 28.765 1.00 32.22 177 GLU D O 1
ATOM 6789 N N . ASN D 1 178 ? 60.115 81.324 26.788 1.00 31.55 178 ASN D N 1
ATOM 6790 C CA . ASN D 1 178 ? 58.828 82.019 26.764 1.00 32.17 178 ASN D CA 1
ATOM 6791 C C . ASN D 1 178 ? 57.719 81.108 26.244 1.00 33.59 178 ASN D C 1
ATOM 6792 O O . ASN D 1 178 ? 56.969 81.467 25.330 1.00 34.64 178 ASN D O 1
ATOM 6797 N N . GLN D 1 179 ? 57.621 79.933 26.850 1.00 33.65 179 GLN D N 1
ATOM 6798 C CA . GLN D 1 179 ? 56.653 78.926 26.458 1.00 33.30 179 GLN D CA 1
ATOM 6799 C C . GLN D 1 179 ? 55.216 79.392 26.460 1.00 32.82 179 GLN D C 1
ATOM 6800 O O . GLN D 1 179 ? 54.414 78.942 25.635 1.00 31.52 179 GLN D O 1
ATOM 6806 N N . ASP D 1 180 ? 54.877 80.275 27.393 1.00 30.13 180 ASP D N 1
ATOM 6807 C CA . ASP D 1 180 ? 53.515 80.778 27.456 1.00 31.08 180 ASP D CA 1
ATOM 6808 C C . ASP D 1 180 ? 53.173 81.496 26.141 1.00 29.90 180 ASP D C 1
ATOM 6809 O O . ASP D 1 180 ? 52.094 81.305 25.581 1.00 31.25 180 ASP D O 1
ATOM 6814 N N . LEU D 1 181 ? 54.102 82.298 25.638 1.00 28.51 181 LEU D N 1
ATOM 6815 C CA . LEU D 1 181 ? 53.877 83.010 24.388 1.00 30.56 181 LEU D CA 1
ATOM 6816 C C . LEU D 1 181 ? 53.999 82.031 23.221 1.00 30.43 181 LEU D C 1
ATOM 6817 O O . LEU D 1 181 ? 53.262 82.125 22.240 1.00 30.68 181 LEU D O 1
ATOM 6822 N N . ALA D 1 182 ? 54.931 81.090 23.336 1.00 29.79 182 ALA D N 1
ATOM 6823 C CA . ALA D 1 182 ? 55.144 80.102 22.286 1.00 31.08 182 ALA D CA 1
ATOM 6824 C C . ALA D 1 182 ? 53.899 79.250 22.066 1.00 32.18 182 ALA D C 1
ATOM 6825 O O . ALA D 1 182 ? 53.578 78.896 20.932 1.00 33.11 182 ALA D O 1
ATOM 6827 N N . GLU D 1 183 ? 53.200 78.928 23.149 1.00 31.86 183 GLU D N 1
ATOM 6828 C CA . GLU D 1 183 ? 51.998 78.106 23.059 1.00 32.81 183 GLU D CA 1
ATOM 6829 C C . GLU D 1 183 ? 50.819 78.919 22.556 1.00 33.10 183 GLU D C 1
ATOM 6830 O O . GLU D 1 183 ? 50.033 78.457 21.732 1.00 33.18 183 GLU D O 1
ATOM 6836 N N . GLN D 1 184 ? 50.707 80.138 23.061 1.00 33.71 184 GLN D N 1
ATOM 6837 C CA . GLN D 1 184 ? 49.625 81.031 22.680 1.00 35.59 184 GLN D CA 1
ATOM 6838 C C . GLN D 1 184 ? 49.615 81.315 21.171 1.00 34.88 184 GLN D C 1
ATOM 6839 O O . GLN D 1 184 ? 48.561 81.321 20.535 1.00 33.79 184 GLN D O 1
ATOM 6845 N N . PHE D 1 185 ? 50.792 81.542 20.600 1.00 31.03 185 PHE D N 1
ATOM 6846 C CA . PHE D 1 185 ? 50.871 81.834 19.180 1.00 32.44 185 PHE D CA 1
ATOM 6847 C C . PHE D 1 185 ? 51.277 80.640 18.340 1.00 31.17 185 PHE D C 1
ATOM 6848 O O . PHE D 1 185 ? 51.793 80.783 17.234 1.00 29.68 185 PHE D O 1
ATOM 6856 N N . GLN D 1 186 ? 51.015 79.463 18.904 1.00 31.63 186 GLN D N 1
ATOM 6857 C CA . GLN D 1 186 ? 51.261 78.171 18.283 1.00 32.26 186 GLN D CA 1
ATOM 6858 C C . GLN D 1 186 ? 52.582 78.052 17.551 1.00 32.15 186 GLN D C 1
ATOM 6859 O O . GLN D 1 186 ? 52.618 77.736 16.366 1.00 33.35 186 GLN D O 1
ATOM 6865 N N . VAL D 1 187 ? 53.671 78.295 18.261 1.00 30.88 187 VAL D N 1
ATOM 6866 C CA . VAL D 1 187 ? 54.982 78.203 17.661 1.00 30.10 187 VAL D CA 1
ATOM 6867 C C . VAL D 1 187 ? 55.449 76.754 17.628 1.00 30.80 187 VAL D C 1
ATOM 6868 O O . VAL D 1 187 ? 55.586 76.106 18.662 1.00 32.93 187 VAL D O 1
ATOM 6872 N N . VAL D 1 188 ? 55.670 76.243 16.427 1.00 31.58 188 VAL D N 1
ATOM 6873 C CA . VAL D 1 188 ? 56.145 74.880 16.243 1.00 31.25 188 VAL D CA 1
ATOM 6874 C C . VAL D 1 188 ? 57.400 75.019 15.401 1.00 31.07 188 VAL D C 1
ATOM 6875 O O . VAL D 1 188 ? 58.509 74.879 15.907 1.00 32.84 188 VAL D O 1
ATOM 6879 N N . GLY D 1 189 ? 57.232 75.317 14.117 1.00 32.69 189 GLY D N 1
ATOM 6880 C CA . GLY D 1 189 ? 58.391 75.515 13.271 1.00 29.89 189 GLY D CA 1
ATOM 6881 C C . GLY D 1 189 ? 58.881 76.938 13.507 1.00 30.80 189 GLY D C 1
ATOM 6882 O O . GLY D 1 189 ? 58.076 77.835 13.784 1.00 30.25 189 GLY D O 1
ATOM 6883 N N . VAL D 1 190 ? 60.191 77.146 13.417 1.00 29.23 190 VAL D N 1
ATOM 6884 C CA . VAL D 1 190 ? 60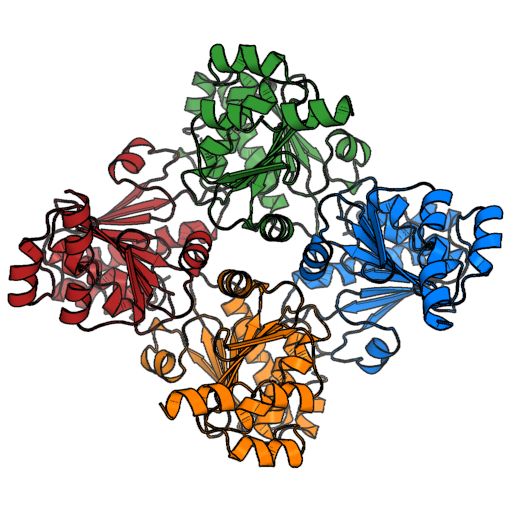.774 78.471 13.614 1.00 29.50 190 VAL D CA 1
ATOM 6885 C C . VAL D 1 190 ? 61.692 78.784 12.441 1.00 29.96 190 VAL D C 1
ATOM 6886 O O . VAL D 1 190 ? 62.160 77.884 11.756 1.00 30.27 190 VAL D O 1
ATOM 6890 N N . PRO D 1 191 ? 61.959 80.077 12.196 1.00 31.00 191 PRO D N 1
ATOM 6891 C CA . PRO D 1 191 ? 61.409 81.179 12.998 1.00 28.16 191 PRO D CA 1
ATOM 6892 C C . PRO D 1 191 ? 59.953 81.431 12.659 1.00 28.32 191 PRO D C 1
ATOM 6893 O O . PRO D 1 191 ? 59.514 81.165 11.539 1.00 28.41 191 PRO D O 1
ATOM 6897 N N . LYS D 1 192 ? 59.189 81.909 13.630 1.00 26.03 192 LYS D N 1
ATOM 6898 C CA . LYS D 1 192 ? 57.805 82.239 13.354 1.00 26.77 192 LYS D CA 1
ATOM 6899 C C . LYS D 1 192 ? 57.642 83.719 13.663 1.00 27.07 192 LYS D C 1
ATOM 6900 O O . LYS D 1 192 ? 57.997 84.178 14.756 1.00 27.39 192 LYS D O 1
ATOM 6906 N N . ILE D 1 193 ? 57.127 84.467 12.691 1.00 26.26 193 ILE D N 1
ATOM 6907 C CA . ILE D 1 193 ? 56.931 85.895 12.860 1.00 25.10 193 ILE D CA 1
ATOM 6908 C C . ILE D 1 193 ? 55.474 86.205 13.150 1.00 24.71 193 ILE D C 1
ATOM 6909 O O . ILE D 1 193 ? 54.577 85.744 12.451 1.00 28.98 193 ILE D O 1
ATOM 6914 N N . VAL D 1 194 ? 55.251 86.980 14.202 1.00 24.07 194 VAL D N 1
ATOM 6915 C CA . VAL D 1 194 ? 53.916 87.379 14.612 1.00 25.54 194 VAL D CA 1
ATOM 6916 C C . VAL D 1 194 ? 53.916 88.906 14.693 1.00 28.43 194 VAL D C 1
ATOM 6917 O O . VAL D 1 194 ? 54.760 89.509 15.368 1.00 31.28 194 VAL D O 1
ATOM 6921 N N . ILE D 1 195 ? 52.973 89.527 14.001 1.00 28.75 195 ILE D N 1
ATOM 6922 C CA . ILE D 1 195 ? 52.898 90.980 13.967 1.00 29.35 195 ILE D CA 1
ATOM 6923 C C . ILE D 1 195 ? 51.636 91.461 14.654 1.00 28.59 195 ILE D C 1
ATOM 6924 O O . ILE D 1 195 ? 50.536 90.984 14.363 1.00 29.70 195 ILE D O 1
ATOM 6929 N N . ASN D 1 196 ? 51.811 92.406 15.573 1.00 27.49 196 ASN D N 1
ATOM 6930 C CA . ASN D 1 196 ? 50.712 92.960 16.356 1.00 29.62 196 ASN D CA 1
ATOM 6931 C C . ASN D 1 196 ? 49.871 91.849 16.983 1.00 31.73 196 ASN D C 1
ATOM 6932 O O . ASN D 1 196 ? 48.639 91.827 16.894 1.00 30.66 196 ASN D O 1
ATOM 6937 N N . LYS D 1 197 ? 50.586 90.917 17.612 1.00 34.26 197 LYS D N 1
ATOM 6938 C CA . LYS D 1 197 ? 49.999 89.788 18.318 1.00 34.99 197 LYS D CA 1
ATOM 6939 C C . LYS D 1 197 ? 48.953 88.991 17.567 1.00 35.44 197 LYS D C 1
ATOM 6940 O O . LYS D 1 197 ? 47.923 88.633 18.137 1.00 36.61 197 LYS D O 1
ATOM 6946 N N . GLY D 1 198 ? 49.202 88.707 16.292 1.00 35.63 198 GLY D N 1
ATOM 6947 C CA . GLY D 1 198 ? 48.245 87.902 15.563 1.00 36.76 198 GLY D CA 1
ATOM 6948 C C . GLY D 1 198 ? 47.621 88.432 14.291 1.00 37.70 198 GLY D C 1
ATOM 6949 O O . GLY D 1 198 ? 47.040 87.653 13.538 1.00 37.59 198 GLY D O 1
ATOM 6950 N N . VAL D 1 199 ? 47.719 89.733 14.036 1.00 37.41 199 VAL D N 1
ATOM 6951 C CA . VAL D 1 199 ? 47.130 90.274 12.819 1.00 36.39 199 VAL D CA 1
ATOM 6952 C C . VAL D 1 199 ? 47.756 89.584 11.602 1.00 36.48 199 VAL D C 1
ATOM 6953 O O . VAL D 1 199 ? 47.078 89.312 10.614 1.00 35.44 199 VAL D O 1
ATOM 6957 N N . ALA D 1 200 ? 49.051 89.297 11.680 1.00 35.39 200 ALA D N 1
ATOM 6958 C CA . ALA D 1 200 ? 49.736 88.596 10.597 1.00 35.88 200 ALA D CA 1
ATOM 6959 C C . ALA D 1 200 ? 50.701 87.599 11.220 1.00 35.58 200 ALA D C 1
ATOM 6960 O O . ALA D 1 200 ? 51.275 87.857 12.280 1.00 35.36 200 ALA D O 1
ATOM 6962 N N . GLU D 1 201 ? 50.877 86.466 10.553 1.00 35.02 201 GLU D N 1
ATOM 6963 C CA . GLU D 1 201 ? 51.758 85.417 11.029 1.00 35.37 201 GLU D CA 1
ATOM 6964 C C . GLU D 1 201 ? 52.300 84.636 9.844 1.00 35.58 201 GLU D C 1
ATOM 6965 O O . GLU D 1 201 ? 51.577 84.360 8.893 1.00 36.85 201 GLU D O 1
ATOM 6971 N N . PHE D 1 202 ? 53.581 84.298 9.900 1.00 32.82 202 PHE D N 1
ATOM 6972 C CA . PHE D 1 202 ? 54.199 83.515 8.857 1.00 31.28 202 PHE D CA 1
ATOM 6973 C C . PHE D 1 202 ? 55.421 82.818 9.432 1.00 31.21 202 PHE D C 1
ATOM 6974 O O . PHE D 1 202 ? 55.936 83.213 10.471 1.00 30.63 202 PHE D O 1
ATOM 6982 N N . VAL D 1 203 ? 55.858 81.761 8.764 1.00 31.71 203 VAL D N 1
ATOM 6983 C CA . VAL D 1 203 ? 56.999 80.981 9.213 1.00 32.80 203 VAL D CA 1
ATOM 6984 C C . VAL D 1 203 ? 58.103 81.000 8.165 1.00 34.82 203 VAL D C 1
ATOM 6985 O O . VAL D 1 203 ? 57.830 81.132 6.972 1.00 37.85 203 VAL D O 1
ATOM 6989 N N . GLY D 1 204 ? 59.345 80.868 8.622 1.00 34.46 204 GLY D N 1
ATOM 6990 C CA . GLY D 1 204 ? 60.487 80.861 7.730 1.00 33.98 204 GLY D CA 1
ATOM 6991 C C . GLY D 1 204 ? 61.117 82.225 7.547 1.00 36.42 204 GLY D C 1
ATOM 6992 O O . GLY D 1 204 ? 60.474 83.257 7.743 1.00 35.22 204 GLY D O 1
ATOM 6993 N N . ALA D 1 205 ? 62.393 82.229 7.185 1.00 38.23 205 ALA D N 1
ATOM 6994 C CA . ALA D 1 205 ? 63.107 83.470 6.936 1.00 42.37 205 ALA D CA 1
ATOM 6995 C C . ALA D 1 205 ? 62.756 83.902 5.505 1.00 44.25 205 ALA D C 1
ATOM 6996 O O . ALA D 1 205 ? 63.351 83.420 4.549 1.00 47.07 205 ALA D O 1
ATOM 6998 N N . GLN D 1 206 ? 61.791 84.807 5.368 1.00 45.82 206 GLN D N 1
ATOM 6999 C CA . GLN D 1 206 ? 61.344 85.275 4.059 1.00 46.15 206 GLN D CA 1
ATOM 7000 C C . GLN D 1 206 ? 62.230 86.355 3.463 1.00 45.55 206 GLN D C 1
ATOM 7001 O O . GLN D 1 206 ? 63.004 87.000 4.165 1.00 45.29 206 GLN D O 1
ATOM 7007 N N . PRO D 1 207 ? 62.127 86.557 2.139 1.00 44.89 207 PRO D N 1
ATOM 7008 C CA . PRO D 1 207 ? 62.920 87.577 1.451 1.00 42.65 207 PRO D CA 1
ATOM 7009 C C . PRO D 1 207 ? 62.464 88.930 1.973 1.00 41.02 207 PRO D C 1
ATOM 7010 O O . PRO D 1 207 ? 61.336 89.070 2.440 1.00 39.51 207 PRO D O 1
ATOM 7014 N N . GLU D 1 208 ? 63.346 89.917 1.899 1.00 39.99 208 GLU D N 1
ATOM 7015 C CA . GLU D 1 208 ? 63.049 91.257 2.384 1.00 40.90 208 GLU D CA 1
ATOM 7016 C C . GLU D 1 208 ? 61.697 91.765 1.907 1.00 41.41 208 GLU D C 1
ATOM 7017 O O . GLU D 1 208 ? 60.899 92.275 2.692 1.00 41.32 208 GLU D O 1
ATOM 7023 N N . ASN D 1 209 ? 61.428 91.615 0.617 1.00 41.56 209 ASN D N 1
ATOM 7024 C CA . ASN D 1 209 ? 60.169 92.103 0.079 1.00 43.00 209 ASN D CA 1
ATOM 7025 C C . ASN D 1 209 ? 58.948 91.371 0.629 1.00 41.48 209 ASN D C 1
ATOM 7026 O O . ASN D 1 209 ? 57.895 91.979 0.817 1.00 39.89 209 ASN D O 1
ATOM 7031 N N . ALA D 1 210 ? 59.081 90.070 0.879 1.00 41.06 210 ALA D N 1
ATOM 7032 C CA . ALA D 1 210 ? 57.967 89.291 1.425 1.00 40.05 210 ALA D CA 1
ATOM 7033 C C . ALA D 1 210 ? 57.667 89.779 2.843 1.00 38.87 210 ALA D C 1
ATOM 7034 O O . ALA D 1 210 ? 56.506 89.921 3.236 1.00 38.39 210 ALA D O 1
ATOM 7036 N N . PHE D 1 211 ? 58.730 90.045 3.598 1.00 37.26 211 PHE D N 1
ATOM 7037 C CA . PHE D 1 211 ? 58.613 90.538 4.967 1.00 36.62 211 PHE D CA 1
ATOM 7038 C C . PHE D 1 211 ? 57.872 91.882 4.944 1.00 34.72 211 PHE D C 1
ATOM 7039 O O . PHE D 1 211 ? 56.954 92.122 5.728 1.00 34.29 211 PHE D O 1
ATOM 7047 N N . LEU D 1 212 ? 58.291 92.759 4.036 1.00 34.08 212 LEU D N 1
ATOM 7048 C CA . LEU D 1 212 ? 57.667 94.065 3.888 1.00 33.01 212 LEU D CA 1
ATOM 7049 C C . LEU D 1 212 ? 56.174 93.873 3.626 1.00 31.72 212 LEU D C 1
ATOM 7050 O O . LEU D 1 212 ? 55.339 94.586 4.190 1.00 32.52 212 LEU D O 1
ATOM 7055 N N . GLY D 1 213 ? 55.848 92.884 2.794 1.00 31.39 213 GLY D N 1
ATOM 7056 C CA . GLY D 1 213 ? 54.457 92.601 2.468 1.00 31.89 213 GLY D CA 1
ATOM 7057 C C . GLY D 1 213 ? 53.571 92.317 3.673 1.00 33.26 213 GLY D C 1
ATOM 7058 O O . GLY D 1 213 ? 52.439 92.817 3.773 1.00 31.78 213 GLY D O 1
ATOM 7059 N N . TYR D 1 214 ? 54.080 91.508 4.599 1.00 31.46 214 TYR D N 1
ATOM 7060 C CA . TYR D 1 214 ? 53.318 91.178 5.800 1.00 30.32 214 TYR D CA 1
ATOM 7061 C C . TYR D 1 214 ? 53.157 92.417 6.668 1.00 27.71 214 TYR D C 1
ATOM 7062 O O . TYR D 1 214 ? 52.084 92.655 7.222 1.00 27.18 214 TYR D O 1
ATOM 7071 N N . ILE D 1 215 ? 54.221 93.212 6.777 1.00 28.28 215 ILE D N 1
ATOM 7072 C CA . ILE D 1 215 ? 54.148 94.442 7.562 1.00 29.62 215 ILE D CA 1
ATOM 7073 C C . ILE D 1 215 ? 53.088 95.375 6.964 1.00 31.49 215 ILE D C 1
ATOM 7074 O O . ILE D 1 215 ? 52.210 95.867 7.677 1.00 31.18 215 ILE D O 1
ATOM 7087 N N . ALA D 1 217 ? 50.597 94.673 5.053 1.00 38.09 217 ALA D N 1
ATOM 7088 C CA . ALA D 1 217 ? 49.266 94.080 5.222 1.00 38.17 217 ALA D CA 1
ATOM 7089 C C . ALA D 1 217 ? 48.688 94.396 6.602 1.00 37.94 217 ALA D C 1
ATOM 7090 O O . ALA D 1 217 ? 47.477 94.579 6.748 1.00 38.72 217 ALA D O 1
ATOM 7092 N N . VAL D 1 218 ? 49.548 94.453 7.619 1.00 37.17 218 VAL D N 1
ATOM 7093 C CA . VAL D 1 218 ? 49.073 94.770 8.964 1.00 36.00 218 VAL D CA 1
ATOM 7094 C C . VAL D 1 218 ? 48.729 96.257 9.032 1.00 36.14 218 VAL D C 1
ATOM 7095 O O . VAL D 1 218 ? 47.687 96.636 9.569 1.00 35.34 218 VAL D O 1
ATOM 7099 N N . TYR D 1 219 ? 49.613 97.093 8.491 1.00 36.86 219 TYR D N 1
ATOM 7100 C CA . TYR D 1 219 ? 49.381 98.534 8.482 1.00 38.81 219 TYR D CA 1
ATOM 7101 C C . TYR D 1 219 ? 48.095 98.842 7.715 1.00 39.44 219 TYR D C 1
ATOM 7102 O O . TYR D 1 219 ? 47.274 99.639 8.162 1.00 38.21 219 TYR D O 1
ATOM 7111 N N . GLU D 1 220 ? 47.928 98.198 6.562 1.00 39.56 220 GLU D N 1
ATOM 7112 C CA . GLU D 1 220 ? 46.737 98.397 5.741 1.00 41.36 220 GLU D CA 1
ATOM 7113 C C . GLU D 1 220 ? 45.473 98.090 6.540 1.00 43.87 220 GLU D C 1
ATOM 7114 O O . GLU D 1 220 ? 44.502 98.843 6.491 1.00 44.79 220 GLU D O 1
ATOM 7120 N N . LYS D 1 221 ? 45.492 96.991 7.289 1.00 46.73 221 LYS D N 1
ATOM 7121 C CA . LYS D 1 221 ? 44.335 96.608 8.087 1.00 48.92 221 LYS D CA 1
ATOM 7122 C C . LYS D 1 221 ? 44.141 97.508 9.305 1.00 49.68 221 LYS D C 1
ATOM 7123 O O . LYS D 1 221 ? 43.010 97.794 9.701 1.00 49.04 221 LYS D O 1
ATOM 7129 N N . LEU D 1 222 ? 45.239 97.949 9.907 1.00 51.25 222 LEU D N 1
ATOM 7130 C CA . LEU D 1 222 ? 45.149 98.822 11.074 1.00 52.93 222 LEU D CA 1
ATOM 7131 C C . LEU D 1 222 ? 44.623 100.188 10.660 1.00 54.73 222 LEU D C 1
ATOM 7132 O O . LEU D 1 222 ? 43.952 100.866 11.438 1.00 54.45 222 LEU D O 1
ATOM 7137 N N . LYS D 1 223 ? 44.934 100.586 9.430 1.00 56.25 223 LYS D N 1
ATOM 7138 C CA . LYS D 1 223 ? 44.494 101.874 8.916 1.00 59.30 223 LYS D CA 1
ATOM 7139 C C . LYS D 1 223 ? 42.987 101.861 8.690 1.00 60.94 223 LYS D C 1
ATOM 7140 O O . LYS D 1 223 ? 42.285 102.771 9.130 1.00 60.53 223 LYS D O 1
ATOM 7146 N N . ARG D 1 224 ? 42.490 100.825 8.017 1.00 63.47 224 ARG D N 1
ATOM 7147 C CA . ARG D 1 224 ? 41.058 100.711 7.757 1.00 66.34 224 ARG D CA 1
ATOM 7148 C C . ARG D 1 224 ? 40.291 100.800 9.062 1.00 68.58 224 ARG D C 1
ATOM 7149 O O . ARG D 1 224 ? 39.353 101.584 9.189 1.00 69.44 224 ARG D O 1
ATOM 7157 N N . GLU D 1 225 ? 40.690 99.980 10.027 1.00 71.10 225 GLU D N 1
ATOM 7158 C CA . GLU D 1 225 ? 40.031 99.955 11.324 1.00 74.18 225 GLU D CA 1
ATOM 7159 C C . GLU D 1 225 ? 40.014 101.340 11.948 1.00 75.79 225 GLU D C 1
ATOM 7160 O O . GLU D 1 225 ? 39.092 101.681 12.686 1.00 76.12 225 GLU D O 1
ATOM 7166 N N . LYS D 1 226 ? 41.028 102.141 11.639 1.00 78.27 226 LYS D N 1
ATOM 7167 C CA . LYS D 1 226 ? 41.112 103.497 12.169 1.00 80.87 226 LYS D CA 1
ATOM 7168 C C . LYS D 1 226 ? 40.100 104.377 11.435 1.00 82.69 226 LYS D C 1
ATOM 7169 O O . LYS D 1 226 ? 40.213 105.604 11.420 1.00 83.42 226 LYS D O 1
ATOM 7175 N N . GLU D 1 227 ? 39.109 103.730 10.829 1.00 84.28 227 GLU D N 1
ATOM 7176 C CA . GLU D 1 227 ? 38.059 104.411 10.082 1.00 85.12 227 GLU D CA 1
ATOM 7177 C C . GLU D 1 227 ? 38.641 105.313 9.002 1.00 85.95 227 GLU D C 1
ATOM 7178 O O . GLU D 1 227 ? 38.225 106.491 8.939 1.00 87.85 227 GLU D O 1
#

Solvent-accessible surface area: 37527 Å² total